Protein AF-0000000080777801 (afdb_homodimer)

Nearest PDB structures (foldseek):
  8t1p-assembly1_C  TM=8.899E-01  e=2.839E-48  Bacillus subtilis subsp. subtilis str. 168
  7m33-assembly1_C  TM=9.592E-01  e=8.206E-46  unclassified
  6pam-assembly4_H  TM=8.882E-01  e=1.678E-35  Novosphingobium aromaticivorans DSM 12444
  6pao-assembly1_B  TM=8.240E-01  e=1.850E-35  Novosphingobium aromaticivorans DSM 12444
  6pan-assembly1_A  TM=8.011E-01  e=1.371E-34  Novosphingobium aromaticivorans DSM 12444

Structure (mmCIF, N/CA/C/O backbone):
data_AF-0000000080777801-model_v1
#
loop_
_entity.id
_entity.type
_entity.pdbx_description
1 polymer 'Putative multidrug ABC transporter ATP-binding protein'
#
loop_
_atom_site.group_PDB
_atom_site.id
_atom_site.type_symbol
_atom_site.label_atom_id
_atom_site.label_alt_id
_atom_site.label_comp_id
_atom_site.label_asym_id
_atom_site.label_entity_id
_atom_site.label_seq_id
_atom_site.pdbx_PDB_ins_code
_atom_site.Cartn_x
_atom_site.Cartn_y
_atom_site.Cartn_z
_atom_site.occupancy
_atom_site.B_iso_or_equiv
_atom_site.auth_seq_id
_atom_site.auth_comp_id
_atom_site.auth_asym_id
_atom_site.auth_atom_id
_atom_site.pdbx_PDB_model_num
ATOM 1 N N . MET A 1 1 ? 22.141 -6.219 -22.469 1 43.5 1 MET A N 1
ATOM 2 C CA . MET A 1 1 ? 20.906 -6.238 -21.703 1 43.5 1 MET A CA 1
ATOM 3 C C . MET A 1 1 ? 21.203 -6.289 -20.203 1 43.5 1 MET A C 1
ATOM 5 O O . MET A 1 1 ? 20.516 -5.664 -19.406 1 43.5 1 MET A O 1
ATOM 9 N N . LEU A 1 2 ? 22.422 -7.117 -19.875 1 63.91 2 LEU A N 1
ATOM 10 C CA . LEU A 1 2 ? 22.734 -7.352 -18.469 1 63.91 2 LEU A CA 1
ATOM 11 C C . LEU A 1 2 ? 23.828 -6.395 -17.984 1 63.91 2 LEU A C 1
ATOM 13 O O . LEU A 1 2 ? 24.328 -6.531 -16.875 1 63.91 2 LEU A O 1
ATOM 17 N N . LYS A 1 3 ? 24.078 -5.398 -18.766 1 65.75 3 LYS A N 1
ATOM 18 C CA . LYS A 1 3 ? 25.172 -4.504 -18.375 1 65.75 3 LYS A CA 1
ATOM 19 C C . LYS A 1 3 ? 24.812 -3.719 -17.125 1 65.75 3 LYS A C 1
ATOM 21 O O . LYS A 1 3 ? 25.656 -3.527 -16.25 1 65.75 3 LYS A O 1
ATOM 26 N N . ARG A 1 4 ? 23.562 -3.457 -17.125 1 75.62 4 ARG A N 1
ATOM 27 C CA . ARG A 1 4 ? 23.125 -2.643 -16 1 75.62 4 ARG A CA 1
ATOM 28 C C . ARG A 1 4 ? 23.094 -3.459 -14.711 1 75.62 4 ARG A C 1
ATOM 30 O O . ARG A 1 4 ? 23.078 -2.898 -13.609 1 75.62 4 ARG A O 1
ATOM 37 N N . TYR A 1 5 ? 23.172 -4.695 -14.938 1 80.12 5 TYR A N 1
ATOM 38 C CA . TYR A 1 5 ? 23.094 -5.59 -13.789 1 80.12 5 TYR A CA 1
ATOM 39 C C . TYR A 1 5 ? 24.469 -6.188 -13.477 1 80.12 5 TYR A C 1
ATOM 41 O O . TYR A 1 5 ? 24.578 -7.125 -12.68 1 80.12 5 TYR A O 1
ATOM 49 N N . LYS A 1 6 ? 25.484 -5.711 -14.133 1 79.38 6 LYS A N 1
ATOM 50 C CA . LYS A 1 6 ? 26.844 -6.266 -14.016 1 79.38 6 LYS A CA 1
ATOM 51 C C . LYS A 1 6 ? 27.359 -6.152 -12.586 1 79.38 6 LYS A C 1
ATOM 53 O O . LYS A 1 6 ? 28.016 -7.062 -12.086 1 79.38 6 LYS A O 1
ATOM 58 N N . TRP A 1 7 ? 27.047 -5.066 -11.984 1 76.75 7 TRP A N 1
ATOM 59 C CA . TRP A 1 7 ? 27.578 -4.852 -10.641 1 76.75 7 TRP A CA 1
ATOM 60 C C . TRP A 1 7 ? 27.078 -5.918 -9.68 1 76.75 7 TRP A C 1
ATOM 62 O O . TRP A 1 7 ? 27.828 -6.41 -8.836 1 76.75 7 TRP A O 1
ATOM 72 N N . PHE A 1 8 ? 25.844 -6.281 -9.867 1 74.94 8 PHE A N 1
ATOM 73 C CA . PHE A 1 8 ? 25.328 -7.246 -8.906 1 74.94 8 PHE A CA 1
ATOM 74 C C . PHE A 1 8 ? 25.766 -8.656 -9.273 1 74.94 8 PHE A C 1
ATOM 76 O O . PHE A 1 8 ? 26.047 -9.477 -8.398 1 74.94 8 PHE A O 1
ATOM 83 N N . ILE A 1 9 ? 25.953 -8.945 -10.516 1 77.88 9 ILE A N 1
ATOM 84 C CA . ILE A 1 9 ? 26.422 -10.258 -10.945 1 77.88 9 ILE A CA 1
ATOM 85 C C . ILE A 1 9 ? 27.859 -10.461 -10.469 1 77.88 9 ILE A C 1
ATOM 87 O O . ILE A 1 9 ? 28.234 -11.562 -10.047 1 77.88 9 ILE A O 1
ATOM 91 N N . ASP A 1 10 ? 28.547 -9.344 -10.398 1 80.44 10 ASP A N 1
ATOM 92 C CA . ASP A 1 10 ? 29.938 -9.414 -9.977 1 80.44 10 ASP A CA 1
ATOM 93 C C . ASP A 1 10 ? 30.047 -9.578 -8.461 1 80.44 10 ASP A C 1
ATOM 95 O O . ASP A 1 10 ? 30.938 -10.266 -7.969 1 80.44 10 ASP A O 1
ATOM 99 N N . TYR A 1 11 ? 29.109 -9.07 -7.762 1 79.56 11 TYR A N 1
ATOM 100 C CA . TYR A 1 11 ? 29.125 -9.125 -6.305 1 79.56 11 TYR A CA 1
ATOM 101 C C . TYR A 1 11 ? 28.859 -10.539 -5.812 1 79.56 11 TYR A C 1
ATOM 103 O O . TYR A 1 11 ? 29.5 -10.992 -4.852 1 79.56 11 TYR A O 1
ATOM 111 N N . TYR A 1 12 ? 28.031 -11.219 -6.512 1 81.19 12 TYR A N 1
ATOM 112 C CA . TYR A 1 12 ? 27.641 -12.555 -6.066 1 81.19 12 TYR A CA 1
ATOM 113 C C . TYR A 1 12 ? 28.031 -13.602 -7.098 1 81.19 12 TYR A C 1
ATOM 115 O O . TYR A 1 12 ? 27.344 -14.617 -7.242 1 81.19 12 TYR A O 1
ATOM 123 N N . LYS A 1 13 ? 29.078 -13.406 -7.762 1 86.38 13 LYS A N 1
ATOM 124 C CA . LYS A 1 13 ? 29.5 -14.234 -8.891 1 86.38 13 LYS A CA 1
ATOM 125 C C . LYS A 1 13 ? 29.703 -15.68 -8.461 1 86.38 13 LYS A C 1
ATOM 127 O O . LYS A 1 13 ? 29.281 -16.609 -9.156 1 86.38 13 LYS A O 1
ATOM 132 N N . LYS A 1 14 ? 30.297 -15.867 -7.301 1 88.56 14 LYS A N 1
ATOM 133 C CA . LYS A 1 14 ? 30.578 -17.234 -6.84 1 88.56 14 LYS A CA 1
ATOM 134 C C . LYS A 1 14 ? 29.281 -18 -6.594 1 88.56 14 LYS A C 1
ATOM 136 O O . LYS A 1 14 ? 29.156 -19.156 -7.008 1 88.56 14 LYS A O 1
ATOM 141 N N . SER A 1 15 ? 28.391 -17.391 -5.953 1 88.56 15 SER A N 1
ATOM 142 C CA . SER A 1 15 ? 27.109 -18.031 -5.664 1 88.56 15 SER A CA 1
ATOM 143 C C . SER A 1 15 ? 26.344 -18.328 -6.945 1 88.56 15 SER A C 1
ATOM 145 O O . SER A 1 15 ? 25.672 -19.359 -7.051 1 88.56 15 SER A O 1
ATOM 147 N N . TYR A 1 16 ? 26.484 -17.469 -7.918 1 88.19 16 TYR A N 1
ATOM 148 C CA . TYR A 1 16 ? 25.797 -17.672 -9.18 1 88.19 16 TYR A CA 1
ATOM 149 C C . TYR A 1 16 ? 26.438 -18.812 -9.969 1 88.19 16 TYR A C 1
ATOM 151 O O . TYR A 1 16 ? 25.734 -19.609 -10.602 1 88.19 16 TYR A O 1
ATOM 159 N N . ILE A 1 17 ? 27.688 -18.875 -9.898 1 91.19 17 ILE A N 1
ATOM 160 C CA . ILE A 1 17 ? 28.375 -19.953 -10.594 1 91.19 17 ILE A CA 1
ATOM 161 C C . ILE A 1 17 ? 27.984 -21.297 -9.984 1 91.19 17 ILE A C 1
ATOM 163 O O . ILE A 1 17 ? 27.672 -22.25 -10.711 1 91.19 17 ILE A O 1
ATOM 167 N N . ILE A 1 18 ? 27.969 -21.297 -8.703 1 93.19 18 ILE A N 1
ATOM 168 C CA . ILE A 1 18 ? 27.578 -22.516 -8.008 1 93.19 18 ILE A CA 1
ATOM 169 C C . ILE A 1 18 ? 26.125 -22.875 -8.352 1 93.19 18 ILE A C 1
ATOM 171 O O . ILE A 1 18 ? 25.812 -24.031 -8.594 1 93.19 18 ILE A O 1
ATOM 175 N N . ALA A 1 19 ? 25.312 -21.891 -8.352 1 91.69 19 ALA A N 1
ATOM 176 C CA . ALA A 1 19 ? 23.906 -22.109 -8.656 1 91.69 19 ALA A CA 1
ATOM 177 C C . ALA A 1 19 ? 23.719 -22.625 -10.078 1 91.69 19 ALA A C 1
ATOM 179 O O . ALA A 1 19 ? 22.938 -23.547 -10.312 1 91.69 19 ALA A O 1
ATOM 180 N N . ILE A 1 20 ? 24.469 -22.094 -11.031 1 90.88 20 ILE A N 1
ATOM 181 C CA . ILE A 1 20 ? 24.328 -22.484 -12.43 1 90.88 20 ILE A CA 1
ATOM 182 C C . ILE A 1 20 ? 24.812 -23.922 -12.625 1 90.88 20 ILE A C 1
ATOM 184 O O . ILE A 1 20 ? 24.172 -24.719 -13.305 1 90.88 20 ILE A O 1
ATOM 188 N N . ILE A 1 21 ? 25.875 -24.234 -12 1 94.12 21 ILE A N 1
ATOM 189 C CA . ILE A 1 21 ? 26.391 -25.578 -12.086 1 94.12 21 ILE A CA 1
ATOM 190 C C . ILE A 1 21 ? 25.406 -26.562 -11.461 1 94.12 21 ILE A C 1
ATOM 192 O O . ILE A 1 21 ? 25.125 -27.625 -12.039 1 94.12 21 ILE A O 1
ATOM 196 N N . ALA A 1 22 ? 24.953 -26.156 -10.336 1 94.56 22 ALA A N 1
ATOM 197 C CA . ALA A 1 22 ? 23.969 -27.016 -9.656 1 94.56 22 ALA A CA 1
ATOM 198 C C . ALA A 1 22 ? 22.703 -27.172 -10.508 1 94.56 22 ALA A C 1
ATOM 200 O O . ALA A 1 22 ? 22.109 -28.234 -10.539 1 94.56 22 ALA A O 1
ATOM 201 N N . LEU A 1 23 ? 22.344 -26.172 -11.203 1 92.31 23 LEU A N 1
ATOM 202 C CA . LEU A 1 23 ? 21.172 -26.203 -12.055 1 92.31 23 LEU A CA 1
ATOM 203 C C . LEU A 1 23 ? 21.375 -27.172 -13.227 1 92.31 23 LEU A C 1
ATOM 205 O O . LEU A 1 23 ? 20.469 -27.922 -13.586 1 92.31 23 LEU A O 1
ATOM 209 N N . ILE A 1 24 ? 22.5 -27.125 -13.805 1 92.56 24 ILE A N 1
ATOM 210 C CA . ILE A 1 24 ? 22.797 -28 -14.93 1 92.56 24 ILE A CA 1
ATOM 211 C C . ILE A 1 24 ? 22.734 -29.453 -14.477 1 92.56 24 ILE A C 1
ATOM 213 O O . ILE A 1 24 ? 22.156 -30.297 -15.164 1 92.56 24 ILE A O 1
ATOM 217 N N . PHE A 1 25 ? 23.219 -29.719 -13.312 1 94.69 25 PHE A N 1
ATOM 218 C CA . PHE A 1 25 ? 23.156 -31.078 -12.773 1 94.69 25 PHE A CA 1
ATOM 219 C C . PHE A 1 25 ? 21.719 -31.453 -12.438 1 94.69 25 PHE A C 1
ATOM 221 O O . PHE A 1 25 ? 21.312 -32.594 -12.625 1 94.69 25 PHE A O 1
ATOM 228 N N . ASP A 1 26 ? 21.031 -30.469 -11.945 1 94.38 26 ASP A N 1
ATOM 229 C CA . ASP A 1 26 ? 19.609 -30.688 -11.641 1 94.38 26 ASP A CA 1
ATOM 230 C C . ASP A 1 26 ? 18.844 -31.125 -12.891 1 94.38 26 ASP A C 1
ATOM 232 O O . ASP A 1 26 ? 18.094 -32.094 -12.852 1 94.38 26 ASP A O 1
ATOM 236 N N . TYR A 1 27 ? 19.125 -30.469 -13.984 1 93.44 27 TYR A N 1
ATOM 237 C CA . TYR A 1 27 ? 18.469 -30.797 -15.25 1 93.44 27 TYR A CA 1
ATOM 238 C C . TYR A 1 27 ? 18.891 -32.188 -15.734 1 93.44 27 TYR A C 1
ATOM 240 O O . TYR A 1 27 ? 18.062 -32.969 -16.203 1 93.44 27 TYR A O 1
ATOM 248 N N . ALA A 1 28 ? 20.094 -32.469 -15.555 1 94 28 ALA A N 1
ATOM 249 C CA . ALA A 1 28 ? 20.625 -33.75 -16 1 94 28 ALA A CA 1
ATOM 250 C C . ALA A 1 28 ? 19.984 -34.906 -15.234 1 94 28 ALA A C 1
ATOM 252 O O . ALA A 1 28 ? 19.609 -35.938 -15.828 1 94 28 ALA A O 1
ATOM 253 N N . PHE A 1 29 ? 19.844 -34.719 -13.938 1 94.69 29 PHE A N 1
ATOM 254 C CA . PHE A 1 29 ? 19.281 -35.781 -13.117 1 94.69 29 PHE A CA 1
ATOM 255 C C . PHE A 1 29 ? 17.812 -35.969 -13.414 1 94.69 29 PHE A C 1
ATOM 257 O O . PHE A 1 29 ? 17.297 -37.094 -13.352 1 94.69 29 PHE A O 1
ATOM 264 N N . LYS A 1 30 ? 17.156 -34.938 -13.797 1 92.12 30 LYS A N 1
ATOM 265 C CA . LYS A 1 30 ? 15.727 -35 -14.086 1 92.12 30 LYS A CA 1
ATOM 266 C C . LYS A 1 30 ? 15.461 -35.812 -15.367 1 92.12 30 LYS A C 1
ATOM 268 O O . LYS A 1 30 ? 14.375 -36.344 -15.547 1 92.12 30 LYS A O 1
ATOM 273 N N . LEU A 1 31 ? 16.469 -35.844 -16.203 1 94.06 31 LEU A N 1
ATOM 274 C CA . LEU A 1 31 ? 16.297 -36.469 -17.5 1 94.06 31 LEU A CA 1
ATOM 275 C C . LEU A 1 31 ? 16.531 -37.969 -17.391 1 94.06 31 LEU A C 1
ATOM 277 O O . LEU A 1 31 ? 16.234 -38.719 -18.312 1 94.06 31 LEU A O 1
ATOM 281 N N . ILE A 1 32 ? 16.922 -38.438 -16.203 1 93.94 32 ILE A N 1
ATOM 282 C CA . ILE A 1 32 ? 17.281 -39.844 -16.031 1 93.94 32 ILE A CA 1
ATOM 283 C C . ILE A 1 32 ? 16.031 -40.688 -15.938 1 93.94 32 ILE A C 1
ATOM 285 O O . ILE A 1 32 ? 15.938 -41.781 -16.531 1 93.94 32 ILE A O 1
ATOM 289 N N . LEU A 1 33 ? 15.031 -40.156 -15.289 1 91.25 33 LEU A N 1
ATOM 290 C CA . LEU A 1 33 ? 13.828 -40.969 -15.031 1 91.25 33 LEU A CA 1
ATOM 291 C C . LEU A 1 33 ? 13.141 -41.344 -16.328 1 91.25 33 LEU A C 1
ATOM 293 O O . LEU A 1 33 ? 12.859 -42.5 -16.578 1 91.25 33 LEU A O 1
ATOM 297 N N . PRO A 1 34 ? 12.891 -40.375 -17.234 1 92.5 34 PRO A N 1
ATOM 298 C CA . PRO A 1 34 ? 12.25 -40.75 -18.5 1 92.5 34 PRO A CA 1
ATOM 299 C C . PRO A 1 34 ? 13.047 -41.781 -19.281 1 92.5 34 PRO A C 1
ATOM 301 O O . PRO A 1 34 ? 12.469 -42.688 -19.859 1 92.5 34 PRO A O 1
ATOM 304 N N . TYR A 1 35 ? 14.32 -41.656 -19.266 1 92.81 35 TYR A N 1
ATOM 305 C CA . TYR A 1 35 ? 15.18 -42.594 -19.969 1 92.81 35 TYR A CA 1
ATOM 306 C C . TYR A 1 35 ? 15.047 -44 -19.391 1 92.81 35 TYR A C 1
ATOM 308 O O . TYR A 1 35 ? 14.945 -45 -20.141 1 92.81 35 TYR A O 1
ATOM 316 N N . MET A 1 36 ? 15.055 -44.094 -18.094 1 91.69 36 MET A N 1
ATOM 317 C CA . MET A 1 36 ? 15 -45.406 -17.422 1 91.69 36 MET A CA 1
ATOM 318 C C . MET A 1 36 ? 13.633 -46.031 -17.609 1 91.69 36 MET A C 1
ATOM 320 O O . MET A 1 36 ? 13.531 -47.281 -17.688 1 91.69 36 MET A O 1
ATOM 324 N N . ILE A 1 37 ? 12.617 -45.25 -17.703 1 90.25 37 ILE A N 1
ATOM 325 C CA . ILE A 1 37 ? 11.273 -45.75 -17.969 1 90.25 37 ILE A CA 1
ATOM 326 C C . ILE A 1 37 ? 11.242 -46.438 -19.328 1 90.25 37 ILE A C 1
ATOM 328 O O . ILE A 1 37 ? 10.672 -47.531 -19.469 1 90.25 37 ILE A O 1
ATOM 332 N N . GLY A 1 38 ? 11.844 -45.875 -20.344 1 90.19 38 GLY A N 1
ATOM 333 C CA . GLY A 1 38 ? 11.93 -46.469 -21.656 1 90.19 38 GLY A CA 1
ATOM 334 C C . GLY A 1 38 ? 12.695 -47.781 -21.641 1 90.19 38 GLY A C 1
ATOM 335 O O . GLY A 1 38 ? 12.305 -48.75 -22.312 1 90.19 38 GLY A O 1
ATOM 336 N N . ASN A 1 39 ? 13.766 -47.844 -20.844 1 89.75 39 ASN A N 1
ATOM 337 C CA . ASN A 1 39 ? 14.555 -49.062 -20.734 1 89.75 39 ASN A CA 1
ATOM 338 C C . ASN A 1 39 ? 13.758 -50.219 -20.125 1 89.75 39 ASN A C 1
ATOM 340 O O . ASN A 1 39 ? 13.836 -51.344 -20.578 1 89.75 39 ASN A O 1
ATOM 344 N N . VAL A 1 40 ? 13.086 -49.844 -19.141 1 88.88 40 VAL A N 1
ATOM 345 C CA . VAL A 1 40 ? 12.273 -50.875 -18.484 1 88.88 40 VAL A CA 1
ATOM 346 C C . VAL A 1 40 ? 11.18 -51.344 -19.422 1 88.88 40 VAL A C 1
ATOM 348 O O . VAL A 1 40 ? 10.898 -52.562 -19.5 1 88.88 40 VAL A O 1
ATOM 351 N N . ALA A 1 41 ? 10.633 -50.438 -20.141 1 87.06 41 ALA A N 1
ATOM 352 C CA . ALA A 1 41 ? 9.602 -50.812 -21.109 1 87.06 41 ALA A CA 1
ATOM 353 C C . ALA A 1 41 ? 10.156 -51.719 -22.188 1 87.06 41 ALA A C 1
ATOM 355 O O . ALA A 1 41 ? 9.5 -52.688 -22.578 1 87.06 41 ALA A O 1
ATOM 356 N N . ASP A 1 42 ? 11.289 -51.406 -22.656 1 88.81 42 ASP A N 1
ATOM 357 C CA . ASP A 1 42 ? 11.914 -52.25 -23.672 1 88.81 42 ASP A CA 1
ATOM 358 C C . ASP A 1 42 ? 12.211 -53.656 -23.125 1 88.81 42 ASP A C 1
ATOM 360 O O . ASP A 1 42 ? 12.047 -54.656 -23.844 1 88.81 42 ASP A O 1
ATOM 364 N N . ASN A 1 43 ? 12.656 -53.688 -21.875 1 89.12 43 ASN A N 1
ATOM 365 C CA . ASN A 1 43 ? 12.922 -54.969 -21.266 1 89.12 43 ASN A CA 1
ATOM 366 C C . ASN A 1 43 ? 11.648 -55.812 -21.094 1 89.12 43 ASN A C 1
ATOM 368 O O . ASN A 1 43 ? 11.664 -57.031 -21.25 1 89.12 43 ASN A O 1
ATOM 372 N N . ILE A 1 44 ? 10.633 -55.156 -20.844 1 85.44 44 ILE A N 1
ATOM 373 C CA . ILE A 1 44 ? 9.352 -55.844 -20.703 1 85.44 44 ILE A CA 1
ATOM 374 C C . ILE A 1 44 ? 8.883 -56.312 -22.078 1 85.44 44 ILE A C 1
ATOM 376 O O . ILE A 1 44 ? 8.438 -57.469 -22.203 1 85.44 44 ILE A O 1
ATOM 380 N N . PHE A 1 45 ? 9.039 -55.469 -23.047 1 82.69 45 PHE A N 1
ATOM 381 C CA . PHE A 1 45 ? 8.609 -55.781 -24.406 1 82.69 45 PHE A CA 1
ATOM 382 C C . PHE A 1 45 ? 9.391 -56.969 -24.953 1 82.69 45 PHE A C 1
ATOM 384 O O . PHE A 1 45 ? 8.836 -57.812 -25.656 1 82.69 45 PHE A O 1
ATOM 391 N N . ASN A 1 46 ? 10.602 -57 -24.688 1 84.5 46 ASN A N 1
ATOM 392 C CA . ASN A 1 46 ? 11.469 -58.062 -25.203 1 84.5 46 ASN A CA 1
ATOM 393 C C . ASN A 1 46 ? 11.453 -59.281 -24.312 1 84.5 46 ASN A C 1
AT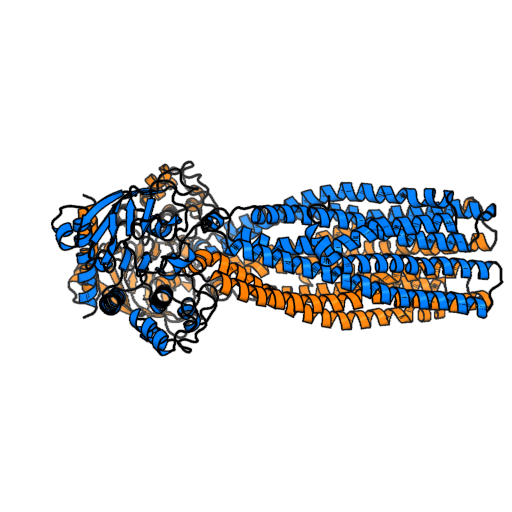OM 395 O O . ASN A 1 46 ? 12.18 -60.25 -24.562 1 84.5 46 ASN A O 1
ATOM 399 N N . LYS A 1 47 ? 10.672 -59.281 -23.203 1 82.5 47 LYS A N 1
ATOM 400 C CA . LYS A 1 47 ? 10.531 -60.375 -22.25 1 82.5 47 LYS A CA 1
ATOM 401 C C . LYS A 1 47 ? 11.875 -60.719 -21.594 1 82.5 47 LYS A C 1
ATOM 403 O O . LYS A 1 47 ? 12.195 -61.875 -21.391 1 82.5 47 LYS A O 1
ATOM 408 N N . ASN A 1 48 ? 12.648 -59.719 -21.516 1 83.94 48 ASN A N 1
ATOM 409 C CA . ASN A 1 48 ? 13.961 -59.875 -20.891 1 83.94 48 ASN A CA 1
ATOM 410 C C . ASN A 1 48 ? 13.992 -59.25 -19.5 1 83.94 48 ASN A C 1
ATOM 412 O O . ASN A 1 48 ? 15.031 -58.719 -19.078 1 83.94 48 ASN A O 1
ATOM 416 N N . VAL A 1 49 ? 12.875 -59.281 -18.844 1 84 49 VAL A N 1
ATOM 417 C CA . VAL A 1 49 ? 12.82 -58.625 -17.531 1 84 49 VAL A CA 1
ATOM 418 C C . VAL A 1 49 ? 13.398 -59.562 -16.469 1 84 49 VAL A C 1
ATOM 420 O O . VAL A 1 49 ? 12.906 -60.688 -16.297 1 84 49 V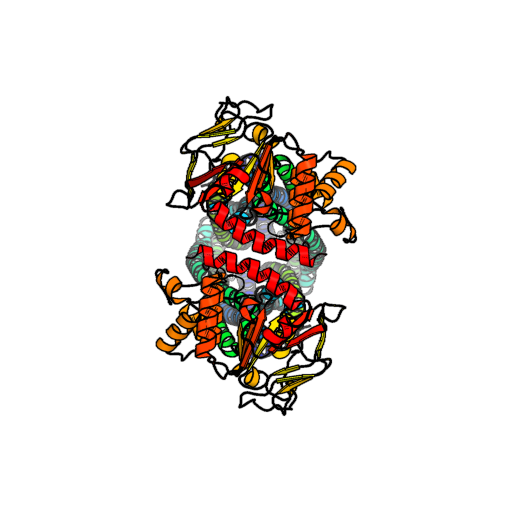AL A O 1
ATOM 423 N N . THR A 1 50 ? 14.586 -59.188 -15.938 1 86.31 50 THR A N 1
ATOM 424 C CA . THR A 1 50 ? 15.156 -59.875 -14.789 1 86.31 50 THR A CA 1
ATOM 425 C C . THR A 1 50 ? 15.07 -59 -13.531 1 86.31 50 THR A C 1
ATOM 427 O O . THR A 1 50 ? 14.992 -57.781 -13.625 1 86.31 50 THR A O 1
ATOM 430 N N . ALA A 1 51 ? 14.93 -59.688 -12.391 1 87 51 ALA A N 1
ATOM 431 C CA . ALA A 1 51 ? 14.859 -58.969 -11.117 1 87 51 ALA A CA 1
ATOM 432 C C . ALA A 1 51 ? 16.078 -58.062 -10.93 1 87 51 ALA A C 1
ATOM 434 O O . ALA A 1 51 ? 15.953 -56.969 -10.383 1 87 51 ALA A O 1
ATOM 435 N N . GLU A 1 52 ? 17.125 -58.5 -11.422 1 88.56 52 GLU A N 1
ATOM 436 C CA . GLU A 1 52 ? 18.359 -57.75 -11.266 1 88.56 52 GLU A CA 1
ATOM 437 C C . GLU A 1 52 ? 18.344 -56.469 -12.117 1 88.56 52 GLU A C 1
ATOM 439 O O . GLU A 1 52 ? 18.703 -55.375 -11.641 1 88.56 52 GLU A O 1
ATOM 444 N N . ASN A 1 53 ? 17.938 -56.594 -13.32 1 88.56 53 ASN A N 1
ATOM 445 C CA . ASN A 1 53 ? 17.875 -55.438 -14.203 1 88.56 53 ASN A CA 1
ATOM 446 C C . ASN A 1 53 ? 16.859 -54.406 -13.727 1 88.56 53 ASN A C 1
ATOM 448 O O . ASN A 1 53 ? 17.094 -53.188 -13.836 1 88.56 53 ASN A O 1
ATOM 452 N N . LEU A 1 54 ? 15.836 -54.906 -13.219 1 91.31 54 LEU A N 1
ATOM 453 C CA . LEU A 1 54 ? 14.797 -54.031 -12.711 1 91.31 54 LEU A CA 1
ATOM 454 C C . LEU A 1 54 ? 15.281 -53.281 -11.477 1 91.31 54 LEU A C 1
ATOM 456 O O . LEU A 1 54 ? 15.07 -52.062 -11.352 1 91.31 54 LEU A O 1
ATOM 460 N N . LYS A 1 55 ? 15.914 -53.969 -10.578 1 91.81 55 LYS A N 1
ATOM 461 C CA . LYS A 1 55 ? 16.422 -53.375 -9.352 1 91.81 55 LYS A CA 1
ATOM 462 C C . LYS A 1 55 ? 17.469 -52.312 -9.664 1 91.81 55 LYS A C 1
ATOM 464 O O . LYS A 1 55 ? 17.484 -51.25 -9.031 1 91.81 55 LYS A O 1
ATOM 469 N N . ILE A 1 56 ? 18.25 -52.531 -10.617 1 91.75 56 ILE A N 1
ATOM 470 C CA . ILE A 1 56 ? 19.297 -51.594 -10.977 1 91.75 56 ILE A CA 1
ATOM 471 C C . ILE A 1 56 ? 18.688 -50.344 -11.602 1 91.75 56 ILE A C 1
ATOM 473 O O . ILE A 1 56 ? 19.031 -49.219 -11.234 1 91.75 56 ILE A O 1
ATOM 477 N N . ASN A 1 57 ? 17.797 -50.531 -12.57 1 91.38 57 ASN A N 1
ATOM 478 C CA . ASN A 1 57 ? 17.141 -49.406 -13.211 1 91.38 57 ASN A CA 1
ATOM 479 C C . ASN A 1 57 ? 16.359 -48.562 -12.211 1 91.38 57 ASN A C 1
ATOM 481 O O . ASN A 1 57 ? 16.469 -47.312 -12.219 1 91.38 57 ASN A O 1
ATOM 485 N N . LEU A 1 58 ? 15.641 -49.156 -11.352 1 92.38 58 LEU A N 1
ATOM 486 C CA . LEU A 1 58 ? 14.844 -48.438 -10.359 1 92.38 58 LEU A CA 1
ATOM 487 C C . LEU A 1 58 ? 15.734 -47.812 -9.297 1 92.38 58 LEU A C 1
ATOM 489 O O . LEU A 1 58 ? 15.445 -46.719 -8.812 1 92.38 58 LEU A O 1
ATOM 493 N N . GLY A 1 59 ? 16.781 -48.531 -8.953 1 93.62 59 GLY A N 1
ATOM 494 C CA . GLY A 1 59 ? 17.75 -47.969 -8.016 1 93.62 59 GLY A CA 1
ATOM 495 C C . GLY A 1 59 ? 18.422 -46.719 -8.531 1 93.62 59 GLY A C 1
ATOM 496 O O . GLY A 1 59 ? 18.625 -45.75 -7.785 1 93.62 59 GLY A O 1
ATOM 497 N N . ILE A 1 60 ? 18.75 -46.688 -9.805 1 94.69 60 ILE A N 1
ATOM 498 C CA . ILE A 1 60 ? 19.375 -45.531 -10.422 1 94.69 60 ILE A CA 1
ATOM 499 C C . ILE A 1 60 ? 18.422 -44.344 -10.391 1 94.69 60 ILE A C 1
ATOM 501 O O . ILE A 1 60 ? 18.828 -43.188 -10.133 1 94.69 60 ILE A O 1
ATOM 505 N N . CYS A 1 61 ? 17.141 -44.625 -10.656 1 94.75 61 CYS A N 1
ATOM 506 C CA . CYS A 1 61 ? 16.141 -43.562 -10.617 1 94.75 61 CYS A CA 1
ATOM 507 C C . CYS A 1 61 ? 16.031 -42.969 -9.227 1 94.75 61 CYS A C 1
ATOM 509 O O . CYS A 1 61 ? 15.961 -41.75 -9.07 1 94.75 61 CYS A O 1
ATOM 511 N N . LEU A 1 62 ? 16.016 -43.75 -8.211 1 95.25 62 LEU A N 1
AT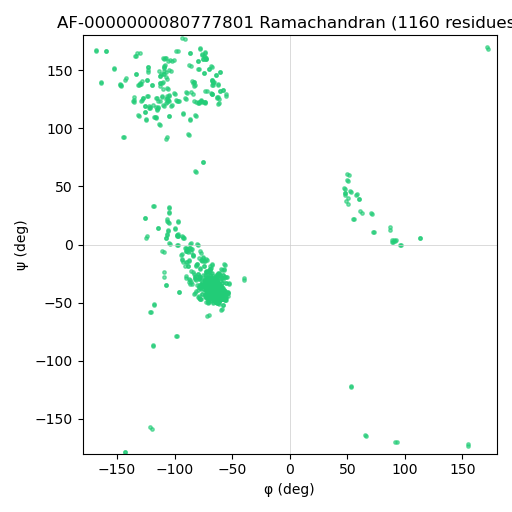OM 512 C CA . LEU A 1 62 ? 15.898 -43.281 -6.832 1 95.25 62 LEU A CA 1
ATOM 513 C C . LEU A 1 62 ? 17.125 -42.469 -6.418 1 95.25 62 LEU A C 1
ATOM 515 O O . LEU A 1 62 ? 17 -41.438 -5.789 1 95.25 62 LEU A O 1
ATOM 519 N N . VAL A 1 63 ? 18.281 -43 -6.773 1 95.38 63 VAL A N 1
ATOM 520 C CA . VAL A 1 63 ? 19.516 -42.281 -6.441 1 95.38 63 VAL A CA 1
ATOM 521 C C . VAL A 1 63 ? 19.547 -40.938 -7.176 1 95.38 63 VAL A C 1
ATOM 523 O O . VAL A 1 63 ? 19.938 -39.938 -6.598 1 95.38 63 VAL A O 1
ATOM 526 N N . ALA A 1 64 ? 19.188 -40.938 -8.422 1 95.31 64 ALA A N 1
ATOM 527 C CA . ALA A 1 64 ? 19.156 -39.719 -9.211 1 95.31 64 ALA A CA 1
ATOM 528 C C . ALA A 1 64 ? 18.188 -38.688 -8.602 1 95.31 64 ALA A C 1
ATOM 530 O O . ALA A 1 64 ? 18.453 -37.5 -8.625 1 95.31 64 ALA A O 1
ATOM 531 N N . SER A 1 65 ? 17.125 -39.188 -8.07 1 94.75 65 SER A N 1
ATOM 532 C CA . SER A 1 65 ? 16.141 -38.281 -7.488 1 94.75 65 SER A CA 1
ATOM 533 C C . SER A 1 65 ? 16.656 -37.656 -6.199 1 94.75 65 SER A C 1
ATOM 535 O O . SER A 1 65 ? 16.391 -36.469 -5.926 1 94.75 65 SER A O 1
ATOM 537 N N . VAL A 1 66 ? 17.359 -38.406 -5.426 1 94.75 66 VAL A N 1
ATOM 538 C CA . VAL A 1 66 ? 17.938 -37.875 -4.195 1 94.75 66 VAL A CA 1
ATOM 539 C C . VAL A 1 66 ? 19.016 -36.875 -4.531 1 94.75 66 VAL A C 1
ATOM 541 O O . VAL A 1 66 ? 19.125 -35.812 -3.891 1 94.75 66 VAL A O 1
ATOM 544 N N . LEU A 1 67 ? 19.797 -37.219 -5.527 1 95.31 67 LEU A N 1
ATOM 545 C CA . LEU A 1 67 ? 20.828 -36.281 -5.965 1 95.31 67 LEU A CA 1
ATOM 546 C C . LEU A 1 67 ? 20.203 -35 -6.527 1 95.31 67 LEU A C 1
ATOM 548 O O . LEU A 1 67 ? 20.719 -33.906 -6.316 1 95.31 67 LEU A O 1
ATOM 552 N N . CYS A 1 68 ? 19.141 -35.188 -7.227 1 95.25 68 CYS A N 1
ATOM 553 C CA . CYS A 1 68 ? 18.406 -34.031 -7.75 1 95.25 68 CYS A CA 1
ATOM 554 C C . CYS A 1 68 ? 17.922 -33.156 -6.621 1 95.25 68 CYS A C 1
ATOM 556 O O . CYS A 1 68 ? 18 -31.922 -6.723 1 95.25 68 CYS A O 1
ATOM 558 N N . TYR A 1 69 ? 17.5 -33.75 -5.562 1 94.31 69 TYR A N 1
ATOM 559 C CA . TYR A 1 69 ? 17.031 -33 -4.398 1 94.31 69 TYR A CA 1
ATOM 560 C C . TYR A 1 69 ? 18.172 -32.188 -3.797 1 94.31 69 TYR A C 1
ATOM 562 O O . TYR A 1 69 ? 18.031 -31 -3.543 1 94.31 69 TYR A O 1
ATOM 570 N N . VAL A 1 70 ? 19.266 -32.781 -3.629 1 95.12 70 VAL A N 1
ATOM 571 C CA . VAL A 1 70 ? 20.422 -32.156 -2.99 1 95.12 70 VAL A CA 1
ATOM 572 C C . VAL A 1 70 ? 20.891 -30.984 -3.848 1 95.12 70 VAL A C 1
ATOM 574 O O . VAL A 1 70 ? 21.109 -29.875 -3.342 1 95.12 70 VAL A O 1
ATOM 577 N N . VAL A 1 71 ? 21.047 -31.234 -5.113 1 95.81 71 VAL A N 1
ATOM 578 C CA . VAL A 1 71 ? 21.547 -30.188 -6.004 1 95.81 71 VAL A CA 1
ATOM 579 C C . VAL A 1 71 ? 20.516 -29.062 -6.117 1 95.81 71 VAL A C 1
ATOM 581 O O . VAL A 1 71 ? 20.875 -27.891 -6.234 1 95.81 71 VAL A O 1
ATOM 584 N N . SER A 1 72 ? 19.281 -29.469 -6.051 1 95.38 72 SER A N 1
ATOM 585 C CA . SER A 1 72 ? 18.219 -28.469 -6.129 1 95.38 72 SER A CA 1
ATOM 586 C C . SER A 1 72 ? 18.219 -27.562 -4.91 1 95.38 72 SER A C 1
ATOM 588 O O . SER A 1 72 ? 17.984 -26.359 -5.027 1 95.38 72 SER A O 1
ATOM 590 N N . VAL A 1 73 ? 18.484 -28.141 -3.805 1 94.25 73 VAL A N 1
ATOM 591 C CA . VAL A 1 73 ? 18.578 -27.344 -2.588 1 94.25 73 VAL A CA 1
ATOM 592 C C . VAL A 1 73 ? 19.75 -26.375 -2.695 1 94.25 73 VAL A C 1
ATOM 594 O O . VAL A 1 73 ? 19.641 -25.203 -2.316 1 94.25 73 VAL A O 1
ATOM 597 N N . VAL A 1 74 ? 20.781 -26.844 -3.275 1 94.31 74 VAL A N 1
ATOM 598 C CA . VAL A 1 74 ? 22 -26.031 -3.391 1 94.31 74 VAL A CA 1
ATOM 599 C C . VAL A 1 74 ? 21.734 -24.844 -4.312 1 94.31 74 VAL A C 1
ATOM 601 O O . VAL A 1 74 ? 22.062 -23.703 -3.971 1 94.31 74 VAL A O 1
ATOM 604 N N . TRP A 1 75 ? 21.188 -25.094 -5.457 1 92.94 75 TRP A N 1
ATOM 605 C CA . TRP A 1 75 ? 21 -23.969 -6.371 1 92.94 75 TRP A CA 1
ATOM 606 C C . TRP A 1 75 ? 19.938 -23.016 -5.859 1 92.94 75 TRP A C 1
ATOM 608 O O . TRP A 1 75 ? 20.047 -21.797 -6.027 1 92.94 75 TRP A O 1
ATOM 618 N N . ASN A 1 76 ? 18.891 -23.578 -5.172 1 92.19 76 ASN A N 1
ATOM 619 C CA . ASN A 1 76 ? 17.859 -22.719 -4.605 1 92.19 76 ASN A CA 1
ATOM 620 C C . ASN A 1 76 ? 18.438 -21.781 -3.541 1 92.19 76 ASN A C 1
ATOM 622 O O . ASN A 1 76 ? 18.125 -20.594 -3.518 1 92.19 76 ASN A O 1
ATOM 626 N N . LEU A 1 77 ? 19.234 -22.297 -2.695 1 91.88 77 LEU A N 1
ATOM 627 C CA . LEU A 1 77 ? 19.828 -21.516 -1.626 1 91.88 77 LEU A CA 1
ATOM 628 C C . LEU A 1 77 ? 20.719 -20.406 -2.195 1 91.88 77 LEU A C 1
ATOM 630 O O . LEU A 1 77 ? 20.688 -19.266 -1.721 1 91.88 77 LEU A O 1
ATOM 634 N N . ASN A 1 78 ? 21.406 -20.766 -3.215 1 90.75 78 ASN A N 1
ATOM 635 C CA . ASN A 1 78 ? 22.328 -19.781 -3.775 1 90.75 78 ASN A CA 1
ATOM 636 C C . ASN A 1 78 ? 21.609 -18.719 -4.594 1 90.75 78 ASN A C 1
ATOM 638 O O . ASN A 1 78 ? 22 -17.562 -4.609 1 90.75 78 ASN A O 1
ATOM 642 N N . VAL A 1 79 ? 20.609 -19.094 -5.23 1 87.75 79 VAL A N 1
ATOM 643 C CA . VAL A 1 79 ? 19.875 -18.156 -6.059 1 87.75 79 VAL A CA 1
ATOM 644 C C . VAL A 1 79 ? 19.062 -17.203 -5.172 1 87.75 79 VAL A C 1
ATOM 646 O O . VAL A 1 79 ? 19.062 -15.992 -5.395 1 87.75 79 VAL A O 1
ATOM 649 N N . PHE A 1 80 ? 18.453 -17.719 -4.207 1 84.81 80 PHE A N 1
ATOM 650 C CA . PHE A 1 80 ? 17.578 -16.875 -3.387 1 84.81 80 PHE A CA 1
ATOM 651 C C . PHE A 1 80 ? 18.391 -16.047 -2.404 1 84.81 80 PHE A C 1
ATOM 653 O O . PHE A 1 80 ? 17.984 -14.961 -2.008 1 84.81 80 PHE A O 1
ATOM 660 N N . ARG A 1 81 ? 19.516 -16.578 -2.072 1 86.75 81 ARG A N 1
ATOM 661 C CA . ARG A 1 81 ? 20.469 -15.734 -1.35 1 86.75 81 ARG A CA 1
ATOM 662 C C . ARG A 1 81 ? 20.859 -14.523 -2.186 1 86.75 81 ARG A C 1
ATOM 664 O O . ARG A 1 81 ? 21.047 -13.43 -1.651 1 86.75 81 ARG A O 1
ATOM 671 N N . GLY A 1 82 ? 21.016 -14.781 -3.41 1 85.38 82 GLY A N 1
ATOM 672 C CA . GLY A 1 82 ? 21.312 -13.68 -4.309 1 85.38 82 GLY A CA 1
ATOM 673 C C . GLY A 1 82 ? 20.203 -12.641 -4.352 1 85.38 82 GLY A C 1
ATOM 674 O O . GLY A 1 82 ? 20.469 -11.438 -4.383 1 85.38 82 GLY A O 1
ATOM 675 N N . ASP A 1 83 ? 18.953 -13.078 -4.352 1 91.12 83 ASP A N 1
ATOM 676 C CA . ASP A 1 83 ? 17.766 -12.211 -4.355 1 91.12 83 ASP A CA 1
ATOM 677 C C . ASP A 1 83 ? 17.781 -11.281 -3.148 1 91.12 83 ASP A C 1
ATOM 679 O O . ASP A 1 83 ? 17.688 -10.062 -3.303 1 91.12 83 ASP A O 1
ATOM 683 N N . ASP A 1 84 ? 18.062 -11.867 -1.975 1 91.56 84 ASP A N 1
ATOM 684 C CA . ASP A 1 84 ? 18 -11.094 -0.734 1 91.56 84 ASP A CA 1
ATOM 685 C C . ASP A 1 84 ? 19.203 -10.164 -0.599 1 91.56 84 ASP A C 1
ATOM 687 O O . ASP A 1 84 ? 19.078 -9.062 -0.073 1 91.56 84 ASP A O 1
ATOM 691 N N . THR A 1 85 ? 20.297 -10.617 -1.069 1 90.75 85 THR A N 1
ATOM 692 C CA . THR A 1 85 ? 21.5 -9.805 -0.98 1 90.75 85 THR A CA 1
ATOM 693 C C . THR A 1 85 ? 21.391 -8.578 -1.879 1 90.75 85 THR A C 1
ATOM 695 O O . THR A 1 85 ? 21.781 -7.477 -1.481 1 90.75 85 THR A O 1
ATOM 698 N N . ILE A 1 86 ? 20.922 -8.797 -3.016 1 90.94 86 ILE A N 1
ATOM 699 C CA . ILE A 1 86 ? 20.781 -7.68 -3.941 1 90.94 86 ILE A CA 1
ATOM 700 C C . ILE A 1 86 ? 19.781 -6.672 -3.381 1 90.94 86 ILE A C 1
ATOM 702 O O . ILE A 1 86 ? 19.984 -5.461 -3.457 1 90.94 86 ILE A O 1
ATOM 706 N N . ARG A 1 87 ? 18.703 -7.137 -2.861 1 92.5 87 ARG A N 1
ATOM 707 C CA . ARG A 1 87 ? 17.719 -6.254 -2.238 1 92.5 87 ARG A CA 1
ATOM 708 C C . ARG A 1 87 ? 18.344 -5.426 -1.126 1 92.5 87 ARG A C 1
ATOM 710 O O . ARG A 1 87 ? 18.094 -4.223 -1.019 1 92.5 87 ARG A O 1
ATOM 717 N N . TYR A 1 88 ? 19.172 -6.129 -0.357 1 93 88 TYR A N 1
ATOM 718 C CA . TYR A 1 88 ? 19.859 -5.48 0.748 1 93 88 TYR A CA 1
ATOM 719 C C . TYR A 1 88 ? 20.812 -4.402 0.235 1 93 88 TYR A C 1
ATOM 721 O O . TYR A 1 88 ? 20.797 -3.27 0.727 1 93 88 TYR A O 1
ATOM 729 N N . LEU A 1 89 ? 21.578 -4.676 -0.702 1 91.94 89 LEU A N 1
ATOM 730 C CA . LEU A 1 89 ? 22.594 -3.758 -1.225 1 91.94 89 LEU A CA 1
ATOM 731 C C . LEU A 1 89 ? 21.938 -2.553 -1.891 1 91.94 89 LEU A C 1
ATOM 733 O O . LEU A 1 89 ? 22.359 -1.415 -1.681 1 91.94 89 LEU A O 1
ATOM 737 N N . VAL A 1 90 ? 20.906 -2.83 -2.639 1 93.31 90 VAL A N 1
ATOM 738 C CA . VAL A 1 90 ? 20.234 -1.75 -3.361 1 93.31 90 VAL A CA 1
ATOM 739 C C . VAL A 1 90 ? 19.547 -0.818 -2.373 1 93.31 90 VAL A C 1
ATOM 741 O O . VAL A 1 90 ? 19.641 0.406 -2.49 1 93.31 90 VAL A O 1
ATOM 744 N N . THR A 1 91 ? 18.859 -1.424 -1.453 1 94.94 91 THR A N 1
ATOM 745 C CA . THR A 1 91 ? 18.141 -0.629 -0.468 1 94.94 91 THR A CA 1
ATOM 746 C C . THR A 1 91 ? 19.094 0.217 0.359 1 94.94 91 THR A C 1
ATOM 748 O O . THR A 1 91 ? 18.844 1.398 0.604 1 94.94 91 THR A O 1
ATOM 751 N N . THR A 1 92 ? 20.188 -0.342 0.792 1 93.94 92 THR A N 1
ATOM 752 C CA . THR A 1 92 ? 21.172 0.369 1.617 1 93.94 92 THR A CA 1
ATOM 753 C C . THR A 1 92 ? 21.859 1.47 0.814 1 93.94 92 THR A C 1
ATOM 755 O O . THR A 1 92 ? 22.078 2.572 1.322 1 93.94 92 THR A O 1
ATOM 758 N N . LYS A 1 93 ? 22.188 1.191 -0.381 1 92.56 93 LYS A N 1
ATOM 759 C CA . LYS A 1 93 ? 22.812 2.195 -1.237 1 92.56 93 LYS A CA 1
ATOM 760 C C . LYS A 1 93 ? 21.859 3.355 -1.509 1 92.56 93 LYS A C 1
ATOM 762 O O . LYS A 1 93 ? 22.266 4.516 -1.533 1 92.56 93 LYS A O 1
ATOM 767 N N . LEU A 1 94 ? 20.641 2.998 -1.74 1 94.06 94 LEU A N 1
ATOM 768 C CA . LEU A 1 94 ? 19.641 4.027 -1.978 1 94.06 94 LEU A CA 1
ATOM 769 C C . LEU A 1 94 ? 19.453 4.906 -0.745 1 94.06 94 LEU A C 1
ATOM 771 O O . LEU A 1 94 ? 19.391 6.133 -0.856 1 94.06 94 LEU A O 1
ATOM 775 N N . TYR A 1 95 ? 19.391 4.246 0.341 1 93.88 95 TYR A N 1
ATOM 776 C CA . TYR A 1 95 ? 19.234 4.988 1.588 1 93.88 95 TYR A CA 1
ATOM 777 C C . TYR A 1 95 ? 20.422 5.906 1.827 1 93.88 95 TYR A C 1
ATOM 779 O O . TYR A 1 95 ? 20.25 7.059 2.24 1 93.88 95 TYR A O 1
ATOM 787 N N . ASN A 1 96 ? 21.547 5.434 1.569 1 92.44 96 ASN A N 1
ATOM 788 C CA . ASN A 1 96 ? 22.75 6.246 1.712 1 92.44 96 ASN A CA 1
ATOM 789 C C . ASN A 1 96 ? 22.734 7.449 0.777 1 92.44 96 ASN A C 1
ATOM 791 O O . ASN A 1 96 ? 23.188 8.531 1.143 1 92.44 96 ASN A O 1
ATOM 795 N N . LYS A 1 97 ? 22.203 7.215 -0.342 1 93 97 LYS A N 1
ATOM 796 C CA . LYS A 1 97 ? 22.078 8.312 -1.293 1 93 97 LYS A CA 1
ATOM 797 C C . LYS A 1 97 ? 21.062 9.352 -0.802 1 93 97 LYS A C 1
ATOM 799 O O . LYS A 1 97 ? 21.281 10.555 -0.957 1 93 97 LYS A O 1
ATOM 804 N N . TYR A 1 98 ? 19.969 8.883 -0.232 1 92.81 98 TYR A N 1
ATOM 805 C CA . TYR A 1 98 ? 18.969 9.781 0.339 1 92.81 98 TYR A CA 1
ATOM 806 C C . TYR A 1 98 ? 19.594 10.672 1.407 1 92.81 98 TYR A C 1
ATOM 808 O O . TYR A 1 98 ? 19.328 11.875 1.457 1 92.81 98 TYR A O 1
ATOM 816 N N . LEU A 1 99 ? 20.453 10.125 2.182 1 90.81 99 LEU A N 1
ATOM 817 C CA . LEU A 1 99 ? 21.062 10.836 3.301 1 90.81 99 LEU A CA 1
ATOM 818 C C . LEU A 1 99 ? 22.016 11.922 2.805 1 90.81 99 LEU A C 1
ATOM 820 O O . LEU A 1 99 ? 22.234 12.914 3.494 1 90.81 99 LEU A O 1
ATOM 824 N N . LYS A 1 100 ? 22.484 11.773 1.606 1 89.44 100 LYS A N 1
ATOM 825 C CA . LYS A 1 100 ? 23.484 12.695 1.081 1 89.44 100 LYS A CA 1
ATOM 826 C C . LYS A 1 100 ? 22.828 13.828 0.289 1 89.44 100 LYS A C 1
ATOM 828 O O . LYS A 1 100 ? 23.484 14.805 -0.061 1 89.44 100 LYS A O 1
ATOM 833 N N . GLN A 1 101 ? 21.547 13.672 0.093 1 88.94 101 GLN A N 1
ATOM 834 C CA . GLN A 1 101 ? 20.891 14.648 -0.769 1 88.94 101 GLN A CA 1
ATOM 835 C C . GLN A 1 101 ? 20.422 15.852 0.032 1 88.94 101 GLN A C 1
ATOM 837 O O . GLN A 1 101 ? 20.188 15.758 1.238 1 88.94 101 GLN A O 1
ATOM 842 N N . SER A 1 102 ? 20.328 16.922 -0.685 1 86.31 102 SER A N 1
ATOM 843 C CA . SER A 1 102 ? 19.859 18.172 -0.086 1 86.31 102 SER A CA 1
ATOM 844 C C . SER A 1 102 ? 18.344 18.266 -0.126 1 86.31 102 SER A C 1
ATOM 846 O O . SER A 1 102 ? 17.688 17.484 -0.812 1 86.31 102 SER A O 1
ATOM 848 N N . PRO A 1 103 ? 17.812 19.156 0.629 1 82 103 PRO A N 1
ATOM 849 C CA . PRO A 1 103 ? 16.359 19.344 0.626 1 82 103 PRO A CA 1
ATOM 850 C C . PRO A 1 103 ? 15.797 19.609 -0.771 1 82 103 PRO A C 1
ATOM 852 O O . PRO A 1 103 ? 14.648 19.281 -1.052 1 82 103 PRO A O 1
ATOM 855 N N . GLU A 1 104 ? 16.625 20.172 -1.604 1 82.88 104 GLU A N 1
ATOM 856 C CA . GLU A 1 104 ? 16.188 20.422 -2.977 1 82.88 104 GLU A CA 1
ATOM 857 C C . GLU A 1 104 ? 15.766 19.125 -3.662 1 82.88 104 GLU A C 1
ATOM 859 O O . GLU A 1 104 ? 14.781 19.094 -4.398 1 82.88 104 GLU A O 1
ATOM 864 N N . PHE A 1 105 ? 16.5 18.156 -3.426 1 87.19 105 PHE A N 1
ATOM 865 C CA . PHE A 1 105 ? 16.203 16.828 -3.969 1 87.19 105 PHE A CA 1
ATOM 866 C C . PHE A 1 105 ? 14.836 16.359 -3.51 1 87.19 105 PHE A C 1
ATOM 868 O O . PHE A 1 105 ? 14.07 15.805 -4.301 1 87.19 105 PHE A O 1
ATOM 875 N N . PHE A 1 106 ? 14.523 16.562 -2.271 1 86.06 106 PHE A N 1
ATOM 876 C CA . PHE A 1 106 ? 13.297 16.062 -1.669 1 86.06 106 PHE A CA 1
ATOM 877 C C . PHE A 1 106 ? 12.102 16.922 -2.066 1 86.06 106 PHE A C 1
ATOM 879 O O . PHE A 1 106 ? 10.953 16.5 -1.927 1 86.06 106 PHE A O 1
ATOM 886 N N . GLU A 1 107 ? 12.406 18.109 -2.473 1 77.81 107 GLU A N 1
ATOM 887 C CA . GLU A 1 107 ? 11.352 18.953 -3.031 1 77.81 107 GLU A CA 1
ATOM 888 C C . GLU A 1 107 ? 10.969 18.5 -4.434 1 77.81 107 GLU A C 1
ATOM 890 O O . GLU A 1 107 ? 9.812 18.625 -4.836 1 77.81 107 GLU A O 1
ATOM 895 N N . LYS A 1 108 ? 11.945 18.016 -5.141 1 80.69 108 LYS A N 1
ATOM 896 C CA . LYS A 1 108 ? 11.734 17.578 -6.516 1 80.69 108 LYS A CA 1
ATOM 897 C C . LYS A 1 108 ? 11.109 16.188 -6.555 1 80.69 108 LYS A C 1
ATOM 899 O O . LYS A 1 108 ? 10.484 15.812 -7.547 1 80.69 108 LYS A O 1
ATOM 904 N N . ASN A 1 109 ? 11.359 15.461 -5.477 1 85.06 109 ASN A N 1
ATOM 905 C CA . ASN A 1 109 ? 10.844 14.102 -5.398 1 85.06 109 ASN A CA 1
ATOM 906 C C . ASN A 1 109 ? 9.828 13.945 -4.27 1 85.06 109 ASN A C 1
ATOM 908 O O . ASN A 1 109 ? 10.133 14.234 -3.109 1 85.06 109 ASN A O 1
ATOM 912 N N . SER A 1 110 ? 8.727 13.469 -4.586 1 82.5 110 SER A N 1
ATOM 913 C CA . SER A 1 110 ? 7.691 13.289 -3.57 1 82.5 110 SER A CA 1
ATOM 914 C C . SER A 1 110 ? 8.055 12.164 -2.604 1 82.5 110 SER A C 1
ATOM 916 O O . SER A 1 110 ? 8.797 11.25 -2.959 1 82.5 110 SER A O 1
ATOM 918 N N . THR A 1 111 ? 7.566 12.305 -1.406 1 82.31 111 THR A N 1
ATOM 919 C CA . THR A 1 111 ? 7.812 11.289 -0.392 1 82.31 111 THR A CA 1
ATOM 920 C C . THR A 1 111 ? 7.324 9.922 -0.866 1 82.31 111 THR A C 1
ATOM 922 O O . THR A 1 111 ? 8.016 8.914 -0.69 1 82.31 111 THR A O 1
ATOM 925 N N . GLY A 1 112 ? 6.191 9.906 -1.483 1 77 112 GLY A N 1
ATOM 926 C CA . GLY A 1 112 ? 5.664 8.656 -2.018 1 77 112 GLY A CA 1
ATOM 927 C C . GLY A 1 112 ? 6.578 8.023 -3.049 1 77 112 GLY A C 1
ATOM 928 O O . GLY A 1 112 ? 6.785 6.805 -3.035 1 77 112 GLY A O 1
ATOM 929 N N . SER A 1 113 ? 6.996 8.789 -3.908 1 85.5 113 SER A N 1
ATOM 930 C CA . SER A 1 113 ? 7.895 8.305 -4.949 1 85.5 113 SER A CA 1
ATOM 931 C C . SER A 1 113 ? 9.18 7.742 -4.355 1 85.5 113 SER A C 1
ATOM 933 O O . SER A 1 113 ? 9.641 6.672 -4.762 1 85.5 113 SER A O 1
ATOM 935 N N . LEU A 1 114 ? 9.703 8.422 -3.412 1 90.19 114 LEU A N 1
ATOM 936 C CA . LEU A 1 114 ? 10.945 7.988 -2.785 1 90.19 114 LEU A CA 1
ATOM 937 C C . LEU A 1 114 ? 10.734 6.703 -1.988 1 90.19 114 LEU A C 1
ATOM 939 O O . LEU A 1 114 ? 11.594 5.816 -1.988 1 90.19 114 LEU A O 1
ATOM 943 N N . MET A 1 115 ? 9.617 6.629 -1.367 1 88.69 115 MET A N 1
ATOM 944 C CA . MET A 1 115 ? 9.297 5.414 -0.626 1 88.69 115 MET A CA 1
ATOM 945 C C . MET A 1 115 ? 9.141 4.227 -1.571 1 88.69 115 MET A C 1
ATOM 947 O O . MET A 1 115 ? 9.641 3.135 -1.292 1 88.69 115 MET A O 1
ATOM 951 N N . GLY A 1 116 ? 8.453 4.441 -2.682 1 87.31 116 GLY A N 1
ATOM 952 C CA . GLY A 1 116 ? 8.336 3.385 -3.674 1 87.31 116 GLY A CA 1
ATOM 953 C C . GLY A 1 116 ? 9.68 2.891 -4.18 1 87.31 116 GLY A C 1
ATOM 954 O O . GLY A 1 116 ? 9.898 1.683 -4.301 1 87.31 116 GLY A O 1
ATOM 955 N N . LYS A 1 117 ? 10.531 3.775 -4.445 1 91.62 117 LYS A N 1
ATOM 956 C CA . LYS A 1 117 ? 11.867 3.445 -4.934 1 91.62 117 LYS A CA 1
ATOM 957 C C . LYS A 1 117 ? 12.68 2.713 -3.869 1 91.62 117 LYS A C 1
ATOM 959 O O . LYS A 1 117 ? 13.508 1.858 -4.191 1 91.62 117 LYS A O 1
ATOM 964 N N . ALA A 1 118 ? 12.336 3.027 -2.627 1 90.94 118 ALA A N 1
ATOM 965 C CA . ALA A 1 118 ? 13.117 2.443 -1.54 1 90.94 118 ALA A CA 1
ATOM 966 C C . ALA A 1 118 ? 12.555 1.087 -1.126 1 90.94 118 ALA A C 1
ATOM 968 O O . ALA A 1 118 ? 13.266 0.262 -0.551 1 90.94 118 ALA A O 1
ATOM 969 N N . THR A 1 119 ? 11.328 0.791 -1.471 1 86.25 119 THR A N 1
ATOM 970 C CA . THR A 1 119 ? 10.695 -0.415 -0.947 1 86.25 119 THR A CA 1
ATOM 971 C C . THR A 1 119 ? 10.336 -1.374 -2.078 1 86.25 119 THR A C 1
ATOM 973 O O . THR A 1 119 ? 10.789 -2.52 -2.096 1 86.25 119 THR A O 1
ATOM 976 N N . ASN A 1 120 ? 9.672 -0.922 -3.086 1 86.69 120 ASN A N 1
ATOM 977 C CA . ASN A 1 120 ? 9.148 -1.782 -4.145 1 86.69 120 ASN A CA 1
ATOM 978 C C . ASN A 1 120 ? 10.219 -2.09 -5.191 1 86.69 120 ASN A C 1
ATOM 980 O O . ASN A 1 120 ? 10.32 -3.223 -5.66 1 86.69 120 ASN A O 1
ATOM 984 N N . ASP A 1 121 ? 10.945 -1.163 -5.547 1 91.38 121 ASP A N 1
ATOM 985 C CA . ASP A 1 121 ? 11.883 -1.309 -6.66 1 91.38 121 ASP A CA 1
ATOM 986 C C . ASP A 1 121 ? 13.008 -2.283 -6.305 1 91.38 121 ASP A C 1
ATOM 988 O O . ASP A 1 121 ? 13.398 -3.109 -7.133 1 91.38 121 ASP A O 1
ATOM 992 N N . PRO A 1 122 ? 13.484 -2.209 -5.066 1 93.25 122 PRO A N 1
ATOM 993 C CA . PRO A 1 122 ? 14.5 -3.211 -4.723 1 93.25 122 PRO A CA 1
ATOM 994 C C . PRO A 1 122 ? 13.961 -4.637 -4.773 1 93.25 122 PRO A C 1
ATOM 996 O O . PRO A 1 122 ? 14.695 -5.566 -5.117 1 93.25 122 PRO A O 1
ATOM 999 N N . TYR A 1 123 ? 12.781 -4.812 -4.5 1 91.62 123 TYR A N 1
ATOM 1000 C CA . TYR A 1 123 ? 12.156 -6.133 -4.574 1 91.62 123 TYR A CA 1
ATOM 1001 C C . TYR A 1 123 ? 12.133 -6.645 -6.008 1 91.62 123 TYR A C 1
ATOM 1003 O O . TYR A 1 123 ? 12.414 -7.82 -6.258 1 91.62 123 TYR A O 1
ATOM 1011 N N . ALA A 1 124 ? 11.781 -5.777 -6.895 1 91.62 124 ALA A N 1
ATOM 1012 C CA . ALA A 1 124 ? 11.758 -6.164 -8.305 1 91.62 124 ALA A CA 1
ATOM 1013 C C . ALA A 1 124 ? 13.141 -6.574 -8.781 1 91.62 124 ALA A C 1
ATOM 1015 O O . ALA A 1 124 ? 13.281 -7.531 -9.555 1 91.62 124 ALA A O 1
ATOM 1016 N N . LEU A 1 125 ? 14.125 -5.891 -8.344 1 92.12 125 LEU A N 1
ATOM 1017 C CA . LEU A 1 125 ? 15.484 -6.211 -8.742 1 92.12 125 LEU A CA 1
ATOM 1018 C C . LEU A 1 125 ? 15.938 -7.523 -8.109 1 92.12 125 LEU A C 1
ATOM 1020 O O . LEU A 1 125 ? 16.625 -8.328 -8.758 1 92.12 125 LEU A O 1
ATOM 1024 N N . GLY A 1 126 ? 15.602 -7.691 -6.844 1 91.88 126 GLY A N 1
ATOM 1025 C CA . GLY A 1 126 ? 15.891 -8.961 -6.199 1 91.88 126 GLY A CA 1
ATOM 1026 C C . GLY A 1 126 ? 15.203 -10.141 -6.855 1 91.88 126 GLY A C 1
ATOM 1027 O O . GLY A 1 126 ? 15.812 -11.188 -7.062 1 91.88 126 GLY A O 1
ATOM 1028 N N . ASP A 1 127 ? 13.977 -9.938 -7.184 1 91 127 ASP A N 1
ATOM 1029 C CA . ASP A 1 127 ? 13.195 -10.969 -7.852 1 91 127 ASP A CA 1
ATOM 1030 C C . ASP A 1 127 ? 13.836 -11.367 -9.18 1 91 127 ASP A C 1
ATOM 1032 O O . ASP A 1 127 ? 13.844 -12.547 -9.547 1 91 127 ASP A O 1
ATOM 1036 N N . PHE A 1 128 ? 14.328 -10.453 -9.852 1 90.25 128 PHE A N 1
ATOM 1037 C CA . PHE A 1 128 ? 15.008 -10.719 -11.117 1 90.25 128 PHE A CA 1
ATOM 1038 C C . PHE A 1 128 ? 16.297 -11.492 -10.883 1 90.25 128 PHE A C 1
ATOM 1040 O O . PHE A 1 128 ? 16.609 -12.422 -11.633 1 90.25 128 PHE A O 1
ATOM 1047 N N . ALA A 1 129 ? 16.984 -11.133 -9.867 1 88.44 129 ALA A N 1
ATOM 1048 C CA . ALA A 1 129 ? 18.266 -11.781 -9.562 1 88.44 129 ALA A CA 1
ATOM 1049 C C . ALA A 1 129 ? 18.047 -13.211 -9.078 1 88.44 129 ALA A C 1
ATOM 1051 O O . ALA A 1 129 ? 18.938 -14.062 -9.234 1 88.44 129 ALA A O 1
ATOM 1052 N N . GLY A 1 130 ? 16.953 -13.398 -8.5 1 88.88 130 GLY A N 1
ATOM 1053 C CA . GLY A 1 130 ? 16.641 -14.734 -8.008 1 88.88 130 GLY A CA 1
ATOM 1054 C C . GLY A 1 130 ? 15.758 -15.531 -8.945 1 88.88 130 GLY A C 1
ATOM 1055 O O . GLY A 1 130 ? 16.25 -16.297 -9.773 1 88.88 130 GLY A O 1
ATOM 1056 N N . TYR A 1 131 ? 14.484 -15.203 -8.867 1 87.12 131 TYR A N 1
ATOM 1057 C CA . TYR A 1 131 ? 13.484 -15.906 -9.672 1 87.12 131 TYR A CA 1
ATOM 1058 C C . TYR A 1 131 ? 13.734 -15.688 -11.156 1 87.12 131 TYR A C 1
ATOM 1060 O O . TYR A 1 131 ? 13.516 -16.594 -11.969 1 87.12 131 TYR A O 1
ATOM 1068 N N . GLY A 1 132 ? 14.125 -14.531 -11.531 1 86.5 132 GLY A N 1
ATOM 1069 C CA . GLY A 1 132 ? 14.422 -14.25 -12.922 1 86.5 132 GLY A CA 1
ATOM 1070 C C . GLY A 1 132 ? 15.531 -15.117 -13.484 1 86.5 132 GLY A C 1
ATOM 1071 O O . GLY A 1 132 ? 15.422 -15.617 -14.609 1 86.5 132 GLY A O 1
ATOM 1072 N N . LEU A 1 133 ? 16.516 -15.297 -12.742 1 84.62 133 LEU A N 1
ATOM 1073 C CA . LEU A 1 133 ? 17.609 -16.172 -13.164 1 84.62 133 LEU A CA 1
ATOM 1074 C C . LEU A 1 133 ? 17.125 -17.609 -13.312 1 84.62 133 LEU A C 1
ATOM 1076 O O . LEU A 1 133 ? 17.484 -18.281 -14.281 1 84.62 133 LEU A O 1
ATOM 1080 N N . MET A 1 134 ? 16.438 -18 -12.352 1 85.69 134 MET A N 1
ATOM 1081 C CA . MET A 1 134 ? 15.898 -19.359 -12.406 1 85.69 134 MET A CA 1
ATOM 1082 C C . MET A 1 134 ? 15 -19.531 -13.633 1 85.69 134 MET A C 1
ATOM 1084 O O . MET A 1 134 ? 15.125 -20.516 -14.359 1 85.69 134 MET A O 1
ATOM 1088 N N . SER A 1 135 ? 14.133 -18.578 -13.82 1 87.75 135 SER A N 1
ATOM 1089 C CA . SER A 1 135 ? 13.195 -18.656 -14.93 1 87.75 135 SER A CA 1
ATOM 1090 C C . SER A 1 135 ? 13.914 -18.609 -16.281 1 87.75 135 SER A C 1
ATOM 1092 O O . SER A 1 135 ? 13.5 -19.266 -17.234 1 87.75 135 SER A O 1
ATOM 1094 N N . LEU A 1 136 ? 14.977 -17.938 -16.359 1 88.31 136 LEU A N 1
ATOM 1095 C CA . LEU A 1 136 ? 15.789 -17.875 -17.562 1 88.31 136 LEU A CA 1
ATOM 1096 C C . LEU A 1 136 ? 16.359 -19.25 -17.906 1 88.31 136 LEU A C 1
ATOM 1098 O O . LEU A 1 136 ? 16.234 -19.719 -19.031 1 88.31 136 LEU A O 1
ATOM 1102 N N . PHE A 1 137 ? 16.922 -19.875 -16.969 1 89.31 137 PHE A N 1
ATOM 1103 C CA . PHE A 1 137 ? 17.562 -21.156 -17.219 1 89.31 137 PHE A CA 1
ATOM 1104 C C . PHE A 1 137 ? 16.516 -22.25 -17.453 1 89.31 137 PHE A C 1
ATOM 1106 O O . PHE A 1 137 ? 16.688 -23.109 -18.297 1 89.31 137 PHE A O 1
ATOM 1113 N N . ASP A 1 138 ? 15.414 -22.125 -16.734 1 88.44 138 ASP A N 1
ATOM 1114 C CA . ASP A 1 138 ? 14.336 -23.094 -16.891 1 88.44 138 ASP A CA 1
ATOM 1115 C C . ASP A 1 138 ? 13.695 -22.984 -18.266 1 88.44 138 ASP A C 1
ATOM 1117 O O . ASP A 1 138 ? 13.219 -23.984 -18.812 1 88.44 138 ASP A O 1
ATOM 1121 N N . SER A 1 139 ? 13.68 -21.766 -18.797 1 88.12 139 SER A N 1
ATOM 1122 C CA . SER A 1 139 ? 12.961 -21.547 -20.047 1 88.12 139 SER A CA 1
ATOM 1123 C C . SER A 1 139 ? 13.891 -21.688 -21.234 1 88.12 139 SER A C 1
ATOM 1125 O O . SER A 1 139 ? 13.43 -21.812 -22.375 1 88.12 139 SER A O 1
ATOM 1127 N N . THR A 1 140 ? 15.203 -21.719 -21.078 1 88.56 140 THR A N 1
ATOM 1128 C CA . THR A 1 140 ? 16.125 -21.75 -22.219 1 88.56 140 THR A CA 1
ATOM 1129 C C . THR A 1 140 ? 17 -23 -22.156 1 88.56 140 THR A C 1
ATOM 1131 O O . THR A 1 140 ? 16.828 -23.922 -22.953 1 88.56 140 THR A O 1
ATOM 1134 N N . PHE A 1 141 ? 17.703 -23.125 -21.078 1 90.62 141 PHE A N 1
ATOM 1135 C CA . PHE A 1 141 ? 18.703 -24.188 -21 1 90.62 141 PHE A CA 1
ATOM 1136 C C . PHE A 1 141 ? 18.031 -25.547 -20.828 1 90.62 141 PHE A C 1
ATOM 1138 O O . PHE A 1 141 ? 18.422 -26.531 -21.453 1 90.62 141 PHE A O 1
ATOM 1145 N N . TYR A 1 142 ? 17.062 -25.562 -19.984 1 92.19 142 TYR A N 1
ATOM 1146 C CA . TYR A 1 142 ? 16.406 -26.844 -19.688 1 92.19 142 TYR A CA 1
ATOM 1147 C C . TYR A 1 142 ? 15.734 -27.406 -20.938 1 92.19 142 TYR A C 1
ATOM 1149 O O . TYR A 1 142 ? 15.977 -28.547 -21.312 1 92.19 142 TYR A O 1
ATOM 1157 N N . PRO A 1 143 ? 14.93 -26.625 -21.641 1 91.25 143 PRO A N 1
ATOM 1158 C CA . PRO A 1 143 ? 14.297 -27.156 -22.859 1 91.25 143 PRO A CA 1
ATOM 1159 C C . PRO A 1 143 ? 15.312 -27.516 -23.938 1 91.25 143 PRO A C 1
ATOM 1161 O O . PRO A 1 143 ? 15.125 -28.5 -24.656 1 91.25 143 PRO A O 1
ATOM 1164 N N . ILE A 1 144 ? 16.344 -26.828 -24.078 1 91.88 144 ILE A N 1
ATOM 1165 C CA . ILE A 1 144 ? 17.391 -27.125 -25.062 1 91.88 144 ILE A CA 1
ATOM 1166 C C . ILE A 1 144 ? 18.031 -28.469 -24.719 1 91.88 144 ILE A C 1
ATOM 1168 O O . ILE A 1 144 ? 18.234 -29.312 -25.609 1 91.88 144 ILE A O 1
ATOM 1172 N N . LEU A 1 145 ? 18.312 -28.656 -23.453 1 93.94 145 LEU A N 1
ATOM 1173 C CA . LEU A 1 145 ? 18.891 -29.922 -23.031 1 93.94 145 LEU A CA 1
ATOM 1174 C C . LEU A 1 145 ? 17.938 -31.078 -23.297 1 93.94 145 LEU A C 1
ATOM 1176 O O . LEU A 1 145 ? 18.359 -32.156 -23.719 1 93.94 145 LEU A O 1
ATOM 1180 N N . ILE A 1 146 ? 16.672 -30.875 -23 1 94.94 146 ILE A N 1
ATOM 1181 C CA . ILE A 1 146 ? 15.68 -31.922 -23.234 1 94.94 146 ILE A CA 1
ATOM 1182 C C . ILE A 1 146 ? 15.625 -32.281 -24.719 1 94.94 146 ILE A C 1
ATOM 1184 O O . ILE A 1 146 ? 15.633 -33.438 -25.078 1 94.94 146 ILE A O 1
ATOM 1188 N N . VAL A 1 147 ? 15.625 -31.297 -25.578 1 93.88 147 VAL A N 1
ATOM 1189 C CA . VAL A 1 147 ? 15.547 -31.5 -27.016 1 93.88 147 VAL A CA 1
ATOM 1190 C C . VAL A 1 147 ? 16.781 -32.25 -27.5 1 93.88 147 VAL A C 1
ATOM 1192 O O . VAL A 1 147 ? 16.688 -33.156 -28.328 1 93.88 147 VAL A O 1
ATOM 1195 N N . ILE A 1 148 ? 17.922 -31.922 -26.969 1 94.81 148 ILE A N 1
ATOM 1196 C CA . ILE A 1 148 ? 19.156 -32.594 -27.344 1 94.81 148 ILE A CA 1
ATOM 1197 C C . ILE A 1 148 ? 19.094 -34.062 -26.953 1 94.81 148 ILE A C 1
ATOM 1199 O O . ILE A 1 148 ? 19.438 -34.938 -27.75 1 94.81 148 ILE A O 1
ATOM 1203 N N . ILE A 1 149 ? 18.641 -34.312 -25.75 1 94.62 149 ILE A N 1
ATOM 1204 C CA . ILE A 1 149 ? 18.547 -35.688 -25.281 1 94.62 149 ILE A CA 1
ATOM 1205 C C . ILE A 1 149 ? 17.531 -36.469 -26.125 1 94.62 149 ILE A C 1
ATOM 1207 O O . ILE A 1 149 ? 17.734 -37.656 -26.422 1 94.62 149 ILE A O 1
ATOM 1211 N N . MET A 1 150 ? 16.422 -35.844 -26.484 1 95.38 150 MET A N 1
ATOM 1212 C CA . MET A 1 150 ? 15.414 -36.469 -27.328 1 95.38 150 MET A CA 1
ATOM 1213 C C . MET A 1 150 ? 16 -36.844 -28.703 1 95.38 150 MET A C 1
ATOM 1215 O O . MET A 1 150 ? 15.734 -37.938 -29.219 1 95.38 150 MET A O 1
ATOM 1219 N N . ILE A 1 151 ? 16.828 -36 -29.234 1 95.25 151 ILE A N 1
ATOM 1220 C CA . ILE A 1 151 ? 17.438 -36.219 -30.547 1 95.25 151 ILE A CA 1
ATOM 1221 C C . ILE A 1 151 ? 18.469 -37.344 -30.453 1 95.25 151 ILE A C 1
ATOM 1223 O O . ILE A 1 151 ? 18.484 -38.219 -31.297 1 95.25 151 ILE A O 1
ATOM 1227 N N . VAL A 1 152 ? 19.25 -37.375 -29.453 1 93.56 152 VAL A N 1
ATOM 1228 C CA . VAL A 1 152 ? 20.359 -38.312 -29.312 1 93.56 152 VAL A CA 1
ATOM 1229 C C . VAL A 1 152 ? 19.812 -39.688 -28.953 1 93.56 152 VAL A C 1
ATOM 1231 O O . VAL A 1 152 ? 20.328 -40.719 -29.438 1 93.56 152 VAL A O 1
ATOM 1234 N N . THR A 1 153 ? 18.797 -39.781 -28.125 1 91.19 153 THR A N 1
ATOM 1235 C CA . THR A 1 153 ? 18.344 -41.062 -27.609 1 91.19 153 THR A CA 1
ATOM 1236 C C . THR A 1 153 ? 17.281 -41.656 -28.516 1 91.19 153 THR A C 1
ATOM 1238 O O . THR A 1 153 ? 17.031 -42.875 -28.5 1 91.19 153 THR A O 1
ATOM 1241 N N . THR A 1 154 ? 16.562 -40.875 -29.203 1 92.44 154 THR A N 1
ATOM 1242 C CA . THR A 1 154 ? 15.453 -41.406 -29.984 1 92.44 154 THR A CA 1
ATOM 1243 C C . THR A 1 154 ? 15.648 -41.125 -31.469 1 92.44 154 THR A C 1
ATOM 1245 O O . THR A 1 154 ? 16.234 -41.938 -32.188 1 92.44 154 THR A O 1
ATOM 1248 N N . ASP A 1 155 ? 15.156 -39.875 -31.891 1 94.06 155 ASP A N 1
ATOM 1249 C CA . ASP A 1 155 ? 15.234 -39.562 -33.312 1 94.06 155 ASP A CA 1
ATOM 1250 C C . ASP A 1 155 ? 15.055 -38.094 -33.562 1 94.06 155 ASP A C 1
ATOM 1252 O O . ASP A 1 155 ? 14.195 -37.438 -32.969 1 94.06 155 ASP A O 1
ATOM 1256 N N . PHE A 1 156 ? 15.867 -37.625 -34.5 1 94.19 156 PHE A N 1
ATOM 1257 C CA . PHE A 1 156 ? 15.859 -36.219 -34.844 1 94.19 156 PHE A CA 1
ATOM 1258 C C . PHE A 1 156 ? 14.57 -35.812 -35.562 1 94.19 156 PHE A C 1
ATOM 1260 O O . PHE A 1 156 ? 13.992 -34.781 -35.281 1 94.19 156 PHE A O 1
ATOM 1267 N N . ARG A 1 157 ? 14.164 -36.531 -36.469 1 87.5 157 ARG A N 1
ATOM 1268 C CA . ARG A 1 157 ? 12.969 -36.281 -37.25 1 87.5 157 ARG A CA 1
ATOM 1269 C C . ARG A 1 157 ? 11.727 -36.25 -36.375 1 87.5 157 ARG A C 1
ATOM 1271 O O . ARG A 1 157 ? 10.859 -35.375 -36.531 1 87.5 157 ARG A O 1
ATOM 1278 N N . LEU A 1 158 ? 11.656 -37.219 -35.406 1 95.94 158 LEU A N 1
ATOM 1279 C CA . LEU A 1 158 ? 10.539 -37.312 -34.469 1 95.94 158 LEU A CA 1
ATOM 1280 C C . LEU A 1 158 ? 10.5 -36.094 -33.562 1 95.94 158 LEU A C 1
ATOM 1282 O O . LEU A 1 158 ? 9.422 -35.562 -33.281 1 95.94 158 LEU A O 1
ATOM 1286 N N . THR A 1 159 ? 11.641 -35.719 -33.094 1 95.88 159 THR A N 1
ATOM 1287 C CA . THR A 1 159 ? 11.742 -34.594 -32.188 1 95.88 159 THR A CA 1
ATOM 1288 C C . THR A 1 159 ? 11.273 -33.312 -32.875 1 95.88 1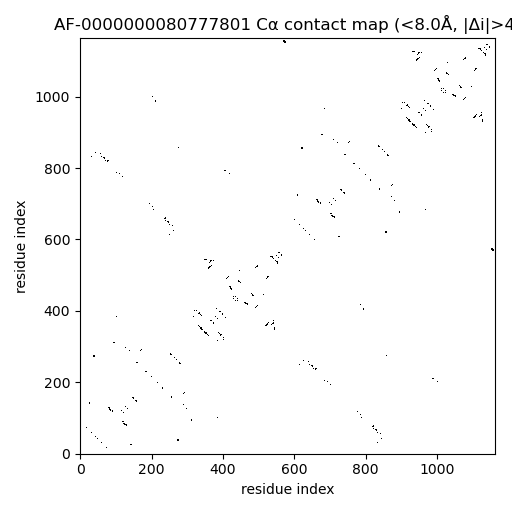59 THR A C 1
ATOM 1290 O O . THR A 1 159 ? 10.484 -32.531 -32.281 1 95.88 159 THR A O 1
ATOM 1293 N N . LEU A 1 160 ? 11.703 -33 -34.031 1 94.12 160 LEU A N 1
ATOM 1294 C CA . LEU A 1 160 ? 11.344 -31.766 -34.75 1 94.12 160 LEU A CA 1
ATOM 1295 C C . LEU A 1 160 ? 9.836 -31.719 -35 1 94.12 160 LEU A C 1
ATOM 1297 O O . LEU A 1 160 ? 9.219 -30.672 -34.844 1 94.12 160 LEU A O 1
ATOM 1301 N N . LEU A 1 161 ? 9.281 -32.812 -35.312 1 93.62 161 LEU A N 1
ATOM 1302 C CA . LEU A 1 161 ? 7.859 -32.875 -35.625 1 93.62 161 LEU A CA 1
ATOM 1303 C C . LEU A 1 161 ? 7.02 -32.656 -34.375 1 93.62 161 LEU A C 1
ATOM 1305 O O . LEU A 1 161 ? 6.02 -31.938 -34.375 1 93.62 161 LEU A O 1
ATOM 1309 N N . SER A 1 162 ? 7.449 -33.312 -33.312 1 93.38 162 SER A N 1
ATOM 1310 C CA . SER A 1 162 ? 6.652 -33.281 -32.094 1 93.38 162 SER A CA 1
ATOM 1311 C C . SER A 1 162 ? 6.766 -31.953 -31.375 1 93.38 162 SER A C 1
ATOM 1313 O O . SER A 1 162 ? 5.859 -31.547 -30.641 1 93.38 162 SER A O 1
ATOM 1315 N N . VAL A 1 163 ? 7.812 -31.234 -31.531 1 91.94 163 VAL A N 1
ATOM 1316 C CA . VAL A 1 163 ? 8.047 -29.984 -30.828 1 91.94 163 VAL A CA 1
ATOM 1317 C C . VAL A 1 163 ? 7.453 -28.812 -31.625 1 91.94 163 VAL A C 1
ATOM 1319 O O . VAL A 1 163 ? 7.27 -27.719 -31.094 1 91.94 163 VAL A O 1
ATOM 1322 N N . LEU A 1 164 ? 6.949 -28.938 -32.719 1 90.12 164 LEU A N 1
ATOM 1323 C CA . LEU A 1 164 ? 6.477 -27.922 -33.656 1 90.12 164 LEU A CA 1
ATOM 1324 C C . LEU A 1 164 ? 5.312 -27.141 -33.062 1 90.12 164 LEU A C 1
ATOM 1326 O O . LEU A 1 164 ? 5.234 -25.922 -33.219 1 90.12 164 LEU A O 1
ATOM 1330 N N . PRO A 1 165 ? 4.43 -27.781 -32.312 1 89.69 165 PRO A N 1
ATOM 1331 C CA . PRO A 1 165 ? 3.293 -27.031 -31.766 1 89.69 165 PRO A CA 1
ATOM 1332 C C . PRO A 1 165 ? 3.688 -26.125 -30.609 1 89.69 165 PRO A C 1
ATOM 1334 O O . PRO A 1 165 ? 2.953 -25.188 -30.281 1 89.69 165 PRO A O 1
ATOM 1337 N N . LEU A 1 166 ? 4.754 -26.375 -30.062 1 86.38 166 LEU A N 1
ATOM 1338 C CA . LEU A 1 166 ? 5.121 -25.672 -28.844 1 86.38 166 LEU A CA 1
ATOM 1339 C C . LEU A 1 166 ? 5.453 -24.219 -29.141 1 86.38 166 LEU A C 1
ATOM 1341 O O . LEU A 1 166 ? 5.043 -23.328 -28.391 1 86.38 166 LEU A O 1
ATOM 1345 N N . PRO A 1 167 ? 6.125 -23.859 -30.234 1 83.12 167 PRO A N 1
ATOM 1346 C CA . PRO A 1 167 ? 6.34 -22.453 -30.562 1 83.12 167 PRO A CA 1
ATOM 1347 C C . PRO A 1 167 ? 5.031 -21.688 -30.781 1 83.12 167 PRO A C 1
ATOM 1349 O O . PRO A 1 167 ? 4.973 -20.469 -30.547 1 83.12 167 PRO A O 1
ATOM 1352 N N . ILE A 1 168 ? 3.984 -22.422 -31.141 1 85.38 168 ILE A N 1
ATOM 1353 C CA . ILE A 1 168 ? 2.676 -21.797 -31.312 1 85.38 168 ILE A CA 1
ATOM 1354 C C . ILE A 1 168 ? 2.146 -21.328 -29.953 1 85.38 168 ILE A C 1
ATOM 1356 O O . ILE A 1 168 ? 1.544 -20.266 -29.844 1 85.38 168 ILE A O 1
ATOM 1360 N N . LEU A 1 169 ? 2.461 -22.141 -29.016 1 83.25 169 LEU A N 1
ATOM 1361 C CA . LEU A 1 169 ? 2.055 -21.781 -27.656 1 83.25 169 LEU A CA 1
ATOM 1362 C C . LEU A 1 169 ? 2.748 -20.5 -27.203 1 83.25 169 LEU A C 1
ATOM 1364 O O . LEU A 1 169 ? 2.129 -19.641 -26.562 1 83.25 169 LEU A O 1
ATOM 1368 N N . VAL A 1 170 ? 3.943 -20.312 -27.562 1 79.62 170 VAL A N 1
ATOM 1369 C CA . VAL A 1 170 ? 4.719 -19.141 -27.188 1 79.62 170 VAL A CA 1
ATOM 1370 C C . VAL A 1 170 ? 4.152 -17.891 -27.859 1 79.62 170 VAL A C 1
ATOM 1372 O O . VAL A 1 170 ? 3.998 -16.859 -27.219 1 79.62 170 VAL A O 1
ATOM 1375 N N . VAL A 1 171 ? 3.828 -17.984 -29.094 1 83.62 171 VAL A N 1
ATOM 1376 C CA . VAL A 1 171 ? 3.322 -16.859 -29.859 1 83.62 171 VAL A CA 1
ATOM 1377 C C . VAL A 1 171 ? 1.946 -16.438 -29.344 1 83.62 171 VAL A C 1
ATOM 1379 O O . VAL A 1 171 ? 1.681 -15.258 -29.141 1 83.62 171 VAL A O 1
ATOM 1382 N N . VAL A 1 172 ? 1.11 -17.406 -29.078 1 83.19 172 VAL A N 1
ATOM 1383 C CA . VAL A 1 172 ? -0.236 -17.125 -28.578 1 83.19 172 VAL A CA 1
ATOM 1384 C C . VAL A 1 172 ? -0.16 -16.531 -27.188 1 83.19 172 VAL A C 1
ATOM 1386 O O . VAL A 1 172 ? -0.885 -15.586 -26.859 1 83.19 172 VAL A O 1
ATOM 1389 N N . SER A 1 173 ? 0.742 -17.062 -26.422 1 79.88 173 SER A N 1
ATOM 1390 C CA . SER A 1 173 ? 0.912 -16.562 -25.062 1 79.88 173 SER A CA 1
ATOM 1391 C C . SER A 1 173 ? 1.367 -15.109 -25.062 1 79.88 173 SER A C 1
ATOM 1393 O O . SER A 1 173 ? 0.891 -14.305 -24.25 1 79.88 173 SER A O 1
ATOM 1395 N N . ASN A 1 174 ? 2.213 -14.766 -26 1 78.5 174 ASN A N 1
ATOM 1396 C CA . ASN A 1 174 ? 2.723 -13.398 -26.047 1 78.5 174 ASN A CA 1
ATOM 1397 C C . ASN A 1 174 ? 1.66 -12.422 -26.547 1 78.5 174 ASN A C 1
ATOM 1399 O O . ASN A 1 174 ? 1.555 -11.305 -26.031 1 78.5 174 ASN A O 1
ATOM 1403 N N . LYS A 1 175 ? 0.912 -12.812 -27.484 1 84.25 175 LYS A N 1
ATOM 1404 C CA . LYS A 1 175 ? -0.124 -11.945 -28.047 1 84.25 175 LYS A CA 1
ATOM 1405 C C . LYS A 1 175 ? -1.234 -11.695 -27.031 1 84.25 175 LYS A C 1
ATOM 1407 O O . LYS A 1 175 ? -1.653 -10.547 -26.828 1 84.25 175 LYS A O 1
ATOM 1412 N N . ILE A 1 176 ? -1.651 -12.672 -26.422 1 85.62 176 ILE A N 1
ATOM 1413 C CA . ILE A 1 176 ? -2.711 -12.547 -25.422 1 85.62 176 ILE A CA 1
ATOM 1414 C C . ILE A 1 176 ? -2.166 -11.859 -24.172 1 85.62 176 ILE A C 1
ATOM 1416 O O . ILE A 1 176 ? -2.871 -11.078 -23.531 1 85.62 176 ILE A O 1
ATOM 1420 N N . GLY A 1 177 ? -0.934 -12.156 -23.891 1 80.5 177 GLY A N 1
ATOM 1421 C CA . GLY A 1 177 ? -0.284 -11.516 -22.766 1 80.5 177 GLY A CA 1
ATOM 1422 C C . GLY A 1 177 ? -0.25 -10 -22.875 1 80.5 177 GLY A C 1
ATOM 1423 O O . GLY A 1 177 ? -0.509 -9.289 -21.891 1 80.5 177 GLY A O 1
ATOM 1424 N N . ASN A 1 178 ? -0.015 -9.508 -24.016 1 83.06 178 ASN A N 1
ATOM 1425 C CA . ASN A 1 178 ? 0.021 -8.062 -24.234 1 83.06 178 ASN A CA 1
ATOM 1426 C C . ASN A 1 178 ? -1.36 -7.438 -24.062 1 83.06 178 ASN A C 1
ATOM 1428 O O . ASN A 1 178 ? -1.489 -6.355 -23.484 1 83.06 178 ASN A O 1
ATOM 1432 N N . LYS A 1 179 ? -2.314 -8.102 -24.578 1 88.62 179 LYS A N 1
ATOM 1433 C CA . LYS A 1 179 ? -3.684 -7.613 -24.438 1 88.62 179 LYS A CA 1
ATOM 1434 C C . LYS A 1 179 ? -4.121 -7.66 -22.969 1 88.62 179 LYS A C 1
ATOM 1436 O O . LYS A 1 179 ? -4.824 -6.766 -22.5 1 88.62 179 LYS A O 1
ATOM 1441 N N . LEU A 1 180 ? -3.693 -8.617 -22.359 1 86.69 180 LEU A N 1
ATOM 1442 C CA . LEU A 1 180 ? -3.988 -8.766 -20.938 1 86.69 180 LEU A CA 1
ATOM 1443 C C . LEU A 1 180 ? -3.377 -7.625 -20.125 1 86.69 180 LEU A C 1
ATOM 1445 O O . LEU A 1 180 ? -4.012 -7.094 -19.219 1 86.69 180 LEU A O 1
ATOM 1449 N N . ASN A 1 181 ? -2.264 -7.238 -20.516 1 84.12 181 ASN A N 1
ATOM 1450 C CA . ASN A 1 181 ? -1.59 -6.141 -19.828 1 84.12 181 ASN A CA 1
ATOM 1451 C C . ASN A 1 181 ? -2.344 -4.828 -20 1 84.12 181 ASN A C 1
ATOM 1453 O O . ASN A 1 181 ? -2.459 -4.047 -19.047 1 84.12 181 ASN A O 1
ATOM 1457 N N . THR A 1 182 ? -2.844 -4.613 -21.094 1 89.44 182 THR A N 1
ATOM 1458 C CA . THR A 1 182 ? -3.586 -3.389 -21.375 1 89.44 182 THR A CA 1
ATOM 1459 C C . THR A 1 182 ? -4.883 -3.35 -20.578 1 89.44 182 THR A C 1
ATOM 1461 O O . THR A 1 182 ? -5.223 -2.326 -19.969 1 89.44 182 THR A O 1
ATOM 1464 N N . THR A 1 183 ? -5.566 -4.449 -20.594 1 90.94 183 THR A N 1
ATOM 1465 C CA . THR A 1 183 ? -6.828 -4.492 -19.859 1 90.94 183 THR A CA 1
ATOM 1466 C C . THR A 1 183 ? -6.582 -4.414 -18.344 1 90.94 183 THR A C 1
ATOM 1468 O O . THR A 1 183 ? -7.391 -3.844 -17.609 1 90.94 183 THR A O 1
ATOM 1471 N N . PHE A 1 184 ? -5.543 -4.852 -17.969 1 88.06 184 PHE A N 1
ATOM 1472 C CA . PHE A 1 184 ? -5.184 -4.789 -16.562 1 88.06 184 PHE A CA 1
ATOM 1473 C C . PHE A 1 184 ? -4.887 -3.354 -16.141 1 88.06 184 PHE A C 1
ATOM 1475 O O . PHE A 1 184 ? -5.301 -2.916 -15.062 1 88.06 184 PHE A O 1
ATOM 1482 N N . GLU A 1 185 ? -4.215 -2.727 -16.984 1 88.5 185 GLU A N 1
ATOM 1483 C CA . GLU A 1 185 ? -3.922 -1.322 -16.719 1 88.5 185 GLU A CA 1
ATOM 1484 C C . GLU A 1 185 ? -5.203 -0.504 -16.594 1 88.5 185 GLU A C 1
ATOM 1486 O O . GLU A 1 185 ? -5.309 0.364 -15.719 1 88.5 185 GLU A O 1
ATOM 1491 N N . GLU A 1 186 ? -6.098 -0.829 -17.375 1 93.12 186 GLU A N 1
ATOM 1492 C CA . GLU A 1 186 ? -7.383 -0.141 -17.328 1 93.12 186 GLU A CA 1
ATOM 1493 C C . GLU A 1 186 ? -8.141 -0.472 -16.047 1 93.12 186 GLU A C 1
ATOM 1495 O O . GLU A 1 186 ? -8.758 0.405 -15.445 1 93.12 186 GLU A O 1
ATOM 1500 N N . SER A 1 187 ? -8.125 -1.69 -15.688 1 93.06 187 SER A N 1
ATOM 1501 C CA . SER A 1 187 ? -8.766 -2.119 -14.445 1 93.06 187 SER A CA 1
ATOM 1502 C C . SER A 1 187 ? -8.117 -1.466 -13.234 1 93.06 187 SER A C 1
ATOM 1504 O O . SER A 1 187 ? -8.805 -1.047 -12.297 1 93.06 187 SER A O 1
ATOM 1506 N N . GLN A 1 188 ? -6.891 -1.298 -13.336 1 88.5 188 GLN A N 1
ATOM 1507 C CA . GLN A 1 188 ? -6.156 -0.687 -12.234 1 88.5 188 GLN A CA 1
ATOM 1508 C C . GLN A 1 188 ? -6.512 0.791 -12.086 1 88.5 188 GLN A C 1
ATOM 1510 O O . GLN A 1 188 ? -6.688 1.288 -10.977 1 88.5 188 GLN A O 1
ATOM 1515 N N . LYS A 1 189 ? -6.602 1.457 -13.172 1 90.94 189 LYS A N 1
ATOM 1516 C CA . LYS A 1 189 ? -7 2.861 -13.148 1 90.94 189 LYS A CA 1
ATOM 1517 C C . LYS A 1 189 ? -8.391 3.027 -12.547 1 90.94 189 LYS A C 1
ATOM 1519 O O . LYS A 1 189 ? -8.625 3.938 -11.75 1 90.94 189 LYS A O 1
ATOM 1524 N N . SER A 1 190 ? -9.242 2.146 -12.938 1 93.38 190 SER A N 1
ATOM 1525 C CA . SER A 1 190 ? -10.602 2.188 -12.406 1 93.38 190 SER A CA 1
ATOM 1526 C C . SER A 1 190 ? -10.617 1.865 -10.914 1 93.38 190 SER A C 1
ATOM 1528 O O . SER A 1 190 ? -11.406 2.439 -10.156 1 93.38 190 SER A O 1
ATOM 1530 N N . PHE A 1 191 ? -9.789 1.016 -10.508 1 90.25 191 PHE A N 1
ATOM 1531 C CA . PHE A 1 191 ? -9.656 0.654 -9.102 1 90.25 191 PHE A CA 1
ATOM 1532 C C . PHE A 1 191 ? -9.164 1.842 -8.281 1 90.25 191 PHE A C 1
ATOM 1534 O O . PHE A 1 191 ? -9.695 2.119 -7.207 1 90.25 191 PHE A O 1
ATOM 1541 N N . ASP A 1 192 ? -8.297 2.516 -8.828 1 87.75 192 ASP A N 1
ATOM 1542 C CA . ASP A 1 192 ? -7.766 3.701 -8.164 1 87.75 192 ASP A CA 1
ATOM 1543 C C . ASP A 1 192 ? -8.844 4.766 -7.98 1 87.75 192 ASP A C 1
ATOM 1545 O O . ASP A 1 192 ? -8.93 5.398 -6.93 1 87.75 192 ASP A O 1
ATOM 1549 N N . LYS A 1 193 ? -9.594 4.934 -8.961 1 90.19 193 LYS A N 1
ATOM 1550 C CA . LYS A 1 193 ? -10.68 5.902 -8.883 1 90.19 193 LYS A CA 1
ATOM 1551 C C . LYS A 1 193 ? -11.688 5.52 -7.809 1 90.19 193 LYS A C 1
ATOM 1553 O O . LYS A 1 193 ? -12.172 6.379 -7.07 1 90.19 193 LYS A O 1
ATOM 1558 N N . MET A 1 194 ? -12.039 4.297 -7.789 1 91.94 194 MET A N 1
ATOM 1559 C CA . MET A 1 194 ? -12.977 3.814 -6.781 1 91.94 194 MET A CA 1
ATOM 1560 C C . MET A 1 194 ? -12.406 3.98 -5.379 1 91.94 194 MET A C 1
ATOM 1562 O O . MET A 1 194 ? -13.117 4.383 -4.453 1 91.94 194 MET A O 1
ATOM 1566 N N . ASN A 1 195 ? -11.164 3.668 -5.25 1 88.31 195 ASN A N 1
ATOM 1567 C CA . ASN A 1 195 ? -10.477 3.82 -3.971 1 88.31 195 ASN A CA 1
ATOM 1568 C C . ASN A 1 195 ? -10.453 5.277 -3.518 1 88.31 195 ASN A C 1
ATOM 1570 O O . ASN A 1 195 ? -10.641 5.57 -2.336 1 88.31 195 ASN A O 1
ATOM 1574 N N . ASP A 1 196 ? -10.203 6.09 -4.434 1 86.62 196 ASP A N 1
ATOM 1575 C CA . ASP A 1 196 ? -10.211 7.52 -4.141 1 86.62 196 ASP A CA 1
ATOM 1576 C C . ASP A 1 196 ? -11.578 7.969 -3.637 1 86.62 196 ASP A C 1
ATOM 1578 O O . ASP A 1 196 ? -11.672 8.781 -2.713 1 86.62 196 ASP A O 1
ATOM 1582 N N . GLN A 1 197 ? -12.547 7.5 -4.246 1 89.31 197 GLN A N 1
ATOM 1583 C CA . GLN A 1 197 ? -13.906 7.836 -3.848 1 89.31 197 GLN A CA 1
ATOM 1584 C C . GLN A 1 197 ? -14.203 7.352 -2.432 1 89.31 197 GLN A C 1
ATOM 1586 O O . GLN A 1 197 ? -14.836 8.055 -1.647 1 89.31 197 GLN A O 1
ATOM 1591 N N . THR A 1 198 ? -13.773 6.203 -2.154 1 90.12 198 THR A N 1
ATOM 1592 C CA . THR A 1 198 ? -13.984 5.652 -0.819 1 90.12 198 THR A CA 1
ATOM 1593 C C . THR A 1 198 ? -13.25 6.484 0.229 1 90.12 198 THR A C 1
ATOM 1595 O O . THR A 1 198 ? -13.812 6.809 1.276 1 90.12 198 THR A O 1
ATOM 1598 N N . LEU A 1 199 ? -12.062 6.805 -0.051 1 86.5 199 LEU A N 1
ATOM 1599 C CA . LEU A 1 199 ? -11.266 7.617 0.862 1 86.5 199 LEU A CA 1
ATOM 1600 C C . LEU A 1 199 ? -11.914 8.977 1.09 1 86.5 199 LEU A C 1
ATOM 1602 O O . LEU A 1 199 ? -11.961 9.469 2.221 1 86.5 199 LEU A O 1
ATOM 1606 N N . GLU A 1 200 ? -12.406 9.57 0.092 1 85.25 200 GLU A N 1
ATOM 1607 C CA . GLU A 1 200 ? -13.086 10.859 0.179 1 85.25 200 GLU A CA 1
ATOM 1608 C C . GLU A 1 200 ? -14.336 10.766 1.045 1 85.25 200 GLU A C 1
ATOM 1610 O O . GLU A 1 200 ? -14.625 11.672 1.835 1 85.25 200 GLU A O 1
ATOM 1615 N N . THR A 1 201 ? -15.023 9.758 0.837 1 86.88 201 THR A N 1
ATOM 1616 C CA . THR A 1 201 ? -16.266 9.578 1.593 1 86.88 201 THR A CA 1
ATOM 1617 C C . THR A 1 201 ? -15.961 9.352 3.072 1 86.88 201 THR A C 1
ATOM 1619 O O . THR A 1 201 ? -16.625 9.93 3.939 1 86.88 201 THR A O 1
ATOM 1622 N N . VAL A 1 202 ? -14.977 8.602 3.342 1 86.75 202 VAL A N 1
ATOM 1623 C CA . VAL A 1 202 ? -14.609 8.289 4.719 1 86.75 202 VAL A CA 1
ATOM 1624 C C . VAL A 1 202 ? -14.078 9.539 5.406 1 86.75 202 VAL A C 1
ATOM 1626 O O . VAL A 1 202 ? -14.445 9.836 6.543 1 86.75 202 VAL A O 1
ATOM 1629 N N . SER A 1 203 ? -13.305 10.273 4.672 1 82.94 203 SER A N 1
ATOM 1630 C CA . SER A 1 203 ? -12.727 11.5 5.219 1 82.94 203 SER A CA 1
ATOM 1631 C C . SER A 1 203 ? -13.773 12.602 5.336 1 82.94 203 SER A C 1
ATOM 1633 O O . SER A 1 203 ? -13.672 13.469 6.203 1 82.94 203 SER A O 1
ATOM 1635 N N . GLY A 1 204 ? -14.727 12.586 4.461 1 84.31 204 GLY A N 1
ATOM 1636 C CA . GLY A 1 204 ? -15.727 13.641 4.41 1 84.31 204 GLY A CA 1
ATOM 1637 C C . GLY A 1 204 ? -17.062 13.219 4.973 1 84.31 204 GLY A C 1
ATOM 1638 O O . GLY A 1 204 ? -18.109 13.773 4.598 1 84.31 204 GLY A O 1
ATOM 1639 N N . VAL A 1 205 ? -17.094 12.312 5.867 1 85.75 205 VAL A N 1
ATOM 1640 C CA . VAL A 1 205 ? -18.344 11.711 6.336 1 85.75 205 VAL A CA 1
ATOM 1641 C C . VAL A 1 205 ? -19.219 12.781 7.004 1 85.75 205 VAL A C 1
ATOM 1643 O O . VAL A 1 205 ? -20.438 12.766 6.875 1 85.75 205 VAL A O 1
ATOM 1646 N N . ARG A 1 206 ? -18.656 13.719 7.695 1 83.94 206 ARG A N 1
ATOM 1647 C CA . ARG A 1 206 ? -19.391 14.766 8.383 1 83.94 206 ARG A CA 1
ATOM 1648 C C . ARG A 1 206 ? -20.125 15.656 7.387 1 83.94 206 ARG A C 1
ATOM 1650 O O . ARG A 1 206 ? -21.281 16.031 7.617 1 83.94 206 ARG A O 1
ATOM 1657 N N . VAL A 1 207 ? -19.469 15.953 6.332 1 86.75 207 VAL A N 1
ATOM 1658 C CA . VAL A 1 207 ? -20.078 16.781 5.297 1 86.75 207 VAL A CA 1
ATOM 1659 C C . VAL A 1 207 ? -21.172 16 4.582 1 86.75 207 VAL A C 1
ATOM 1661 O O . VAL A 1 207 ? -22.25 16.547 4.305 1 86.75 207 VAL A O 1
ATOM 1664 N N . VAL A 1 208 ? -20.922 14.789 4.359 1 89.38 208 VAL A N 1
ATOM 1665 C CA . VAL A 1 208 ? -21.875 13.93 3.652 1 89.38 208 VAL A CA 1
ATOM 1666 C C . VAL A 1 208 ? -23.156 13.781 4.48 1 89.38 208 VAL A C 1
ATOM 1668 O O . VAL A 1 208 ? -24.266 13.883 3.947 1 89.38 208 VAL A O 1
ATOM 1671 N N . ARG A 1 209 ? -23 13.664 5.715 1 87.38 209 ARG A N 1
ATOM 1672 C CA . ARG A 1 209 ? -24.141 13.453 6.598 1 87.38 209 ARG A CA 1
ATOM 1673 C C . ARG A 1 209 ? -24.875 14.766 6.859 1 87.38 209 ARG A C 1
ATOM 1675 O O . ARG A 1 209 ? -26.109 14.805 6.84 1 87.38 209 ARG A O 1
ATOM 1682 N N . ALA A 1 210 ? -24.094 15.727 7.137 1 88.06 210 ALA A N 1
ATOM 1683 C CA . ALA A 1 210 ? -24.688 17.016 7.477 1 88.06 210 ALA A CA 1
ATOM 1684 C C . ALA A 1 210 ? -25.516 17.562 6.316 1 88.06 210 ALA A C 1
ATOM 1686 O O . ALA A 1 210 ? -26.5 18.266 6.527 1 88.06 210 ALA A O 1
ATOM 1687 N N . ASN A 1 211 ? -25.188 17.141 5.117 1 89.19 211 ASN A N 1
ATOM 1688 C CA . ASN A 1 211 ? -25.844 17.719 3.947 1 89.19 211 ASN A CA 1
ATOM 1689 C C . ASN A 1 211 ? -26.688 16.672 3.219 1 89.19 211 ASN A C 1
ATOM 1691 O O . ASN A 1 211 ? -27.078 16.875 2.066 1 89.19 211 ASN A O 1
ATOM 1695 N N . ASN A 1 212 ? -26.969 15.547 3.785 1 88.31 212 ASN A N 1
ATOM 1696 C CA . ASN A 1 212 ? -27.797 14.492 3.229 1 88.31 212 ASN A CA 1
ATOM 1697 C C . ASN A 1 212 ? -27.344 14.094 1.83 1 88.31 212 ASN A C 1
ATOM 1699 O O . ASN A 1 212 ? -28.156 14.023 0.902 1 88.31 212 ASN A O 1
ATOM 1703 N N . LEU A 1 213 ? -26.062 13.922 1.713 1 89.25 213 LEU A N 1
ATOM 1704 C CA . LEU A 1 213 ? -25.484 13.602 0.41 1 89.25 213 LEU A CA 1
ATOM 1705 C C . LEU A 1 213 ? -25.266 12.102 0.264 1 89.25 213 LEU A C 1
ATOM 1707 O O . LEU A 1 213 ? -24.484 11.664 -0.579 1 89.25 213 LEU A O 1
ATOM 1711 N N . LYS A 1 214 ? -25.906 11.289 1.035 1 89.88 214 LYS A N 1
ATOM 1712 C CA . LYS A 1 214 ? -25.703 9.844 1.028 1 89.88 214 LYS A CA 1
ATOM 1713 C C . LYS A 1 214 ? -26.047 9.25 -0.335 1 89.88 214 LYS A C 1
ATOM 1715 O O . LYS A 1 214 ? -25.25 8.484 -0.895 1 89.88 214 LYS A O 1
ATOM 1720 N N . ASP A 1 215 ? -27.156 9.602 -0.883 1 90.12 215 ASP A N 1
ATOM 1721 C CA . ASP A 1 215 ? -27.609 9.016 -2.141 1 90.12 215 ASP A CA 1
ATOM 1722 C C . ASP A 1 215 ? -26.719 9.453 -3.303 1 90.12 215 ASP A C 1
ATOM 1724 O O . ASP A 1 215 ? -26.453 8.664 -4.215 1 90.12 215 ASP A O 1
ATOM 1728 N N . PHE A 1 216 ? -26.312 10.656 -3.17 1 88.62 216 PHE A N 1
ATOM 1729 C CA . PHE A 1 216 ? -25.422 11.164 -4.207 1 88.62 216 PHE A CA 1
ATOM 1730 C C . PHE A 1 216 ? -24.109 10.391 -4.211 1 88.62 216 PHE A C 1
ATOM 1732 O O . PHE A 1 216 ? -23.625 9.977 -5.27 1 88.62 216 PHE A O 1
ATOM 1739 N N . GLN A 1 217 ? -23.562 10.273 -3.039 1 91.62 217 GLN A N 1
ATOM 1740 C CA . GLN A 1 217 ? -22.312 9.547 -2.91 1 91.62 217 GLN A CA 1
ATOM 1741 C C . GLN A 1 217 ? -22.484 8.078 -3.289 1 91.62 217 GLN A C 1
ATOM 1743 O O . GLN A 1 217 ? -21.594 7.477 -3.895 1 91.62 217 GLN A O 1
ATOM 1748 N N . ARG A 1 218 ? -23.594 7.535 -2.936 1 93.38 218 ARG A N 1
ATOM 1749 C CA . ARG A 1 218 ? -23.875 6.145 -3.26 1 93.38 218 ARG A CA 1
ATOM 1750 C C . ARG A 1 218 ? -23.922 5.93 -4.77 1 93.38 218 ARG A C 1
ATOM 1752 O O . ARG A 1 218 ? -23.312 4.977 -5.281 1 93.38 218 ARG A O 1
ATOM 1759 N N . LYS A 1 219 ? -24.594 6.793 -5.461 1 92.94 219 LYS A N 1
ATOM 1760 C CA . LYS A 1 219 ? -24.703 6.676 -6.91 1 92.94 219 LYS A CA 1
ATOM 1761 C C . LYS A 1 219 ? -23.344 6.84 -7.586 1 92.94 219 LYS A C 1
ATOM 1763 O O . LYS A 1 219 ? -23.016 6.094 -8.508 1 92.94 219 LYS A O 1
ATOM 1768 N N . LYS A 1 220 ? -22.641 7.762 -7.145 1 91.62 220 LYS A N 1
ATOM 1769 C CA . LYS A 1 220 ? -21.312 7.988 -7.695 1 91.62 220 LYS A CA 1
ATOM 1770 C C . LYS A 1 220 ? -20.406 6.766 -7.492 1 91.62 220 LYS A C 1
ATOM 1772 O O . LYS A 1 220 ? -19.672 6.371 -8.398 1 91.62 220 LYS A O 1
ATOM 1777 N N . PHE A 1 221 ? -20.516 6.219 -6.32 1 94 221 PHE A N 1
ATOM 1778 C CA . PHE A 1 221 ? -19.719 5.031 -6.027 1 94 221 PHE A CA 1
ATOM 1779 C C . PHE A 1 221 ? -20.172 3.855 -6.887 1 94 221 PHE A C 1
ATOM 1781 O O . PHE A 1 221 ? -19.344 3.09 -7.379 1 94 221 PHE A O 1
ATOM 1788 N N . GLN A 1 222 ? -21.406 3.734 -7.004 1 94.75 222 GLN A N 1
ATOM 1789 C CA . GLN A 1 222 ? -21.938 2.637 -7.805 1 94.75 222 GLN A CA 1
ATOM 1790 C C . GLN A 1 222 ? -21.453 2.717 -9.242 1 94.75 222 GLN A C 1
ATOM 1792 O O . GLN A 1 222 ? -21.156 1.691 -9.859 1 94.75 222 GLN A O 1
ATOM 1797 N N . ASP A 1 223 ? -21.391 3.893 -9.727 1 95.19 223 ASP A N 1
ATOM 1798 C CA . ASP A 1 223 ? -20.891 4.078 -11.086 1 95.19 223 ASP A CA 1
ATOM 1799 C C . ASP A 1 223 ? -19.422 3.654 -11.188 1 95.19 223 ASP A C 1
ATOM 1801 O O . ASP A 1 223 ? -19.031 3.006 -12.156 1 95.19 223 ASP A O 1
ATOM 1805 N N . ARG A 1 224 ? -18.656 4.02 -10.219 1 94.25 224 ARG A N 1
ATOM 1806 C CA . ARG A 1 224 ? -17.234 3.65 -10.195 1 94.25 224 ARG A CA 1
ATOM 1807 C C . ARG A 1 224 ? -17.062 2.146 -10.023 1 94.25 224 ARG A C 1
ATOM 1809 O O . ARG A 1 224 ? -16.203 1.535 -10.656 1 94.25 224 ARG A O 1
ATOM 1816 N N . ALA A 1 225 ? -17.859 1.627 -9.164 1 95.38 225 ALA A N 1
ATOM 1817 C CA . ALA A 1 225 ? -17.828 0.186 -8.93 1 95.38 225 ALA A CA 1
ATOM 1818 C C . ALA A 1 225 ? -18.219 -0.588 -10.18 1 95.38 225 ALA A C 1
ATOM 1820 O O . ALA A 1 225 ? -17.625 -1.622 -10.5 1 95.38 225 ALA A O 1
ATOM 1821 N N . ASN A 1 226 ? -19.219 -0.091 -10.891 1 96.06 226 ASN A N 1
ATOM 1822 C CA . ASN A 1 226 ? -19.656 -0.714 -12.133 1 96.06 226 ASN A CA 1
ATOM 1823 C C . ASN A 1 226 ? -18.562 -0.644 -13.203 1 96.06 226 ASN A C 1
ATOM 1825 O O . ASN A 1 226 ? -18.344 -1.607 -13.938 1 96.06 226 ASN A O 1
ATOM 1829 N N . ASP A 1 227 ? -18 0.467 -13.266 1 96.38 227 ASP A N 1
ATOM 1830 C CA . ASP A 1 227 ? -16.922 0.638 -14.227 1 96.38 227 ASP A CA 1
ATOM 1831 C C . ASP A 1 227 ? -15.781 -0.343 -13.945 1 96.38 227 ASP A C 1
ATOM 1833 O O . ASP A 1 227 ? -15.25 -0.967 -14.867 1 96.38 227 ASP A O 1
ATOM 1837 N N . LEU A 1 228 ? -15.383 -0.492 -12.719 1 95 228 LEU A N 1
ATOM 1838 C CA . LEU A 1 228 ? -14.344 -1.44 -12.328 1 95 228 LEU A CA 1
ATOM 1839 C C . LEU A 1 228 ? -14.766 -2.871 -12.656 1 95 228 LEU A C 1
ATOM 1841 O O . LEU A 1 228 ? -13.961 -3.66 -13.148 1 95 228 LEU A O 1
ATOM 1845 N N . TYR A 1 229 ? -15.984 -3.141 -12.391 1 95.06 229 TYR A N 1
ATOM 1846 C CA . TYR A 1 229 ? -16.516 -4.469 -12.68 1 95.06 229 TYR A CA 1
ATOM 1847 C C . TYR A 1 229 ? -16.391 -4.793 -14.164 1 95.06 229 TYR A C 1
ATOM 1849 O O . TYR A 1 229 ? -15.961 -5.887 -14.531 1 95.06 229 TYR A O 1
ATOM 1857 N N . GLU A 1 230 ? -16.734 -3.877 -14.977 1 95.75 230 GLU A N 1
ATOM 1858 C CA . GLU A 1 230 ? -16.672 -4.086 -16.422 1 95.75 230 GLU A CA 1
ATOM 1859 C C . GLU A 1 230 ? -15.242 -4.289 -16.891 1 95.75 230 GLU A C 1
ATOM 1861 O O . GLU A 1 230 ? -14.977 -5.152 -17.734 1 95.75 230 GLU A O 1
ATOM 1866 N N . LYS A 1 231 ? -14.359 -3.521 -16.406 1 95.56 231 LYS A N 1
ATOM 1867 C CA . LYS A 1 231 ? -12.953 -3.66 -16.781 1 95.56 231 LYS A CA 1
ATOM 1868 C C . LYS A 1 231 ? -12.375 -4.98 -16.281 1 95.56 231 LYS A C 1
ATOM 1870 O O . LYS A 1 231 ? -11.602 -5.633 -16.984 1 95.56 231 LYS A O 1
ATOM 1875 N N . ASN A 1 232 ? -12.719 -5.363 -15.102 1 93.31 232 ASN A N 1
ATOM 1876 C CA . ASN A 1 232 ? -12.281 -6.648 -14.57 1 93.31 232 ASN A CA 1
ATOM 1877 C C . ASN A 1 232 ? -12.82 -7.812 -15.398 1 93.31 232 ASN A C 1
ATOM 1879 O O . ASN A 1 232 ? -12.125 -8.805 -15.617 1 93.31 232 ASN A O 1
ATOM 1883 N N . MET A 1 233 ? -14.07 -7.648 -15.812 1 92.88 233 MET A N 1
ATOM 1884 C CA . MET A 1 233 ? -14.688 -8.695 -16.609 1 92.88 233 MET A CA 1
ATOM 1885 C C . MET A 1 233 ? -13.992 -8.836 -17.969 1 92.88 233 MET A C 1
ATOM 1887 O O . MET A 1 233 ? -13.867 -9.938 -18.484 1 92.88 233 MET A O 1
ATOM 1891 N N . ALA A 1 234 ? -13.555 -7.746 -18.5 1 93.62 234 ALA A N 1
ATOM 1892 C CA . ALA A 1 234 ? -12.797 -7.793 -19.75 1 93.62 234 ALA A CA 1
ATOM 1893 C C . ALA A 1 234 ? -11.484 -8.555 -19.562 1 93.62 234 ALA A C 1
ATOM 1895 O O . ALA A 1 234 ? -11.102 -9.344 -20.422 1 93.62 234 ALA A O 1
ATOM 1896 N N . THR A 1 235 ? -10.844 -8.344 -18.5 1 90.75 235 THR A N 1
ATOM 1897 C CA . THR A 1 235 ? -9.609 -9.047 -18.188 1 90.75 235 THR A CA 1
ATOM 1898 C C . THR A 1 235 ? -9.883 -10.531 -17.922 1 90.75 235 THR A C 1
ATOM 1900 O O . THR A 1 235 ? -9.156 -11.398 -18.406 1 90.75 235 THR A O 1
ATOM 1903 N N . ALA A 1 236 ? -10.953 -10.758 -17.172 1 89.5 236 ALA A N 1
ATOM 1904 C CA . ALA A 1 236 ? -11.32 -12.133 -16.812 1 89.5 236 ALA A CA 1
ATOM 1905 C C . ALA A 1 236 ? -11.625 -12.953 -18.062 1 89.5 236 ALA A C 1
ATOM 1907 O O . ALA A 1 236 ? -11.273 -14.125 -18.141 1 89.5 236 ALA A O 1
ATOM 1908 N N . LYS A 1 237 ? -12.227 -12.406 -19.031 1 91.69 237 LYS A N 1
ATOM 1909 C CA . LYS A 1 237 ? -12.555 -13.086 -20.281 1 91.69 237 LYS A CA 1
ATOM 1910 C C . LYS A 1 237 ? -11.281 -13.477 -21.031 1 91.69 237 LYS A C 1
ATOM 1912 O O . LYS A 1 237 ? -11.195 -14.57 -21.594 1 91.69 237 LYS A O 1
ATOM 1917 N N . LEU A 1 238 ? -10.344 -12.633 -21.062 1 89.06 238 LEU A N 1
ATOM 1918 C CA . LEU A 1 238 ? -9.078 -12.93 -21.734 1 89.06 238 LEU A CA 1
ATOM 1919 C C . LEU A 1 238 ? -8.344 -14.062 -21.031 1 89.06 238 LEU A C 1
ATOM 1921 O O . LEU A 1 238 ? -7.797 -14.953 -21.688 1 89.06 238 LEU A O 1
ATOM 1925 N N . ILE A 1 239 ? -8.391 -14.07 -19.766 1 87 239 ILE A N 1
ATOM 1926 C CA . ILE A 1 239 ? -7.754 -15.125 -18.984 1 87 239 ILE A CA 1
ATOM 1927 C C . ILE A 1 239 ? -8.461 -16.453 -19.234 1 87 239 ILE A C 1
ATOM 1929 O O . ILE A 1 239 ? -7.812 -17.484 -19.406 1 87 239 ILE A O 1
ATOM 1933 N N . ALA A 1 240 ? -9.758 -16.422 -19.25 1 88.38 240 ALA A N 1
ATOM 1934 C CA . ALA A 1 240 ? -10.555 -17.609 -19.469 1 88.38 240 ALA A CA 1
ATOM 1935 C C . ALA A 1 240 ? -10.25 -18.25 -20.828 1 88.38 240 ALA A C 1
ATOM 1937 O O . ALA A 1 240 ? -10.25 -19.469 -20.969 1 88.38 240 ALA A O 1
ATOM 1938 N N . TRP A 1 241 ? -9.867 -17.422 -21.734 1 86.88 241 TRP A N 1
ATOM 1939 C CA . TRP A 1 241 ? -9.562 -17.922 -23.078 1 86.88 241 TRP A CA 1
ATOM 1940 C C . TRP A 1 241 ? -8.117 -18.391 -23.156 1 86.88 241 TRP A C 1
ATOM 1942 O O . TRP A 1 241 ? -7.812 -19.344 -23.875 1 86.88 241 TRP A O 1
ATOM 1952 N N . TYR A 1 242 ? -7.285 -17.734 -22.438 1 83.94 242 TYR A N 1
ATOM 1953 C CA . TYR A 1 242 ? -5.852 -17.984 -22.531 1 83.94 242 TYR A CA 1
ATOM 1954 C C . TYR A 1 242 ? -5.445 -19.219 -21.734 1 83.94 242 TYR A C 1
ATOM 1956 O O . TYR A 1 242 ? -4.629 -20.016 -22.188 1 83.94 242 TYR A O 1
ATOM 1964 N N . GLY A 1 243 ? -5.973 -19.422 -20.656 1 80.44 243 GLY A N 1
ATOM 1965 C CA . GLY A 1 243 ? -5.551 -20.453 -19.719 1 80.44 243 GLY A CA 1
ATOM 1966 C C . GLY A 1 243 ? -5.605 -21.844 -20.312 1 80.44 243 GLY A C 1
ATOM 1967 O O . GLY A 1 243 ? -4.594 -22.547 -20.375 1 80.44 243 GLY A O 1
ATOM 1968 N N . PRO A 1 244 ? -6.672 -22.141 -20.984 1 86.69 244 PRO A N 1
ATOM 1969 C CA . PRO A 1 244 ? -6.867 -23.516 -21.438 1 86.69 244 PRO A CA 1
ATOM 1970 C C . PRO A 1 244 ? -6.219 -23.797 -22.797 1 86.69 244 PRO A C 1
ATOM 1972 O O . PRO A 1 244 ? -6.184 -24.953 -23.234 1 86.69 244 PRO A O 1
ATOM 1975 N N . ILE A 1 245 ? -5.621 -22.797 -23.422 1 87.44 245 ILE A N 1
ATOM 1976 C CA . ILE A 1 245 ? -5.109 -22.984 -24.781 1 87.44 245 ILE A CA 1
ATOM 1977 C C . ILE A 1 245 ? -3.936 -23.969 -24.766 1 87.44 245 ILE A C 1
ATOM 1979 O O . ILE A 1 245 ? -3.613 -24.578 -25.781 1 87.44 245 ILE A O 1
ATOM 1983 N N . GLN A 1 246 ? -3.348 -24.203 -23.641 1 85.06 246 GLN A N 1
ATOM 1984 C CA . GLN A 1 246 ? -2.188 -25.078 -23.516 1 85.06 246 GLN A CA 1
ATOM 1985 C C . GLN A 1 246 ? -2.564 -26.547 -23.75 1 85.06 246 GLN A C 1
ATOM 1987 O O . GLN A 1 246 ? -1.774 -27.312 -24.312 1 85.06 246 GLN A O 1
ATOM 1992 N N . LYS A 1 247 ? -3.746 -26.938 -23.484 1 87.12 247 LYS A N 1
ATOM 1993 C CA . LYS A 1 247 ? -4.117 -28.359 -23.5 1 87.12 247 LYS A CA 1
ATOM 1994 C C . LYS A 1 247 ? -4.176 -28.875 -24.938 1 87.12 247 LYS A C 1
ATOM 1996 O O . LYS A 1 247 ? -3.545 -29.891 -25.25 1 87.12 247 LYS A O 1
ATOM 2001 N N . PRO A 1 248 ? -4.898 -28.141 -25.844 1 89.44 248 PRO A N 1
ATOM 2002 C CA . PRO A 1 248 ? -4.891 -28.656 -27.219 1 89.44 248 PRO A CA 1
ATOM 2003 C C . PRO A 1 248 ? -3.492 -28.688 -27.828 1 89.44 248 PRO A C 1
ATOM 2005 O O . PRO A 1 248 ? -3.178 -29.609 -28.609 1 89.44 248 PRO A O 1
ATOM 2008 N N . ILE A 1 249 ? -2.682 -27.812 -27.5 1 89.94 249 ILE A N 1
ATOM 2009 C CA . ILE A 1 249 ? -1.325 -27.781 -28.031 1 89.94 249 ILE A CA 1
ATOM 2010 C C . ILE A 1 249 ? -0.523 -28.953 -27.469 1 89.94 249 ILE A C 1
ATOM 2012 O O . ILE A 1 249 ? 0.213 -29.609 -28.203 1 89.94 249 ILE A O 1
ATOM 2016 N N . GLU A 1 250 ? -0.659 -29.188 -26.203 1 88.69 250 GLU A N 1
ATOM 2017 C CA . GLU A 1 250 ? -0.011 -30.328 -25.547 1 88.69 250 GLU A CA 1
ATOM 2018 C C . GLU A 1 250 ? -0.429 -31.641 -26.188 1 88.69 250 GLU A C 1
ATOM 2020 O O . GLU A 1 250 ? 0.417 -32.5 -26.5 1 88.69 250 GLU A O 1
ATOM 2025 N N . VAL A 1 251 ? -1.714 -31.812 -26.406 1 92 251 VAL A N 1
ATOM 2026 C CA . VAL A 1 251 ? -2.236 -33.062 -26.969 1 92 251 VAL A CA 1
ATOM 2027 C C . VAL A 1 251 ? -1.752 -33.219 -28.406 1 92 251 VAL A C 1
ATOM 2029 O O . VAL A 1 251 ? -1.407 -34.312 -28.828 1 92 251 VAL A O 1
ATOM 2032 N N . MET A 1 252 ? -1.705 -32.125 -29.078 1 92.81 252 MET A N 1
ATOM 2033 C CA . MET A 1 252 ? -1.221 -32.188 -30.453 1 92.81 252 MET A CA 1
ATOM 2034 C C . MET A 1 252 ? 0.221 -32.656 -30.5 1 92.81 252 MET A C 1
ATOM 2036 O O . MET A 1 252 ? 0.585 -33.438 -31.406 1 92.81 252 MET A O 1
ATOM 2040 N N . THR A 1 253 ? 0.994 -32.25 -29.547 1 93.06 253 THR A N 1
ATOM 2041 C CA . THR A 1 253 ? 2.383 -32.719 -29.5 1 93.06 253 THR A CA 1
ATOM 2042 C C . THR A 1 253 ? 2.463 -34.219 -29.281 1 93.06 253 THR A C 1
ATOM 2044 O O . THR A 1 253 ? 3.271 -34.906 -29.906 1 93.06 253 THR A O 1
ATOM 2047 N N . TYR A 1 254 ? 1.644 -34.75 -28.438 1 93.19 254 TYR A N 1
ATOM 2048 C CA . TYR A 1 254 ? 1.634 -36.188 -28.156 1 93.19 254 TYR A CA 1
ATOM 2049 C C . TYR A 1 254 ? 1.119 -36.969 -29.359 1 93.19 254 TYR A C 1
ATOM 2051 O O . TYR A 1 254 ? 1.646 -38.031 -29.672 1 93.19 254 TYR A O 1
ATOM 2059 N N . VAL A 1 255 ? 0.106 -36.406 -30.031 1 93.06 255 VAL A N 1
ATOM 2060 C CA . VAL A 1 255 ? -0.488 -37.094 -31.172 1 93.06 255 VAL A CA 1
ATOM 2061 C C . VAL A 1 255 ? 0.542 -37.219 -32.312 1 93.06 255 VAL A C 1
ATOM 2063 O O . VAL A 1 255 ? 0.677 -38.25 -32.938 1 93.06 255 VAL A O 1
ATOM 2066 N N . LEU A 1 256 ? 1.249 -36.156 -32.5 1 94.25 256 LEU A N 1
ATOM 2067 C CA . LEU A 1 256 ? 2.279 -36.188 -33.531 1 94.25 256 LEU A CA 1
ATOM 2068 C C . LEU A 1 256 ? 3.4 -37.156 -33.188 1 94.25 256 LEU A C 1
ATOM 2070 O O . LEU A 1 256 ? 3.898 -37.875 -34.031 1 94.25 256 LEU A O 1
ATOM 2074 N N . ALA A 1 257 ? 3.738 -37.156 -31.938 1 94.62 257 ALA A N 1
ATOM 2075 C CA . ALA A 1 257 ? 4.801 -38.031 -31.469 1 94.62 257 ALA A CA 1
ATOM 2076 C C . ALA A 1 257 ? 4.398 -39.5 -31.625 1 94.62 257 ALA A C 1
ATOM 2078 O O . ALA A 1 257 ? 5.184 -40.312 -32.094 1 94.62 257 ALA A O 1
ATOM 2079 N N . ILE A 1 258 ? 3.197 -39.812 -31.234 1 93.5 258 ILE A N 1
ATOM 2080 C CA . ILE A 1 258 ? 2.725 -41.188 -31.281 1 93.5 258 ILE A CA 1
ATOM 2081 C C . ILE A 1 258 ? 2.539 -41.625 -32.719 1 93.5 258 ILE A C 1
ATOM 2083 O O . ILE A 1 258 ? 2.912 -42.75 -33.094 1 93.5 258 ILE A O 1
ATOM 2087 N N . SER A 1 259 ? 1.979 -40.75 -33.562 1 92.19 259 SER A N 1
ATOM 2088 C CA . SER A 1 259 ? 1.729 -41.094 -34.969 1 92.19 259 SER A CA 1
ATOM 2089 C C . SER A 1 259 ? 3.029 -41.375 -35.688 1 92.19 259 SER A C 1
ATOM 2091 O O . SER A 1 259 ? 3.178 -42.438 -36.312 1 92.19 259 SER A O 1
ATOM 2093 N N . TYR A 1 260 ? 3.926 -40.5 -35.562 1 93.56 260 TYR A N 1
ATOM 2094 C CA . TYR A 1 260 ? 5.195 -40.719 -36.25 1 93.56 260 TYR A CA 1
ATOM 2095 C C . TYR A 1 260 ? 6.055 -41.75 -35.531 1 93.56 260 TYR A C 1
ATOM 2097 O O . TYR A 1 260 ? 6.809 -42.469 -36.188 1 93.56 260 TYR A O 1
ATOM 2105 N N . GLY A 1 261 ? 5.992 -41.75 -34.25 1 93.88 261 GLY A N 1
ATOM 2106 C CA . GLY A 1 261 ? 6.734 -42.75 -33.5 1 93.88 261 GLY A CA 1
ATOM 2107 C C . GLY A 1 261 ? 6.34 -44.188 -33.844 1 93.88 261 GLY A C 1
ATOM 2108 O O . GLY A 1 261 ? 7.199 -45.062 -33.938 1 93.88 261 GLY A O 1
ATOM 2109 N N . THR A 1 262 ? 5.094 -44.375 -34.031 1 91.62 262 THR A N 1
ATOM 2110 C CA . THR A 1 262 ? 4.609 -45.688 -34.406 1 91.62 262 THR A CA 1
ATOM 2111 C C . THR A 1 262 ? 5.141 -46.094 -35.781 1 91.62 262 THR A C 1
ATOM 2113 O O . THR A 1 262 ? 5.465 -47.25 -36 1 91.62 262 THR A O 1
ATOM 2116 N N . TYR A 1 263 ? 5.145 -45.156 -36.594 1 90.69 263 TYR A N 1
ATOM 2117 C CA . TYR A 1 263 ? 5.715 -45.406 -37.906 1 90.69 263 TYR A CA 1
ATOM 2118 C C . TYR A 1 263 ? 7.184 -45.781 -37.812 1 90.69 263 TYR A C 1
ATOM 2120 O O . TYR A 1 263 ? 7.633 -46.719 -38.469 1 90.69 263 TYR A O 1
ATOM 2128 N N . LEU A 1 264 ? 7.914 -45.219 -37 1 93.62 264 LEU A N 1
ATOM 2129 C CA . LEU A 1 264 ? 9.336 -45.5 -36.844 1 93.62 264 LEU A CA 1
ATOM 2130 C C . LEU A 1 264 ? 9.547 -46.844 -36.188 1 93.62 264 LEU A C 1
ATOM 2132 O O . LEU A 1 264 ? 10.539 -47.531 -36.438 1 93.62 264 LEU A O 1
ATOM 2136 N N . ILE A 1 265 ? 8.695 -47.188 -35.312 1 91.44 265 ILE A N 1
ATOM 2137 C CA . ILE A 1 265 ? 8.773 -48.5 -34.688 1 91.44 265 ILE A CA 1
ATOM 2138 C C . ILE A 1 265 ? 8.562 -49.594 -35.719 1 91.44 265 ILE A C 1
ATOM 2140 O O . ILE A 1 265 ? 9.273 -50.625 -35.719 1 91.44 265 ILE A O 1
ATOM 2144 N N . ARG A 1 266 ? 7.605 -49.438 -36.594 1 87.25 266 ARG A N 1
ATOM 2145 C CA . ARG A 1 266 ? 7.293 -50.406 -37.656 1 87.25 266 ARG A CA 1
ATOM 2146 C C . ARG A 1 266 ? 8.484 -50.594 -38.594 1 87.25 266 ARG A C 1
ATOM 2148 O O . ARG A 1 266 ? 8.727 -51.688 -39.062 1 87.25 266 ARG A O 1
ATOM 2155 N N . THR A 1 267 ? 9.195 -49.531 -38.844 1 90.75 267 THR A N 1
ATOM 2156 C CA . THR A 1 267 ? 10.344 -49.625 -39.719 1 90.75 267 THR A CA 1
ATOM 2157 C C . THR A 1 267 ? 11.586 -50.094 -38.969 1 90.75 267 THR A C 1
ATOM 2159 O O . THR A 1 267 ? 12.641 -50.312 -39.562 1 90.75 267 THR A O 1
ATOM 2162 N N . GLY A 1 268 ? 11.547 -50.188 -37.656 1 89.5 268 GLY A N 1
ATOM 2163 C CA . GLY A 1 268 ? 12.633 -50.688 -36.844 1 89.5 268 GLY A CA 1
ATOM 2164 C C . GLY A 1 268 ? 13.633 -49.625 -36.469 1 89.5 268 GLY A C 1
ATOM 2165 O O . GLY A 1 268 ? 14.719 -49.938 -35.969 1 89.5 268 GLY A O 1
ATOM 2166 N N . SER A 1 269 ? 13.297 -48.438 -36.625 1 91.94 269 SER A N 1
ATOM 2167 C CA . SER A 1 269 ? 14.219 -47.344 -36.344 1 91.94 269 SER A CA 1
ATOM 2168 C C . SER A 1 269 ? 14.281 -47.031 -34.844 1 91.94 269 SER A C 1
ATOM 2170 O O . SER A 1 269 ? 15.305 -46.531 -34.375 1 91.94 269 SER A O 1
ATOM 2172 N N . ILE A 1 270 ? 13.188 -47.156 -34.125 1 93.62 270 ILE A N 1
ATOM 2173 C CA . ILE A 1 270 ? 13.156 -46.938 -32.688 1 93.62 270 ILE A CA 1
ATOM 2174 C C . ILE A 1 270 ? 12.391 -48.062 -32 1 93.62 270 ILE A C 1
ATOM 2176 O O . ILE A 1 270 ? 11.688 -48.844 -32.688 1 93.62 270 ILE A O 1
ATOM 2180 N N . THR A 1 271 ? 12.633 -48.125 -30.703 1 91.5 271 THR A N 1
ATOM 2181 C CA . THR A 1 271 ? 11.93 -49.156 -29.938 1 91.5 271 THR A CA 1
ATOM 2182 C C . THR A 1 271 ? 10.711 -48.562 -29.234 1 91.5 271 THR A C 1
ATOM 2184 O O . THR A 1 271 ? 10.539 -47.344 -29.203 1 91.5 271 THR A O 1
ATOM 2187 N N . VAL A 1 272 ? 9.867 -49.469 -28.75 1 87.69 272 VAL A N 1
ATOM 2188 C CA . VAL A 1 272 ? 8.672 -49.031 -28.031 1 87.69 272 VAL A CA 1
ATOM 2189 C C . VAL A 1 272 ? 9.086 -48.281 -26.766 1 87.69 272 VAL A C 1
ATOM 2191 O O . VAL A 1 272 ? 8.469 -47.25 -26.422 1 87.69 272 VAL A O 1
ATOM 2194 N N . GLY A 1 273 ? 10.078 -48.75 -26.078 1 89.62 273 GLY A N 1
ATOM 2195 C CA . GLY A 1 273 ? 10.578 -48.062 -24.891 1 89.62 273 GLY A CA 1
ATOM 2196 C C . GLY A 1 273 ? 11.094 -46.688 -25.172 1 89.62 273 GLY A C 1
ATOM 2197 O O . GLY A 1 273 ? 10.867 -45.75 -24.375 1 89.62 273 GLY A O 1
ATOM 2198 N N . ARG A 1 274 ? 11.742 -46.5 -26.281 1 93.31 274 ARG A N 1
ATOM 2199 C CA . ARG A 1 274 ? 12.266 -45.188 -26.656 1 93.31 274 ARG A CA 1
ATOM 2200 C C . ARG A 1 274 ? 11.133 -44.219 -26.938 1 93.31 274 ARG A C 1
ATOM 2202 O O . ARG A 1 274 ? 11.25 -43 -26.672 1 93.31 274 ARG A O 1
ATOM 2209 N N . LEU A 1 275 ? 10.086 -44.688 -27.531 1 92.31 275 LEU A N 1
ATOM 2210 C CA . LEU A 1 275 ? 8.922 -43.844 -27.734 1 92.31 275 LEU A CA 1
ATOM 2211 C C . LEU A 1 275 ? 8.312 -43.406 -26.391 1 92.31 275 LEU A C 1
ATOM 2213 O O . LEU A 1 275 ? 7.863 -42.281 -26.234 1 92.31 275 LEU A O 1
ATOM 2217 N N . MET A 1 276 ? 8.242 -44.312 -25.469 1 90.56 276 MET A N 1
ATOM 2218 C CA . MET A 1 276 ? 7.711 -44 -24.141 1 90.56 276 MET A CA 1
ATOM 2219 C C . MET A 1 276 ? 8.562 -42.938 -23.453 1 90.56 276 MET A C 1
ATOM 2221 O O . MET A 1 276 ? 8.039 -41.969 -22.891 1 90.56 276 MET A O 1
ATOM 2225 N N . SER A 1 277 ? 9.82 -43.188 -23.5 1 93.56 277 SER A N 1
ATOM 2226 C CA . SER A 1 277 ? 10.711 -42.156 -22.969 1 93.56 277 SER A CA 1
ATOM 2227 C C . SER A 1 277 ? 10.453 -40.812 -23.609 1 93.56 277 SER A C 1
ATOM 2229 O O . SER A 1 277 ? 10.438 -39.781 -22.938 1 93.56 277 SER A O 1
ATOM 2231 N N . PHE A 1 278 ? 10.312 -40.875 -24.906 1 94.88 278 PHE A N 1
ATOM 2232 C CA . PHE A 1 278 ? 10.094 -39.656 -25.703 1 94.88 278 PHE A CA 1
ATOM 2233 C C . PHE A 1 278 ? 8.844 -38.906 -25.219 1 94.88 278 PHE A C 1
ATOM 2235 O O . PHE A 1 278 ? 8.852 -37.688 -25.109 1 94.88 278 PHE A O 1
ATOM 2242 N N . MET A 1 279 ? 7.848 -39.562 -24.891 1 92.5 279 MET A N 1
ATOM 2243 C CA . MET A 1 279 ? 6.602 -38.969 -24.422 1 92.5 279 MET A CA 1
ATOM 2244 C C . MET A 1 279 ? 6.797 -38.281 -23.078 1 92.5 279 MET A C 1
ATOM 2246 O O . MET A 1 279 ? 6.25 -37.219 -22.828 1 92.5 279 MET A O 1
ATOM 2250 N N . PHE A 1 280 ? 7.512 -38.875 -22.25 1 92.25 280 PHE A N 1
ATOM 2251 C CA . PHE A 1 280 ? 7.777 -38.281 -20.953 1 92.25 280 PHE A CA 1
ATOM 2252 C C . PHE A 1 280 ? 8.664 -37.031 -21.094 1 92.25 280 PHE A C 1
ATOM 2254 O O . PHE A 1 280 ? 8.508 -36.062 -20.359 1 92.25 280 PHE A O 1
ATOM 2261 N N . TYR A 1 281 ? 9.617 -37.094 -22 1 94.12 281 TYR A N 1
ATOM 2262 C CA . TYR A 1 281 ? 10.43 -35.906 -22.281 1 94.12 281 TYR A CA 1
ATOM 2263 C C . TYR A 1 281 ? 9.57 -34.781 -22.797 1 94.12 281 TYR A C 1
ATOM 2265 O O . TYR A 1 281 ? 9.805 -33.594 -22.453 1 94.12 281 TYR A O 1
ATOM 2273 N N . LEU A 1 282 ? 8.625 -35.125 -23.594 1 91.88 282 LEU A N 1
ATOM 2274 C CA . LEU A 1 282 ? 7.711 -34.094 -24.094 1 91.88 282 LEU A CA 1
ATOM 2275 C C . LEU A 1 282 ? 6.965 -33.406 -22.953 1 91.88 282 LEU A C 1
ATOM 2277 O O . LEU A 1 282 ? 6.715 -32.219 -23 1 91.88 282 LEU A O 1
ATOM 2281 N N . ASN A 1 283 ? 6.609 -34.219 -21.984 1 89.12 283 ASN A N 1
ATOM 2282 C CA . ASN A 1 283 ? 5.922 -33.656 -20.828 1 89.12 283 ASN A CA 1
ATOM 2283 C C . ASN A 1 283 ? 6.793 -32.656 -20.078 1 89.12 283 ASN A C 1
ATOM 2285 O O . ASN A 1 283 ? 6.289 -31.641 -19.578 1 89.12 283 ASN A O 1
ATOM 2289 N N . LEU A 1 284 ? 8.016 -32.906 -20.031 1 90.81 284 LEU A N 1
ATOM 2290 C CA . LEU A 1 284 ? 8.953 -32.031 -19.344 1 90.81 284 LEU A CA 1
ATOM 2291 C C . LEU A 1 284 ? 9.102 -30.703 -20.078 1 90.81 284 LEU A C 1
ATOM 2293 O O . LEU A 1 284 ? 9.531 -29.703 -19.484 1 90.81 284 LEU A O 1
ATOM 2297 N N . LEU A 1 285 ? 8.75 -30.672 -21.312 1 89.5 285 LEU A N 1
ATOM 2298 C CA . LEU A 1 285 ? 8.93 -29.484 -22.125 1 89.5 285 LEU A CA 1
ATOM 2299 C C . LEU A 1 285 ? 7.77 -28.5 -21.938 1 89.5 285 LEU A C 1
ATOM 2301 O O . LEU A 1 285 ? 7.867 -27.328 -22.328 1 89.5 285 LEU A O 1
ATOM 2305 N N . ILE A 1 286 ? 6.766 -28.906 -21.297 1 82 286 ILE A N 1
ATOM 2306 C CA . ILE A 1 286 ? 5.551 -28.094 -21.203 1 82 286 ILE A CA 1
ATOM 2307 C C . ILE A 1 286 ? 5.777 -26.906 -20.281 1 82 286 ILE A C 1
ATOM 2309 O O . ILE A 1 286 ? 5.531 -25.766 -20.672 1 82 286 ILE A O 1
ATOM 2313 N N . TRP A 1 287 ? 6.379 -27.141 -19.156 1 80.12 287 TRP A N 1
ATOM 2314 C CA . TRP A 1 287 ? 6.5 -26.094 -18.141 1 80.12 287 TRP A CA 1
ATOM 2315 C C . TRP A 1 287 ? 7.508 -25.031 -18.578 1 80.12 287 TRP A C 1
ATOM 2317 O O . TRP A 1 287 ? 7.262 -23.828 -18.422 1 80.12 287 TRP A O 1
ATOM 2327 N N . PRO A 1 288 ? 8.633 -25.391 -19.156 1 83.06 288 PRO A N 1
ATOM 2328 C CA . PRO A 1 288 ? 9.602 -24.391 -19.625 1 83.06 288 PRO A CA 1
ATOM 2329 C C . PRO A 1 288 ? 8.984 -23.391 -20.609 1 83.06 288 PRO A C 1
ATOM 2331 O O . PRO A 1 288 ? 9.398 -22.234 -20.656 1 83.06 288 PRO A O 1
ATOM 2334 N N . MET A 1 289 ? 8.031 -23.812 -21.281 1 78.12 289 MET A N 1
ATOM 2335 C CA . MET A 1 289 ? 7.406 -22.922 -22.266 1 78.12 289 MET A CA 1
ATOM 2336 C C . MET A 1 289 ? 6.586 -21.844 -21.562 1 78.12 289 MET A C 1
ATOM 2338 O O . MET A 1 289 ? 6.539 -20.703 -22.016 1 78.12 289 MET A O 1
ATOM 2342 N N . ILE A 1 290 ? 6.047 -22.203 -20.484 1 74.19 290 ILE A N 1
ATOM 2343 C CA . ILE A 1 290 ? 5.289 -21.234 -19.688 1 74.19 290 ILE A CA 1
ATOM 2344 C C . ILE A 1 290 ? 6.25 -20.312 -18.953 1 74.19 290 ILE A C 1
ATOM 2346 O O . ILE A 1 290 ? 5.992 -19.109 -18.812 1 74.19 290 ILE A O 1
ATOM 2350 N N . GLY A 1 291 ? 7.375 -20.781 -18.562 1 77.5 291 GLY A N 1
ATOM 2351 C CA . GLY A 1 291 ? 8.383 -20.047 -17.812 1 77.5 291 GLY A CA 1
ATOM 2352 C C . GLY A 1 291 ? 8.969 -18.891 -18.578 1 77.5 291 GLY A C 1
ATOM 2353 O O . GLY A 1 291 ? 9.352 -17.875 -17.984 1 77.5 291 GLY A O 1
ATOM 2354 N N . MET A 1 292 ? 8.961 -18.969 -19.891 1 79.81 292 MET A N 1
ATOM 2355 C CA . MET A 1 292 ? 9.531 -17.891 -20.688 1 79.81 292 MET A CA 1
ATOM 2356 C C . MET A 1 292 ? 8.734 -16.609 -20.531 1 79.81 292 MET A C 1
ATOM 2358 O O . MET A 1 292 ? 9.305 -15.523 -20.469 1 79.81 292 MET A O 1
ATOM 2362 N N . GLY A 1 293 ? 7.504 -16.766 -20.5 1 73.5 293 GLY A N 1
ATOM 2363 C CA . GLY A 1 293 ? 6.672 -15.602 -20.25 1 73.5 293 GLY A CA 1
ATOM 2364 C C . GLY A 1 293 ? 6.926 -14.953 -18.906 1 73.5 293 GLY A C 1
ATOM 2365 O O . GLY A 1 293 ? 6.961 -13.727 -18.797 1 73.5 293 GLY A O 1
ATOM 2366 N N . ASP A 1 294 ? 7.16 -15.75 -17.906 1 77.75 294 ASP A N 1
ATOM 2367 C CA . ASP A 1 294 ? 7.469 -15.258 -16.562 1 77.75 294 ASP A CA 1
ATOM 2368 C C . ASP A 1 294 ? 8.781 -14.477 -16.562 1 77.75 294 ASP A C 1
ATOM 2370 O O . ASP A 1 294 ? 8.883 -13.43 -15.914 1 77.75 294 ASP A O 1
ATOM 2374 N N . PHE A 1 295 ? 9.742 -14.984 -17.297 1 84.75 295 PHE A N 1
ATOM 2375 C CA . PHE A 1 295 ? 11.039 -14.328 -17.344 1 84.75 295 PHE A CA 1
ATOM 2376 C C . PHE A 1 295 ? 10.922 -12.938 -17.969 1 84.75 295 PHE A C 1
ATOM 2378 O O . PHE A 1 295 ? 11.469 -11.969 -17.438 1 84.75 295 PHE A O 1
ATOM 2385 N N . ILE A 1 296 ? 10.172 -12.922 -19.047 1 82.12 296 ILE A N 1
ATOM 2386 C CA . ILE A 1 296 ? 10.023 -11.648 -19.75 1 82.12 296 ILE A CA 1
ATOM 2387 C C . ILE A 1 296 ? 9.328 -10.641 -18.828 1 82.12 296 ILE A C 1
ATOM 2389 O O . ILE A 1 296 ? 9.727 -9.469 -18.766 1 82.12 296 ILE A O 1
ATOM 2393 N N . SER A 1 297 ? 8.383 -11.094 -18.141 1 79 297 SER A N 1
ATOM 2394 C CA . SER A 1 297 ? 7.621 -10.227 -17.234 1 79 297 SER A CA 1
ATOM 2395 C C . SER A 1 297 ? 8.492 -9.711 -16.094 1 79 297 SER A C 1
ATOM 2397 O O . SER A 1 297 ? 8.484 -8.516 -15.805 1 79 297 SER A O 1
ATOM 2399 N N . VAL A 1 298 ? 9.211 -10.562 -15.477 1 86.88 298 VAL A N 1
ATOM 2400 C CA . VAL A 1 298 ? 10.07 -10.195 -14.359 1 86.88 298 VAL A CA 1
ATOM 2401 C C . VAL A 1 298 ? 11.172 -9.258 -14.836 1 86.88 298 VAL A C 1
ATOM 2403 O O . VAL A 1 298 ? 11.523 -8.297 -14.141 1 86.88 298 VAL A O 1
ATOM 2406 N N . LYS A 1 299 ? 11.68 -9.523 -15.984 1 88.69 299 LYS A N 1
ATOM 2407 C CA . LYS A 1 299 ? 12.734 -8.672 -16.531 1 88.69 299 LYS A CA 1
ATOM 2408 C C . LYS A 1 299 ? 12.219 -7.266 -16.828 1 88.69 299 LYS A C 1
ATOM 2410 O O . LYS A 1 299 ? 12.891 -6.277 -16.531 1 88.69 299 LYS A O 1
ATOM 2415 N N . LYS A 1 300 ? 11.117 -7.254 -17.406 1 84.56 300 LYS A N 1
ATOM 2416 C CA . LYS A 1 300 ? 10.531 -5.953 -17.734 1 84.56 300 LYS A CA 1
ATOM 2417 C C . LYS A 1 300 ? 10.297 -5.121 -16.469 1 84.56 300 LYS A C 1
ATOM 2419 O O . LYS A 1 300 ? 10.578 -3.922 -16.453 1 84.56 300 LYS A O 1
ATOM 2424 N N . GLN A 1 301 ? 9.828 -5.766 -15.531 1 86.69 301 GLN A N 1
ATOM 2425 C CA . GLN A 1 301 ? 9.594 -5.082 -14.258 1 86.69 301 GLN A CA 1
ATOM 2426 C C . GLN A 1 301 ? 10.914 -4.625 -13.641 1 86.69 301 GLN A C 1
ATOM 2428 O O . GLN A 1 301 ? 11.008 -3.51 -13.117 1 86.69 301 GLN A O 1
ATOM 2433 N N . ALA A 1 302 ? 11.891 -5.453 -13.648 1 90.69 302 ALA A N 1
ATOM 2434 C CA . ALA A 1 302 ? 13.203 -5.125 -13.109 1 90.69 302 ALA A CA 1
ATOM 2435 C C . ALA A 1 302 ? 13.836 -3.959 -13.867 1 90.69 302 ALA A C 1
ATOM 2437 O O . ALA A 1 302 ? 14.461 -3.088 -13.266 1 90.69 302 ALA A O 1
ATOM 2438 N N . ASP A 1 303 ? 13.641 -3.959 -15.18 1 91.5 303 ASP A N 1
ATOM 2439 C CA . ASP A 1 303 ? 14.18 -2.879 -15.992 1 91.5 303 ASP A CA 1
ATOM 2440 C C . ASP A 1 303 ? 13.539 -1.541 -15.633 1 91.5 303 ASP A C 1
ATOM 2442 O O . ASP A 1 303 ? 14.227 -0.524 -15.523 1 91.5 303 ASP A O 1
ATOM 2446 N N . ALA A 1 304 ? 12.312 -1.562 -15.469 1 89.12 304 ALA A N 1
ATOM 2447 C CA . ALA A 1 304 ? 11.594 -0.345 -15.086 1 89.12 304 ALA A CA 1
ATOM 2448 C C . ALA A 1 304 ? 12.062 0.162 -13.727 1 89.12 304 ALA A C 1
ATOM 2450 O O . ALA A 1 304 ? 12.289 1.361 -13.547 1 89.12 304 ALA A O 1
ATOM 2451 N N . SER A 1 305 ? 12.156 -0.747 -12.781 1 92.12 305 SER A N 1
ATOM 2452 C CA . SER A 1 305 ? 12.617 -0.385 -11.445 1 92.12 305 SER A CA 1
ATOM 2453 C C . SER A 1 305 ? 14.055 0.112 -11.469 1 92.12 305 SER A C 1
ATOM 2455 O O . SER A 1 305 ? 14.406 1.058 -10.758 1 92.12 305 SER A O 1
ATOM 2457 N N . MET A 1 306 ? 14.859 -0.503 -12.273 1 92.19 306 MET A N 1
ATOM 2458 C CA . MET A 1 306 ? 16.266 -0.111 -12.383 1 92.19 306 MET A CA 1
ATOM 2459 C C . MET A 1 306 ? 16.391 1.308 -12.93 1 92.19 306 MET A C 1
ATOM 2461 O O . MET A 1 306 ? 17.234 2.074 -12.484 1 92.19 306 MET A O 1
ATOM 2465 N N . ASP A 1 307 ? 15.555 1.63 -13.828 1 92.38 307 ASP A N 1
ATOM 2466 C CA . ASP A 1 307 ? 15.555 2.982 -14.375 1 92.38 307 ASP A CA 1
ATOM 2467 C C . ASP A 1 307 ? 15.25 4.016 -13.297 1 92.38 307 ASP A C 1
ATOM 2469 O O . ASP A 1 307 ? 15.898 5.059 -13.227 1 92.38 307 ASP A O 1
ATOM 2473 N N . ARG A 1 308 ? 14.336 3.699 -12.531 1 91.38 308 ARG A N 1
ATOM 2474 C CA . ARG A 1 308 ? 13.938 4.605 -11.461 1 91.38 308 ARG A CA 1
ATOM 2475 C C . ARG A 1 308 ? 15.031 4.742 -10.414 1 91.38 308 ARG A C 1
ATOM 2477 O O . ARG A 1 308 ? 15.336 5.852 -9.961 1 91.38 308 ARG A O 1
ATOM 2484 N N . ILE A 1 309 ? 15.594 3.672 -10.07 1 93.44 309 ILE A N 1
ATOM 2485 C CA . ILE A 1 309 ? 16.656 3.674 -9.078 1 93.44 309 ILE A CA 1
ATOM 2486 C C . ILE A 1 309 ? 17.891 4.402 -9.633 1 93.44 309 ILE A C 1
ATOM 2488 O O . ILE A 1 309 ? 18.547 5.152 -8.914 1 93.44 309 ILE A O 1
ATOM 2492 N N . GLN A 1 310 ? 18.141 4.172 -10.867 1 91.69 310 GLN A N 1
ATOM 2493 C CA . GLN A 1 310 ? 19.281 4.801 -11.508 1 91.69 310 GLN A CA 1
ATOM 2494 C C . GLN A 1 310 ? 19.141 6.32 -11.531 1 91.69 310 GLN A C 1
ATOM 2496 O O . GLN A 1 310 ? 20.141 7.043 -11.43 1 91.69 310 GLN A O 1
ATOM 2501 N N . GLU A 1 311 ? 17.953 6.773 -11.633 1 92.25 311 GLU A N 1
ATOM 2502 C CA . GLU A 1 311 ? 17.703 8.211 -11.57 1 92.25 311 GLU A CA 1
ATOM 2503 C C . GLU A 1 311 ? 18.188 8.797 -10.25 1 92.25 311 GLU A C 1
ATOM 2505 O O . GLU A 1 311 ? 18.766 9.883 -10.227 1 92.25 311 GLU A O 1
ATOM 2510 N N . VAL A 1 312 ? 17.938 8.094 -9.227 1 92.75 312 VAL A N 1
ATOM 2511 C CA . VAL A 1 312 ? 18.344 8.555 -7.902 1 92.75 312 VAL A CA 1
ATOM 2512 C C . VAL A 1 312 ? 19.859 8.445 -7.762 1 92.75 312 VAL A C 1
ATOM 2514 O O . VAL A 1 312 ? 20.516 9.367 -7.266 1 92.75 312 VAL A O 1
ATOM 2517 N N . TRP A 1 313 ? 20.422 7.328 -8.195 1 91.12 313 TRP A N 1
ATOM 2518 C CA . TRP A 1 313 ? 21.859 7.086 -8.086 1 91.12 313 TRP A CA 1
ATOM 2519 C C . TRP A 1 313 ? 22.656 8.086 -8.914 1 91.12 313 TRP A C 1
ATOM 2521 O O . TRP A 1 313 ? 23.766 8.469 -8.547 1 91.12 313 TRP A O 1
ATOM 2531 N N . ASP A 1 314 ? 22.062 8.547 -9.984 1 91.38 314 ASP A N 1
ATOM 2532 C CA . ASP A 1 314 ? 22.75 9.445 -10.906 1 91.38 314 ASP A CA 1
ATOM 2533 C C . ASP A 1 314 ? 22.594 10.906 -10.477 1 91.38 314 ASP A C 1
ATOM 2535 O O . ASP A 1 314 ? 23.297 11.781 -10.969 1 91.38 314 ASP A O 1
ATOM 2539 N N . TYR A 1 315 ? 21.672 11.086 -9.586 1 91.44 315 TYR A N 1
ATOM 2540 C CA . TYR A 1 315 ? 21.469 12.453 -9.117 1 91.44 315 TYR A CA 1
ATOM 2541 C C . TYR A 1 315 ? 22.719 12.969 -8.414 1 91.44 315 TYR A C 1
ATOM 2543 O O . TYR A 1 315 ? 23.25 12.305 -7.512 1 91.44 315 TYR A O 1
ATOM 2551 N N . LYS A 1 316 ? 23.172 14.094 -8.883 1 89.12 316 LYS A N 1
ATOM 2552 C CA . LYS A 1 316 ? 24.359 14.672 -8.281 1 89.12 316 LYS A CA 1
ATOM 2553 C C . LYS A 1 316 ? 24.016 15.453 -7.016 1 89.12 316 LYS A C 1
ATOM 2555 O O . LYS A 1 316 ? 23 16.141 -6.965 1 89.12 316 LYS A O 1
ATOM 2560 N N . GLU A 1 317 ? 24.844 15.242 -6.047 1 87.38 317 GLU A N 1
ATOM 2561 C CA . GLU A 1 317 ? 24.656 15.984 -4.805 1 87.38 317 GLU A CA 1
ATOM 2562 C C . GLU A 1 317 ? 24.766 17.484 -5.039 1 87.38 317 GLU A C 1
ATOM 2564 O O . GLU A 1 317 ? 25.703 17.938 -5.715 1 87.38 317 GLU A O 1
ATOM 2569 N N . ASP A 1 318 ? 23.828 18.172 -4.508 1 83.19 318 ASP A N 1
ATOM 2570 C CA . ASP A 1 318 ? 23.781 19.625 -4.738 1 83.19 318 ASP A CA 1
ATOM 2571 C C . ASP A 1 318 ? 24.828 20.344 -3.889 1 83.19 318 ASP A C 1
ATOM 2573 O O . ASP A 1 318 ? 25.406 21.344 -4.324 1 83.19 318 ASP A O 1
ATOM 2577 N N . ILE A 1 319 ? 25.047 19.859 -2.748 1 87.31 319 ILE A N 1
ATOM 2578 C CA . ILE A 1 319 ? 25.953 20.516 -1.812 1 87.31 319 ILE A CA 1
ATOM 2579 C C . ILE A 1 319 ? 27.156 19.609 -1.536 1 87.31 319 ILE A C 1
ATOM 2581 O O . ILE A 1 319 ? 27.016 18.578 -0.877 1 87.31 319 ILE A O 1
ATOM 2585 N N . VAL A 1 320 ? 28.312 20.031 -2.055 1 88.81 320 VAL A N 1
ATOM 2586 C CA . VAL A 1 320 ? 29.531 19.266 -1.888 1 88.81 320 VAL A CA 1
ATOM 2587 C C . VAL A 1 320 ? 30.656 20.188 -1.386 1 88.81 320 VAL A C 1
ATOM 2589 O O . VAL A 1 320 ? 30.734 21.344 -1.795 1 88.81 320 VAL A O 1
ATOM 2592 N N . ASN A 1 321 ? 31.375 19.609 -0.467 1 91.81 321 ASN A N 1
ATOM 2593 C CA . ASN A 1 321 ? 32.531 20.359 0.024 1 91.81 321 ASN A CA 1
ATOM 2594 C C . ASN A 1 321 ? 33.594 20.516 -1.053 1 91.81 321 ASN A C 1
ATOM 2596 O O . ASN A 1 321 ? 33.844 19.578 -1.807 1 91.81 321 ASN A O 1
ATOM 2600 N N . LYS A 1 322 ? 34.125 21.719 -1.116 1 91.94 322 LYS A N 1
ATOM 2601 C CA . LYS A 1 322 ? 35.312 21.906 -1.938 1 91.94 322 LYS A CA 1
ATOM 2602 C C . LYS A 1 322 ? 36.5 21.094 -1.388 1 91.94 322 LYS A C 1
ATOM 2604 O O . LYS A 1 322 ? 36.562 20.844 -0.182 1 91.94 322 LYS A O 1
ATOM 2609 N N . PRO A 1 323 ? 37.312 20.625 -2.283 1 93.19 323 PRO A N 1
ATOM 2610 C CA . PRO A 1 323 ? 38.438 19.828 -1.818 1 93.19 323 PRO A CA 1
ATOM 2611 C C . PRO A 1 323 ? 39.344 20.594 -0.835 1 93.19 323 PRO A C 1
ATOM 2613 O O . PRO A 1 323 ? 39.938 19.984 0.064 1 93.19 323 PRO A O 1
ATOM 2616 N N . ASP A 1 324 ? 39.312 21.891 -0.974 1 93.5 324 ASP A N 1
ATOM 2617 C CA . ASP A 1 324 ? 40.219 22.703 -0.128 1 93.5 324 ASP A CA 1
ATOM 2618 C C . ASP A 1 324 ? 39.406 23.391 0.983 1 93.5 324 ASP A C 1
ATOM 2620 O O . ASP A 1 324 ? 39.906 24.344 1.601 1 93.5 324 ASP A O 1
ATOM 2624 N N . ALA A 1 325 ? 38.281 22.922 1.25 1 94.38 325 ALA A N 1
ATOM 2625 C CA . ALA A 1 325 ? 37.469 23.531 2.295 1 94.38 325 ALA A CA 1
ATOM 2626 C C . ALA A 1 325 ? 38.094 23.328 3.674 1 94.38 325 ALA A C 1
ATOM 2628 O O . ALA A 1 325 ? 38.656 22.266 3.947 1 94.38 325 ALA A O 1
ATOM 2629 N N . VAL A 1 326 ? 38 24.344 4.496 1 95.5 326 VAL A N 1
ATOM 2630 C CA . VAL A 1 326 ? 38.562 24.266 5.836 1 95.5 326 VAL A CA 1
ATOM 2631 C C . VAL A 1 326 ? 37.438 24.172 6.871 1 95.5 326 VAL A C 1
ATOM 2633 O O . VAL A 1 326 ? 36.281 24.484 6.57 1 95.5 326 VAL A O 1
ATOM 2636 N N . ASP A 1 327 ? 37.781 23.688 8.086 1 95.88 327 ASP A N 1
ATOM 2637 C CA . ASP A 1 327 ? 36.781 23.578 9.148 1 95.88 327 ASP A CA 1
ATOM 2638 C C . ASP A 1 327 ? 36.625 24.906 9.891 1 95.88 327 ASP A C 1
ATOM 2640 O O . ASP A 1 327 ? 37.594 25.625 10.125 1 95.88 327 ASP A O 1
ATOM 2644 N N . LEU A 1 328 ? 35.406 25.25 10.203 1 94.88 328 LEU A N 1
ATOM 2645 C CA . LEU A 1 328 ? 35.156 26.406 11.055 1 94.88 328 LEU A CA 1
ATOM 2646 C C . LEU A 1 328 ? 35.438 26.094 12.516 1 94.88 328 LEU A C 1
ATOM 2648 O O . LEU A 1 328 ? 34.875 25.141 13.078 1 94.88 328 LEU A O 1
ATOM 2652 N N . LYS A 1 329 ? 36.281 26.828 13.172 1 91.75 329 LYS A N 1
ATOM 2653 C CA . LYS A 1 329 ? 36.75 26.469 14.5 1 91.75 329 LYS A CA 1
ATOM 2654 C C . LYS A 1 329 ? 36.188 27.391 15.57 1 91.75 329 LYS A C 1
ATOM 2656 O O . LYS A 1 329 ? 36.125 27.031 16.75 1 91.75 329 LYS A O 1
ATOM 2661 N N . GLU A 1 330 ? 35.812 28.594 15.172 1 91 330 GLU A N 1
ATOM 2662 C CA . GLU A 1 330 ? 35.344 29.547 16.156 1 91 330 GLU A CA 1
ATOM 2663 C C . GLU A 1 330 ? 34.031 30.203 15.688 1 91 330 GLU A C 1
ATOM 2665 O O . GLU A 1 330 ? 33.625 30.031 14.531 1 91 330 GLU A O 1
ATOM 2670 N N . SER A 1 331 ? 33.406 30.844 16.719 1 92.62 331 SER A N 1
ATOM 2671 C CA . SER A 1 331 ? 32.188 31.594 16.375 1 92.62 331 SER A CA 1
ATOM 2672 C C . SER A 1 331 ? 32.5 32.719 15.383 1 92.62 331 SER A C 1
ATOM 2674 O O . SER A 1 331 ? 33.312 33.594 15.664 1 92.62 331 SER A O 1
ATOM 2676 N N . PRO A 1 332 ? 31.844 32.75 14.32 1 93.5 332 PRO A N 1
ATOM 2677 C CA . PRO A 1 332 ? 32.25 33.656 13.258 1 93.5 332 PRO A CA 1
ATOM 2678 C C . PRO A 1 332 ? 31.375 34.938 13.227 1 93.5 332 PRO A C 1
ATOM 2680 O O . PRO A 1 332 ? 30.281 34.938 13.773 1 93.5 332 PRO A O 1
ATOM 2683 N N . THR A 1 333 ? 31.984 35.938 12.609 1 96.56 333 THR A N 1
ATOM 2684 C CA . THR A 1 333 ? 31.172 37.031 12.086 1 96.56 333 THR A CA 1
ATOM 2685 C C . THR A 1 333 ? 30.422 36.594 10.828 1 96.56 333 THR A C 1
ATOM 2687 O O . THR A 1 333 ? 30.969 35.875 9.984 1 96.56 333 THR A O 1
ATOM 2690 N N . ILE A 1 334 ? 29.188 36.844 10.734 1 97.44 334 ILE A N 1
ATOM 2691 C CA . ILE A 1 334 ? 28.359 36.438 9.594 1 97.44 334 ILE A CA 1
ATOM 2692 C C . ILE A 1 334 ? 28.031 37.656 8.742 1 97.44 334 ILE A C 1
ATOM 2694 O O . ILE A 1 334 ? 27.438 38.625 9.234 1 97.44 334 ILE A O 1
ATOM 2698 N N . ASP A 1 335 ? 28.391 37.594 7.496 1 97.31 335 ASP A N 1
ATOM 2699 C CA . ASP A 1 335 ? 28.156 38.719 6.59 1 97.31 335 ASP A CA 1
ATOM 2700 C C . ASP A 1 335 ? 27.391 38.281 5.348 1 97.31 335 ASP A C 1
ATOM 2702 O O . ASP A 1 335 ? 27.859 37.406 4.598 1 97.31 335 ASP A O 1
ATOM 2706 N N . PHE A 1 336 ? 26.188 38.781 5.223 1 97.12 336 PHE A N 1
ATOM 2707 C CA . PHE A 1 336 ? 25.406 38.594 3.998 1 97.12 336 PHE A CA 1
ATOM 2708 C C . PHE A 1 336 ? 25.672 39.75 3.027 1 97.12 336 PHE A C 1
ATOM 2710 O O . PHE A 1 336 ? 25.516 40.906 3.385 1 97.12 336 PHE A O 1
ATOM 2717 N N . ARG A 1 337 ? 26.062 39.406 1.811 1 96.81 337 ARG A N 1
ATOM 2718 C CA . ARG A 1 337 ? 26.375 40.406 0.82 1 96.81 337 ARG A CA 1
ATOM 2719 C C . ARG A 1 337 ? 25.562 40.219 -0.452 1 96.81 337 ARG A C 1
ATOM 2721 O O . ARG A 1 337 ? 25.859 39.344 -1.256 1 96.81 337 ARG A O 1
ATOM 2728 N N . ASN A 1 338 ? 24.578 41.094 -0.68 1 96.31 338 ASN A N 1
ATOM 2729 C CA . ASN A 1 338 ? 23.75 41.125 -1.88 1 96.31 338 ASN A CA 1
ATOM 2730 C C . ASN A 1 338 ? 23.219 39.75 -2.242 1 96.31 338 ASN A C 1
ATOM 2732 O O . ASN A 1 338 ? 23.359 39.312 -3.383 1 96.31 338 ASN A O 1
ATOM 2736 N N . LEU A 1 339 ? 22.766 39.094 -1.255 1 95.94 339 LEU A N 1
ATOM 2737 C CA . LEU A 1 339 ? 22.281 37.75 -1.439 1 95.94 339 LEU A CA 1
ATOM 2738 C C . LEU A 1 339 ? 20.922 37.75 -2.131 1 95.94 339 LEU A C 1
ATOM 2740 O O . LEU A 1 339 ? 19.984 38.406 -1.674 1 95.94 339 LEU A O 1
ATOM 2744 N N . SER A 1 340 ? 20.797 37.094 -3.236 1 95.75 340 SER A N 1
ATOM 2745 C CA . SER A 1 340 ? 19.547 36.844 -3.938 1 95.75 340 SER A CA 1
ATOM 2746 C C . SER A 1 340 ? 19.312 35.375 -4.164 1 95.75 340 SER A C 1
ATOM 2748 O O . SER A 1 340 ? 20.281 34.594 -4.355 1 95.75 340 SER A O 1
ATOM 2750 N N . PHE A 1 341 ? 18.094 34.938 -4.039 1 93.31 341 PHE A N 1
ATOM 2751 C CA . PHE A 1 341 ? 17.844 33.5 -4.152 1 93.31 341 PHE A CA 1
ATOM 2752 C C . PHE A 1 341 ? 16.469 33.25 -4.77 1 93.31 341 PHE A C 1
ATOM 2754 O O . PHE A 1 341 ? 15.508 33.969 -4.469 1 93.31 341 PHE A O 1
ATOM 2761 N N . LYS A 1 342 ? 16.484 32.344 -5.621 1 89.06 342 LYS A N 1
ATOM 2762 C CA . LYS A 1 342 ? 15.273 31.828 -6.246 1 89.06 342 LYS A CA 1
ATOM 2763 C C . LYS A 1 342 ? 15.203 30.312 -6.152 1 89.06 342 LYS A C 1
ATOM 2765 O O . LYS A 1 342 ? 16.172 29.609 -6.441 1 89.06 342 LYS A O 1
ATOM 2770 N N . TYR A 1 343 ? 14.07 29.812 -5.555 1 81.62 343 TYR A N 1
ATOM 2771 C CA . TYR A 1 343 ? 13.891 28.375 -5.543 1 81.62 343 TYR A CA 1
ATOM 2772 C C . TYR A 1 343 ? 13.836 27.812 -6.961 1 81.62 343 TYR A C 1
ATOM 2774 O O . TYR A 1 343 ? 13.359 28.484 -7.879 1 81.62 343 TYR A O 1
ATOM 2782 N N . PRO A 1 344 ? 14.297 26.625 -7.109 1 73.31 344 PRO A N 1
ATOM 2783 C CA . PRO A 1 344 ? 14.242 26.031 -8.445 1 73.31 344 PRO A CA 1
ATOM 2784 C C . PRO A 1 344 ? 12.812 25.938 -8.992 1 73.31 344 PRO A C 1
ATOM 2786 O O . PRO A 1 344 ? 12.609 26.016 -10.211 1 73.31 344 PRO A O 1
ATOM 2789 N N . SER A 1 345 ? 11.898 25.812 -8.094 1 63.81 345 SER A N 1
ATOM 2790 C CA . SER A 1 345 ? 10.508 25.641 -8.5 1 63.81 345 SER A CA 1
ATOM 2791 C C . SER A 1 345 ? 9.805 26.984 -8.648 1 63.81 345 SER A C 1
ATOM 2793 O O . SER A 1 345 ? 8.672 27.047 -9.133 1 63.81 345 SER A O 1
ATOM 2795 N N . SER A 1 346 ? 10.523 28.031 -8.281 1 68.81 346 SER A N 1
ATOM 2796 C CA . SER A 1 346 ? 9.906 29.359 -8.328 1 68.81 346 SER A CA 1
ATOM 2797 C C . SER A 1 346 ? 10.469 30.188 -9.469 1 68.81 346 SER A C 1
ATOM 2799 O O . SER A 1 346 ? 11.617 29.984 -9.883 1 68.81 346 SER A O 1
ATOM 2801 N N . LYS A 1 347 ? 9.641 31 -10.109 1 73.94 347 LYS A N 1
ATOM 2802 C CA . LYS A 1 347 ? 10.078 31.891 -11.18 1 73.94 347 LYS A CA 1
ATOM 2803 C C . LYS A 1 347 ? 10.617 33.219 -10.625 1 73.94 347 LYS A C 1
ATOM 2805 O O . LYS A 1 347 ? 11.383 33.906 -11.297 1 73.94 347 LYS A O 1
ATOM 2810 N N . GLU A 1 348 ? 10.18 33.531 -9.43 1 80.06 348 GLU A N 1
ATOM 2811 C CA . GLU A 1 348 ? 10.562 34.812 -8.852 1 80.06 348 GLU A CA 1
ATOM 2812 C C . GLU A 1 348 ? 11.547 34.625 -7.699 1 80.06 348 GLU A C 1
ATOM 2814 O O . GLU A 1 348 ? 11.602 33.531 -7.09 1 80.06 348 GLU A O 1
ATOM 2819 N N . ASN A 1 349 ? 12.344 35.688 -7.547 1 88.69 349 ASN A N 1
ATOM 2820 C CA . ASN A 1 349 ? 13.258 35.688 -6.41 1 88.69 349 ASN A CA 1
ATOM 2821 C C . ASN A 1 349 ? 12.516 35.781 -5.086 1 88.69 349 ASN A C 1
ATOM 2823 O O . ASN A 1 349 ? 11.594 36.594 -4.953 1 88.69 349 ASN A O 1
ATOM 2827 N N . VAL A 1 350 ? 12.852 34.906 -4.227 1 87.88 350 VAL A N 1
ATOM 2828 C CA . VAL A 1 350 ? 12.273 34.938 -2.889 1 87.88 350 VAL A CA 1
ATOM 2829 C C . VAL A 1 350 ? 13.078 35.906 -2.006 1 87.88 350 VAL A C 1
ATOM 2831 O O . VAL A 1 350 ? 12.531 36.531 -1.091 1 87.88 350 VAL A O 1
ATOM 2834 N N . LEU A 1 351 ? 14.398 35.969 -2.262 1 94.25 351 LEU A N 1
ATOM 2835 C CA . LEU A 1 351 ? 15.289 36.938 -1.639 1 94.25 351 LEU A CA 1
ATOM 2836 C C . LEU A 1 351 ? 15.945 37.812 -2.689 1 94.25 351 LEU A C 1
ATOM 2838 O O . LEU A 1 351 ? 16.328 37.344 -3.76 1 94.25 351 LEU A O 1
ATOM 2842 N N . GLU A 1 352 ? 16 39.125 -2.385 1 95.38 352 GLU A N 1
ATOM 2843 C CA . GLU A 1 352 ? 16.562 40.094 -3.338 1 95.38 352 GLU A CA 1
ATOM 2844 C C . GLU A 1 352 ? 17.578 41 -2.664 1 95.38 352 GLU A C 1
ATOM 2846 O O . GLU A 1 352 ? 17.203 41.938 -1.948 1 95.38 352 GLU A O 1
ATOM 2851 N N . LYS A 1 353 ? 18.797 40.844 -2.996 1 95.06 353 LYS A N 1
ATOM 2852 C CA . LYS A 1 353 ? 19.922 41.719 -2.623 1 95.06 353 LYS A CA 1
ATOM 2853 C C . LYS A 1 353 ? 19.922 41.969 -1.121 1 95.06 353 LYS A C 1
ATOM 2855 O O . LYS A 1 353 ? 19.953 43.125 -0.693 1 95.06 353 LYS A O 1
ATOM 2860 N N . ILE A 1 354 ? 19.922 40.969 -0.352 1 96.25 354 ILE A N 1
ATOM 2861 C CA . ILE A 1 354 ? 19.938 41.031 1.104 1 96.25 354 ILE A CA 1
ATOM 2862 C C . ILE A 1 354 ? 21.375 41.25 1.596 1 96.25 354 ILE A C 1
ATOM 2864 O O . ILE A 1 354 ? 22.281 40.5 1.25 1 96.25 354 ILE A O 1
ATOM 2868 N N . SER A 1 355 ? 21.578 42.344 2.359 1 97.38 355 SER A N 1
ATOM 2869 C CA . SER A 1 355 ? 22.906 42.625 2.918 1 97.38 355 SER A CA 1
ATOM 2870 C C . SER A 1 355 ? 22.812 43.031 4.383 1 97.38 355 SER A C 1
ATOM 2872 O O . SER A 1 355 ? 22.031 43.906 4.734 1 97.38 355 SER A O 1
ATOM 2874 N N . PHE A 1 356 ? 23.516 42.344 5.254 1 96.56 356 PHE A N 1
ATOM 2875 C CA . PHE A 1 356 ? 23.641 42.719 6.664 1 96.56 356 PHE A CA 1
ATOM 2876 C C . PHE A 1 356 ? 24.75 41.906 7.332 1 96.56 356 PHE A C 1
ATOM 2878 O O . PHE A 1 356 ? 25.281 40.969 6.746 1 96.56 356 PHE A O 1
ATOM 2885 N N . THR A 1 357 ? 25.125 42.344 8.492 1 96.94 357 THR A N 1
ATOM 2886 C CA . THR A 1 357 ? 26.203 41.688 9.234 1 96.94 357 THR A CA 1
ATOM 2887 C C . THR A 1 357 ? 25.75 41.375 10.656 1 96.94 357 THR A C 1
ATOM 2889 O O . THR A 1 357 ? 25.047 42.156 11.289 1 96.94 357 THR A O 1
ATOM 2892 N N . ILE A 1 358 ? 26.156 40.219 11.109 1 96.69 358 ILE A N 1
ATOM 2893 C CA . ILE A 1 358 ? 25.922 39.812 12.484 1 96.69 358 ILE A CA 1
ATOM 2894 C C . ILE A 1 358 ? 27.266 39.594 13.195 1 96.69 358 ILE A C 1
ATOM 2896 O O . ILE A 1 358 ? 28.062 38.75 12.781 1 96.69 358 ILE A O 1
ATOM 2900 N N . GLU A 1 359 ? 27.469 40.344 14.219 1 95.69 359 GLU A N 1
ATOM 2901 C CA . GLU A 1 359 ? 28.688 40.188 15.008 1 95.69 359 GLU A CA 1
ATOM 2902 C C . GLU A 1 359 ? 28.562 39 15.961 1 95.69 359 GLU A C 1
ATOM 2904 O O . GLU A 1 359 ? 27.453 38.656 16.422 1 95.69 359 GLU A O 1
ATOM 2909 N N . PRO A 1 360 ? 29.734 38.375 16.266 1 95.38 360 PRO A N 1
ATOM 2910 C CA . PRO A 1 360 ? 29.688 37.25 17.219 1 95.38 360 PRO A CA 1
ATOM 2911 C C . PRO A 1 360 ? 29.109 37.656 18.562 1 95.38 360 PRO A C 1
ATOM 2913 O O . PRO A 1 360 ? 29.406 38.719 19.078 1 95.38 360 PRO A O 1
ATOM 2916 N N . GLY A 1 361 ? 28.188 36.812 19.047 1 94.19 361 GLY A N 1
ATOM 2917 C CA . GLY A 1 361 ? 27.641 37.031 20.375 1 94.19 361 GLY A CA 1
ATOM 2918 C C . GLY A 1 361 ? 26.406 37.938 20.375 1 94.19 361 GLY A C 1
ATOM 2919 O O . GLY A 1 361 ? 25.828 38.219 21.422 1 94.19 361 GLY A O 1
ATOM 2920 N N . LYS A 1 362 ? 25.984 38.344 19.203 1 95.38 362 LYS A N 1
ATOM 2921 C CA . LYS A 1 362 ? 24.828 39.25 19.109 1 95.38 362 LYS A CA 1
ATOM 2922 C C . LYS A 1 362 ? 23.594 38.5 18.625 1 95.38 362 LYS A C 1
ATOM 2924 O O . LYS A 1 362 ? 23.703 37.438 18.031 1 95.38 362 LYS A O 1
ATOM 2929 N N . THR A 1 363 ? 22.469 39.062 18.938 1 95.88 363 THR A N 1
ATOM 2930 C CA . THR A 1 363 ? 21.188 38.5 18.531 1 95.88 363 THR A CA 1
ATOM 2931 C C . THR A 1 363 ? 20.547 39.281 17.406 1 95.88 363 THR A C 1
ATOM 2933 O O . THR A 1 363 ? 20.406 40.5 17.516 1 95.88 363 THR A O 1
ATOM 2936 N N . LEU A 1 364 ? 20.234 38.594 16.328 1 96.94 364 LEU A N 1
ATOM 2937 C CA . LEU A 1 364 ? 19.531 39.188 15.211 1 96.94 364 LEU A CA 1
ATOM 2938 C C . LEU A 1 364 ? 18.078 38.719 15.156 1 96.94 364 LEU A C 1
ATOM 2940 O O . LEU A 1 364 ? 17.812 37.531 15.211 1 96.94 364 LEU A O 1
ATOM 2944 N N . GLY A 1 365 ? 17.172 39.656 15.117 1 96.69 365 GLY A N 1
ATOM 2945 C CA . GLY A 1 365 ? 15.781 39.375 14.852 1 96.69 365 GLY A CA 1
ATOM 2946 C C . GLY A 1 365 ? 15.383 39.594 13.398 1 96.69 365 GLY A C 1
ATOM 2947 O O . GLY A 1 365 ? 15.703 40.625 12.82 1 96.69 365 GLY A O 1
ATOM 2948 N N . VAL A 1 366 ? 14.883 38.594 12.836 1 96.19 366 VAL A N 1
ATOM 2949 C CA . VAL A 1 366 ? 14.344 38.688 11.484 1 96.19 366 VAL A CA 1
ATOM 2950 C C . VAL A 1 366 ? 12.82 38.688 11.531 1 96.19 366 VAL A C 1
ATOM 2952 O O . VAL A 1 366 ? 12.195 37.688 11.828 1 96.19 366 VAL A O 1
ATOM 2955 N N . LEU A 1 367 ? 12.281 39.812 11.211 1 94.06 367 LEU A N 1
ATOM 2956 C CA . LEU A 1 367 ? 10.836 40 11.312 1 94.06 367 LEU A CA 1
ATOM 2957 C C . LEU A 1 367 ? 10.211 40.156 9.938 1 94.06 367 LEU A C 1
ATOM 2959 O O . LEU A 1 367 ? 10.812 40.75 9.039 1 94.06 367 LEU A O 1
ATOM 2963 N N . GLY A 1 368 ? 9.047 39.656 9.805 1 87.56 368 GLY A N 1
ATOM 2964 C CA . GLY A 1 368 ? 8.297 39.812 8.562 1 87.56 368 GLY A CA 1
ATOM 2965 C C . GLY A 1 368 ? 7.027 38.969 8.539 1 87.56 368 GLY A C 1
ATOM 2966 O O . GLY A 1 368 ? 6.852 38.062 9.359 1 87.56 368 GLY A O 1
ATOM 2967 N N . LYS A 1 369 ? 6.27 39.25 7.562 1 79.88 369 LYS A N 1
ATOM 2968 C CA . LYS A 1 369 ? 5.039 38.5 7.367 1 79.88 369 LYS A CA 1
ATOM 2969 C C . LYS A 1 369 ? 5.344 37.094 6.852 1 79.88 369 LYS A C 1
ATOM 2971 O O . LYS A 1 369 ? 6.469 36.812 6.434 1 79.88 369 LYS A O 1
ATOM 2976 N N . THR A 1 370 ? 4.387 36.25 7.039 1 74.19 370 THR A N 1
ATOM 2977 C CA . THR A 1 370 ? 4.531 34.938 6.449 1 74.19 370 THR A CA 1
ATOM 2978 C C . THR A 1 370 ? 4.77 35.031 4.945 1 74.19 370 THR A C 1
ATOM 2980 O O . THR A 1 370 ? 4.105 35.812 4.254 1 74.19 370 THR A O 1
ATOM 2983 N N . GLY A 1 371 ? 5.758 34.406 4.504 1 75.5 371 GLY A N 1
ATOM 2984 C CA . GLY A 1 371 ? 6.074 34.406 3.084 1 75.5 371 GLY A CA 1
ATOM 2985 C C . GLY A 1 371 ? 7.055 35.531 2.709 1 75.5 371 GLY A C 1
ATOM 2986 O O . GLY A 1 371 ? 7.383 35.688 1.533 1 75.5 371 GLY A O 1
ATOM 2987 N N . SER A 1 372 ? 7.492 36.219 3.68 1 85.06 372 SER A N 1
ATOM 2988 C CA . SER A 1 372 ? 8.359 37.344 3.391 1 85.06 372 SER A CA 1
ATOM 2989 C C . SER A 1 372 ? 9.773 36.875 3.043 1 85.06 372 SER A C 1
ATOM 2991 O O . SER A 1 372 ? 10.57 37.656 2.521 1 85.06 372 SER A O 1
ATOM 2993 N N . GLY A 1 373 ? 10.117 35.625 3.293 1 89.06 373 GLY A N 1
ATOM 2994 C CA . GLY A 1 373 ? 11.43 35.094 2.939 1 89.06 373 GLY A CA 1
ATOM 2995 C C . GLY A 1 373 ? 12.281 34.75 4.148 1 89.06 373 GLY A C 1
ATOM 2996 O O . GLY A 1 373 ? 13.438 34.375 4.004 1 89.06 373 GLY A O 1
ATOM 2997 N N . LYS A 1 374 ? 11.75 34.844 5.32 1 91.12 374 LYS A N 1
ATOM 2998 C CA . LYS A 1 374 ? 12.492 34.625 6.555 1 91.12 374 LYS A CA 1
ATOM 2999 C C . LYS A 1 374 ? 13.109 33.219 6.562 1 91.12 374 LYS A C 1
ATOM 3001 O O . LYS A 1 374 ? 14.32 33.062 6.766 1 91.12 374 LYS A O 1
ATOM 3006 N N . THR A 1 375 ? 12.25 32.219 6.312 1 90.06 375 THR A N 1
ATOM 3007 C CA . THR A 1 375 ? 12.688 30.844 6.336 1 90.06 375 THR A CA 1
ATOM 3008 C C . THR A 1 375 ? 13.719 30.578 5.242 1 90.06 375 THR A C 1
ATOM 3010 O O . THR A 1 375 ? 14.688 29.859 5.461 1 90.06 375 THR A O 1
ATOM 3013 N N . THR A 1 376 ? 13.523 31.188 4.098 1 90.94 376 THR A N 1
ATOM 3014 C CA . THR A 1 376 ? 14.445 31.031 2.975 1 90.94 376 THR A CA 1
ATOM 3015 C C . THR A 1 376 ? 15.82 31.594 3.326 1 90.94 376 THR A C 1
ATOM 3017 O O . THR A 1 376 ? 16.844 31 2.975 1 90.94 376 THR A O 1
ATOM 3020 N N . LEU A 1 377 ? 15.789 32.719 3.984 1 94.62 377 LEU A N 1
ATOM 3021 C CA . LEU A 1 377 ? 17.047 33.312 4.422 1 94.62 377 LEU A CA 1
ATOM 3022 C C . LEU A 1 377 ? 17.812 32.375 5.328 1 94.62 377 LEU A C 1
ATOM 3024 O O . LEU A 1 377 ? 19.031 32.188 5.152 1 94.62 377 LEU A O 1
ATOM 3028 N N . LEU A 1 378 ? 17.125 31.781 6.25 1 94.25 378 LEU A N 1
ATOM 3029 C CA . LEU A 1 378 ? 17.75 30.844 7.191 1 94.25 378 LEU A CA 1
ATOM 3030 C C . LEU A 1 378 ? 18.25 29.594 6.477 1 94.25 378 LEU A C 1
ATOM 3032 O O . LEU A 1 378 ? 19.328 29.094 6.785 1 94.25 378 LEU A O 1
ATOM 3036 N N . LYS A 1 379 ? 17.531 29.141 5.539 1 91.88 379 LYS A N 1
ATOM 3037 C CA . LYS A 1 379 ? 17.906 27.953 4.785 1 91.88 379 LYS A CA 1
ATOM 3038 C C . LYS A 1 379 ? 19.172 28.188 3.973 1 91.88 379 LYS A C 1
ATOM 3040 O O . LYS A 1 379 ? 19.984 27.266 3.803 1 91.88 379 LYS A O 1
ATOM 3045 N N . GLN A 1 380 ? 19.281 29.359 3.479 1 92.12 380 GLN A N 1
ATOM 3046 C CA . GLN A 1 380 ? 20.5 29.719 2.754 1 92.12 380 GLN A CA 1
ATOM 3047 C C . GLN A 1 380 ? 21.719 29.719 3.682 1 92.12 380 GLN A C 1
ATOM 3049 O O . GLN A 1 380 ? 22.781 29.234 3.309 1 92.12 380 GLN A O 1
ATOM 3054 N N . PHE A 1 381 ? 21.469 30.266 4.816 1 93.88 381 PHE A N 1
ATOM 3055 C CA . PHE A 1 381 ? 22.562 30.312 5.785 1 93.88 381 PHE A CA 1
ATOM 3056 C C . PHE A 1 381 ? 22.969 28.906 6.199 1 93.88 381 PHE A C 1
ATOM 3058 O O . PHE A 1 381 ? 24.156 28.625 6.395 1 93.88 381 PHE A O 1
ATOM 3065 N N . LEU A 1 382 ? 22.016 28 6.277 1 92.94 382 LEU A N 1
ATOM 3066 C CA . LEU A 1 382 ? 22.25 26.609 6.648 1 92.94 382 LEU A CA 1
ATOM 3067 C C . LEU A 1 382 ? 22.844 25.828 5.477 1 92.94 382 LEU A C 1
ATOM 3069 O O . LEU A 1 382 ? 23.172 24.656 5.609 1 92.94 382 LEU A O 1
ATOM 3073 N N . ARG A 1 383 ? 22.906 26.453 4.355 1 91.81 383 ARG A N 1
ATOM 3074 C CA . ARG A 1 383 ? 23.422 25.875 3.115 1 91.81 383 ARG A CA 1
ATOM 3075 C C . ARG A 1 383 ? 22.609 24.656 2.707 1 91.81 383 ARG A C 1
ATOM 3077 O O . ARG A 1 383 ? 23.156 23.609 2.365 1 91.81 383 ARG A O 1
ATOM 3084 N N . PHE A 1 384 ? 21.312 24.781 2.906 1 89.88 384 PHE A N 1
ATOM 3085 C CA . PHE A 1 384 ? 20.406 23.766 2.359 1 89.88 384 PHE A CA 1
ATOM 3086 C C . PHE A 1 384 ? 20.328 23.875 0.842 1 89.88 384 PHE A C 1
ATOM 3088 O O . PHE A 1 384 ? 20.016 22.891 0.16 1 89.88 384 PHE A O 1
ATOM 3095 N N . TYR A 1 385 ? 20.547 25.094 0.411 1 88.25 385 TYR A N 1
ATOM 3096 C CA . TYR A 1 385 ? 20.656 25.422 -1.01 1 88.25 385 TYR A CA 1
ATOM 3097 C C . TYR A 1 385 ? 21.984 26.094 -1.322 1 88.25 385 TYR A C 1
ATOM 3099 O O . TYR A 1 385 ? 22.594 26.703 -0.447 1 88.25 385 TYR A O 1
ATOM 3107 N N . ASP A 1 386 ? 22.359 25.891 -2.521 1 85.12 386 ASP A N 1
ATOM 3108 C CA . ASP A 1 386 ? 23.609 26.562 -2.904 1 85.12 386 ASP A CA 1
ATOM 3109 C C . ASP A 1 386 ? 23.375 28.062 -3.105 1 85.12 386 ASP A C 1
ATOM 3111 O O . ASP A 1 386 ? 22.266 28.484 -3.465 1 85.12 386 ASP A O 1
ATOM 3115 N N . VAL A 1 387 ? 24.422 28.781 -2.777 1 83.94 387 VAL A N 1
ATOM 3116 C CA . VAL A 1 387 ? 24.375 30.219 -2.951 1 83.94 387 VAL A CA 1
ATOM 3117 C C . VAL A 1 387 ? 24.797 30.594 -4.371 1 83.94 387 VAL A C 1
ATOM 3119 O O . VAL A 1 387 ? 25.984 30.469 -4.715 1 83.94 387 VAL A O 1
ATOM 3122 N N . GLU A 1 388 ? 23.828 31 -5.184 1 81.12 388 GLU A N 1
ATOM 3123 C CA . GLU A 1 388 ? 24.125 31.25 -6.594 1 81.12 388 GLU A CA 1
ATOM 3124 C C . GLU A 1 388 ? 24.391 32.719 -6.844 1 81.12 388 GLU A C 1
ATOM 3126 O O . GLU A 1 388 ? 25.234 33.094 -7.664 1 81.12 388 GLU A O 1
ATOM 3131 N N . ASP A 1 389 ? 23.641 33.562 -6.246 1 91.38 389 ASP A N 1
ATOM 3132 C CA . ASP A 1 389 ? 23.766 35 -6.441 1 91.38 389 ASP A CA 1
ATOM 3133 C C . ASP A 1 389 ? 24.031 35.719 -5.117 1 91.38 389 ASP A C 1
ATOM 3135 O O . ASP A 1 389 ? 23.188 35.688 -4.211 1 91.38 389 ASP A O 1
ATOM 3139 N N . GLY A 1 390 ? 25.156 36.375 -5.059 1 93.62 390 GLY A N 1
ATOM 3140 C CA . GLY A 1 390 ? 25.625 36.938 -3.807 1 93.62 390 GLY A CA 1
ATOM 3141 C C . GLY A 1 390 ? 26.516 36.031 -3.016 1 93.62 390 GLY A C 1
ATOM 3142 O O . GLY A 1 390 ? 27.109 35.094 -3.574 1 93.62 390 GLY A O 1
ATOM 3143 N N . GLU A 1 391 ? 26.812 36.375 -1.785 1 95.25 391 GLU A N 1
ATOM 3144 C CA . GLU A 1 391 ? 27.672 35.5 -0.987 1 95.25 391 GLU A CA 1
ATOM 3145 C C . GLU A 1 391 ? 27.375 35.656 0.503 1 95.25 391 GLU A C 1
ATOM 3147 O O . GLU A 1 391 ? 26.844 36.688 0.931 1 95.25 391 GLU A O 1
ATOM 3152 N N . ILE A 1 392 ? 27.594 34.688 1.214 1 96.25 392 ILE A N 1
ATOM 3153 C CA . ILE A 1 392 ? 27.594 34.688 2.672 1 96.25 392 ILE A CA 1
ATOM 3154 C C . ILE A 1 392 ? 29 34.406 3.186 1 96.25 392 ILE A C 1
ATOM 3156 O O . ILE A 1 392 ? 29.641 33.438 2.799 1 96.25 392 ILE A O 1
ATOM 3160 N N . LEU A 1 393 ? 29.438 35.375 4.004 1 96.88 393 LEU A N 1
ATOM 3161 C CA . LEU A 1 393 ? 30.812 35.25 4.5 1 96.88 393 LEU A CA 1
ATOM 3162 C C . LEU A 1 393 ? 30.828 34.938 5.992 1 96.88 393 LEU A C 1
ATOM 3164 O O . LEU A 1 393 ? 30 35.469 6.75 1 96.88 393 LEU A O 1
ATOM 3168 N N . LEU A 1 394 ? 31.734 34.062 6.395 1 96.56 394 LEU A N 1
ATOM 3169 C CA . LEU A 1 394 ? 32.094 33.781 7.785 1 96.56 394 LEU A CA 1
ATOM 3170 C C . LEU A 1 394 ? 33.531 34.188 8.086 1 96.56 394 LEU A C 1
ATOM 3172 O O . LEU A 1 394 ? 34.469 33.594 7.531 1 96.56 394 LEU A O 1
ATOM 3176 N N . ASN A 1 395 ? 33.75 35.094 8.953 1 95.12 395 ASN A N 1
ATOM 3177 C CA . ASN A 1 395 ? 35.062 35.625 9.195 1 95.12 395 ASN A CA 1
ATOM 3178 C C . ASN A 1 395 ? 35.75 36.062 7.898 1 95.12 395 ASN A C 1
ATOM 3180 O O . ASN A 1 395 ? 36.875 35.656 7.637 1 95.12 395 ASN A O 1
ATOM 3184 N N . ASP A 1 396 ? 35.031 36.656 7.027 1 92.75 396 ASP A N 1
ATOM 3185 C CA . ASP A 1 396 ? 35.5 37.25 5.781 1 92.75 396 ASP A CA 1
ATOM 3186 C C . ASP A 1 396 ? 35.875 36.156 4.766 1 92.75 396 ASP A C 1
ATOM 3188 O O . ASP A 1 396 ? 36.562 36.438 3.773 1 92.75 396 ASP A O 1
ATOM 3192 N N . LYS A 1 397 ? 35.531 34.969 5.047 1 95.19 397 LYS A N 1
ATOM 3193 C CA . LYS A 1 397 ? 35.656 33.875 4.102 1 95.19 397 LYS A CA 1
ATOM 3194 C C . LYS A 1 397 ? 34.312 33.344 3.643 1 95.19 397 LYS A C 1
ATOM 3196 O O . LYS A 1 397 ? 33.375 33.281 4.438 1 95.19 397 LYS A O 1
ATOM 3201 N N . ASN A 1 398 ? 34.344 32.938 2.424 1 95.31 398 ASN A N 1
ATOM 3202 C CA . ASN A 1 398 ? 33.062 32.469 1.871 1 95.31 398 ASN A CA 1
ATOM 3203 C C . ASN A 1 398 ? 32.562 31.203 2.576 1 95.31 398 ASN A C 1
ATOM 3205 O O . ASN A 1 398 ? 33.375 30.328 2.904 1 95.31 398 ASN A O 1
ATOM 3209 N N . LEU A 1 399 ? 31.281 31.172 2.799 1 95 399 LEU A N 1
ATOM 3210 C CA . LEU A 1 399 ? 30.625 30.047 3.461 1 95 399 LEU A CA 1
ATOM 3211 C C . LEU A 1 399 ? 30.984 28.734 2.77 1 95 399 LEU A C 1
ATOM 3213 O O . LEU A 1 399 ? 31.156 27.703 3.43 1 95 399 LEU A O 1
ATOM 3217 N N . THR A 1 400 ? 31.188 28.75 1.412 1 93.12 400 THR A N 1
ATOM 3218 C CA . THR A 1 400 ? 31.453 27.562 0.608 1 93.12 400 THR A CA 1
ATOM 3219 C C . THR A 1 400 ? 32.875 27.078 0.801 1 93.12 400 THR A C 1
ATOM 3221 O O . THR A 1 400 ? 33.219 25.953 0.424 1 93.12 400 THR A O 1
ATOM 3224 N N . ASP A 1 401 ? 33.656 27.891 1.429 1 94.88 401 ASP A N 1
ATOM 3225 C CA . ASP A 1 401 ? 35.062 27.531 1.653 1 94.88 401 ASP A CA 1
ATOM 3226 C C . ASP A 1 401 ? 35.219 26.781 2.975 1 94.88 401 ASP A C 1
ATOM 3228 O O . ASP A 1 401 ? 36.312 26.312 3.299 1 94.88 401 ASP A O 1
ATOM 3232 N N . TYR A 1 402 ? 34.188 26.625 3.689 1 95.56 402 TYR A N 1
ATOM 3233 C CA . TYR A 1 402 ? 34.156 25.812 4.895 1 95.56 402 TYR A CA 1
ATOM 3234 C C . TYR A 1 402 ? 33.438 24.484 4.637 1 95.56 402 TYR A C 1
ATOM 3236 O O . TYR A 1 402 ? 32.594 24.391 3.738 1 95.56 402 TYR A O 1
ATOM 3244 N N . THR A 1 403 ? 33.875 23.5 5.379 1 94.94 403 THR A N 1
ATOM 3245 C CA . THR A 1 403 ? 33.125 22.25 5.301 1 94.94 403 THR A CA 1
ATOM 3246 C C . THR A 1 403 ? 31.734 22.422 5.883 1 94.94 403 THR A C 1
ATOM 3248 O O . THR A 1 403 ? 31.547 23.109 6.891 1 94.94 403 THR A O 1
ATOM 3251 N N . VAL A 1 404 ? 30.781 21.859 5.258 1 92.75 404 VAL A N 1
ATOM 3252 C CA . VAL A 1 404 ? 29.375 22.016 5.656 1 92.75 404 VAL A CA 1
ATOM 3253 C C . VAL A 1 404 ? 29.188 21.438 7.059 1 92.75 404 VAL A C 1
ATOM 3255 O O . VAL A 1 404 ? 28.453 22.016 7.875 1 92.75 404 VAL A O 1
ATOM 3258 N N . GLU A 1 405 ? 29.875 20.359 7.379 1 92.44 405 GLU A N 1
ATOM 3259 C CA . GLU A 1 405 ? 29.734 19.688 8.664 1 92.44 405 GLU A CA 1
ATOM 3260 C C . GLU A 1 405 ? 30.25 20.562 9.805 1 92.44 405 GLU A C 1
ATOM 3262 O O . GLU A 1 405 ? 29.609 20.656 10.852 1 92.44 405 GLU A O 1
ATOM 3267 N N . SER A 1 406 ? 31.375 21.219 9.523 1 94.62 406 SER A N 1
ATOM 3268 C CA . SER A 1 406 ? 31.969 22.047 10.57 1 94.62 406 SER A CA 1
ATOM 3269 C C . SER A 1 406 ? 31.094 23.266 10.875 1 94.62 406 SER A C 1
ATOM 3271 O O . SER A 1 406 ? 30.984 23.688 12.023 1 94.62 406 SER A O 1
ATOM 3273 N N . VAL A 1 407 ? 30.5 23.766 9.883 1 94.69 407 VAL A N 1
ATOM 3274 C CA . VAL A 1 407 ? 29.641 24.938 10.055 1 94.69 407 VAL A CA 1
ATOM 3275 C C . VAL A 1 407 ? 28.375 24.531 10.805 1 94.69 407 VAL A C 1
ATOM 3277 O O . VAL A 1 407 ? 27.969 25.188 11.766 1 94.69 407 VAL A O 1
ATOM 3280 N N . ARG A 1 408 ? 27.828 23.469 10.406 1 93.06 408 ARG A N 1
ATOM 3281 C CA . ARG A 1 408 ? 26.562 23.016 11 1 93.06 408 ARG A CA 1
ATOM 3282 C C . ARG A 1 408 ? 26.781 22.5 12.414 1 93.06 408 ARG A C 1
ATOM 3284 O O . ARG A 1 408 ? 25.875 22.531 13.242 1 93.06 408 ARG A O 1
ATOM 3291 N N . GLU A 1 409 ? 27.953 22.016 12.625 1 92.38 409 GLU A N 1
ATOM 3292 C CA . GLU A 1 409 ? 28.281 21.562 13.969 1 92.38 409 GLU A CA 1
ATOM 3293 C C . GLU A 1 409 ? 28.219 22.719 14.969 1 92.38 409 GLU A C 1
ATOM 3295 O O . GLU A 1 409 ? 27.875 22.516 16.141 1 92.38 409 GLU A O 1
ATOM 3300 N N . ARG A 1 410 ? 28.391 23.812 14.516 1 93.56 410 ARG A N 1
ATOM 3301 C CA . ARG A 1 410 ? 28.406 24.984 15.391 1 93.56 410 ARG A CA 1
ATOM 3302 C C . ARG A 1 410 ? 27.047 25.688 15.406 1 93.56 410 ARG A C 1
ATOM 3304 O O . ARG A 1 410 ? 26.859 26.656 16.156 1 93.56 410 ARG A O 1
ATOM 3311 N N . MET A 1 411 ? 26.203 25.125 14.672 1 94.44 411 MET A N 1
ATOM 3312 C CA . MET A 1 411 ? 24.875 25.734 14.57 1 94.44 411 MET A CA 1
ATOM 3313 C C . MET A 1 411 ? 23.812 24.844 15.203 1 94.44 411 MET A C 1
ATOM 3315 O O . MET A 1 411 ? 23.938 23.609 15.18 1 94.44 411 MET A O 1
ATOM 3319 N N . GLY A 1 412 ? 22.906 25.406 15.898 1 93.56 412 GLY A N 1
ATOM 3320 C CA . GLY A 1 412 ? 21.656 24.781 16.281 1 93.56 412 GLY A CA 1
ATOM 3321 C C . GLY A 1 412 ? 20.469 25.328 15.492 1 93.56 412 GLY A C 1
ATOM 3322 O O . GLY A 1 412 ? 20.391 26.531 15.219 1 93.56 412 GLY A O 1
ATOM 3323 N N . TYR A 1 413 ? 19.656 24.422 15.031 1 93.38 413 TYR A N 1
ATOM 3324 C CA . TYR A 1 413 ? 18.547 24.844 14.18 1 93.38 413 TYR A CA 1
ATOM 3325 C C . TYR A 1 413 ? 17.219 24.297 14.703 1 93.38 413 TYR A C 1
ATOM 3327 O O . TYR A 1 413 ? 17.094 23.109 14.961 1 93.38 413 TYR A O 1
ATOM 3335 N N . VAL A 1 414 ? 16.312 25.172 14.906 1 92.69 414 VAL A N 1
ATOM 3336 C CA . VAL A 1 414 ? 14.938 24.812 15.258 1 92.69 414 VAL A CA 1
ATOM 3337 C C . VAL A 1 414 ? 13.992 25.203 14.125 1 92.69 414 VAL A C 1
ATOM 3339 O O . VAL A 1 414 ? 13.57 26.359 14.031 1 92.69 414 VAL A O 1
ATOM 3342 N N . PRO A 1 415 ? 13.578 24.234 13.375 1 88.94 415 PRO A N 1
ATOM 3343 C CA . PRO A 1 415 ? 12.727 24.531 12.219 1 88.94 415 PRO A CA 1
ATOM 3344 C C . PRO A 1 415 ? 11.289 24.844 12.617 1 88.94 415 PRO A C 1
ATOM 3346 O O . PRO A 1 415 ? 10.875 24.562 13.742 1 88.94 415 PRO A O 1
ATOM 3349 N N . GLN A 1 416 ? 10.641 25.453 11.648 1 81.75 416 GLN A N 1
ATOM 3350 C CA . GLN A 1 416 ? 9.219 25.75 11.812 1 81.75 416 GLN A CA 1
ATOM 3351 C C . GLN A 1 416 ? 8.406 24.469 11.969 1 81.75 416 GLN A C 1
ATOM 3353 O O . GLN A 1 416 ? 7.52 24.391 12.828 1 81.75 416 GLN A O 1
ATOM 3358 N N . ASN A 1 417 ? 8.789 23.516 11.109 1 77.44 417 ASN A N 1
ATOM 3359 C CA . ASN A 1 417 ? 8.18 22.203 11.242 1 77.44 417 ASN A CA 1
ATOM 3360 C C . ASN A 1 417 ? 9.016 21.281 12.125 1 77.44 417 ASN A C 1
ATOM 3362 O O . ASN A 1 417 ? 10.102 20.844 11.734 1 77.44 417 ASN A O 1
ATOM 3366 N N . HIS A 1 418 ? 8.406 20.969 13.273 1 79.69 418 HIS A N 1
ATOM 3367 C CA . HIS A 1 418 ? 9.156 20.234 14.289 1 79.69 418 HIS A CA 1
ATOM 3368 C C . HIS A 1 418 ? 9.047 18.734 14.078 1 79.69 418 HIS A C 1
ATOM 3370 O O . HIS A 1 418 ? 8.109 18.094 14.578 1 79.69 418 HIS A O 1
ATOM 3376 N N . MET A 1 419 ? 9.945 18.25 13.438 1 83.38 419 MET A N 1
ATOM 3377 C CA . MET A 1 419 ? 9.984 16.797 13.211 1 83.38 419 MET A CA 1
ATOM 3378 C C . MET A 1 419 ? 10.453 16.062 14.461 1 83.38 419 MET A C 1
ATOM 3380 O O . MET A 1 419 ? 11.5 16.406 15.031 1 83.38 419 MET A O 1
ATOM 3384 N N . ILE A 1 420 ? 9.617 15.148 14.922 1 86.5 420 ILE A N 1
ATOM 3385 C CA . ILE A 1 420 ? 9.953 14.305 16.062 1 86.5 420 ILE A CA 1
ATOM 3386 C C . ILE A 1 420 ? 10.148 12.859 15.602 1 86.5 420 ILE A C 1
ATOM 3388 O O . ILE A 1 420 ? 9.312 12.32 14.867 1 86.5 420 ILE A O 1
ATOM 3392 N N . PHE A 1 421 ? 11.234 12.297 15.938 1 87 421 PHE A N 1
ATOM 3393 C CA . PHE A 1 421 ? 11.539 10.93 15.555 1 87 421 PHE A CA 1
ATOM 3394 C C . PHE A 1 421 ? 10.812 9.938 16.469 1 87 421 PHE A C 1
ATOM 3396 O O . PHE A 1 421 ? 10.422 10.281 17.578 1 87 421 PHE A O 1
ATOM 3403 N N . SER A 1 422 ? 10.648 8.727 15.953 1 84.12 422 SER A N 1
ATOM 3404 C CA . SER A 1 422 ? 9.977 7.68 16.719 1 84.12 422 SER A CA 1
ATOM 3405 C C . SER A 1 422 ? 10.875 7.121 17.812 1 84.12 422 SER A C 1
ATOM 3407 O O . SER A 1 422 ? 11.305 5.969 17.75 1 84.12 422 SER A O 1
ATOM 3409 N N . LYS A 1 423 ? 11.078 7.891 18.766 1 87.12 423 LYS A N 1
ATOM 3410 C CA . LYS A 1 423 ? 11.883 7.602 19.953 1 87.12 423 LYS A CA 1
ATOM 3411 C C . LYS A 1 423 ? 11.273 8.227 21.203 1 87.12 423 LYS A C 1
ATOM 3413 O O . LYS A 1 423 ? 10.188 8.812 21.141 1 87.12 423 LYS A O 1
ATOM 3418 N N . THR A 1 424 ? 11.977 8.016 22.266 1 90.25 424 THR A N 1
ATOM 3419 C CA . THR A 1 424 ? 11.516 8.656 23.484 1 90.25 424 THR A CA 1
ATOM 3420 C C . THR A 1 424 ? 11.812 10.156 23.453 1 90.25 424 THR A C 1
ATOM 3422 O O . THR A 1 424 ? 12.625 10.617 22.641 1 90.25 424 THR A O 1
ATOM 3425 N N . ILE A 1 425 ? 11.148 10.859 24.281 1 92.12 425 ILE A N 1
ATOM 3426 C CA . ILE A 1 425 ? 11.367 12.297 24.359 1 92.12 425 ILE A CA 1
ATOM 3427 C C . ILE A 1 425 ? 12.828 12.578 24.672 1 92.12 425 ILE A C 1
ATOM 3429 O O . ILE A 1 425 ? 13.461 13.414 24.031 1 92.12 425 ILE A O 1
ATOM 3433 N N . GLY A 1 426 ? 13.336 11.797 25.625 1 93.38 426 GLY A N 1
ATOM 3434 C CA . GLY A 1 426 ? 14.734 11.961 26 1 93.38 426 GLY A CA 1
ATOM 3435 C C . GLY A 1 426 ? 15.688 11.68 24.844 1 93.38 426 GLY A C 1
ATOM 3436 O O . GLY A 1 426 ? 16.641 12.43 24.625 1 93.38 426 GLY A O 1
ATOM 3437 N N . GLU A 1 427 ? 15.453 10.727 24.141 1 91.25 427 GLU A N 1
ATOM 3438 C CA . GLU A 1 427 ? 16.297 10.344 23.016 1 91.25 427 GLU A CA 1
ATOM 3439 C C . GLU A 1 427 ? 16.219 11.367 21.891 1 91.25 427 GLU A C 1
ATOM 3441 O O . GLU A 1 427 ? 17.203 11.617 21.188 1 91.25 427 GLU A O 1
ATOM 3446 N N . ASN A 1 428 ? 15.031 11.852 21.672 1 92.19 428 ASN A N 1
ATOM 3447 C CA . ASN A 1 428 ? 14.852 12.883 20.656 1 92.19 428 ASN A CA 1
ATOM 3448 C C . ASN A 1 428 ? 15.688 14.125 20.969 1 92.19 428 ASN A C 1
ATOM 3450 O O . ASN A 1 428 ? 16.281 14.719 20.062 1 92.19 428 ASN A O 1
ATOM 3454 N N . ILE A 1 429 ? 15.688 14.438 22.219 1 94.12 429 ILE A N 1
ATOM 3455 C CA . ILE A 1 429 ? 16.438 15.625 22.625 1 94.12 429 ILE A CA 1
ATOM 3456 C C . ILE A 1 429 ? 17.938 15.352 22.562 1 94.12 429 ILE A C 1
ATOM 3458 O O . ILE A 1 429 ? 18.703 16.188 22.078 1 94.12 429 ILE A O 1
ATOM 3462 N N . LYS A 1 430 ? 18.359 14.203 22.906 1 93.81 430 LYS A N 1
ATOM 3463 C CA . LYS A 1 430 ? 19.766 13.852 22.984 1 93.81 430 LYS A CA 1
ATOM 3464 C C . LYS A 1 430 ? 20.328 13.531 21.609 1 93.81 430 LYS A C 1
ATOM 3466 O O . LYS A 1 430 ? 21.516 13.227 21.469 1 93.81 430 LYS A O 1
ATOM 3471 N N . LEU A 1 431 ? 19.578 13.609 20.609 1 90.19 431 LEU A N 1
ATOM 3472 C CA . LEU A 1 431 ? 20.016 13.289 19.266 1 90.19 431 LEU A CA 1
ATOM 3473 C C . LEU A 1 431 ? 21.188 14.156 18.844 1 90.19 431 LEU A C 1
ATOM 3475 O O . LEU A 1 431 ? 22.047 13.719 18.078 1 90.19 431 LEU A O 1
ATOM 3479 N N . THR A 1 432 ? 21.203 15.375 19.234 1 91.06 432 THR A N 1
ATOM 3480 C CA . THR A 1 432 ? 22.203 16.328 18.797 1 91.06 432 THR A CA 1
ATOM 3481 C C . THR A 1 432 ? 23.406 16.312 19.75 1 91.06 432 THR A C 1
ATOM 3483 O O . THR A 1 432 ? 24.453 16.891 19.438 1 91.06 432 THR A O 1
ATOM 3486 N N . ASN A 1 433 ? 23.25 15.75 20.859 1 92.62 433 ASN A N 1
ATOM 3487 C CA . ASN A 1 433 ? 24.312 15.492 21.828 1 92.62 433 ASN A CA 1
ATOM 3488 C C . ASN A 1 433 ? 24.109 14.172 22.547 1 92.62 433 ASN A C 1
ATOM 3490 O O . ASN A 1 433 ? 23.625 14.148 23.688 1 92.62 433 ASN A O 1
ATOM 3494 N N . LYS A 1 434 ? 24.672 13.125 22.047 1 87.38 434 LYS A N 1
ATOM 3495 C CA . LYS A 1 434 ? 24.391 11.773 22.516 1 87.38 434 LYS A CA 1
ATOM 3496 C C . LYS A 1 434 ? 25.031 11.531 23.891 1 87.38 434 LYS A C 1
ATOM 3498 O O . LYS A 1 434 ? 24.531 10.727 24.672 1 87.38 434 LYS A O 1
ATOM 3503 N N . ASP A 1 435 ? 26 12.242 24.172 1 90.44 435 ASP A N 1
ATOM 3504 C CA . ASP A 1 435 ? 26.75 12.008 25.406 1 90.44 435 ASP A CA 1
ATOM 3505 C C . ASP A 1 435 ? 26.297 12.953 26.516 1 90.44 435 ASP A C 1
ATOM 3507 O O . ASP A 1 435 ? 26.875 12.977 27.594 1 90.44 435 ASP A O 1
ATOM 3511 N N . ALA A 1 436 ? 25.219 13.672 26.203 1 93.38 436 ALA A N 1
ATOM 3512 C CA . ALA A 1 436 ? 24.734 14.609 27.203 1 93.38 436 ALA A CA 1
ATOM 3513 C C . ALA A 1 436 ? 24.297 13.883 28.469 1 93.38 436 ALA A C 1
ATOM 3515 O O . ALA A 1 436 ? 23.688 12.805 28.391 1 93.38 436 ALA A O 1
ATOM 3516 N N . THR A 1 437 ? 24.625 14.398 29.578 1 94.31 437 THR A N 1
ATOM 3517 C CA . THR A 1 437 ? 24.234 13.844 30.875 1 94.31 437 THR A CA 1
ATOM 3518 C C . THR A 1 437 ? 22.75 14.117 31.141 1 94.31 437 THR A C 1
ATOM 3520 O O . THR A 1 437 ? 22.125 14.93 30.453 1 94.31 437 THR A O 1
ATOM 3523 N N . ASP A 1 438 ? 22.25 13.422 32.094 1 93.38 438 ASP A N 1
ATOM 3524 C CA . ASP A 1 438 ? 20.844 13.617 32.469 1 93.38 438 ASP A CA 1
ATOM 3525 C C . ASP A 1 438 ? 20.609 15.031 32.969 1 93.38 438 ASP A C 1
ATOM 3527 O O . ASP A 1 438 ? 19.531 15.594 32.781 1 93.38 438 ASP A O 1
ATOM 3531 N N . GLU A 1 439 ? 21.641 15.5 33.562 1 93.69 439 GLU A N 1
ATOM 3532 C CA . GLU A 1 439 ? 21.531 16.875 34.062 1 93.69 439 GLU A CA 1
ATOM 3533 C C . GLU A 1 439 ? 21.438 17.859 32.906 1 93.69 439 GLU A C 1
ATOM 3535 O O . GLU A 1 439 ? 20.641 18.812 32.969 1 93.69 439 GLU A O 1
ATOM 3540 N N . GLU A 1 440 ? 22.219 17.656 31.953 1 94.25 440 GLU A N 1
ATOM 3541 C CA . GLU A 1 440 ? 22.188 18.516 30.781 1 94.25 440 GLU A CA 1
ATOM 3542 C C . GLU A 1 440 ? 20.859 18.406 30.047 1 94.25 440 GLU A C 1
ATOM 3544 O O . GLU A 1 440 ? 20.344 19.391 29.531 1 94.25 440 GLU A O 1
ATOM 3549 N N . LEU A 1 441 ? 20.406 17.203 30.031 1 95.75 441 LEU A N 1
ATOM 3550 C CA . LEU A 1 441 ? 19.109 16.953 29.422 1 95.75 441 LEU A CA 1
ATOM 3551 C C . LEU A 1 441 ? 18.016 17.719 30.141 1 95.75 441 LEU A C 1
ATOM 3553 O O . LEU A 1 441 ? 17.203 18.406 29.516 1 95.75 441 LEU A O 1
ATOM 3557 N N . MET A 1 442 ? 18.016 17.625 31.406 1 94.69 442 MET A N 1
ATOM 3558 C CA . MET A 1 442 ? 16.984 18.297 32.188 1 94.69 442 MET A CA 1
ATOM 3559 C C . MET A 1 442 ? 17.125 19.812 32.094 1 94.69 442 MET A C 1
ATOM 3561 O O . MET A 1 442 ? 16.125 20.547 32.094 1 94.69 442 MET A O 1
ATOM 3565 N N . GLU A 1 443 ? 18.344 20.25 32 1 93.5 443 GLU A N 1
ATOM 3566 C CA . GLU A 1 443 ? 18.578 21.688 31.844 1 93.5 443 GLU A CA 1
ATOM 3567 C C . GLU A 1 443 ? 17.984 22.188 30.531 1 93.5 443 GLU A C 1
ATOM 3569 O O . GLU A 1 443 ? 17.328 23.234 30.5 1 93.5 443 GLU A O 1
ATOM 3574 N N . ALA A 1 444 ? 18.25 21.484 29.469 1 94.12 444 ALA A N 1
ATOM 3575 C CA . ALA A 1 444 ? 17.703 21.859 28.172 1 94.12 444 ALA A CA 1
ATOM 3576 C C . ALA A 1 444 ? 16.172 21.875 28.203 1 94.12 444 ALA A C 1
ATOM 3578 O O . ALA A 1 444 ? 15.531 22.734 27.609 1 94.12 444 ALA A O 1
ATOM 3579 N N . ILE A 1 445 ? 15.609 20.922 28.938 1 95 445 ILE A N 1
ATOM 3580 C CA . ILE A 1 445 ? 14.164 20.797 29.078 1 95 445 ILE A CA 1
ATOM 3581 C C . ILE A 1 445 ? 13.617 22 29.859 1 95 445 ILE A C 1
ATOM 3583 O O . ILE A 1 445 ? 12.594 22.578 29.5 1 95 445 ILE A O 1
ATOM 3587 N N . ARG A 1 446 ? 14.305 22.359 30.875 1 92.88 446 ARG A N 1
ATOM 3588 C CA . ARG A 1 446 ? 13.906 23.5 31.688 1 92.88 446 ARG A CA 1
ATOM 3589 C C . ARG A 1 446 ? 14 24.797 30.891 1 92.88 446 ARG A C 1
ATOM 3591 O O . ARG A 1 446 ? 13.109 25.641 30.969 1 92.88 446 ARG A O 1
ATOM 3598 N N . MET A 1 447 ? 15.016 24.906 30.125 1 91.56 447 MET A N 1
ATOM 3599 C CA . MET A 1 447 ? 15.234 26.109 29.328 1 91.56 447 MET A CA 1
ATOM 3600 C C . MET A 1 447 ? 14.133 26.297 28.297 1 91.56 447 MET A C 1
ATOM 3602 O O . MET A 1 447 ? 13.797 27.422 27.938 1 91.56 447 MET A O 1
ATOM 3606 N N . SER A 1 448 ? 13.586 25.188 27.875 1 93.06 448 SER A N 1
ATOM 3607 C CA . SER A 1 448 ? 12.531 25.234 26.875 1 93.06 448 SER A CA 1
ATOM 3608 C C . SER A 1 448 ? 11.148 25.266 27.516 1 93.06 448 SER A C 1
ATOM 3610 O O . SER A 1 448 ? 10.141 25.078 26.844 1 93.06 448 SER A O 1
ATOM 3612 N N . ASP A 1 449 ? 11.125 25.359 28.828 1 91.81 449 ASP A N 1
ATOM 3613 C CA . ASP A 1 449 ? 9.891 25.391 29.609 1 91.81 449 ASP A CA 1
ATOM 3614 C C . ASP A 1 449 ? 9.047 24.141 29.359 1 91.81 449 ASP A C 1
ATOM 3616 O O . ASP A 1 449 ? 7.84 24.234 29.141 1 91.81 449 ASP A O 1
ATOM 3620 N N . PHE A 1 450 ? 9.695 23.047 29.344 1 91.06 450 PHE A N 1
ATOM 3621 C CA . PHE A 1 450 ? 9.023 21.797 29.016 1 91.06 450 PHE A CA 1
ATOM 3622 C C . PHE A 1 450 ? 8.922 20.891 30.25 1 91.06 450 PHE A C 1
ATOM 3624 O O . PHE A 1 450 ? 8.25 19.859 30.219 1 91.06 450 PHE A O 1
ATOM 3631 N N . GLU A 1 451 ? 9.469 21.219 31.328 1 91.06 451 GLU A N 1
ATOM 3632 C CA . GLU A 1 451 ? 9.57 20.391 32.531 1 91.06 451 GLU A CA 1
ATOM 3633 C C . GLU A 1 451 ? 8.188 20.047 33.062 1 91.06 451 GLU A C 1
ATOM 3635 O O . GLU A 1 451 ? 7.922 18.891 33.438 1 91.06 451 GLU A O 1
ATOM 3640 N N . LYS A 1 452 ? 7.363 20.984 33.094 1 85 452 LYS A N 1
ATOM 3641 C CA . LYS A 1 452 ? 6.027 20.781 33.656 1 85 452 LYS A CA 1
ATOM 3642 C C . LYS A 1 452 ? 5.227 19.797 32.812 1 85 452 LYS A C 1
ATOM 3644 O O . LYS A 1 452 ? 4.527 18.938 33.344 1 85 452 LYS A O 1
ATOM 3649 N N . ASP A 1 453 ? 5.285 19.984 31.531 1 83.94 453 ASP A N 1
ATOM 3650 C CA . ASP A 1 453 ? 4.586 19.062 30.625 1 83.94 453 ASP A CA 1
ATOM 3651 C C . ASP A 1 453 ? 5.152 17.656 30.734 1 83.94 453 ASP A C 1
ATOM 3653 O O . ASP A 1 453 ? 4.406 16.672 30.656 1 83.94 453 ASP A O 1
ATOM 3657 N N . LEU A 1 454 ? 6.422 17.594 30.875 1 88.31 454 LEU A N 1
ATOM 3658 C CA . LEU A 1 454 ? 7.098 16.297 30.984 1 88.31 454 LEU A CA 1
ATOM 3659 C C . LEU A 1 454 ? 6.641 15.547 32.219 1 88.31 454 LEU A C 1
ATOM 3661 O O . LEU A 1 454 ? 6.477 14.328 32.188 1 88.31 454 LEU A O 1
ATOM 3665 N N . GLU A 1 455 ? 6.465 16.266 33.219 1 84.31 455 GLU A N 1
ATOM 3666 C CA . GLU A 1 455 ? 6.047 15.672 34.469 1 84.31 455 GLU A CA 1
ATOM 3667 C C . GLU A 1 455 ? 4.629 15.117 34.406 1 84.31 455 GLU A C 1
ATOM 3669 O O . GLU A 1 455 ? 4.277 14.18 35.125 1 84.31 455 GLU A O 1
ATOM 3674 N N . LYS A 1 456 ? 3.908 15.648 33.531 1 76.12 456 LYS A N 1
ATOM 3675 C CA . LYS A 1 456 ? 2.523 15.211 33.375 1 76.12 456 LYS A CA 1
ATOM 3676 C C . LYS A 1 456 ? 2.438 13.93 32.562 1 76.12 456 LYS A C 1
ATOM 3678 O O . LYS A 1 456 ? 1.42 13.234 32.594 1 76.12 456 LYS A O 1
ATOM 3683 N N . LEU A 1 457 ? 3.455 13.695 31.938 1 81.06 457 LEU A N 1
ATOM 3684 C CA . LEU A 1 457 ? 3.473 12.477 31.141 1 81.06 457 LEU A CA 1
ATOM 3685 C C . LEU A 1 457 ? 3.826 11.266 32 1 81.06 457 LEU A C 1
ATOM 3687 O O . LEU A 1 457 ? 4.738 11.336 32.812 1 81.06 457 LEU A O 1
ATOM 3691 N N . VAL A 1 458 ? 3.211 10.125 31.828 1 77.5 458 VAL A N 1
ATOM 3692 C CA . VAL A 1 458 ? 3.332 8.922 32.656 1 77.5 458 VAL A CA 1
ATOM 3693 C C . VAL A 1 458 ? 4.781 8.438 32.625 1 77.5 458 VAL A C 1
ATOM 3695 O O . VAL A 1 458 ? 5.328 8.078 33.688 1 77.5 458 VAL A O 1
ATOM 3698 N N . ASN A 1 459 ? 5.453 8.477 31.531 1 86.44 459 ASN A N 1
ATOM 3699 C CA . ASN A 1 459 ? 6.805 7.938 31.406 1 86.44 459 ASN A CA 1
ATOM 3700 C C . ASN A 1 459 ? 7.848 9.055 31.312 1 86.44 459 ASN A C 1
ATOM 3702 O O . ASN A 1 459 ? 9.008 8.789 31.016 1 86.44 459 ASN A O 1
ATOM 3706 N N . GLY A 1 460 ? 7.371 10.258 31.469 1 88.44 460 GLY A N 1
ATOM 3707 C CA . GLY A 1 460 ? 8.297 11.375 31.438 1 88.44 460 GLY A CA 1
ATOM 3708 C C . GLY A 1 460 ? 9.172 11.398 30.203 1 88.44 460 GLY A C 1
ATOM 3709 O O . GLY A 1 460 ? 8.672 11.312 29.078 1 88.44 460 GLY A O 1
ATOM 3710 N N . LYS A 1 461 ? 10.516 11.383 30.5 1 88.31 461 LYS A N 1
ATOM 3711 C CA . LYS A 1 461 ? 11.484 11.453 29.406 1 88.31 461 LYS A CA 1
ATOM 3712 C C . LYS A 1 461 ? 11.516 10.148 28.609 1 88.31 461 LYS A C 1
ATOM 3714 O O . LYS A 1 461 ? 12 10.117 27.469 1 88.31 461 LYS A O 1
ATOM 3719 N N . ASP A 1 462 ? 10.938 9.148 29.125 1 88.62 462 ASP A N 1
ATOM 3720 C CA . ASP A 1 462 ? 10.945 7.844 28.469 1 88.62 462 ASP A CA 1
ATOM 3721 C C . ASP A 1 462 ? 9.664 7.617 27.672 1 88.62 462 ASP A C 1
ATOM 3723 O O . ASP A 1 462 ? 9.469 6.543 27.094 1 88.62 462 ASP A O 1
ATOM 3727 N N . THR A 1 463 ? 8.906 8.672 27.578 1 86.38 463 THR A N 1
ATOM 3728 C CA . THR A 1 463 ? 7.672 8.57 26.797 1 86.38 463 THR A CA 1
ATOM 3729 C C . THR A 1 463 ? 7.98 8.391 25.312 1 86.38 463 THR A C 1
ATOM 3731 O O . THR A 1 463 ? 8.766 9.148 24.75 1 86.38 463 THR A O 1
ATOM 3734 N N . LEU A 1 464 ? 7.395 7.445 24.766 1 83.88 464 LEU A N 1
ATOM 3735 C CA . LEU A 1 464 ? 7.57 7.18 23.344 1 83.88 464 LEU A CA 1
ATOM 3736 C C . LEU A 1 464 ? 6.73 8.141 22.5 1 83.88 464 LEU A C 1
ATOM 3738 O O . LEU A 1 464 ? 5.516 8.242 22.688 1 83.88 464 LEU A O 1
ATOM 3742 N N . CYS A 1 465 ? 7.285 8.891 21.609 1 80.5 465 CYS A N 1
ATOM 3743 C CA . CYS A 1 465 ? 6.613 9.898 20.797 1 80.5 465 CYS A CA 1
ATOM 3744 C C . CYS A 1 465 ? 5.855 9.242 19.641 1 80.5 465 CYS A C 1
ATOM 3746 O O . CYS A 1 465 ? 4.863 9.797 19.156 1 80.5 465 CYS A O 1
ATOM 3748 N N . GLY A 1 466 ? 6.07 8.039 19.391 1 66.81 466 GLY A N 1
ATOM 3749 C CA . GLY A 1 466 ? 5.406 7.375 18.281 1 66.81 466 GLY A CA 1
ATOM 3750 C C . GLY A 1 466 ? 5.812 7.926 16.922 1 66.81 466 GLY A C 1
ATOM 3751 O O . GLY A 1 466 ? 6.734 8.742 16.828 1 66.81 466 GLY A O 1
ATOM 3752 N N . GLU A 1 467 ? 4.934 7.555 15.891 1 61.5 467 GLU A N 1
ATOM 3753 C CA . GLU A 1 467 ? 5.227 8.016 14.531 1 61.5 467 GLU A CA 1
ATOM 3754 C C . GLU A 1 467 ? 4.922 9.5 14.375 1 61.5 467 GLU A C 1
ATOM 3756 O O . GLU A 1 467 ? 3.812 9.945 14.664 1 61.5 467 GLU A O 1
ATOM 3761 N N . LYS A 1 468 ? 5.91 10.266 14 1 57.28 468 LYS A N 1
ATOM 3762 C CA . LYS A 1 468 ? 5.855 11.703 13.766 1 57.28 468 LYS A CA 1
ATOM 3763 C C . LYS A 1 468 ? 5.34 12.445 15 1 57.28 468 LYS A C 1
ATOM 3765 O O . LYS A 1 468 ? 4.73 13.508 14.883 1 57.28 468 LYS A O 1
ATOM 3770 N N . GLY A 1 469 ? 5.473 11.781 16.109 1 55.62 469 GLY A N 1
ATOM 3771 C CA . GLY A 1 469 ? 5.066 12.438 17.328 1 55.62 469 GLY A CA 1
ATOM 3772 C C . GLY A 1 469 ? 3.562 12.594 17.469 1 55.62 469 GLY A C 1
ATOM 3773 O O . GLY A 1 469 ? 3.082 13.562 18.062 1 55.62 469 GLY A O 1
ATOM 3774 N N . ILE A 1 470 ? 2.848 11.773 16.875 1 53.31 470 ILE A N 1
ATOM 3775 C CA . ILE A 1 470 ? 1.396 11.898 16.781 1 53.31 470 ILE A CA 1
ATOM 3776 C C . ILE A 1 470 ? 0.794 11.977 18.188 1 53.31 470 ILE A C 1
ATOM 3778 O O . ILE A 1 470 ? -0.236 12.625 18.391 1 53.31 470 ILE A O 1
ATOM 3782 N N . SER A 1 471 ? 1.516 11.609 19.094 1 58.88 471 SER A N 1
ATOM 3783 C CA . SER A 1 471 ? 0.992 11.57 20.469 1 58.88 471 SER A CA 1
ATOM 3784 C C . SER A 1 471 ? 1.232 12.891 21.188 1 58.88 471 SER A C 1
ATOM 3786 O O . SER A 1 471 ? 0.723 13.102 22.297 1 58.88 471 SER A O 1
ATOM 3788 N N . LEU A 1 472 ? 1.944 13.773 20.547 1 71.69 472 LEU A N 1
ATOM 3789 C CA . LEU A 1 472 ? 2.35 15.023 21.188 1 71.69 472 LEU A CA 1
ATOM 3790 C C . LEU A 1 472 ? 1.595 16.203 20.594 1 71.69 472 LEU A C 1
ATOM 3792 O O . LEU A 1 472 ? 1.222 16.188 19.422 1 71.69 472 LEU A O 1
ATOM 3796 N N . SER A 1 473 ? 1.35 17.125 21.422 1 67.88 473 SER A N 1
ATOM 3797 C CA . SER A 1 473 ? 0.762 18.359 20.922 1 67.88 473 SER A CA 1
ATOM 3798 C C . SER A 1 473 ? 1.784 19.188 20.156 1 67.88 473 SER A C 1
ATOM 3800 O O . SER A 1 473 ? 2.986 18.938 20.234 1 67.88 473 SER A O 1
ATOM 3802 N N . GLY A 1 474 ? 1.324 20.094 19.328 1 73.19 474 GLY A N 1
ATOM 3803 C CA . GLY A 1 474 ? 2.205 20.984 18.578 1 73.19 474 GLY A CA 1
ATOM 3804 C C . GLY A 1 474 ? 3.184 21.734 19.469 1 73.19 474 GLY A C 1
ATOM 3805 O O . GLY A 1 474 ? 4.367 21.844 19.141 1 73.19 474 GLY A O 1
ATOM 3806 N N . GLY A 1 475 ? 2.709 22.203 20.594 1 78.06 475 GLY A N 1
ATOM 3807 C CA . GLY A 1 475 ? 3.559 22.922 21.531 1 78.06 475 GLY A CA 1
ATOM 3808 C C . GLY A 1 475 ? 4.625 22.047 22.156 1 78.06 475 GLY A C 1
ATOM 3809 O O . GLY A 1 475 ? 5.754 22.484 22.375 1 78.06 475 GLY A O 1
ATOM 3810 N N . GLN A 1 476 ? 4.227 20.859 22.469 1 81.25 476 GLN A N 1
ATOM 3811 C CA . GLN A 1 476 ? 5.188 19.922 23.016 1 81.25 476 GLN A CA 1
ATOM 3812 C C . GLN A 1 476 ? 6.293 19.594 22.016 1 81.25 476 GLN A C 1
ATOM 3814 O O . GLN A 1 476 ? 7.469 19.547 22.375 1 81.25 476 GLN A O 1
ATOM 3819 N N . LYS A 1 477 ? 5.918 19.438 20.781 1 86.94 477 LYS A N 1
ATOM 3820 C CA . LYS A 1 477 ? 6.891 19.156 19.734 1 86.94 477 LYS A CA 1
ATOM 3821 C C . LYS A 1 477 ? 7.891 20.297 19.578 1 86.94 477 LYS A C 1
ATOM 3823 O O . LYS A 1 477 ? 9.086 20.078 19.406 1 86.94 477 LYS A O 1
ATOM 3828 N N . GLN A 1 478 ? 7.344 21.453 19.688 1 86.75 478 GLN A N 1
ATOM 3829 C CA . GLN A 1 478 ? 8.18 22.641 19.578 1 86.75 478 GLN A CA 1
ATOM 3830 C C . GLN A 1 478 ? 9.203 22.703 20.703 1 86.75 478 GLN A C 1
ATOM 3832 O O . GLN A 1 478 ? 10.375 23.031 20.484 1 86.75 478 GLN A O 1
ATOM 3837 N N . ARG A 1 479 ? 8.758 22.453 21.859 1 90.56 479 ARG A N 1
ATOM 3838 C CA . ARG A 1 479 ? 9.633 22.531 23.016 1 90.56 479 ARG A CA 1
ATOM 3839 C C . ARG A 1 479 ? 10.68 21.422 22.984 1 90.56 479 ARG A C 1
ATOM 3841 O O . ARG A 1 479 ? 11.812 21.625 23.438 1 90.56 479 ARG A O 1
ATOM 3848 N N . ILE A 1 480 ? 10.281 20.297 22.484 1 91.75 480 ILE A N 1
ATOM 3849 C CA . ILE A 1 480 ? 11.234 19.203 22.312 1 91.75 480 ILE A CA 1
ATOM 3850 C C . ILE A 1 480 ? 12.297 19.609 21.297 1 91.75 480 ILE A C 1
ATOM 3852 O O . ILE A 1 480 ? 13.492 19.391 21.5 1 91.75 480 ILE A O 1
ATOM 3856 N N . ALA A 1 481 ? 11.836 20.156 20.172 1 91.94 481 ALA A N 1
ATOM 3857 C CA . ALA A 1 481 ? 12.758 20.609 19.125 1 91.94 481 ALA A CA 1
ATOM 3858 C C . ALA A 1 481 ? 13.711 21.688 19.672 1 91.94 481 ALA A C 1
ATOM 3860 O O . ALA A 1 481 ? 14.898 21.688 19.344 1 91.94 481 ALA A O 1
ATOM 3861 N N . LEU A 1 482 ? 13.141 22.562 20.438 1 93.44 482 LEU A N 1
ATOM 3862 C CA . LEU A 1 482 ? 13.953 23.609 21.047 1 93.44 482 LEU A CA 1
ATOM 3863 C C . LEU A 1 482 ? 14.977 23 22 1 93.44 482 LEU A C 1
ATOM 3865 O O . LEU A 1 482 ? 16.141 23.391 21.984 1 93.44 482 LEU A O 1
ATOM 3869 N N . SER A 1 483 ? 14.523 22.078 22.859 1 94.19 483 SER A N 1
ATOM 3870 C CA . SER A 1 483 ? 15.43 21.391 23.781 1 94.19 483 SER A CA 1
ATOM 3871 C C . SER A 1 483 ? 16.547 20.688 23.031 1 94.19 483 SER A C 1
ATOM 3873 O O . SER A 1 483 ? 17.703 20.703 23.469 1 94.19 483 SER A O 1
ATOM 3875 N N . ARG A 1 484 ? 16.234 20.125 21.953 1 93.69 484 ARG A N 1
ATOM 3876 C CA . ARG A 1 484 ? 17.203 19.406 21.109 1 93.69 484 ARG A CA 1
ATOM 3877 C C . ARG A 1 484 ? 18.281 20.359 20.594 1 93.69 484 ARG A C 1
ATOM 3879 O O . ARG A 1 484 ? 19.453 20 20.562 1 93.69 484 ARG A O 1
ATOM 3886 N N . ALA A 1 485 ? 17.859 21.484 20.188 1 92.56 485 ALA A N 1
ATOM 3887 C CA . ALA A 1 485 ? 18.812 22.469 19.672 1 92.56 485 ALA A CA 1
ATOM 3888 C C . ALA A 1 485 ? 19.672 23.016 20.797 1 92.56 485 ALA A C 1
ATOM 3890 O O . ALA A 1 485 ? 20.875 23.266 20.609 1 92.56 485 ALA A O 1
ATOM 3891 N N . LEU A 1 486 ? 19.141 23.172 21.984 1 93.25 486 LEU A N 1
ATOM 3892 C CA . LEU A 1 486 ? 19.812 23.844 23.094 1 93.25 486 LEU A CA 1
ATOM 3893 C C . LEU A 1 486 ? 20.828 22.906 23.75 1 93.25 486 LEU A C 1
ATOM 3895 O O . LEU A 1 486 ? 21.859 23.344 24.234 1 93.25 486 LEU A O 1
ATOM 3899 N N . ILE A 1 487 ? 20.469 21.641 23.812 1 94.69 487 ILE A N 1
ATOM 3900 C CA . ILE A 1 487 ? 21.344 20.688 24.484 1 94.69 487 ILE A CA 1
ATOM 3901 C C . ILE A 1 487 ? 22.688 20.625 23.75 1 94.69 487 ILE A C 1
ATOM 3903 O O . ILE A 1 487 ? 23.703 20.266 24.344 1 94.69 487 ILE A O 1
ATOM 3907 N N . LYS A 1 488 ? 22.688 20.938 22.516 1 92.44 488 LYS A N 1
ATOM 3908 C CA . LYS A 1 488 ? 23.891 20.953 21.703 1 92.44 488 LYS A CA 1
ATOM 3909 C C . LYS A 1 488 ? 24.828 22.094 22.109 1 92.44 488 LYS A C 1
ATOM 3911 O O . LYS A 1 488 ? 26.016 22.047 21.844 1 92.44 488 LYS A O 1
ATOM 3916 N N . ASN A 1 489 ? 24.297 23.078 22.75 1 91 489 ASN A N 1
ATOM 3917 C CA . ASN A 1 489 ? 25.016 24.297 23.125 1 91 489 ASN A CA 1
ATOM 3918 C C . ASN A 1 489 ? 25.766 24.891 21.938 1 91 489 ASN A C 1
ATOM 3920 O O . ASN A 1 489 ? 26.969 25.094 22 1 91 489 ASN A O 1
ATOM 3924 N N . PRO A 1 490 ? 25.078 25.266 20.891 1 94.12 490 PRO A N 1
ATOM 3925 C CA . PRO A 1 490 ? 25.703 25.781 19.672 1 94.12 490 PRO A CA 1
ATOM 3926 C C . PRO A 1 490 ? 26.219 27.203 19.812 1 94.12 490 PRO A C 1
ATOM 3928 O O . PRO A 1 490 ? 25.75 27.938 20.688 1 94.12 490 PRO A O 1
ATOM 3931 N N . ASP A 1 491 ? 27.141 27.609 18.938 1 95.25 491 ASP A N 1
ATOM 3932 C CA . ASP A 1 491 ? 27.641 28.984 18.891 1 95.25 491 ASP A CA 1
ATOM 3933 C C . ASP A 1 491 ? 26.594 29.906 18.266 1 95.25 491 ASP A C 1
ATOM 3935 O O . ASP A 1 491 ? 26.469 31.062 18.672 1 95.25 491 ASP A O 1
ATOM 3939 N N . ILE A 1 492 ? 25.938 29.328 17.344 1 96.19 492 ILE A N 1
ATOM 3940 C CA . ILE A 1 492 ? 24.906 30.078 16.641 1 96.19 492 ILE A CA 1
ATOM 3941 C C . ILE A 1 492 ? 23.578 29.312 16.703 1 96.19 492 ILE A C 1
ATOM 3943 O O . ILE A 1 492 ? 23.5 28.156 16.281 1 96.19 492 ILE A O 1
ATOM 3947 N N . LEU A 1 493 ? 22.609 29.859 17.266 1 95.88 493 LEU A N 1
ATOM 3948 C CA . LEU A 1 493 ? 21.281 29.25 17.344 1 95.88 493 LEU A CA 1
ATOM 3949 C C . LEU A 1 493 ? 20.312 29.922 16.375 1 95.88 493 LEU A C 1
ATOM 3951 O O . LEU A 1 493 ? 20.172 31.141 16.406 1 95.88 493 LEU A O 1
ATOM 3955 N N . ILE A 1 494 ? 19.75 29.141 15.531 1 95.81 494 ILE A N 1
ATOM 3956 C CA . ILE A 1 494 ? 18.797 29.625 14.539 1 95.81 494 ILE A CA 1
ATOM 3957 C C . ILE A 1 494 ? 17.391 29.141 14.883 1 95.81 494 ILE A C 1
ATOM 3959 O O . ILE A 1 494 ? 17.156 27.938 14.953 1 95.81 494 ILE A O 1
ATOM 3963 N N . MET A 1 495 ? 16.516 30.031 15.102 1 94.62 495 MET A N 1
ATOM 3964 C CA . MET A 1 495 ? 15.133 29.719 15.438 1 94.62 495 MET A CA 1
ATOM 3965 C C . MET A 1 495 ? 14.188 30.203 14.344 1 94.62 495 MET A C 1
ATOM 3967 O O . MET A 1 495 ? 14.07 31.422 14.109 1 94.62 495 MET A O 1
ATOM 3971 N N . ASP A 1 496 ? 13.516 29.312 13.719 1 92.31 496 ASP A N 1
ATOM 3972 C CA . ASP A 1 496 ? 12.609 29.625 12.625 1 92.31 496 ASP A CA 1
ATOM 3973 C C . ASP A 1 496 ? 11.148 29.484 13.062 1 92.31 496 ASP A C 1
ATOM 3975 O O . ASP A 1 496 ? 10.57 28.391 12.945 1 92.31 496 ASP A O 1
ATOM 3979 N N . ASP A 1 497 ? 10.578 30.516 13.523 1 88.12 497 ASP A N 1
ATOM 3980 C CA . ASP A 1 497 ? 9.195 30.562 13.992 1 88.12 497 ASP A CA 1
ATOM 3981 C C . ASP A 1 497 ? 8.898 29.406 14.938 1 88.12 497 ASP A C 1
ATOM 3983 O O . ASP A 1 497 ? 7.906 28.688 14.766 1 88.12 497 ASP A O 1
ATOM 3987 N N . CYS A 1 498 ? 9.734 29.203 15.867 1 82.06 498 CYS A N 1
ATOM 3988 C CA . CYS A 1 498 ? 9.695 27.953 16.641 1 82.06 498 CYS A CA 1
ATOM 3989 C C . CYS A 1 498 ? 8.836 28.125 17.891 1 82.06 498 CYS A C 1
ATOM 3991 O O . CYS A 1 498 ? 8.852 27.266 18.781 1 82.06 498 CYS A O 1
ATOM 3993 N N . MET A 1 499 ? 8.156 29.25 18.078 1 80.62 499 MET A N 1
ATOM 3994 C CA . MET A 1 499 ? 7.309 29.453 19.25 1 80.62 499 MET A CA 1
ATOM 3995 C C . MET A 1 499 ? 5.891 29.828 18.828 1 80.62 499 MET A C 1
ATOM 3997 O O . MET A 1 499 ? 5.172 30.469 19.594 1 80.62 499 MET A O 1
ATOM 4001 N N . SER A 1 500 ? 5.598 29.453 17.656 1 71.12 500 SER A N 1
ATOM 4002 C CA . SER A 1 500 ? 4.301 29.844 17.109 1 71.12 500 SER A CA 1
ATOM 4003 C C . SER A 1 500 ? 3.168 29.062 17.766 1 71.12 500 SER A C 1
ATOM 4005 O O . SER A 1 500 ? 2.027 29.531 17.797 1 71.12 500 SER A O 1
ATOM 4007 N N . ALA A 1 501 ? 3.48 27.906 18.312 1 66.31 501 ALA A N 1
ATOM 4008 C CA . ALA A 1 501 ? 2.434 27.047 18.844 1 66.31 501 ALA A CA 1
ATOM 4009 C C . ALA A 1 501 ? 2.422 27.078 20.375 1 66.31 501 ALA A C 1
ATOM 4011 O O . ALA A 1 501 ? 1.791 26.234 21.016 1 66.31 501 ALA A O 1
ATOM 4012 N N . VAL A 1 502 ? 3.125 28.016 20.953 1 71.44 502 VAL A N 1
ATOM 4013 C CA . VAL A 1 502 ? 3.16 28.109 22.406 1 71.44 502 VAL A CA 1
ATOM 4014 C C . VAL A 1 502 ? 2.377 29.344 22.859 1 71.44 502 VAL A C 1
ATOM 4016 O O . VAL A 1 502 ? 2.242 30.312 22.109 1 71.44 502 VAL A O 1
ATOM 4019 N N . ASP A 1 503 ? 1.887 29.266 24.062 1 67.94 503 ASP A N 1
ATOM 4020 C CA . ASP A 1 503 ? 1.139 30.391 24.625 1 67.94 503 ASP A CA 1
ATOM 4021 C C . ASP A 1 503 ? 2.078 31.5 25.094 1 67.94 503 ASP A C 1
ATOM 4023 O O . ASP A 1 503 ? 3.293 31.297 25.172 1 67.94 503 ASP A O 1
ATOM 4027 N N . GLY A 1 504 ? 1.468 32.625 25.375 1 70.75 504 GLY A N 1
ATOM 4028 C CA . GLY A 1 504 ? 2.227 33.844 25.703 1 70.75 504 GLY A CA 1
ATOM 4029 C C . GLY A 1 504 ? 3.107 33.656 26.922 1 70.75 504 GLY A C 1
ATOM 4030 O O . GLY A 1 504 ? 4.258 34.094 26.938 1 70.75 504 GLY A O 1
ATOM 4031 N N . THR A 1 505 ? 2.566 33 27.875 1 74.81 505 THR A N 1
ATOM 4032 C CA . THR A 1 505 ? 3.326 32.781 29.109 1 74.81 505 THR A CA 1
ATOM 4033 C C . THR A 1 505 ? 4.535 31.891 28.859 1 74.81 505 THR A C 1
ATOM 4035 O O . THR A 1 505 ? 5.645 32.188 29.297 1 74.81 505 THR A O 1
ATOM 4038 N N . THR A 1 506 ? 4.277 30.875 28.203 1 81.12 506 THR A N 1
ATOM 4039 C CA . THR A 1 506 ? 5.352 29.938 27.875 1 81.12 506 THR A CA 1
ATOM 4040 C C . THR A 1 506 ? 6.398 30.625 27 1 81.12 506 THR A C 1
ATOM 4042 O O . THR A 1 506 ? 7.598 30.406 27.172 1 81.12 506 THR A O 1
ATOM 4045 N N . GLU A 1 507 ? 5.891 31.359 26.078 1 84.81 507 GLU A N 1
ATOM 4046 C CA . GLU A 1 507 ? 6.789 32.125 25.203 1 84.81 507 GLU A CA 1
ATOM 4047 C C . GLU A 1 507 ? 7.707 33.031 26.016 1 84.81 507 GLU A C 1
ATOM 4049 O O . GLU A 1 507 ? 8.922 33.062 25.797 1 84.81 507 GLU A O 1
ATOM 4054 N N . LYS A 1 508 ? 7.109 33.75 26.953 1 83.31 508 LYS A N 1
ATOM 4055 C CA . LYS A 1 508 ? 7.879 34.656 27.797 1 83.31 508 LYS A CA 1
ATOM 4056 C C . LYS A 1 508 ? 8.93 33.906 28.609 1 83.31 508 LYS A C 1
ATOM 4058 O O . LYS A 1 508 ? 10.07 34.344 28.703 1 83.31 508 LYS A O 1
ATOM 4063 N N . ASN A 1 509 ? 8.523 32.812 29.172 1 88 509 ASN A N 1
ATOM 4064 C CA . ASN A 1 509 ? 9.453 32 29.953 1 88 509 ASN A CA 1
ATOM 4065 C C . ASN A 1 509 ? 10.641 31.531 29.125 1 88 509 ASN A C 1
ATOM 4067 O O . ASN A 1 509 ? 11.781 31.578 29.578 1 88 509 ASN A O 1
ATOM 4071 N N . ILE A 1 510 ? 10.367 31.094 27.984 1 90.75 510 ILE A N 1
ATOM 4072 C CA . ILE A 1 510 ? 11.406 30.594 27.078 1 90.75 510 ILE A CA 1
ATOM 4073 C C . ILE A 1 510 ? 12.375 31.734 26.734 1 90.75 510 ILE A C 1
ATOM 4075 O O . ILE A 1 510 ? 13.594 31.547 26.766 1 90.75 510 ILE A O 1
ATOM 4079 N N . LEU A 1 511 ? 11.797 32.844 26.438 1 89.06 511 LEU A N 1
ATOM 4080 C CA . LEU A 1 511 ? 12.609 34 26.047 1 89.06 511 LEU A CA 1
ATOM 4081 C C . LEU A 1 511 ? 13.477 34.469 27.219 1 89.06 511 LEU A C 1
ATOM 4083 O O . LEU A 1 511 ? 14.633 34.844 27.016 1 89.06 511 LEU A O 1
ATOM 4087 N N . ASP A 1 512 ? 12.914 34.469 28.375 1 88.38 512 ASP A N 1
ATOM 4088 C CA . ASP A 1 512 ? 13.672 34.844 29.578 1 88.38 512 ASP A CA 1
ATOM 4089 C C . ASP A 1 512 ? 14.828 33.875 29.828 1 88.38 512 ASP A C 1
ATOM 4091 O O . ASP A 1 512 ? 15.945 34.312 30.125 1 88.38 512 ASP A O 1
ATOM 4095 N N . ASN A 1 513 ? 14.523 32.688 29.766 1 89.56 513 ASN A N 1
ATOM 4096 C CA . ASN A 1 513 ? 15.562 31.656 29.922 1 89.56 513 ASN A CA 1
ATOM 4097 C C . ASN A 1 513 ? 16.641 31.781 28.844 1 89.56 513 ASN A C 1
ATOM 4099 O O . ASN A 1 513 ? 17.828 31.641 29.125 1 89.56 513 ASN A O 1
ATOM 4103 N N . PHE A 1 514 ? 16.172 32 27.734 1 87.81 514 PHE A N 1
ATOM 4104 C CA . PHE A 1 514 ? 17.031 32.188 26.562 1 87.81 514 PHE A CA 1
ATOM 4105 C C . PHE A 1 514 ? 18.031 33.312 26.766 1 87.81 514 PHE A C 1
ATOM 4107 O O . PHE A 1 514 ? 19.219 33.156 26.484 1 87.81 514 PHE A O 1
ATOM 4114 N N . ARG A 1 515 ? 17.578 34.406 27.25 1 85.25 515 ARG A N 1
ATOM 4115 C CA . ARG A 1 515 ? 18.406 35.594 27.484 1 85.25 515 ARG A CA 1
ATOM 4116 C C . ARG A 1 515 ? 19.484 35.312 28.531 1 85.25 515 ARG A C 1
ATOM 4118 O O . ARG A 1 515 ? 20.625 35.781 28.406 1 85.25 515 ARG A O 1
ATOM 4125 N N . LYS A 1 516 ? 19.078 34.531 29.438 1 85.31 516 LYS A N 1
ATOM 4126 C CA . LYS A 1 516 ? 20.016 34.219 30.531 1 85.31 516 LYS A CA 1
ATOM 4127 C C . LYS A 1 516 ? 21.078 33.219 30.078 1 85.31 516 LYS A C 1
ATOM 4129 O O . LYS A 1 516 ? 22.266 33.406 30.359 1 85.31 516 LYS A O 1
ATOM 4134 N N . ILE A 1 517 ? 20.703 32.281 29.391 1 86.25 517 ILE A N 1
ATOM 4135 C CA . ILE A 1 517 ? 21.578 31.141 29.109 1 86.25 517 ILE A CA 1
ATOM 4136 C C . ILE A 1 517 ? 22.422 31.438 27.875 1 86.25 517 ILE A C 1
ATOM 4138 O O . ILE A 1 517 ? 23.562 30.984 27.75 1 86.25 517 ILE A O 1
ATOM 4142 N N . ARG A 1 518 ? 21.906 32.219 26.984 1 89.06 518 ARG A N 1
ATOM 4143 C CA . ARG A 1 518 ? 22.578 32.406 25.719 1 89.06 518 ARG A CA 1
ATOM 4144 C C . ARG A 1 518 ? 23.219 33.781 25.641 1 89.06 518 ARG A C 1
ATOM 4146 O O . ARG A 1 518 ? 23.484 34.281 24.547 1 89.06 518 ARG A O 1
ATOM 4153 N N . SER A 1 519 ? 23.391 34.281 26.812 1 86.31 519 SER A N 1
ATOM 4154 C CA . SER A 1 519 ? 24.094 35.562 26.844 1 86.31 519 SER A CA 1
ATOM 4155 C C . SER A 1 519 ? 25.516 35.438 26.281 1 86.31 519 SER A C 1
ATOM 4157 O O . SER A 1 519 ? 26.25 34.531 26.672 1 86.31 519 SER A O 1
ATOM 4159 N N . GLY A 1 520 ? 25.859 36.156 25.281 1 88.31 520 GLY A N 1
ATOM 4160 C CA . GLY A 1 520 ? 27.188 36.125 24.672 1 88.31 520 GLY A CA 1
ATOM 4161 C C . GLY A 1 520 ? 27.281 35.219 23.469 1 88.31 520 GLY A C 1
ATOM 4162 O O . GLY A 1 520 ? 28.344 35.062 22.875 1 88.31 520 GLY A O 1
ATOM 4163 N N . LYS A 1 521 ? 26.25 34.594 23.125 1 93.81 521 LYS A N 1
ATOM 4164 C CA . LYS A 1 521 ? 26.219 33.75 21.953 1 93.81 521 LYS A CA 1
ATOM 4165 C C . LYS A 1 521 ? 25.406 34.375 20.828 1 93.81 521 LYS A C 1
ATOM 4167 O O . LYS A 1 521 ? 24.594 35.281 21.078 1 93.81 521 LYS A O 1
ATOM 4172 N N . THR A 1 522 ? 25.641 33.906 19.641 1 96.38 522 THR A N 1
ATOM 4173 C CA . THR A 1 522 ? 24.938 34.469 18.5 1 96.38 522 THR A CA 1
ATOM 4174 C C . THR A 1 522 ? 23.578 33.781 18.312 1 96.38 522 THR A C 1
ATOM 4176 O O . THR A 1 522 ? 23.484 32.562 18.328 1 96.38 522 THR A O 1
ATOM 4179 N N . ASN A 1 523 ? 22.547 34.531 18.156 1 96.12 523 ASN A N 1
ATOM 4180 C CA . ASN A 1 523 ? 21.203 34 17.953 1 96.12 523 ASN A CA 1
ATOM 4181 C C . ASN A 1 523 ? 20.516 34.688 16.781 1 96.12 523 ASN A C 1
ATOM 4183 O O . ASN A 1 523 ? 20.672 35.906 16.562 1 96.12 523 ASN A O 1
ATOM 4187 N N . ILE A 1 524 ? 19.859 33.906 15.992 1 96.44 524 ILE A N 1
ATOM 4188 C CA . ILE A 1 524 ? 19.031 34.406 14.898 1 96.44 524 ILE A CA 1
ATOM 4189 C C . ILE A 1 524 ? 17.594 33.938 15.078 1 96.44 524 ILE A C 1
ATOM 4191 O O . ILE A 1 524 ? 17.312 32.719 15.07 1 96.44 524 ILE A O 1
ATOM 4195 N N . ILE A 1 525 ? 16.688 34.844 15.25 1 95.88 525 ILE A N 1
ATOM 4196 C CA . ILE A 1 525 ? 15.297 34.531 15.5 1 95.88 525 ILE A CA 1
ATOM 4197 C C . ILE A 1 525 ? 14.422 35.062 14.367 1 95.88 525 ILE A C 1
ATOM 4199 O O . ILE A 1 525 ? 14.328 36.281 14.18 1 95.88 525 ILE A O 1
ATOM 4203 N N . ALA A 1 526 ? 13.914 34.188 13.609 1 94.88 526 ALA A N 1
ATOM 4204 C CA . ALA A 1 526 ? 12.961 34.562 12.578 1 94.88 526 ALA A CA 1
ATOM 4205 C C . ALA A 1 526 ? 11.523 34.344 13.055 1 94.88 526 ALA A C 1
ATOM 4207 O O . ALA A 1 526 ? 11.148 33.25 13.484 1 94.88 526 ALA A O 1
ATOM 4208 N N . THR A 1 527 ? 10.727 35.344 13.023 1 90.12 527 THR A N 1
ATOM 4209 C CA . THR A 1 527 ? 9.367 35.281 13.547 1 90.12 527 THR A CA 1
ATOM 4210 C C . THR A 1 527 ? 8.5 36.375 12.953 1 90.12 527 THR A C 1
ATOM 4212 O O . THR A 1 527 ? 9 37.281 12.266 1 90.12 527 THR A O 1
ATOM 4215 N N . HIS A 1 528 ? 7.289 36.25 13.125 1 83.12 528 HIS A N 1
ATOM 4216 C CA . HIS A 1 528 ? 6.371 37.312 12.766 1 83.12 528 HIS A CA 1
ATOM 4217 C C . HIS A 1 528 ? 5.875 38.062 14 1 83.12 528 HIS A C 1
ATOM 4219 O O . HIS A 1 528 ? 5.145 39.062 13.883 1 83.12 528 HIS A O 1
ATOM 4225 N N . ARG A 1 529 ? 6.344 37.656 15.156 1 81.81 529 ARG A N 1
ATOM 4226 C CA . ARG A 1 529 ? 5.926 38.281 16.422 1 81.81 529 ARG A CA 1
ATOM 4227 C C . ARG A 1 529 ? 7.016 39.188 16.984 1 81.81 529 ARG A C 1
ATOM 4229 O O . ARG A 1 529 ? 8.117 38.719 17.266 1 81.81 529 ARG A O 1
ATOM 4236 N N . ILE A 1 530 ? 6.66 40.375 17.281 1 87 530 ILE A N 1
ATOM 4237 C CA . ILE A 1 530 ? 7.625 41.375 17.719 1 87 530 ILE A CA 1
ATOM 4238 C C . ILE A 1 530 ? 8.094 41.031 19.141 1 87 530 ILE A C 1
ATOM 4240 O O . ILE A 1 530 ? 9.258 41.281 19.484 1 87 530 ILE A O 1
ATOM 4244 N N . SER A 1 531 ? 7.207 40.438 19.922 1 83.69 531 SER A N 1
ATOM 4245 C CA . SER A 1 531 ? 7.531 40.094 21.312 1 83.69 531 SER A CA 1
ATOM 4246 C C . SER A 1 531 ? 8.766 39.188 21.375 1 83.69 531 SER A C 1
ATOM 4248 O O . SER A 1 531 ? 9.508 39.219 22.359 1 83.69 531 SER A O 1
ATOM 4250 N N . GLN A 1 532 ? 9.094 38.531 20.359 1 89.69 532 GLN A N 1
ATOM 4251 C CA . GLN A 1 532 ? 10.164 37.531 20.359 1 89.69 532 GLN A CA 1
ATOM 4252 C C . GLN A 1 532 ? 11.492 38.156 19.953 1 89.69 532 GLN A C 1
ATOM 4254 O O . GLN A 1 532 ? 12.555 37.594 20.188 1 89.69 532 GLN A O 1
ATOM 4259 N N . VAL A 1 533 ? 11.398 39.344 19.391 1 92.12 533 VAL A N 1
ATOM 4260 C CA . VAL A 1 533 ? 12.641 39.938 18.875 1 92.12 533 VAL A CA 1
ATOM 4261 C C . VAL A 1 533 ? 12.852 41.312 19.484 1 92.12 533 VAL A C 1
ATOM 4263 O O . VAL A 1 533 ? 13.812 42 19.156 1 92.12 533 VAL A O 1
ATOM 4266 N N . LYS A 1 534 ? 12.031 41.688 20.391 1 89.81 534 LYS A N 1
ATOM 4267 C CA . LYS A 1 534 ? 12.078 43.031 20.969 1 89.81 534 LYS A CA 1
ATOM 4268 C C . LYS A 1 534 ? 13.438 43.312 21.609 1 89.81 534 LYS A C 1
ATOM 4270 O O . LYS A 1 534 ? 13.938 44.438 21.547 1 89.81 534 LYS A O 1
ATOM 4275 N N . ASP A 1 535 ? 14.047 42.312 22.156 1 88.94 535 ASP A N 1
ATOM 4276 C CA . ASP A 1 535 ? 15.289 42.469 22.891 1 88.94 535 ASP A CA 1
ATOM 4277 C C . ASP A 1 535 ? 16.5 42.156 22.031 1 88.94 535 ASP A C 1
ATOM 4279 O O . ASP A 1 535 ? 17.625 42.062 22.516 1 88.94 535 ASP A O 1
ATOM 4283 N N . ALA A 1 536 ? 16.375 41.938 20.781 1 94.12 536 ALA A N 1
ATOM 4284 C CA . ALA A 1 536 ? 17.484 41.656 19.875 1 94.12 536 ALA A CA 1
ATOM 4285 C C . ALA A 1 536 ? 18.391 42.844 19.703 1 94.12 536 ALA A C 1
ATOM 4287 O O . ALA A 1 536 ? 17.938 44 19.828 1 94.12 536 ALA A O 1
ATOM 4288 N N . ASP A 1 537 ? 19.641 42.594 19.406 1 94.88 537 ASP A N 1
ATOM 4289 C CA . ASP A 1 537 ? 20.578 43.688 19.156 1 94.88 537 ASP A CA 1
ATOM 4290 C C . ASP A 1 537 ? 20.25 44.438 17.859 1 94.88 537 ASP A C 1
ATOM 4292 O O . ASP A 1 537 ? 20.438 45.656 17.781 1 94.88 537 ASP A O 1
ATOM 4296 N N . GLU A 1 538 ? 19.844 43.688 16.953 1 96.19 538 GLU A N 1
ATOM 4297 C CA . GLU A 1 538 ? 19.406 44.25 15.672 1 96.19 538 GLU A CA 1
ATOM 4298 C C . GLU A 1 538 ? 18.203 43.469 15.133 1 96.19 538 GLU A C 1
ATOM 4300 O O . GLU A 1 538 ? 18.109 42.25 15.312 1 96.19 538 GLU A O 1
ATOM 4305 N N . ILE A 1 539 ? 17.297 44.25 14.539 1 96.88 539 ILE A N 1
ATOM 4306 C CA . ILE A 1 539 ? 16.109 43.688 13.922 1 96.88 539 ILE A CA 1
ATOM 4307 C C . ILE A 1 539 ? 16.047 44.094 12.453 1 96.88 539 ILE A C 1
ATOM 4309 O O . ILE A 1 539 ? 16.203 45.281 12.125 1 96.88 539 ILE A O 1
ATOM 4313 N N . ILE A 1 540 ? 15.898 43.125 11.617 1 96.69 540 ILE A N 1
ATOM 4314 C CA . ILE A 1 540 ? 15.648 43.406 10.211 1 96.69 540 ILE A CA 1
ATOM 4315 C C . ILE A 1 540 ? 14.219 43.031 9.844 1 96.69 540 ILE A C 1
ATOM 4317 O O . ILE A 1 540 ? 13.727 41.969 10.281 1 96.69 540 ILE A O 1
ATOM 4321 N N . VAL A 1 541 ? 13.547 43.906 9.141 1 95.94 541 VAL A N 1
ATOM 4322 C CA . VAL A 1 541 ? 12.188 43.625 8.68 1 95.94 541 VAL A CA 1
ATOM 4323 C C . VAL A 1 541 ? 12.219 43.25 7.199 1 95.94 541 VAL A C 1
ATOM 4325 O O . VAL A 1 541 ? 12.695 44.031 6.363 1 95.94 541 VAL A O 1
ATOM 4328 N N . LEU A 1 542 ? 11.758 42.062 6.969 1 94 542 LEU A N 1
ATOM 4329 C CA . LEU A 1 542 ? 11.719 41.562 5.602 1 94 542 LEU A CA 1
ATOM 4330 C C . LEU A 1 542 ? 10.32 41.688 5.012 1 94 542 LEU A C 1
ATOM 4332 O O . LEU A 1 542 ? 9.344 41.281 5.637 1 94 542 LEU A O 1
ATOM 4336 N N . GLU A 1 543 ? 10.25 42.25 3.846 1 91.19 543 GLU A N 1
ATOM 4337 C CA . GLU A 1 543 ? 9.023 42.344 3.059 1 91.19 543 GLU A CA 1
ATOM 4338 C C . GLU A 1 543 ? 9.281 42 1.595 1 91.19 543 GLU A C 1
ATOM 4340 O O . GLU A 1 543 ? 10.109 42.625 0.938 1 91.19 543 GLU A O 1
ATOM 4345 N N . ASN A 1 544 ? 8.586 41.062 1.104 1 88.38 544 ASN A N 1
ATOM 4346 C CA . ASN A 1 544 ? 8.695 40.594 -0.279 1 88.38 544 ASN A CA 1
ATOM 4347 C C . ASN A 1 544 ? 10.148 40.344 -0.667 1 88.38 544 ASN A C 1
ATOM 4349 O O . ASN A 1 544 ? 10.594 40.75 -1.733 1 88.38 544 ASN A O 1
ATOM 4353 N N . GLY A 1 545 ? 10.914 39.844 0.26 1 92.06 545 GLY A N 1
ATOM 4354 C CA . GLY A 1 545 ? 12.266 39.406 -0.023 1 92.06 545 GLY A CA 1
ATOM 4355 C C . GLY A 1 545 ? 13.305 40.5 0.121 1 92.06 545 GLY A C 1
ATOM 4356 O O . GLY A 1 545 ? 14.484 40.281 -0.181 1 92.06 545 GLY A O 1
ATOM 4357 N N . LYS A 1 546 ? 12.891 41.688 0.561 1 95.38 546 LYS A N 1
ATOM 4358 C CA . LYS A 1 546 ? 13.805 42.812 0.723 1 95.38 546 LYS A CA 1
ATOM 4359 C C . LYS A 1 546 ? 13.789 43.344 2.158 1 95.38 546 LYS A C 1
ATOM 4361 O O . LYS A 1 546 ? 12.773 43.25 2.848 1 95.38 546 LYS A O 1
ATOM 4366 N N . ILE A 1 547 ? 14.93 43.844 2.564 1 96.25 547 ILE A N 1
ATOM 4367 C CA . ILE A 1 547 ? 14.977 44.5 3.871 1 96.25 547 ILE A CA 1
ATOM 4368 C C . ILE A 1 547 ? 14.398 45.906 3.771 1 96.25 547 ILE A C 1
ATOM 4370 O O . ILE A 1 547 ? 14.93 46.75 3.045 1 96.25 547 ILE A O 1
ATOM 4374 N N . VAL A 1 548 ? 13.391 46.188 4.527 1 94.56 548 VAL A N 1
ATOM 4375 C CA . VAL A 1 548 ? 12.711 47.469 4.414 1 94.56 548 VAL A CA 1
ATOM 4376 C C . VAL A 1 548 ? 13.055 48.344 5.617 1 94.56 548 VAL A C 1
ATOM 4378 O O . VAL A 1 548 ? 12.977 49.594 5.543 1 94.56 548 VAL A O 1
ATOM 4381 N N . GLU A 1 549 ? 13.219 47.719 6.766 1 95.12 549 GLU A N 1
ATOM 4382 C CA . GLU A 1 549 ? 13.602 48.406 7.988 1 95.12 549 GLU A CA 1
ATOM 4383 C C . GLU A 1 549 ? 14.719 47.688 8.719 1 95.12 549 GLU A C 1
ATOM 4385 O O . GLU A 1 549 ? 14.828 46.469 8.633 1 95.12 549 GLU A O 1
ATOM 4390 N N . ARG A 1 550 ? 15.625 48.469 9.406 1 95.06 550 ARG A N 1
ATOM 4391 C CA . ARG A 1 550 ? 16.719 47.906 10.18 1 95.06 550 ARG A CA 1
ATOM 4392 C C . ARG A 1 550 ? 17.031 48.75 11.406 1 95.06 550 ARG A C 1
ATOM 4394 O O . ARG A 1 550 ? 17.016 49.969 11.328 1 95.06 550 ARG A O 1
ATOM 4401 N N . GLY A 1 551 ? 17.234 48.094 12.492 1 94.5 551 GLY A N 1
ATOM 4402 C CA . GLY A 1 551 ? 17.578 48.781 13.734 1 94.5 551 GLY A CA 1
ATOM 4403 C C . GLY A 1 551 ? 17.188 47.969 14.969 1 94.5 551 GLY A C 1
ATOM 4404 O O . GLY A 1 551 ? 16.938 46.781 14.891 1 94.5 551 GLY A O 1
ATOM 4405 N N . ASN A 1 552 ? 17.281 48.531 16.125 1 94.44 552 ASN A N 1
ATOM 4406 C CA . ASN A 1 552 ? 16.797 47.906 17.344 1 94.44 552 ASN A CA 1
ATOM 4407 C C . ASN A 1 552 ? 15.367 48.344 17.656 1 94.44 552 ASN A C 1
ATOM 4409 O O . ASN A 1 552 ? 14.781 49.156 16.938 1 94.44 552 ASN A O 1
ATOM 4413 N N . HIS A 1 553 ? 14.82 47.812 18.703 1 92.81 553 HIS A N 1
ATOM 4414 C CA . HIS A 1 553 ? 13.422 48.062 19.047 1 92.81 553 HIS A CA 1
ATOM 4415 C C . HIS A 1 553 ? 13.156 49.562 19.188 1 92.81 553 HIS A C 1
ATOM 4417 O O . HIS A 1 553 ? 12.234 50.094 18.578 1 92.81 553 HIS A O 1
ATOM 4423 N N . ASP A 1 554 ? 14.039 50.25 19.891 1 91.69 554 ASP A N 1
ATOM 4424 C CA . ASP A 1 554 ? 13.844 51.656 20.188 1 91.69 554 ASP A CA 1
ATOM 4425 C C . ASP A 1 554 ? 13.953 52.5 18.906 1 91.69 554 ASP A C 1
ATOM 4427 O O . ASP A 1 554 ? 13.133 53.406 18.672 1 91.69 554 ASP A O 1
ATOM 4431 N N . SER A 1 555 ? 14.914 52.188 18.109 1 93.31 555 SER A N 1
ATOM 4432 C CA . SER A 1 555 ? 15.125 52.938 16.891 1 93.31 555 SER A CA 1
ATOM 4433 C C . SER A 1 555 ? 14 52.688 15.891 1 93.31 555 SER A C 1
ATOM 4435 O O . SER A 1 555 ? 13.586 53.625 15.18 1 93.31 555 SER A O 1
ATOM 4437 N N . LEU A 1 556 ? 13.523 51.5 15.867 1 92.69 556 LEU A N 1
ATOM 4438 C CA . LEU A 1 556 ? 12.469 51.156 14.914 1 92.69 556 LEU A CA 1
ATOM 4439 C C . LEU A 1 556 ? 11.141 51.75 15.344 1 92.69 556 LEU A C 1
ATOM 4441 O O . LEU A 1 556 ? 10.297 52.094 14.508 1 92.69 556 LEU A O 1
ATOM 4445 N N . MET A 1 557 ? 10.961 51.906 16.656 1 90.5 557 MET A N 1
ATOM 4446 C CA . MET A 1 557 ? 9.75 52.531 17.172 1 90.5 557 MET A CA 1
ATOM 4447 C C . MET A 1 557 ? 9.711 54 16.844 1 90.5 557 MET A C 1
ATOM 4449 O O . MET A 1 557 ? 8.633 54.594 16.703 1 90.5 557 MET A O 1
ATOM 4453 N N . LYS A 1 558 ? 10.891 54.5 16.688 1 89.56 558 LYS A N 1
ATOM 4454 C CA . LYS A 1 558 ? 10.984 55.938 16.359 1 89.56 558 LYS A CA 1
ATOM 4455 C C . LYS A 1 558 ? 10.766 56.156 14.875 1 89.56 558 LYS A C 1
ATOM 4457 O O . LYS A 1 558 ? 10.367 57.25 14.461 1 89.56 558 LYS A O 1
ATOM 4462 N N . GLN A 1 559 ? 10.945 55.062 14.305 1 85.06 559 GLN A N 1
ATOM 4463 C CA . GLN A 1 559 ? 10.711 55.156 12.867 1 85.06 559 GLN A CA 1
ATOM 4464 C C . GLN A 1 559 ? 9.242 54.875 12.523 1 85.06 559 GLN A C 1
ATOM 4466 O O . GLN A 1 559 ? 8.578 54.094 13.195 1 85.06 559 GLN A O 1
ATOM 4471 N N . ASP A 1 560 ? 8.547 55.688 11.75 1 80.69 560 ASP A N 1
ATOM 4472 C CA . ASP A 1 560 ? 7.141 55.531 11.391 1 80.69 560 ASP A CA 1
ATOM 4473 C C . ASP A 1 560 ? 6.992 54.531 10.234 1 80.69 560 ASP A C 1
ATOM 4475 O O . ASP A 1 560 ? 6.508 54.906 9.164 1 80.69 560 ASP A O 1
ATOM 4479 N N . GLY A 1 561 ? 7.43 53.281 10.578 1 85.12 561 GLY A N 1
ATOM 4480 C CA . GLY A 1 561 ? 7.367 52.312 9.516 1 85.12 561 GLY A CA 1
ATOM 4481 C C . GLY A 1 561 ? 6.492 51.094 9.867 1 85.12 561 GLY A C 1
ATOM 4482 O O . GLY A 1 561 ? 5.574 51.219 10.672 1 85.12 561 GLY A O 1
ATOM 4483 N N . TRP A 1 562 ? 6.777 50.031 9.172 1 85.06 562 TRP A N 1
ATOM 4484 C CA . TRP A 1 562 ? 6 48.812 9.312 1 85.06 562 TRP A CA 1
ATOM 4485 C C . TRP A 1 562 ? 6.141 48.25 10.719 1 85.06 562 TRP A C 1
ATOM 4487 O O . TRP A 1 562 ? 5.168 47.75 11.297 1 85.06 562 TRP A O 1
ATOM 4497 N N . TYR A 1 563 ? 7.25 48.312 11.305 1 89.69 563 TYR A N 1
ATOM 4498 C CA . TYR A 1 563 ? 7.543 47.781 12.625 1 89.69 563 TYR A CA 1
ATOM 4499 C C . TYR A 1 563 ? 6.652 48.406 13.688 1 89.69 563 TYR A C 1
ATOM 4501 O O . TYR A 1 563 ? 6.039 47.688 14.5 1 89.69 563 TYR A O 1
ATOM 4509 N N . LYS A 1 564 ? 6.711 49.688 13.727 1 86.56 564 LYS A N 1
ATOM 4510 C CA . LYS A 1 564 ? 5.906 50.438 14.695 1 86.56 564 LYS A CA 1
ATOM 4511 C C . LYS A 1 564 ? 4.426 50.094 14.547 1 86.56 564 LYS A C 1
ATOM 4513 O O . LYS A 1 564 ? 3.729 49.875 15.539 1 86.56 564 LYS A O 1
ATOM 4518 N N . GLU A 1 565 ? 4.082 50 13.352 1 79 565 GLU A N 1
ATOM 4519 C CA . GLU A 1 565 ? 2.684 49.688 13.086 1 79 565 GLU A CA 1
ATOM 4520 C C . GLU A 1 565 ? 2.33 48.281 13.633 1 79 565 GLU A C 1
ATOM 4522 O O . GLU A 1 565 ? 1.276 48.125 14.242 1 79 565 GLU A O 1
ATOM 4527 N N . GLN A 1 566 ? 3.217 47.406 13.383 1 79.62 566 GLN A N 1
ATOM 4528 C CA . GLN A 1 566 ? 2.98 46.031 13.82 1 79.62 566 GLN A CA 1
ATOM 4529 C C . GLN A 1 566 ? 3.035 45.938 15.344 1 79.62 566 GLN A C 1
ATOM 4531 O O . GLN A 1 566 ? 2.277 45.156 15.938 1 79.62 566 GLN A O 1
ATOM 4536 N N . TYR A 1 567 ? 3.986 46.562 15.961 1 80.12 567 TYR A N 1
ATOM 4537 C CA . TYR A 1 567 ? 4.133 46.562 17.406 1 80.12 567 TYR A CA 1
ATOM 4538 C C . TYR A 1 567 ? 2.867 47.062 18.094 1 80.12 567 TYR A C 1
ATOM 4540 O O . TYR A 1 567 ? 2.395 46.438 19.062 1 80.12 567 TYR A O 1
ATOM 4548 N N . LEU A 1 568 ? 2.426 48.094 17.625 1 70.56 568 LEU A N 1
ATOM 4549 C CA . LEU A 1 568 ? 1.211 48.656 18.203 1 70.56 568 LEU A CA 1
ATOM 4550 C C . LEU A 1 568 ? 0.029 47.719 18.016 1 70.56 568 LEU A C 1
ATOM 4552 O O . LEU A 1 568 ? -0.792 47.562 18.922 1 70.56 568 LEU A O 1
ATOM 4556 N N . ARG A 1 569 ? 0.193 47.125 17.016 1 63.19 569 ARG A N 1
ATOM 4557 C CA . ARG A 1 569 ? -0.864 46.156 16.719 1 63.19 569 ARG A CA 1
ATOM 4558 C C . ARG A 1 569 ? -0.779 44.938 17.656 1 63.19 569 ARG A C 1
ATOM 4560 O O . ARG A 1 569 ? -1.795 44.5 18.188 1 63.19 569 ARG A O 1
ATOM 4567 N N . GLN A 1 570 ? 0.388 44.469 17.891 1 67.94 570 GLN A N 1
ATOM 4568 C CA . GLN A 1 570 ? 0.612 43.25 18.688 1 67.94 570 GLN A CA 1
ATOM 4569 C C . GLN A 1 570 ? 0.457 43.531 20.172 1 67.94 570 GLN A C 1
ATOM 4571 O O . GLN A 1 570 ? 0.077 42.625 20.938 1 67.94 570 GLN A O 1
ATOM 4576 N N . THR A 1 571 ? 1.076 44.656 20.766 1 58.19 571 THR A N 1
ATOM 4577 C CA . THR A 1 571 ? 0.946 45.031 22.156 1 58.19 571 THR A CA 1
ATOM 4578 C C . THR A 1 571 ? -0.523 45.156 22.562 1 58.19 571 THR A C 1
ATOM 4580 O O . THR A 1 571 ? -0.909 44.75 23.656 1 58.19 571 THR A O 1
ATOM 4583 N N . VAL A 1 572 ? -1.055 45.656 21.734 1 46.88 572 VAL A N 1
ATOM 4584 C CA . VAL A 1 572 ? -2.486 45.75 22.016 1 46.88 572 VAL A CA 1
ATOM 4585 C C . VAL A 1 572 ? -3.088 44.344 22.109 1 46.88 572 VAL A C 1
ATOM 4587 O O . VAL A 1 572 ? -3.912 44.062 22.984 1 46.88 572 VAL A O 1
ATOM 4590 N N . GLU A 1 573 ? -2.402 43.469 21.391 1 48.41 573 GLU A N 1
ATOM 4591 C CA . GLU A 1 573 ? -2.834 42.094 21.406 1 48.41 573 GLU A CA 1
ATOM 4592 C C . GLU A 1 573 ? -2.379 41.375 22.672 1 48.41 573 GLU A C 1
ATOM 4594 O O . GLU A 1 573 ? -3.139 40.625 23.266 1 48.41 573 GLU A O 1
ATOM 4599 N N . SER A 1 574 ? -1 41.531 23.188 1 50.69 574 SER A N 1
ATOM 4600 C CA . SER A 1 574 ? -0.395 40.906 24.359 1 50.69 574 SER A CA 1
ATOM 4601 C C . SER A 1 574 ? -0.947 41.5 25.641 1 50.69 574 SER A C 1
ATOM 4603 O O . SER A 1 574 ? -1.119 40.781 26.641 1 50.69 574 SER A O 1
ATOM 4605 N N . ALA A 1 575 ? -0.84 42.781 26 1 47.38 575 ALA A N 1
ATOM 4606 C CA . ALA A 1 575 ? -1.382 43.406 27.188 1 47.38 575 ALA A CA 1
ATOM 4607 C C . ALA A 1 575 ? -2.773 42.875 27.516 1 47.38 575 ALA A C 1
ATOM 4609 O O . ALA A 1 575 ? -3.102 42.656 28.688 1 47.38 575 ALA A O 1
ATOM 4610 N N . TYR A 1 576 ? -3.281 42.562 26.625 1 36.81 576 TYR A N 1
ATOM 4611 C CA . TYR A 1 576 ? -4.617 42 26.812 1 36.81 576 TYR A CA 1
ATOM 4612 C C . TYR A 1 576 ? -4.543 40.531 27.203 1 36.81 576 TYR A C 1
ATOM 4614 O O . TYR A 1 576 ? -5.375 40.062 27.969 1 36.81 576 TYR A O 1
ATOM 4622 N N . GLU A 1 577 ? -3.432 39.781 26.75 1 43.66 577 GLU A N 1
ATOM 4623 C CA . GLU A 1 577 ? -3.17 38.406 27.172 1 43.66 577 GLU A CA 1
ATOM 4624 C C . GLU A 1 577 ? -2.732 38.344 28.625 1 43.66 577 GLU A C 1
ATOM 4626 O O . GLU A 1 577 ? -3.115 37.438 29.359 1 43.66 577 GLU A O 1
ATOM 4631 N N . LYS A 1 578 ? -1.752 39.125 29.297 1 47.19 578 LYS A N 1
ATOM 4632 C CA . LYS A 1 578 ? -1.245 39.188 30.672 1 47.19 578 LYS A CA 1
ATOM 4633 C C . LYS A 1 578 ? -2.35 39.594 31.641 1 47.19 578 LYS A C 1
ATOM 4635 O O . LYS A 1 578 ? -2.391 39.125 32.781 1 47.19 578 LYS A O 1
ATOM 4640 N N . GLU A 1 579 ? -3 40.531 31.391 1 39.38 579 GLU A N 1
ATOM 4641 C CA . GLU A 1 579 ? -4.035 40.906 32.344 1 39.38 579 GLU A CA 1
ATOM 4642 C C . GLU A 1 579 ? -5.047 39.781 32.531 1 39.38 579 GLU A C 1
ATOM 4644 O O . GLU A 1 579 ? -5.676 39.688 33.594 1 39.38 579 GLU A O 1
ATOM 4649 N N . CYS A 1 580 ? -5.184 38.938 31.719 1 34.88 580 CYS A N 1
ATOM 4650 C CA . CYS A 1 580 ? -6.027 37.75 31.891 1 34.88 580 CYS A CA 1
ATOM 4651 C C . CYS A 1 580 ? -5.289 36.656 32.656 1 34.88 580 CYS A C 1
ATOM 4653 O O . CYS A 1 580 ? -5.898 35.688 33.094 1 34.88 580 CYS A O 1
ATOM 4655 N N . ASP A 1 581 ? -4.035 36.531 32.688 1 36.22 581 ASP A N 1
ATOM 4656 C CA . ASP A 1 581 ? -3.285 35.562 33.5 1 36.22 581 ASP A CA 1
ATOM 4657 C C . ASP A 1 581 ? -3.176 36.031 34.938 1 36.22 581 ASP A C 1
ATOM 4659 O O . ASP A 1 581 ? -2.859 35.25 35.812 1 36.22 581 ASP A O 1
ATOM 4663 N N . GLU A 1 582 ? -3.18 37.281 35.281 1 34.72 582 GLU A N 1
ATOM 4664 C CA . GLU A 1 582 ? -3.232 37.688 36.688 1 34.72 582 GLU A CA 1
ATOM 4665 C C . GLU A 1 582 ? -4.668 37.688 37.219 1 34.72 582 GLU A C 1
ATOM 4667 O O . GLU A 1 582 ? -5.59 38.125 36.531 1 34.72 582 GLU A O 1
ATOM 4672 N N . MET B 1 1 ? -18.719 -24.703 7.402 1 43.97 1 MET B N 1
ATOM 4673 C CA . MET B 1 1 ? -17.562 -23.922 6.984 1 43.97 1 MET B CA 1
ATOM 4674 C C . MET B 1 1 ? -17.969 -22.844 5.984 1 43.97 1 MET B C 1
ATOM 4676 O O . MET B 1 1 ? -17.438 -21.734 6.023 1 43.97 1 MET B O 1
ATOM 4680 N N . LEU B 1 2 ? -19.062 -23.281 5.055 1 63.97 2 LEU B N 1
ATOM 4681 C CA . LEU B 1 2 ? -19.453 -22.391 3.965 1 63.97 2 LEU B CA 1
ATOM 4682 C C . LEU B 1 2 ? -20.719 -21.609 4.316 1 63.97 2 LEU B C 1
ATOM 4684 O O . LEU B 1 2 ? -21.281 -20.938 3.461 1 63.97 2 LEU B O 1
ATOM 4688 N N . LYS B 1 3 ? -21.062 -21.656 5.555 1 65.38 3 LYS B N 1
ATOM 4689 C CA . LYS B 1 3 ? -22.312 -20.984 5.918 1 65.38 3 LYS B CA 1
ATOM 4690 C C . LYS B 1 3 ? -22.188 -19.469 5.758 1 65.38 3 LYS B C 1
ATOM 4692 O O . LYS B 1 3 ? -23.125 -18.812 5.285 1 65.38 3 LYS B O 1
ATOM 4697 N N . ARG B 1 4 ? -21 -19.109 6.043 1 75.5 4 ARG B N 1
ATOM 4698 C CA . ARG B 1 4 ? -20.797 -17.656 5.992 1 75.5 4 ARG B CA 1
ATOM 4699 C C . ARG B 1 4 ? -20.734 -17.156 4.551 1 75.5 4 ARG B C 1
ATOM 4701 O O . ARG B 1 4 ? -20.906 -15.969 4.293 1 75.5 4 ARG B O 1
ATOM 4708 N N . TYR B 1 5 ? -20.578 -18.109 3.752 1 80 5 TYR B N 1
ATOM 4709 C CA . TYR B 1 5 ? -20.453 -17.766 2.342 1 80 5 TYR B CA 1
ATOM 4710 C C . TYR B 1 5 ? -21.719 -18.125 1.577 1 80 5 TYR B C 1
ATOM 4712 O O . TYR B 1 5 ? -21.734 -18.094 0.344 1 80 5 TYR B O 1
ATOM 4720 N N . LYS B 1 6 ? -22.75 -18.5 2.289 1 79.25 6 LYS B N 1
ATOM 4721 C CA . LYS B 1 6 ? -24 -18.969 1.685 1 79.25 6 LYS B CA 1
ATOM 4722 C C . LYS B 1 6 ? -24.641 -17.891 0.828 1 79.25 6 LYS B C 1
ATOM 4724 O O . LYS B 1 6 ? -25.188 -18.172 -0.236 1 79.25 6 LYS B O 1
ATOM 4729 N N . TRP B 1 7 ? -24.562 -16.703 1.316 1 76.69 7 TRP B N 1
ATOM 4730 C CA . TRP B 1 7 ? -25.219 -15.625 0.592 1 76.69 7 TRP B CA 1
ATOM 4731 C C . TRP B 1 7 ? -24.641 -15.461 -0.804 1 76.69 7 TRP B C 1
ATOM 4733 O O . TRP B 1 7 ? -25.359 -15.234 -1.772 1 76.69 7 TRP B O 1
ATOM 4743 N N . PHE B 1 8 ? -23.344 -15.633 -0.869 1 74.75 8 PHE B N 1
ATOM 4744 C CA . PHE B 1 8 ? -22.766 -15.398 -2.184 1 74.75 8 PHE B CA 1
ATOM 4745 C C . PHE B 1 8 ? -22.922 -16.625 -3.07 1 74.75 8 PHE B C 1
ATOM 4747 O O . PHE B 1 8 ? -23.156 -16.5 -4.277 1 74.75 8 PHE B O 1
ATOM 4754 N N . ILE B 1 9 ? -22.953 -17.797 -2.529 1 78 9 ILE B N 1
ATOM 4755 C CA . ILE B 1 9 ? -23.188 -19.016 -3.303 1 78 9 ILE B CA 1
ATOM 4756 C C . ILE B 1 9 ? -24.594 -19.016 -3.873 1 78 9 ILE B C 1
ATOM 4758 O O . ILE B 1 9 ? -24.812 -19.422 -5.016 1 78 9 ILE B O 1
ATOM 4762 N N . ASP B 1 10 ? -25.453 -18.375 -3.107 1 80.38 10 ASP B N 1
ATOM 4763 C CA . ASP B 1 10 ? -26.844 -18.328 -3.539 1 80.38 10 ASP B CA 1
ATOM 4764 C C . ASP B 1 10 ? -27.047 -17.281 -4.629 1 80.38 10 ASP B C 1
ATOM 4766 O O . ASP B 1 10 ? -27.844 -17.469 -5.547 1 80.38 10 ASP B O 1
ATOM 4770 N N . TYR B 1 11 ? -26.266 -16.266 -4.609 1 79.44 11 TYR B N 1
ATOM 4771 C CA . TYR B 1 11 ? -26.391 -15.188 -5.578 1 79.44 11 TYR B CA 1
ATOM 4772 C C . TYR B 1 11 ? -25.938 -15.633 -6.961 1 79.44 11 TYR B C 1
ATOM 4774 O O . TYR B 1 11 ? -26.547 -15.273 -7.969 1 79.44 11 TYR B O 1
ATOM 4782 N N . TYR B 1 12 ? -24.938 -16.438 -6.977 1 81.12 12 TYR B N 1
ATOM 4783 C CA . TYR B 1 12 ? -24.375 -16.859 -8.258 1 81.12 12 TYR B CA 1
ATOM 4784 C C . TYR B 1 12 ? -24.5 -18.359 -8.445 1 81.12 12 TYR B C 1
ATOM 4786 O O . TYR B 1 12 ? -23.656 -18.984 -9.094 1 81.12 12 TYR B O 1
ATOM 4794 N N . LYS B 1 13 ? -25.5 -18.922 -7.957 1 86.38 13 LYS B N 1
ATOM 4795 C CA . LYS B 1 13 ? -25.688 -20.375 -7.914 1 86.38 13 LYS B CA 1
ATOM 4796 C C . LYS B 1 13 ? -25.688 -20.969 -9.32 1 86.38 13 LYS B C 1
ATOM 4798 O O . LYS B 1 13 ? -25.062 -22 -9.562 1 86.38 13 LYS B O 1
ATOM 4803 N N . LYS B 1 14 ? -26.344 -20.297 -10.242 1 88.44 14 LYS B N 1
ATOM 4804 C CA . LYS B 1 14 ? -26.422 -20.828 -11.602 1 88.44 14 LYS B CA 1
ATOM 4805 C C . LYS B 1 14 ? -25.047 -20.891 -12.25 1 88.44 14 LYS B C 1
ATOM 4807 O O . LYS B 1 14 ? -24.703 -21.906 -12.867 1 88.44 14 LYS B O 1
ATOM 4812 N N . SER B 1 15 ? -24.312 -19.875 -12.117 1 88.56 15 SER B N 1
ATOM 4813 C CA . SER B 1 15 ? -22.969 -19.844 -12.695 1 88.56 15 SER B CA 1
ATOM 4814 C C . SER B 1 15 ? -22.062 -20.891 -12.055 1 88.56 15 SER B C 1
ATOM 4816 O O . SER B 1 15 ? -21.234 -21.5 -12.734 1 88.56 15 SER B O 1
ATOM 4818 N N . TYR B 1 16 ? -22.266 -21.125 -10.789 1 88.12 16 TYR B N 1
ATOM 4819 C CA . TYR B 1 16 ? -21.453 -22.109 -10.102 1 88.12 16 TYR B CA 1
ATOM 4820 C C . TYR B 1 16 ? -21.828 -23.531 -10.531 1 88.12 16 TYR B C 1
ATOM 4822 O O . TYR B 1 16 ? -20.953 -24.391 -10.68 1 88.12 16 TYR B O 1
ATOM 4830 N N . ILE B 1 17 ? -23.062 -23.719 -10.711 1 91.06 17 ILE B N 1
ATOM 4831 C CA . ILE B 1 17 ? -23.5 -25.031 -11.156 1 91.06 17 ILE B CA 1
ATOM 4832 C C . ILE B 1 17 ? -22.953 -25.328 -12.547 1 91.06 17 ILE B C 1
ATOM 4834 O O . ILE B 1 17 ? -22.422 -26.422 -12.797 1 91.06 17 ILE B O 1
ATOM 4838 N N . ILE B 1 18 ? -23.047 -24.328 -13.359 1 93.19 18 ILE B N 1
ATOM 4839 C CA . ILE B 1 18 ? -22.516 -24.484 -14.711 1 93.19 18 ILE B CA 1
ATOM 4840 C C . ILE B 1 18 ? -21 -24.719 -14.648 1 93.19 18 ILE B C 1
ATOM 4842 O O . ILE B 1 18 ? -20.484 -25.578 -15.359 1 93.19 18 ILE B O 1
ATOM 4846 N N . ALA B 1 19 ? -20.359 -23.984 -13.82 1 91.62 19 ALA B N 1
ATOM 4847 C CA . ALA B 1 19 ? -18.906 -24.109 -13.688 1 91.62 19 ALA B CA 1
ATOM 4848 C C . ALA B 1 19 ? -18.531 -25.5 -13.172 1 91.62 19 ALA B C 1
ATOM 4850 O O . ALA B 1 19 ? -17.594 -26.125 -13.672 1 91.62 19 ALA B O 1
ATOM 4851 N N . ILE B 1 20 ? -19.266 -26.047 -12.227 1 90.88 20 ILE B N 1
ATOM 4852 C CA . ILE B 1 20 ? -18.969 -27.328 -11.625 1 90.88 20 ILE B CA 1
ATOM 4853 C C . ILE B 1 20 ? -19.188 -28.438 -12.648 1 90.88 20 ILE B C 1
ATOM 4855 O O . ILE B 1 20 ? -18.359 -29.344 -12.781 1 90.88 20 ILE B O 1
ATOM 4859 N N . ILE B 1 21 ? -20.219 -28.328 -13.359 1 94.06 21 ILE B N 1
ATOM 4860 C CA . ILE B 1 21 ? -20.5 -29.312 -14.398 1 94.06 21 ILE B CA 1
ATOM 4861 C C . ILE B 1 21 ? -19.422 -29.266 -15.469 1 94.06 21 ILE B C 1
ATOM 4863 O O . ILE B 1 21 ? -18.922 -30.312 -15.891 1 94.06 21 ILE B O 1
ATOM 4867 N N . ALA B 1 22 ? -19.125 -28.078 -15.844 1 94.5 22 ALA B N 1
ATOM 4868 C CA . ALA B 1 22 ? -18.062 -27.922 -16.844 1 94.5 22 ALA B CA 1
ATOM 4869 C C . ALA B 1 22 ? -16.734 -28.453 -16.328 1 94.5 22 ALA B C 1
ATOM 4871 O O . ALA B 1 22 ? -15.961 -29.047 -17.094 1 94.5 22 ALA B O 1
ATOM 4872 N N . LEU B 1 23 ? -16.5 -28.328 -15.086 1 92.19 23 LEU B N 1
ATOM 4873 C CA . LEU B 1 23 ? -15.266 -28.812 -14.484 1 92.19 23 LEU B CA 1
ATOM 4874 C C . LEU B 1 23 ? -15.219 -30.328 -14.508 1 92.19 23 LEU B C 1
ATOM 4876 O O . LEU B 1 23 ? -14.164 -30.922 -14.773 1 92.19 23 LEU B O 1
ATOM 4880 N N . ILE B 1 24 ? -16.281 -30.938 -14.188 1 92.5 24 ILE B N 1
ATOM 4881 C CA . ILE B 1 24 ? -16.344 -32.375 -14.18 1 92.5 24 ILE B CA 1
ATOM 4882 C C . ILE B 1 24 ? -16.078 -32.938 -15.586 1 92.5 24 ILE B C 1
ATOM 4884 O O . ILE B 1 24 ? -15.305 -33.875 -15.75 1 92.5 24 ILE B O 1
ATOM 4888 N N . PHE B 1 25 ? -16.609 -32.281 -16.562 1 94.62 25 PHE B N 1
ATOM 4889 C CA . PHE B 1 25 ? -16.359 -32.688 -17.938 1 94.62 25 PHE B CA 1
ATOM 4890 C C . PHE B 1 25 ? -14.906 -32.406 -18.328 1 94.62 25 PHE B C 1
ATOM 4892 O O . PHE B 1 25 ? -14.305 -33.188 -19.062 1 94.62 25 PHE B O 1
ATOM 4899 N N . ASP B 1 26 ? -14.43 -31.312 -17.828 1 94.31 26 ASP B N 1
ATOM 4900 C CA . ASP B 1 26 ? -13.031 -30.984 -18.078 1 94.31 26 ASP B CA 1
ATOM 4901 C C . ASP B 1 26 ? -12.109 -32.094 -17.562 1 94.31 26 ASP B C 1
ATOM 4903 O O . ASP B 1 26 ? -11.203 -32.531 -18.266 1 94.31 26 ASP B O 1
ATOM 4907 N N . TYR B 1 27 ? -12.391 -32.562 -16.391 1 93.5 27 TYR B N 1
ATOM 4908 C CA . TYR B 1 27 ? -11.594 -33.625 -15.789 1 93.5 27 TYR B CA 1
ATOM 4909 C C . TYR B 1 27 ? -11.742 -34.938 -16.578 1 93.5 27 TYR B C 1
ATOM 4911 O O . TYR B 1 27 ? -10.758 -35.625 -16.828 1 93.5 27 TYR B O 1
ATOM 4919 N N . ALA B 1 28 ? -12.891 -35.188 -17.031 1 94 28 ALA B N 1
ATOM 4920 C CA . ALA B 1 28 ? -13.164 -36.406 -17.781 1 94 28 ALA B CA 1
ATOM 4921 C C . ALA B 1 28 ? -12.406 -36.406 -19.094 1 94 28 ALA B C 1
ATOM 4923 O O . ALA B 1 28 ? -11.82 -37.438 -19.484 1 94 28 ALA B O 1
ATOM 4924 N N . PHE B 1 29 ? -12.406 -35.281 -19.75 1 94.69 29 PHE B N 1
ATOM 4925 C CA . PHE B 1 29 ? -11.742 -35.188 -21.047 1 94.69 29 PHE B CA 1
ATOM 4926 C C . PHE B 1 29 ? -10.227 -35.281 -20.891 1 94.69 29 PHE B C 1
ATOM 4928 O O . PHE B 1 29 ? -9.547 -35.844 -21.75 1 94.69 29 PHE B O 1
ATOM 4935 N N . LYS B 1 30 ? -9.727 -34.844 -19.797 1 92.06 30 LYS B N 1
ATOM 4936 C CA . LYS B 1 30 ? -8.289 -34.875 -19.547 1 92.06 30 LYS B CA 1
ATOM 4937 C C . LYS B 1 30 ? -7.797 -36.312 -19.328 1 92.06 30 LYS B C 1
ATOM 4939 O O . LYS B 1 30 ? -6.621 -36.594 -19.547 1 92.06 30 LYS B O 1
ATOM 4944 N N . LEU B 1 31 ? -8.711 -37.125 -18.922 1 94.06 31 LEU B N 1
ATOM 4945 C CA . LEU B 1 31 ? -8.328 -38.5 -18.578 1 94.06 31 LEU B CA 1
ATOM 4946 C C . LEU B 1 31 ? -8.328 -39.375 -19.828 1 94.06 31 LEU B C 1
ATOM 4948 O O . LEU B 1 31 ? -7.832 -40.5 -19.797 1 94.06 31 LEU B O 1
ATOM 4952 N N . ILE B 1 32 ? -8.734 -38.812 -20.953 1 94 32 ILE B N 1
ATOM 4953 C CA . ILE B 1 32 ? -8.875 -39.594 -22.172 1 94 32 ILE B CA 1
ATOM 4954 C C . ILE B 1 32 ? -7.496 -39.844 -22.797 1 94 32 ILE B C 1
ATOM 4956 O O . ILE B 1 32 ? -7.191 -40.938 -23.234 1 94 32 ILE B O 1
ATOM 4960 N N . LEU B 1 33 ? -6.656 -38.844 -22.719 1 91.12 33 LEU B N 1
ATOM 4961 C CA . LEU B 1 33 ? -5.359 -38.938 -23.391 1 91.12 33 LEU B CA 1
ATOM 4962 C C . LEU B 1 33 ? -4.516 -40.062 -22.797 1 91.12 33 LEU B C 1
ATOM 4964 O O . LEU B 1 33 ? -4.027 -40.938 -23.516 1 91.12 33 LEU B O 1
ATOM 4968 N N . PRO B 1 34 ? -4.367 -40.125 -21.453 1 92.5 34 PRO B N 1
ATOM 4969 C CA . PRO B 1 34 ? -3.578 -41.219 -20.891 1 92.5 34 PRO B CA 1
ATOM 4970 C C . PRO B 1 34 ? -4.129 -42.594 -21.266 1 92.5 34 PRO B C 1
ATOM 4972 O O . PRO B 1 34 ? -3.361 -43.5 -21.562 1 92.5 34 PRO B O 1
ATOM 4975 N N . TYR B 1 35 ? -5.402 -42.719 -21.297 1 92.94 35 TYR B N 1
ATOM 4976 C CA . TYR B 1 35 ? -6.031 -44 -21.641 1 92.94 35 TYR B CA 1
ATOM 4977 C C . TYR B 1 35 ? -5.711 -44.375 -23.078 1 92.94 35 TYR B C 1
ATOM 4979 O O . TYR B 1 35 ? -5.391 -45.531 -23.359 1 92.94 35 TYR B O 1
ATOM 4987 N N . MET B 1 36 ? -5.812 -43.438 -23.969 1 91.62 36 MET B N 1
ATOM 4988 C CA . MET B 1 36 ? -5.59 -43.719 -25.391 1 91.62 36 MET B CA 1
ATOM 4989 C C . MET B 1 36 ? -4.125 -44.031 -25.656 1 91.62 36 MET B C 1
ATOM 4991 O O . MET B 1 36 ? -3.811 -44.844 -26.547 1 91.62 36 MET B O 1
ATOM 4995 N N . ILE B 1 37 ? -3.254 -43.438 -24.906 1 90.38 37 ILE B N 1
ATOM 4996 C CA . ILE B 1 37 ? -1.83 -43.75 -25.031 1 90.38 37 ILE B CA 1
ATOM 4997 C C . ILE B 1 37 ? -1.576 -45.219 -24.688 1 90.38 37 ILE B C 1
ATOM 4999 O O . ILE B 1 37 ? -0.824 -45.875 -25.391 1 90.38 37 ILE B O 1
ATOM 5003 N N . GLY B 1 38 ? -2.191 -45.719 -23.656 1 90.19 38 GLY B N 1
ATOM 5004 C CA . GLY B 1 38 ? -2.074 -47.125 -23.297 1 90.19 38 GLY B CA 1
ATOM 5005 C C . GLY B 1 38 ? -2.607 -48.062 -24.375 1 90.19 38 GLY B C 1
ATOM 5006 O O . GLY B 1 38 ? -2.008 -49.094 -24.656 1 90.19 38 GLY B O 1
ATOM 5007 N N . ASN B 1 39 ? -3.703 -47.656 -25.016 1 89.81 39 ASN B N 1
ATOM 5008 C CA . ASN B 1 39 ? -4.289 -48.469 -26.078 1 89.81 39 ASN B CA 1
ATOM 5009 C C . ASN B 1 39 ? -3.357 -48.562 -27.281 1 89.81 39 ASN B C 1
ATOM 5011 O O . ASN B 1 39 ? -3.211 -49.625 -27.875 1 89.81 39 ASN B O 1
ATOM 5015 N N . VAL B 1 40 ? -2.84 -47.469 -27.578 1 88.81 40 VAL B N 1
ATOM 5016 C CA . VAL B 1 40 ? -1.924 -47.438 -28.719 1 88.81 40 VAL B CA 1
ATOM 5017 C C . VAL B 1 40 ? -0.692 -48.281 -28.391 1 88.81 40 VAL B C 1
ATOM 5019 O O . VAL B 1 40 ? -0.209 -49.031 -29.25 1 88.81 40 VAL B O 1
ATOM 5022 N N . ALA B 1 41 ? -0.243 -48.188 -27.219 1 87 41 ALA B N 1
ATOM 5023 C CA . ALA B 1 41 ? 0.907 -49 -26.781 1 87 41 ALA B CA 1
ATOM 5024 C C . ALA B 1 41 ? 0.603 -50.5 -26.859 1 87 41 ALA B C 1
ATOM 5026 O O . ALA B 1 41 ? 1.438 -51.281 -27.312 1 87 41 ALA B O 1
ATOM 5027 N N . ASP B 1 42 ? -0.528 -50.844 -26.422 1 88.88 42 ASP B N 1
ATOM 5028 C CA . ASP B 1 42 ? -0.923 -52.25 -26.469 1 88.88 42 ASP B CA 1
ATOM 5029 C C . ASP B 1 42 ? -1.025 -52.75 -27.906 1 88.88 42 ASP B C 1
ATOM 5031 O O . ASP B 1 42 ? -0.643 -53.875 -28.219 1 88.88 42 ASP B O 1
ATOM 5035 N N . ASN B 1 43 ? -1.563 -51.875 -28.766 1 89.12 43 ASN B N 1
ATOM 5036 C CA . ASN B 1 43 ? -1.659 -52.25 -30.172 1 89.12 43 ASN B CA 1
ATOM 5037 C C . ASN B 1 43 ? -0.28 -52.406 -30.797 1 89.12 43 ASN B C 1
ATOM 5039 O O . ASN B 1 43 ? -0.081 -53.281 -31.656 1 89.12 43 ASN B O 1
ATOM 5043 N N . ILE B 1 44 ? 0.581 -51.625 -30.406 1 85.44 44 ILE B N 1
ATOM 5044 C CA . ILE B 1 44 ? 1.944 -51.719 -30.906 1 85.44 44 ILE B CA 1
ATOM 5045 C C . ILE B 1 44 ? 2.598 -53 -30.375 1 85.44 44 ILE B C 1
ATOM 5047 O O . ILE B 1 44 ? 3.24 -53.75 -31.141 1 85.44 44 ILE B O 1
ATOM 5051 N N . PHE B 1 45 ? 2.383 -53.25 -29.109 1 82.69 45 PHE B N 1
ATOM 5052 C CA . PHE B 1 45 ? 2.963 -54.438 -28.469 1 82.69 45 PHE B CA 1
ATOM 5053 C C . PHE B 1 45 ? 2.438 -55.719 -29.094 1 82.69 45 PHE B C 1
ATOM 5055 O O . PHE B 1 45 ? 3.186 -56.688 -29.266 1 82.69 45 PHE B O 1
ATOM 5062 N N . ASN B 1 46 ? 1.229 -55.719 -29.391 1 84.5 46 ASN B N 1
ATOM 5063 C CA . ASN B 1 46 ? 0.602 -56.906 -29.938 1 84.5 46 ASN B CA 1
ATOM 5064 C C . ASN B 1 46 ? 0.745 -56.969 -31.453 1 84.5 46 ASN B C 1
ATOM 5066 O O . ASN B 1 46 ? 0.211 -57.875 -32.094 1 84.5 46 ASN B O 1
ATOM 5070 N N . LYS B 1 47 ? 1.418 -55.969 -32.094 1 82.25 47 LYS B N 1
ATOM 5071 C CA . LYS B 1 47 ? 1.654 -55.906 -33.531 1 82.25 47 LYS B CA 1
ATOM 5072 C C . LYS B 1 47 ? 0.339 -55.812 -34.281 1 82.25 47 LYS B C 1
ATOM 5074 O O . LYS B 1 47 ? 0.196 -56.438 -35.344 1 82.25 47 LYS B O 1
ATOM 5079 N N . ASN B 1 48 ? -0.578 -55.281 -33.625 1 83.94 48 ASN B N 1
ATOM 5080 C CA . ASN B 1 48 ? -1.894 -55.125 -34.25 1 83.94 48 ASN B CA 1
ATOM 5081 C C . ASN B 1 48 ? -2.141 -53.656 -34.656 1 83.94 48 ASN B C 1
ATOM 5083 O O . ASN B 1 48 ? -3.279 -53.188 -34.625 1 83.94 48 ASN B O 1
ATOM 5087 N N . VAL B 1 49 ? -1.096 -53 -35 1 84.25 49 VAL B N 1
ATOM 5088 C CA . VAL B 1 49 ? -1.253 -51.594 -35.312 1 84.25 49 VAL B CA 1
ATOM 5089 C C . VAL B 1 49 ? -1.743 -51.438 -36.75 1 84.25 49 VAL B C 1
ATOM 5091 O O . VAL B 1 49 ? -1.092 -51.906 -37.688 1 84.25 49 VAL B O 1
ATOM 5094 N N . THR B 1 50 ? -3.012 -50.969 -36.906 1 86.44 50 THR B N 1
ATOM 5095 C CA . THR B 1 50 ? -3.543 -50.625 -38.219 1 86.44 50 THR B CA 1
ATOM 5096 C C . THR B 1 50 ? -3.703 -49.094 -38.344 1 86.44 50 THR B C 1
ATOM 5098 O O . THR B 1 50 ? -3.828 -48.406 -37.312 1 86.44 50 THR B O 1
ATOM 5101 N N . ALA B 1 51 ? -3.547 -48.625 -39.594 1 86.88 51 ALA B N 1
ATOM 5102 C CA . ALA B 1 51 ? -3.701 -47.188 -39.844 1 86.88 51 ALA B CA 1
ATOM 5103 C C . ALA B 1 51 ? -5.059 -46.688 -39.344 1 86.88 51 ALA B C 1
ATOM 5105 O O . ALA B 1 51 ? -5.168 -45.594 -38.844 1 86.88 51 ALA B O 1
ATOM 5106 N N . GLU B 1 52 ? -5.973 -47.5 -39.438 1 88.62 52 GLU B N 1
ATOM 5107 C CA . GLU B 1 52 ? -7.328 -47.125 -39.062 1 88.62 52 GLU B CA 1
ATOM 5108 C C . GLU B 1 52 ? -7.457 -47 -37.531 1 88.62 52 GLU B C 1
ATOM 5110 O O . GLU B 1 52 ? -8.023 -46.031 -37.031 1 88.62 52 GLU B O 1
ATOM 5115 N N . ASN B 1 53 ? -6.941 -47.938 -36.844 1 88.5 53 ASN B N 1
ATOM 5116 C CA . ASN B 1 53 ? -7.02 -47.906 -35.375 1 88.5 53 ASN B CA 1
ATOM 5117 C C . ASN B 1 53 ? -6.223 -46.719 -34.812 1 88.5 53 ASN B C 1
ATOM 5119 O O . ASN B 1 53 ? -6.641 -46.094 -33.844 1 88.5 53 ASN B O 1
ATOM 5123 N N . LEU B 1 54 ? -5.176 -46.469 -35.438 1 91.19 54 LEU B N 1
ATOM 5124 C CA . LEU B 1 54 ? -4.344 -45.375 -34.969 1 91.19 54 LEU B CA 1
ATOM 5125 C C . LEU B 1 54 ? -5.039 -44.031 -35.219 1 91.19 54 LEU B C 1
ATOM 5127 O O . LEU B 1 54 ? -5.039 -43.156 -34.375 1 91.19 54 LEU B O 1
ATOM 5131 N N . LYS B 1 55 ? -5.613 -43.875 -36.406 1 91.75 55 LYS B N 1
ATOM 5132 C CA . LYS B 1 55 ? -6.309 -42.656 -36.75 1 91.75 55 LYS B CA 1
ATOM 5133 C C . LYS B 1 55 ? -7.492 -42.406 -35.812 1 91.75 55 LYS B C 1
ATOM 5135 O O . LYS B 1 55 ? -7.742 -41.25 -35.406 1 91.75 55 LYS B O 1
ATOM 5140 N N . ILE B 1 56 ? -8.133 -43.406 -35.469 1 91.75 56 ILE B N 1
ATOM 5141 C CA . ILE B 1 56 ? -9.297 -43.281 -34.594 1 91.75 56 ILE B CA 1
ATOM 5142 C C . ILE B 1 56 ? -8.859 -42.906 -33.188 1 91.75 56 ILE B C 1
ATOM 5144 O O . ILE B 1 56 ? -9.414 -42 -32.562 1 91.75 56 ILE B O 1
ATOM 5148 N N . ASN B 1 57 ? -7.871 -43.625 -32.625 1 91.44 57 ASN B N 1
ATOM 5149 C CA . ASN B 1 57 ? -7.379 -43.281 -31.297 1 91.44 57 ASN B CA 1
ATOM 5150 C C . ASN B 1 57 ? -6.832 -41.875 -31.219 1 91.44 57 ASN B C 1
ATOM 5152 O O . ASN B 1 57 ? -7.129 -41.125 -30.281 1 91.44 57 ASN B O 1
ATOM 5156 N N . LEU B 1 58 ? -6.082 -41.469 -32.188 1 92.31 58 LEU B N 1
ATOM 5157 C CA . LEU B 1 58 ? -5.5 -40.125 -32.188 1 92.31 58 LEU B CA 1
ATOM 5158 C C . LEU B 1 58 ? -6.566 -39.062 -32.469 1 92.31 58 LEU B C 1
ATOM 5160 O O . LEU B 1 58 ? -6.504 -37.969 -31.891 1 92.31 58 LEU B O 1
ATOM 5164 N N . GLY B 1 59 ? -7.512 -39.438 -33.312 1 93.62 59 GLY B N 1
ATOM 5165 C CA . GLY B 1 59 ? -8.625 -38.531 -33.562 1 93.62 59 GLY B CA 1
ATOM 5166 C C . GLY B 1 59 ? -9.461 -38.25 -32.312 1 93.62 59 GLY B C 1
ATOM 5167 O O . GLY B 1 59 ? -9.875 -37.125 -32.062 1 93.62 59 GLY B O 1
ATOM 5168 N N . ILE B 1 60 ? -9.68 -39.281 -31.5 1 94.75 60 ILE B N 1
ATOM 5169 C CA . ILE B 1 60 ? -10.438 -39.156 -30.266 1 94.75 60 ILE B CA 1
ATOM 5170 C C . ILE B 1 60 ? -9.695 -38.219 -29.297 1 94.75 60 ILE B C 1
ATOM 5172 O O . ILE B 1 60 ? -10.305 -37.406 -28.625 1 94.75 60 ILE B O 1
ATOM 5176 N N . CYS B 1 61 ? -8.367 -38.406 -29.234 1 94.75 61 CYS B N 1
ATOM 5177 C CA . CYS B 1 61 ? -7.566 -37.531 -28.375 1 94.75 61 CYS B CA 1
ATOM 5178 C C . CYS B 1 61 ? -7.672 -36.094 -28.781 1 94.75 61 CYS B C 1
ATOM 5180 O O . CYS B 1 61 ? -7.82 -35.188 -27.938 1 94.75 61 CYS B O 1
ATOM 5182 N N . LEU B 1 62 ? -7.609 -35.781 -30.047 1 95.12 62 LEU B N 1
ATOM 5183 C CA . LEU B 1 62 ? -7.676 -34.438 -30.547 1 95.12 62 LEU B CA 1
ATOM 5184 C C . LEU B 1 62 ? -9.047 -33.812 -30.281 1 95.12 62 LEU B C 1
ATOM 5186 O O . LEU B 1 62 ? -9.148 -32.656 -29.859 1 95.12 62 LEU B O 1
ATOM 5190 N N . VAL B 1 63 ? -10.078 -34.594 -30.547 1 95.38 63 VAL B N 1
ATOM 5191 C CA . VAL B 1 63 ? -11.43 -34.094 -30.312 1 95.38 63 VAL B CA 1
ATOM 5192 C C . VAL B 1 63 ? -11.633 -33.844 -28.812 1 95.38 63 VAL B C 1
ATOM 5194 O O . VAL B 1 63 ? -12.227 -32.844 -28.422 1 95.38 63 VAL B O 1
ATOM 5197 N N . ALA B 1 64 ? -11.164 -34.75 -28 1 95.38 64 ALA B N 1
ATOM 5198 C CA . ALA B 1 64 ? -11.273 -34.594 -26.547 1 95.38 64 ALA B CA 1
ATOM 5199 C C . ALA B 1 64 ? -10.547 -33.344 -26.078 1 95.38 64 ALA B C 1
ATOM 5201 O O . ALA B 1 64 ? -11 -32.656 -25.156 1 95.38 64 ALA B O 1
ATOM 5202 N N . SER B 1 65 ? -9.453 -33.031 -26.703 1 94.75 65 SER B N 1
ATOM 5203 C CA . SER B 1 65 ? -8.68 -31.875 -26.297 1 94.75 65 SER B CA 1
ATOM 5204 C C . SER B 1 65 ? -9.398 -30.578 -26.656 1 94.75 65 SER B C 1
ATOM 5206 O O . SER B 1 65 ? -9.352 -29.609 -25.906 1 94.75 65 SER B O 1
ATOM 5208 N N . VAL B 1 66 ? -10.023 -30.578 -27.797 1 94.81 66 VAL B N 1
ATOM 5209 C CA . VAL B 1 66 ? -10.781 -29.406 -28.219 1 94.81 66 VAL B CA 1
ATOM 5210 C C . VAL B 1 66 ? -11.984 -29.219 -27.297 1 94.81 66 VAL B C 1
ATOM 5212 O O . VAL B 1 66 ? -12.305 -28.094 -26.906 1 94.81 66 VAL B O 1
ATOM 5215 N N . LEU B 1 67 ? -12.617 -30.312 -26.984 1 95.31 67 LEU B N 1
ATOM 5216 C CA . LEU B 1 67 ? -13.75 -30.25 -26.062 1 95.31 67 LEU B CA 1
ATOM 5217 C C . LEU B 1 67 ? -13.289 -29.797 -24.688 1 95.31 67 LEU B C 1
ATOM 5219 O O . LEU B 1 67 ? -14 -29.047 -24.016 1 95.31 67 LEU B O 1
ATOM 5223 N N . CYS B 1 68 ? -12.18 -30.281 -24.312 1 95.19 68 CYS B N 1
ATOM 5224 C CA . CYS B 1 68 ? -11.602 -29.859 -23.031 1 95.19 68 CYS B CA 1
ATOM 5225 C C . CYS B 1 68 ? -11.367 -28.344 -23.016 1 95.19 68 CYS B C 1
ATOM 5227 O O . CYS B 1 68 ? -11.633 -27.688 -22.016 1 95.19 68 CYS B O 1
ATOM 5229 N N . TYR B 1 69 ? -10.914 -27.828 -24.141 1 94.25 69 TYR B N 1
ATOM 5230 C CA . TYR B 1 69 ? -10.688 -26.391 -24.25 1 94.25 69 TYR B CA 1
ATOM 5231 C C . TYR B 1 69 ? -11.992 -25.625 -24.094 1 94.25 69 TYR B C 1
ATOM 5233 O O . TYR B 1 69 ? -12.062 -24.672 -23.328 1 94.25 69 TYR B O 1
ATOM 5241 N N . VAL B 1 70 ? -12.984 -26.047 -24.75 1 95.06 70 VAL B N 1
ATOM 5242 C CA . VAL B 1 70 ? -14.266 -25.344 -24.75 1 95.06 70 VAL B CA 1
ATOM 5243 C C . VAL B 1 70 ? -14.859 -25.375 -23.344 1 95.06 70 VAL B C 1
ATOM 5245 O O . VAL B 1 70 ? -15.289 -24.344 -22.828 1 95.06 70 VAL B O 1
ATOM 5248 N N . VAL B 1 71 ? -14.859 -26.531 -22.75 1 95.81 71 VAL B N 1
ATOM 5249 C CA . VAL B 1 71 ? -15.445 -26.656 -21.422 1 95.81 71 VAL B CA 1
ATOM 5250 C C . VAL B 1 71 ? -14.609 -25.875 -20.406 1 95.81 71 VAL B C 1
ATOM 5252 O O . VAL B 1 71 ? -15.148 -25.297 -19.453 1 95.81 71 VAL B O 1
ATOM 5255 N N . SER B 1 72 ? -13.336 -25.875 -20.656 1 95.25 72 SER B N 1
ATOM 5256 C CA . SER B 1 72 ? -12.453 -25.141 -19.75 1 95.25 72 SER B CA 1
ATOM 5257 C C . SER B 1 72 ? -12.711 -23.641 -19.812 1 95.25 72 SER B C 1
ATOM 5259 O O . SER B 1 72 ? -12.664 -22.953 -18.797 1 95.25 72 SER B O 1
ATOM 5261 N N . VAL B 1 73 ? -12.953 -23.188 -20.984 1 94.19 73 VAL B N 1
ATOM 5262 C CA . VAL B 1 73 ? -13.273 -21.766 -21.141 1 94.19 73 VAL B CA 1
ATOM 5263 C C . VAL B 1 73 ? -14.578 -21.453 -20.422 1 94.19 73 VAL B C 1
ATOM 5265 O O . VAL B 1 73 ? -14.688 -20.422 -19.75 1 94.19 73 VAL B O 1
ATOM 5268 N N . VAL B 1 74 ? -15.477 -22.359 -20.5 1 94.31 74 VAL B N 1
ATOM 5269 C CA . VAL B 1 74 ? -16.781 -22.156 -19.906 1 94.31 74 VAL B CA 1
ATOM 5270 C C . VAL B 1 74 ? -16.656 -22.094 -18.375 1 94.31 74 VAL B C 1
ATOM 5272 O O . VAL B 1 74 ? -17.188 -21.172 -17.75 1 94.31 74 VAL B O 1
ATOM 5275 N N . TRP B 1 75 ? -15.984 -23.031 -17.812 1 92.81 75 TRP B N 1
ATOM 5276 C CA . TRP B 1 75 ? -15.93 -23.016 -16.359 1 92.81 75 TRP B CA 1
ATOM 5277 C C . TRP B 1 75 ? -15.062 -21.859 -15.859 1 92.81 75 TRP B C 1
ATOM 5279 O O . TRP B 1 75 ? -15.359 -21.25 -14.828 1 92.81 75 TRP B O 1
ATOM 5289 N N . ASN B 1 76 ? -14.016 -21.5 -16.625 1 92 76 ASN B N 1
ATOM 5290 C CA . ASN B 1 76 ? -13.188 -20.359 -16.25 1 92 76 ASN B CA 1
ATOM 5291 C C . ASN B 1 76 ? -13.984 -19.062 -16.25 1 92 76 ASN B C 1
ATOM 5293 O O . ASN B 1 76 ? -13.875 -18.266 -15.32 1 92 76 ASN B O 1
ATOM 5297 N N . LEU B 1 77 ? -14.742 -18.859 -17.25 1 91.81 77 LEU B N 1
ATOM 5298 C CA . LEU B 1 77 ? -15.555 -17.656 -17.359 1 91.81 77 LEU B CA 1
ATOM 5299 C C . LEU B 1 77 ? -16.562 -17.562 -16.234 1 91.81 77 LEU B C 1
ATOM 5301 O O . LEU B 1 77 ? -16.75 -16.484 -15.648 1 91.81 77 LEU B O 1
ATOM 5305 N N . ASN B 1 78 ? -17.094 -18.672 -15.914 1 90.75 78 ASN B N 1
ATOM 5306 C CA . ASN B 1 78 ? -18.125 -18.656 -14.875 1 90.75 78 ASN B CA 1
ATOM 5307 C C . ASN B 1 78 ? -17.531 -18.516 -13.484 1 90.75 78 ASN B C 1
ATOM 5309 O O . ASN B 1 78 ? -18.109 -17.875 -12.609 1 90.75 78 ASN B O 1
ATOM 5313 N N . VAL B 1 79 ? -16.453 -19.078 -13.289 1 87.62 79 VAL B N 1
ATOM 5314 C CA . VAL B 1 79 ? -15.805 -19 -11.984 1 87.62 79 VAL B CA 1
ATOM 5315 C C . VAL B 1 79 ? -15.242 -17.609 -11.75 1 87.62 79 VAL B C 1
ATOM 5317 O O . VAL B 1 79 ? -15.422 -17.016 -10.68 1 87.62 79 VAL B O 1
ATOM 5320 N N . PHE B 1 80 ? -14.625 -17.078 -12.703 1 84.56 80 PHE B N 1
ATOM 5321 C CA . PHE B 1 80 ? -13.977 -15.781 -12.516 1 84.56 80 PHE B CA 1
ATOM 5322 C C . PHE B 1 80 ? -15 -14.656 -12.555 1 84.56 80 PHE B C 1
ATOM 5324 O O . PHE B 1 80 ? -14.805 -13.609 -11.93 1 84.56 80 PHE B O 1
ATOM 5331 N N . ARG B 1 81 ? -16.047 -14.906 -13.273 1 86.75 81 ARG B N 1
ATOM 5332 C CA . ARG B 1 81 ? -17.172 -13.984 -13.148 1 86.75 81 ARG B CA 1
ATOM 5333 C C . ARG B 1 81 ? -17.688 -13.953 -11.719 1 86.75 81 ARG B C 1
ATOM 5335 O O . ARG B 1 81 ? -18.094 -12.898 -11.219 1 86.75 81 ARG B O 1
ATOM 5342 N N . GLY B 1 82 ? -17.703 -15.086 -11.156 1 85.38 82 GLY B N 1
ATOM 5343 C CA . GLY B 1 82 ? -18.109 -15.148 -9.758 1 85.38 82 GLY B CA 1
ATOM 5344 C C . GLY B 1 82 ? -17.188 -14.359 -8.844 1 85.38 82 GLY B C 1
ATOM 5345 O O . GLY B 1 82 ? -17.641 -13.688 -7.918 1 85.38 82 GLY B O 1
ATOM 5346 N N . ASP B 1 83 ? -15.875 -14.422 -9.086 1 91.19 83 ASP B N 1
ATOM 5347 C CA . ASP B 1 83 ? -14.867 -13.695 -8.32 1 91.19 83 ASP B CA 1
ATOM 5348 C C . ASP B 1 83 ? -15.125 -12.188 -8.367 1 91.19 83 ASP B C 1
ATOM 5350 O O . ASP B 1 83 ? -15.234 -11.539 -7.324 1 91.19 83 ASP B O 1
ATOM 5354 N N . ASP B 1 84 ? -15.398 -11.695 -9.578 1 91.56 84 ASP B N 1
ATOM 5355 C CA . ASP B 1 84 ? -15.562 -10.258 -9.766 1 91.56 84 ASP B CA 1
ATOM 5356 C C . ASP B 1 84 ? -16.906 -9.781 -9.227 1 91.56 84 ASP B C 1
ATOM 5358 O O . ASP B 1 84 ? -17.016 -8.68 -8.695 1 91.56 84 ASP B O 1
ATOM 5362 N N . THR B 1 85 ? -17.875 -10.609 -9.375 1 90.75 85 THR B N 1
ATOM 5363 C CA . THR B 1 85 ? -19.203 -10.242 -8.898 1 90.75 85 THR B CA 1
ATOM 5364 C C . THR B 1 85 ? -19.234 -10.156 -7.375 1 90.75 85 THR B C 1
ATOM 5366 O O . THR B 1 85 ? -19.828 -9.242 -6.809 1 90.75 85 THR B O 1
ATOM 5369 N N . ILE B 1 86 ? -18.641 -11.078 -6.781 1 90.94 86 ILE B N 1
ATOM 5370 C CA . ILE B 1 86 ? -18.609 -11.078 -5.324 1 90.94 86 ILE B CA 1
ATOM 5371 C C . ILE B 1 86 ? -17.828 -9.859 -4.828 1 90.94 86 ILE B C 1
ATOM 5373 O O . ILE B 1 86 ? -18.234 -9.211 -3.863 1 90.94 86 ILE B O 1
ATOM 5377 N N . ARG B 1 87 ? -16.734 -9.578 -5.426 1 92.56 87 ARG B N 1
ATOM 5378 C CA . ARG B 1 87 ? -15.961 -8.391 -5.066 1 92.56 87 ARG B CA 1
ATOM 5379 C C . ARG B 1 87 ? -16.812 -7.129 -5.18 1 92.56 87 ARG B C 1
ATOM 5381 O O . ARG B 1 87 ? -16.766 -6.266 -4.305 1 92.56 87 ARG B O 1
ATOM 5388 N N . TYR B 1 88 ? -17.547 -7.102 -6.277 1 93.06 88 TYR B N 1
ATOM 5389 C CA . TYR B 1 88 ? -18.438 -5.965 -6.531 1 93.06 88 TYR B CA 1
ATOM 5390 C C . TYR B 1 88 ? -19.5 -5.855 -5.449 1 93.06 88 TYR B C 1
ATOM 5392 O O . TYR B 1 88 ? -19.719 -4.777 -4.887 1 93.06 88 TYR B O 1
ATOM 5400 N N . LEU B 1 89 ? -20.141 -6.883 -5.125 1 91.94 89 LEU B N 1
ATOM 5401 C CA . LEU B 1 89 ? -21.25 -6.887 -4.168 1 91.94 89 LEU B CA 1
ATOM 5402 C C . LEU B 1 89 ? -20.75 -6.551 -2.766 1 91.94 89 LEU B C 1
ATOM 5404 O O . LEU B 1 89 ? -21.375 -5.758 -2.057 1 91.94 89 LEU B O 1
ATOM 5408 N N . VAL B 1 90 ? -19.641 -7.133 -2.428 1 93.31 90 VAL B N 1
ATOM 5409 C CA . VAL B 1 90 ? -19.109 -6.914 -1.086 1 93.31 90 VAL B CA 1
ATOM 5410 C C . VAL B 1 90 ? -18.656 -5.461 -0.939 1 93.31 90 VAL B C 1
ATOM 5412 O O . VAL B 1 90 ? -18.938 -4.812 0.07 1 93.31 90 VAL B O 1
ATOM 5415 N N . THR B 1 91 ? -17.953 -5.008 -1.932 1 95 91 THR B N 1
ATOM 5416 C CA . THR B 1 91 ? -17.453 -3.639 -1.887 1 95 91 THR B CA 1
ATOM 5417 C C . THR B 1 91 ? -18.609 -2.641 -1.833 1 95 91 THR B C 1
ATOM 5419 O O . THR B 1 91 ? -18.562 -1.683 -1.058 1 95 91 THR B O 1
ATOM 5422 N N . THR B 1 92 ? -19.609 -2.832 -2.621 1 94 92 THR B N 1
ATOM 5423 C CA . THR B 1 92 ? -20.75 -1.92 -2.67 1 94 92 THR B CA 1
ATOM 5424 C C . THR B 1 92 ? -21.547 -1.975 -1.367 1 94 92 THR B C 1
ATOM 5426 O O . THR B 1 92 ? -21.984 -0.941 -0.855 1 94 92 THR B O 1
ATOM 5429 N N . LYS B 1 93 ? -21.734 -3.125 -0.855 1 92.62 93 LYS B N 1
ATOM 5430 C CA . LYS B 1 93 ? -22.453 -3.271 0.411 1 92.62 93 LYS B CA 1
ATOM 5431 C C . LYS B 1 93 ? -21.688 -2.609 1.553 1 92.62 93 LYS B C 1
ATOM 5433 O O . LYS B 1 93 ? -22.281 -1.987 2.432 1 92.62 93 LYS B O 1
ATOM 5438 N N . LEU B 1 94 ? -20.422 -2.799 1.521 1 94.19 94 LEU B N 1
ATOM 5439 C CA . LEU B 1 94 ? -19.578 -2.182 2.545 1 94.19 94 LEU B CA 1
ATOM 5440 C C . LEU B 1 94 ? -19.641 -0.662 2.457 1 94.19 94 LEU B C 1
ATOM 5442 O O . LEU B 1 94 ? -19.766 0.018 3.479 1 94.19 94 LEU B O 1
ATOM 5446 N N . TYR B 1 95 ? -19.547 -0.22 1.26 1 93.94 95 TYR B N 1
ATOM 5447 C CA . TYR B 1 95 ? -19.625 1.223 1.055 1 93.94 95 TYR B CA 1
ATOM 5448 C C . TYR B 1 95 ? -20.969 1.774 1.52 1 93.94 95 TYR B C 1
ATOM 5450 O O . TYR B 1 95 ? -21.016 2.826 2.16 1 93.94 95 TYR B O 1
ATOM 5458 N N . ASN B 1 96 ? -21.969 1.098 1.226 1 92.5 96 ASN B N 1
ATOM 5459 C CA . ASN B 1 96 ? -23.297 1.509 1.669 1 92.5 96 ASN B CA 1
ATOM 5460 C C . ASN B 1 96 ? -23.406 1.535 3.191 1 92.5 96 ASN B C 1
ATOM 5462 O O . ASN B 1 96 ? -24.062 2.406 3.76 1 92.5 96 ASN B O 1
ATOM 5466 N N . LYS B 1 97 ? -22.766 0.615 3.758 1 93 97 LYS B N 1
ATOM 5467 C CA . LYS B 1 97 ? -22.734 0.581 5.219 1 93 97 LYS B CA 1
ATOM 5468 C C . LYS B 1 97 ? -21.953 1.764 5.781 1 93 97 LYS B C 1
ATOM 5470 O O . LYS B 1 97 ? -22.359 2.352 6.793 1 93 97 LYS B O 1
ATOM 5475 N N . TYR B 1 98 ? -20.844 2.088 5.156 1 92.94 98 TYR B N 1
ATOM 5476 C CA . TYR B 1 98 ? -20.062 3.248 5.57 1 92.94 98 TYR B CA 1
ATOM 5477 C C . TYR B 1 98 ? -20.906 4.516 5.531 1 92.94 98 TYR B C 1
ATOM 5479 O O . TYR B 1 98 ? -20.859 5.336 6.449 1 92.94 98 TYR B O 1
ATOM 5487 N N . LEU B 1 99 ? -21.734 4.629 4.547 1 90.88 99 LEU B N 1
ATOM 5488 C CA . LEU B 1 99 ? -22.531 5.828 4.34 1 90.88 99 LEU B CA 1
ATOM 5489 C C . LEU B 1 99 ? -23.609 5.953 5.414 1 90.88 99 LEU B C 1
ATOM 5491 O O . LEU B 1 99 ? -24.047 7.062 5.73 1 90.88 99 LEU B O 1
ATOM 5495 N N . LYS B 1 100 ? -23.953 4.867 6.027 1 89.44 100 LYS B N 1
ATOM 5496 C CA . LYS B 1 100 ? -25.047 4.859 6.992 1 89.44 100 LYS B CA 1
ATOM 5497 C C . LYS B 1 100 ? -24.531 5.055 8.414 1 89.44 100 LYS B C 1
ATOM 5499 O O . LYS B 1 100 ? -25.312 5.289 9.336 1 89.44 100 LYS B O 1
ATOM 5504 N N . GLN B 1 101 ? -23.234 5.004 8.523 1 88.94 101 GLN B N 1
ATOM 5505 C CA . GLN B 1 101 ? -22.672 5.051 9.867 1 88.94 101 GLN B CA 1
ATOM 5506 C C . GLN B 1 101 ? -22.484 6.488 10.336 1 88.94 101 GLN B C 1
ATOM 5508 O O . GLN B 1 101 ? -22.328 7.398 9.516 1 88.94 101 GLN B O 1
ATOM 5513 N N . SER B 1 102 ? -22.516 6.605 11.625 1 86.5 102 SER B N 1
ATOM 5514 C CA . SER B 1 102 ? -22.312 7.91 12.25 1 86.5 102 SER B CA 1
ATOM 5515 C C . SER B 1 102 ? -20.844 8.195 12.469 1 86.5 102 SER B C 1
ATOM 5517 O O . SER B 1 102 ? -20 7.293 12.344 1 86.5 102 SER B O 1
ATOM 5519 N N . PRO B 1 103 ? -20.531 9.406 12.719 1 82.19 103 PRO B N 1
ATOM 5520 C CA . PRO B 1 103 ? -19.125 9.766 12.977 1 82.19 103 PRO B CA 1
ATOM 5521 C C . PRO B 1 103 ? -18.516 8.945 14.102 1 82.19 103 PRO B C 1
ATOM 5523 O O . PRO B 1 103 ? -17.297 8.719 14.109 1 82.19 103 PRO B O 1
ATOM 5526 N N . GLU B 1 104 ? -19.328 8.516 15.008 1 82.81 104 GLU B N 1
ATOM 5527 C CA . GLU B 1 104 ? -18.828 7.684 16.094 1 82.81 104 GLU B CA 1
ATOM 5528 C C . GLU B 1 104 ? -18.141 6.43 15.555 1 82.81 104 GLU B C 1
ATOM 5530 O O . GLU B 1 104 ? -17.109 6.008 16.078 1 82.81 104 GLU B O 1
ATOM 5535 N N . PHE B 1 105 ? -18.719 5.895 14.609 1 87.19 105 PHE B N 1
ATOM 5536 C CA . PHE B 1 105 ? -18.172 4.715 13.961 1 87.19 105 PHE B CA 1
ATOM 5537 C C . PHE B 1 105 ? -16.781 5.008 13.406 1 87.19 105 PHE B C 1
ATOM 5539 O O . PHE B 1 105 ? -15.867 4.184 13.539 1 87.19 105 PHE B O 1
ATOM 5546 N N . PHE B 1 106 ? -16.594 6.141 12.805 1 86.06 106 PHE B N 1
ATOM 5547 C CA . PHE B 1 106 ? -15.352 6.5 12.133 1 86.06 106 PHE B CA 1
ATOM 5548 C C . PHE B 1 106 ? -14.297 6.926 13.141 1 86.06 106 PHE B C 1
ATOM 5550 O O . PHE B 1 106 ? -13.109 6.973 12.812 1 86.06 106 PHE B O 1
ATOM 5557 N N . GLU B 1 107 ? -14.758 7.293 14.289 1 77.81 107 GLU B N 1
ATOM 5558 C CA . GLU B 1 107 ? -13.82 7.562 15.375 1 77.81 107 GLU B CA 1
ATOM 5559 C C . GLU B 1 107 ? -13.258 6.266 15.945 1 77.81 107 GLU B C 1
ATOM 5561 O O . GLU B 1 107 ? -12.102 6.223 16.375 1 77.81 107 GLU B O 1
ATOM 5566 N N . LYS B 1 108 ? -14.078 5.258 15.945 1 80.75 108 LYS B N 1
ATOM 5567 C CA . LYS B 1 108 ? -13.688 3.963 16.484 1 80.75 108 LYS B CA 1
ATOM 5568 C C . LYS B 1 108 ? -12.844 3.18 15.492 1 80.75 108 LYS B C 1
ATOM 5570 O O . LYS B 1 108 ? -12.078 2.291 15.883 1 80.75 108 LYS B O 1
ATOM 5575 N N . ASN B 1 109 ? -13.055 3.518 14.242 1 85.25 109 ASN B N 1
ATOM 5576 C CA . ASN B 1 109 ? -12.328 2.824 13.18 1 85.25 109 ASN B CA 1
ATOM 5577 C C . ASN B 1 109 ? -11.398 3.768 12.422 1 85.25 109 ASN B C 1
ATOM 5579 O O . ASN B 1 109 ? -11.844 4.785 11.883 1 85.25 109 ASN B O 1
ATOM 5583 N N . SER B 1 110 ? -10.203 3.428 12.344 1 82.75 110 SER B N 1
ATOM 5584 C CA . SER B 1 110 ? -9.242 4.273 11.641 1 82.75 110 SER B CA 1
ATOM 5585 C C . SER B 1 110 ? -9.492 4.266 10.141 1 82.75 110 SER B C 1
ATOM 5587 O O . SER B 1 110 ? -10.039 3.305 9.602 1 82.75 110 SER B O 1
ATOM 5589 N N . THR B 1 111 ? -9.133 5.355 9.523 1 82.75 111 THR B N 1
ATOM 5590 C CA . THR B 1 111 ? -9.289 5.469 8.078 1 82.75 111 THR B CA 1
ATOM 5591 C C . THR B 1 111 ? -8.539 4.348 7.359 1 82.75 111 THR B C 1
ATOM 5593 O O . THR B 1 111 ? -9.07 3.744 6.422 1 82.75 111 THR B O 1
ATOM 5596 N N . GLY B 1 112 ? -7.363 4.051 7.824 1 77.38 112 GLY B N 1
ATOM 5597 C CA . GLY B 1 112 ? -6.598 2.963 7.242 1 77.38 112 GLY B CA 1
ATOM 5598 C C . GLY B 1 112 ? -7.301 1.621 7.332 1 77.38 112 GLY B C 1
ATOM 5599 O O . GLY B 1 112 ? -7.309 0.852 6.371 1 77.38 112 GLY B O 1
ATOM 5600 N N . SER B 1 113 ? -7.785 1.358 8.438 1 85.62 113 SER B N 1
ATOM 5601 C CA . SER B 1 113 ? -8.5 0.104 8.648 1 85.62 113 SER B CA 1
ATOM 5602 C C . SER B 1 113 ? -9.719 -0 7.742 1 85.62 113 SER B C 1
ATOM 5604 O O . SER B 1 113 ? -9.969 -1.048 7.141 1 85.62 113 SER B O 1
ATOM 5606 N N . LEU B 1 114 ? -10.43 1.06 7.629 1 90.38 114 LEU B N 1
ATOM 5607 C CA . LEU B 1 114 ? -11.625 1.067 6.801 1 90.38 114 LEU B CA 1
ATOM 5608 C C . LEU B 1 114 ? -11.273 0.927 5.324 1 90.38 114 LEU B C 1
ATOM 5610 O O . LEU B 1 114 ? -11.969 0.235 4.578 1 90.38 114 LEU B O 1
ATOM 5614 N N . MET B 1 115 ? -10.211 1.559 4.961 1 88.88 115 MET B N 1
ATOM 5615 C CA . MET B 1 115 ? -9.758 1.437 3.578 1 88.88 115 MET B CA 1
ATOM 5616 C C . MET B 1 115 ? -9.328 0.006 3.27 1 88.88 115 MET B C 1
ATOM 5618 O O . MET B 1 115 ? -9.656 -0.532 2.213 1 88.88 115 MET B O 1
ATOM 5622 N N . GLY B 1 116 ? -8.602 -0.612 4.188 1 87.62 116 GLY B N 1
ATOM 5623 C CA . GLY B 1 116 ? -8.227 -2.006 4.008 1 87.62 116 GLY B CA 1
ATOM 5624 C C . GLY B 1 116 ? -9.422 -2.928 3.84 1 87.62 116 GLY B C 1
ATOM 5625 O O . GLY B 1 116 ? -9.422 -3.801 2.971 1 87.62 116 GLY B O 1
ATOM 5626 N N . LYS B 1 117 ? -10.383 -2.727 4.625 1 91.81 117 LYS B N 1
ATOM 5627 C CA . LYS B 1 117 ? -11.602 -3.531 4.57 1 91.81 117 LYS B CA 1
ATOM 5628 C C . LYS B 1 117 ? -12.359 -3.293 3.268 1 91.81 117 LYS B C 1
ATOM 5630 O O . LYS B 1 117 ? -13 -4.203 2.744 1 91.81 117 LYS B O 1
ATOM 5635 N N . ALA B 1 118 ? -12.172 -2.086 2.754 1 91.06 118 ALA B N 1
ATOM 5636 C CA . ALA B 1 118 ? -12.93 -1.735 1.555 1 91.06 118 ALA B CA 1
ATOM 5637 C C . ALA B 1 118 ? -12.18 -2.156 0.293 1 91.06 118 ALA B C 1
ATOM 5639 O O . ALA B 1 118 ? -12.789 -2.33 -0.767 1 91.06 118 ALA B O 1
ATOM 5640 N N . THR B 1 119 ? -10.898 -2.402 0.374 1 86.38 119 THR B N 1
ATOM 5641 C CA . THR B 1 119 ? -10.117 -2.639 -0.833 1 86.38 119 THR B CA 1
ATOM 5642 C C . THR B 1 119 ? -9.523 -4.043 -0.825 1 86.38 119 THR B C 1
ATOM 5644 O O . THR B 1 119 ? -9.812 -4.852 -1.711 1 86.38 119 THR B O 1
ATOM 5647 N N . ASN B 1 120 ? -8.852 -4.43 0.211 1 86.88 120 ASN B N 1
ATOM 5648 C CA . ASN B 1 120 ? -8.117 -5.691 0.26 1 86.88 120 ASN B CA 1
ATOM 5649 C C . ASN B 1 120 ? -9.039 -6.863 0.601 1 86.88 120 ASN B C 1
ATOM 5651 O O . ASN B 1 120 ? -8.922 -7.938 0.014 1 86.88 120 ASN B O 1
ATOM 5655 N N . ASP B 1 121 ? -9.883 -6.684 1.486 1 91.5 121 ASP B N 1
ATOM 5656 C CA . ASP B 1 121 ? -10.695 -7.781 2 1 91.5 121 ASP B CA 1
ATOM 5657 C C . ASP B 1 121 ? -11.664 -8.297 0.937 1 91.5 121 ASP B C 1
ATOM 5659 O O . ASP B 1 121 ? -11.844 -9.508 0.787 1 91.5 121 ASP B O 1
ATOM 5663 N N . PRO B 1 122 ? -12.242 -7.371 0.171 1 93.31 122 PRO B N 1
ATOM 5664 C CA . PRO B 1 122 ? -13.102 -7.887 -0.898 1 93.31 122 PRO B CA 1
ATOM 5665 C C . PRO B 1 122 ? -12.328 -8.719 -1.922 1 93.31 122 PRO B C 1
ATOM 5667 O O . PRO B 1 122 ? -12.867 -9.68 -2.479 1 93.31 122 PRO B O 1
ATOM 5670 N N . TYR B 1 123 ? -11.164 -8.414 -2.139 1 91.62 123 TYR B N 1
ATOM 5671 C CA . TYR B 1 123 ? -10.328 -9.18 -3.059 1 91.62 123 TYR B CA 1
ATOM 5672 C C . TYR B 1 123 ? -10.102 -10.594 -2.543 1 91.62 123 TYR B C 1
ATOM 5674 O O . TYR B 1 123 ? -10.156 -11.562 -3.314 1 91.62 123 TYR B O 1
ATOM 5682 N N . ALA B 1 124 ? -9.836 -10.688 -1.295 1 91.69 124 ALA B N 1
ATOM 5683 C CA . ALA B 1 124 ? -9.633 -12.008 -0.696 1 91.69 124 ALA B CA 1
ATOM 5684 C C . ALA B 1 124 ? -10.891 -12.867 -0.818 1 91.69 124 ALA B C 1
ATOM 5686 O O . ALA B 1 124 ? -10.805 -14.062 -1.081 1 91.69 124 ALA B O 1
ATOM 5687 N N . LEU B 1 125 ? -12 -12.258 -0.641 1 92.12 125 LEU B N 1
ATOM 5688 C CA . LEU B 1 125 ? -13.258 -12.992 -0.746 1 92.12 125 LEU B CA 1
ATOM 5689 C C . LEU B 1 125 ? -13.531 -13.391 -2.191 1 92.12 125 LEU B C 1
ATOM 5691 O O . LEU B 1 125 ? -14.023 -14.492 -2.453 1 92.12 125 LEU B O 1
ATOM 5695 N N . GLY B 1 126 ? -13.266 -12.461 -3.092 1 91.88 126 GLY B N 1
ATOM 5696 C CA . GLY B 1 126 ? -13.398 -12.789 -4.5 1 91.88 126 GLY B CA 1
ATOM 5697 C C . GLY B 1 126 ? -12.469 -13.906 -4.941 1 91.88 126 GLY B C 1
ATOM 5698 O O . GLY B 1 126 ? -12.883 -14.82 -5.66 1 91.88 126 GLY B O 1
ATOM 5699 N N . ASP B 1 127 ? -11.273 -13.836 -4.48 1 91 127 ASP B N 1
ATOM 5700 C CA . ASP B 1 127 ? -10.289 -14.859 -4.793 1 91 127 ASP B CA 1
ATOM 5701 C C . ASP B 1 127 ? -10.742 -16.234 -4.309 1 91 127 ASP B C 1
ATOM 5703 O O . ASP B 1 127 ? -10.531 -17.234 -4.984 1 91 127 ASP B O 1
ATOM 5707 N N . PHE B 1 128 ? -11.312 -16.266 -3.209 1 90.19 128 PHE B N 1
ATOM 5708 C CA . PHE B 1 128 ? -11.844 -17.516 -2.668 1 90.19 128 PHE B CA 1
ATOM 5709 C C . PHE B 1 128 ? -13 -18.016 -3.514 1 90.19 128 PHE B C 1
ATOM 5711 O O . PHE B 1 128 ? -13.102 -19.219 -3.781 1 90.19 128 PHE B O 1
ATOM 5718 N N . ALA B 1 129 ? -13.828 -17.125 -3.943 1 88.44 129 ALA B N 1
ATOM 5719 C CA . ALA B 1 129 ? -15 -17.5 -4.734 1 88.44 129 ALA B CA 1
ATOM 5720 C C . ALA B 1 129 ? -14.586 -17.984 -6.129 1 88.44 129 ALA B C 1
ATOM 5722 O O . ALA B 1 129 ? -15.297 -18.766 -6.758 1 88.44 129 ALA B O 1
ATOM 5723 N N . GLY B 1 130 ? -13.508 -17.469 -6.555 1 88.75 130 GLY B N 1
ATOM 5724 C CA . GLY B 1 130 ? -13.031 -17.859 -7.871 1 88.75 130 GLY B CA 1
ATOM 5725 C C . GLY B 1 130 ? -11.953 -18.922 -7.82 1 88.75 130 GLY B C 1
ATOM 5726 O O . GLY B 1 130 ? -12.25 -20.125 -7.938 1 88.75 130 GLY B O 1
ATOM 5727 N N . TYR B 1 131 ? -10.758 -18.469 -7.52 1 87.06 131 TYR B N 1
ATOM 5728 C CA . TYR B 1 131 ? -9.602 -19.344 -7.473 1 87.06 131 TYR B CA 1
ATOM 5729 C C . TYR B 1 131 ? -9.766 -20.406 -6.383 1 87.06 131 TYR B C 1
ATOM 5731 O O . TYR B 1 131 ? -9.336 -21.547 -6.547 1 87.06 131 TYR B O 1
ATOM 5739 N N . GLY B 1 132 ? -10.312 -20.031 -5.285 1 86.44 132 GLY B N 1
ATOM 5740 C CA . GLY B 1 132 ? -10.539 -20.984 -4.207 1 86.44 132 GLY B CA 1
ATOM 5741 C C . GLY B 1 132 ? -11.438 -22.125 -4.605 1 86.44 132 GLY B C 1
ATOM 5742 O O . GLY B 1 132 ? -11.164 -23.281 -4.27 1 86.44 132 GLY B O 1
ATOM 5743 N N . LEU B 1 133 ? -12.43 -21.828 -5.293 1 84.5 133 LEU B N 1
ATOM 5744 C CA . LEU B 1 133 ? -13.328 -22.875 -5.77 1 84.5 133 LEU B CA 1
ATOM 5745 C C . LEU B 1 133 ? -12.625 -23.797 -6.754 1 84.5 133 LEU B C 1
ATOM 5747 O O . LEU B 1 133 ? -12.773 -25.016 -6.688 1 84.5 133 LEU B O 1
ATOM 5751 N N . MET B 1 134 ? -11.953 -23.188 -7.621 1 85.62 134 MET B N 1
ATOM 5752 C CA . MET B 1 134 ? -11.195 -23.984 -8.586 1 85.62 134 MET B CA 1
ATOM 5753 C C . MET B 1 134 ? -10.188 -24.891 -7.871 1 85.62 134 MET B C 1
ATOM 5755 O O . MET B 1 134 ? -10.094 -26.078 -8.172 1 85.62 134 MET B O 1
ATOM 5759 N N . SER B 1 135 ? -9.477 -24.297 -6.945 1 87.69 135 SER B N 1
ATOM 5760 C CA . SER B 1 135 ? -8.445 -25.047 -6.23 1 87.69 135 SER B CA 1
ATOM 5761 C C . SER B 1 135 ? -9.062 -26.172 -5.402 1 87.69 135 SER B C 1
ATOM 5763 O O . SER B 1 135 ? -8.469 -27.234 -5.258 1 87.69 135 SER B O 1
ATOM 5765 N N . LEU B 1 136 ? -10.211 -25.984 -4.918 1 88.25 136 LEU B N 1
ATOM 5766 C CA . LEU B 1 136 ? -10.914 -27.016 -4.164 1 88.25 136 LEU B CA 1
ATOM 5767 C C . LEU B 1 136 ? -11.234 -28.219 -5.051 1 88.25 136 LEU B C 1
ATOM 5769 O O . LEU B 1 136 ? -10.945 -29.359 -4.688 1 88.25 136 LEU B O 1
ATOM 5773 N N . PHE B 1 137 ? -11.766 -27.984 -6.164 1 89.25 137 PHE B N 1
ATOM 5774 C CA . PHE B 1 137 ? -12.148 -29.062 -7.055 1 89.25 137 PHE B CA 1
ATOM 5775 C C . PHE B 1 137 ? -10.922 -29.734 -7.652 1 89.25 137 PHE B C 1
ATOM 5777 O O . PHE B 1 137 ? -10.891 -30.969 -7.793 1 89.25 137 PHE B O 1
ATOM 5784 N N . ASP B 1 138 ? -9.922 -28.938 -7.93 1 88.5 138 ASP B N 1
ATOM 5785 C CA . ASP B 1 138 ? -8.695 -29.484 -8.5 1 88.5 138 ASP B CA 1
ATOM 5786 C C . ASP B 1 138 ? -7.965 -30.359 -7.484 1 88.5 138 ASP B C 1
ATOM 5788 O O . ASP B 1 138 ? -7.289 -31.328 -7.867 1 88.5 138 ASP B O 1
ATOM 5792 N N . SER B 1 139 ? -8.109 -30 -6.223 1 88.12 139 SER B N 1
ATOM 5793 C CA . SER B 1 139 ? -7.34 -30.719 -5.203 1 88.12 139 SER B CA 1
ATOM 5794 C C . SER B 1 139 ? -8.141 -31.875 -4.617 1 88.12 139 SER B C 1
ATOM 5796 O O . SER B 1 139 ? -7.574 -32.75 -3.959 1 88.12 139 SER B O 1
ATOM 5798 N N . THR B 1 140 ? -9.438 -31.984 -4.848 1 88.62 140 THR B N 1
ATOM 5799 C CA . THR B 1 140 ? -10.242 -33.031 -4.23 1 88.62 140 THR B CA 1
ATOM 5800 C C . THR B 1 140 ? -10.906 -33.906 -5.297 1 88.62 140 THR B C 1
ATOM 5802 O O . THR B 1 140 ? -10.531 -35.062 -5.473 1 88.62 140 THR B O 1
ATOM 5805 N N . PHE B 1 141 ? -11.656 -33.281 -6.117 1 90.62 141 PHE B N 1
ATOM 5806 C CA . PHE B 1 141 ? -12.469 -34.031 -7.062 1 90.62 141 PHE B CA 1
ATOM 5807 C C . PHE B 1 141 ? -11.594 -34.625 -8.164 1 90.62 141 PHE B C 1
ATOM 5809 O O . PHE B 1 141 ? -11.766 -35.781 -8.555 1 90.62 141 PHE B O 1
ATOM 5816 N N . TYR B 1 142 ? -10.719 -33.812 -8.656 1 92.19 142 TYR B N 1
ATOM 5817 C CA . TYR B 1 142 ? -9.883 -34.281 -9.766 1 92.19 142 TYR B CA 1
ATOM 5818 C C . TYR B 1 142 ? -9.031 -35.469 -9.359 1 92.19 142 TYR B C 1
ATOM 5820 O O . TYR B 1 142 ? -9.047 -36.5 -10.023 1 92.19 142 TYR B O 1
ATOM 5828 N N . PRO B 1 143 ? -8.312 -35.406 -8.242 1 91.25 143 PRO B N 1
ATOM 5829 C CA . PRO B 1 143 ? -7.512 -36.562 -7.844 1 91.25 143 PRO B CA 1
ATOM 5830 C C . PRO B 1 143 ? -8.359 -37.781 -7.52 1 91.25 143 PRO B C 1
ATOM 5832 O O . PRO B 1 143 ? -7.957 -38.906 -7.809 1 91.25 143 PRO B O 1
ATOM 5835 N N . ILE B 1 144 ? -9.484 -37.656 -6.973 1 91.88 144 ILE B N 1
ATOM 5836 C CA . ILE B 1 144 ? -10.375 -38.75 -6.672 1 91.88 144 ILE B CA 1
ATOM 5837 C C . ILE B 1 144 ? -10.805 -39.438 -7.969 1 91.88 144 ILE B C 1
ATOM 5839 O O . ILE B 1 144 ? -10.797 -40.656 -8.07 1 91.88 144 ILE B O 1
ATOM 5843 N N . LEU B 1 145 ? -11.156 -38.625 -8.922 1 93.94 145 LEU B N 1
ATOM 5844 C CA . LEU B 1 145 ? -11.555 -39.156 -10.211 1 93.94 145 LEU B CA 1
ATOM 5845 C C . LEU B 1 145 ? -10.398 -39.906 -10.867 1 93.94 145 LEU B C 1
ATOM 5847 O O . LEU B 1 145 ? -10.602 -40.969 -11.453 1 93.94 145 LEU B O 1
ATOM 5851 N N . ILE B 1 146 ? -9.219 -39.375 -10.805 1 95 146 ILE B N 1
ATOM 5852 C CA . ILE B 1 146 ? -8.047 -40 -11.383 1 95 146 ILE B CA 1
ATOM 5853 C C . ILE B 1 146 ? -7.816 -41.344 -10.703 1 95 146 ILE B C 1
ATOM 5855 O O . ILE B 1 146 ? -7.594 -42.375 -11.383 1 95 146 ILE B O 1
ATOM 5859 N N . VAL B 1 147 ? -7.906 -41.438 -9.414 1 93.88 147 VAL B N 1
ATOM 5860 C CA . VAL B 1 147 ? -7.68 -42.656 -8.648 1 93.88 147 VAL B CA 1
ATOM 5861 C C . VAL B 1 147 ? -8.734 -43.688 -9.023 1 93.88 147 VAL B C 1
ATOM 5863 O O . VAL B 1 147 ? -8.422 -44.875 -9.188 1 93.88 147 VAL B O 1
ATOM 5866 N N . ILE B 1 148 ? -9.945 -43.281 -9.195 1 94.81 148 ILE B N 1
ATOM 5867 C CA . ILE B 1 148 ? -11.023 -44.188 -9.562 1 94.81 148 ILE B CA 1
ATOM 5868 C C . ILE B 1 148 ? -10.75 -44.781 -10.945 1 94.81 148 ILE B C 1
ATOM 5870 O O . ILE B 1 148 ? -10.875 -45.969 -11.141 1 94.81 148 ILE B O 1
ATOM 5874 N N . ILE B 1 149 ? -10.352 -43.938 -11.867 1 94.62 149 ILE B N 1
ATOM 5875 C CA . ILE B 1 149 ? -10.07 -44.406 -13.227 1 94.62 149 ILE B CA 1
ATOM 5876 C C . ILE B 1 149 ? -8.883 -45.344 -13.203 1 94.62 149 ILE B C 1
ATOM 5878 O O . ILE B 1 149 ? -8.859 -46.344 -13.938 1 94.62 149 ILE B O 1
ATOM 5882 N N . MET B 1 150 ? -7.859 -45.062 -12.398 1 95.38 150 MET B N 1
ATOM 5883 C CA . MET B 1 150 ? -6.699 -45.938 -12.273 1 95.38 150 MET B CA 1
ATOM 5884 C C . MET B 1 150 ? -7.102 -47.312 -11.734 1 95.38 150 MET B C 1
ATOM 5886 O O . MET B 1 150 ? -6.621 -48.344 -12.211 1 95.38 150 MET B O 1
ATOM 5890 N N . ILE B 1 151 ? -8.016 -47.344 -10.805 1 95.38 151 ILE B N 1
ATOM 5891 C CA . ILE B 1 151 ? -8.477 -48.562 -10.188 1 95.38 151 ILE B CA 1
ATOM 5892 C C . ILE B 1 151 ? -9.297 -49.375 -11.195 1 95.38 151 ILE B C 1
ATOM 5894 O O . ILE B 1 151 ? -9.102 -50.594 -11.352 1 95.38 151 ILE B O 1
ATOM 5898 N N . VAL B 1 152 ? -10.141 -48.75 -11.922 1 93.62 152 VAL B N 1
ATOM 5899 C CA . VAL B 1 152 ? -11.086 -49.438 -12.82 1 93.62 152 VAL B CA 1
ATOM 5900 C C . VAL B 1 152 ? -10.359 -49.906 -14.078 1 93.62 152 VAL B C 1
ATOM 5902 O O . VAL B 1 152 ? -10.648 -51 -14.594 1 93.62 152 VAL B O 1
ATOM 5905 N N . THR B 1 153 ? -9.414 -49.125 -14.57 1 91.25 153 THR B N 1
ATOM 5906 C CA . THR B 1 153 ? -8.797 -49.438 -15.852 1 91.25 153 THR B CA 1
ATOM 5907 C C . THR B 1 153 ? -7.57 -50.344 -15.648 1 91.25 153 THR B C 1
ATOM 5909 O O . THR B 1 153 ? -7.137 -51.031 -16.578 1 91.25 153 THR B O 1
ATOM 5912 N N . THR B 1 154 ? -6.953 -50.25 -14.57 1 92.62 154 THR B N 1
ATOM 5913 C CA . THR B 1 154 ? -5.707 -51 -14.406 1 92.62 154 THR B CA 1
ATOM 5914 C C . THR B 1 154 ? -5.824 -52 -13.258 1 92.62 154 THR B C 1
ATOM 5916 O O . THR B 1 154 ? -6.188 -53.156 -13.484 1 92.62 154 THR B O 1
ATOM 5919 N N . ASP B 1 155 ? -5.52 -51.469 -11.977 1 94.19 155 ASP B N 1
ATOM 5920 C CA . ASP B 1 155 ? -5.531 -52.406 -10.852 1 94.19 155 ASP B CA 1
ATOM 5921 C C . ASP B 1 155 ? -5.582 -51.656 -9.523 1 94.19 155 ASP B C 1
ATOM 5923 O O . ASP B 1 155 ? -4.891 -50.656 -9.344 1 94.19 155 ASP B O 1
ATOM 5927 N N . PHE B 1 156 ? -6.383 -52.219 -8.648 1 94.25 156 PHE B N 1
ATOM 5928 C CA . PHE B 1 156 ? -6.59 -51.625 -7.344 1 94.25 156 PHE B CA 1
ATOM 5929 C C . PHE B 1 156 ? -5.328 -51.719 -6.492 1 94.25 156 PHE B C 1
ATOM 5931 O O . PHE B 1 156 ? -4.957 -50.75 -5.805 1 94.25 156 PHE B O 1
ATOM 5938 N N . ARG B 1 157 ? -4.746 -52.812 -6.43 1 87.75 157 ARG B N 1
ATOM 5939 C CA . ARG B 1 157 ? -3.551 -53.031 -5.625 1 87.75 157 ARG B CA 1
ATOM 5940 C C . ARG B 1 157 ? -2.406 -52.125 -6.074 1 87.75 157 ARG B C 1
ATOM 5942 O O . ARG B 1 157 ? -1.683 -51.562 -5.242 1 87.75 157 ARG B O 1
ATOM 5949 N N . LEU B 1 158 ? -2.236 -52 -7.414 1 96.06 158 LEU B N 1
ATOM 5950 C CA . LEU B 1 158 ? 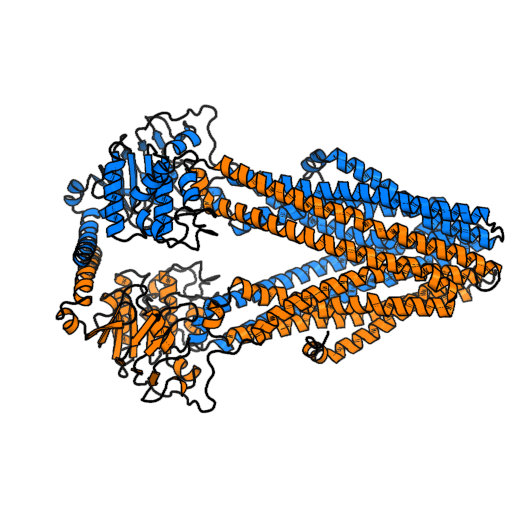-1.199 -51.125 -7.992 1 96.06 158 LEU B CA 1
ATOM 5951 C C . LEU B 1 158 ? -1.435 -49.688 -7.637 1 96.06 158 LEU B C 1
ATOM 5953 O O . LEU B 1 158 ? -0.489 -48.938 -7.32 1 96.06 158 LEU B O 1
ATOM 5957 N N . THR B 1 159 ? -2.656 -49.281 -7.742 1 95.94 159 THR B N 1
ATOM 5958 C CA . THR B 1 159 ? -3.018 -47.906 -7.457 1 95.94 159 THR B CA 1
ATOM 5959 C C . THR B 1 159 ? -2.719 -47.531 -6 1 95.94 159 THR B C 1
ATOM 5961 O O . THR B 1 159 ? -2.109 -46.5 -5.719 1 95.94 159 THR B O 1
ATOM 5964 N N . LEU B 1 160 ? -3.096 -48.344 -5.051 1 94.31 160 LEU B N 1
ATOM 5965 C CA . LEU B 1 160 ? -2.885 -48.094 -3.629 1 94.31 160 LEU B CA 1
ATOM 5966 C C . LEU B 1 160 ? -1.397 -48 -3.309 1 94.31 160 LEU B C 1
ATOM 5968 O O . LEU B 1 160 ? -0.973 -47.125 -2.551 1 94.31 160 LEU B O 1
ATOM 5972 N N . LEU B 1 161 ? -0.65 -48.812 -3.91 1 93.75 161 LEU B N 1
ATOM 5973 C CA . LEU B 1 161 ? 0.785 -48.844 -3.646 1 93.75 161 LEU B CA 1
ATOM 5974 C C . LEU B 1 161 ? 1.476 -47.594 -4.219 1 93.75 161 LEU B C 1
ATOM 5976 O O . LEU B 1 161 ? 2.342 -47 -3.566 1 93.75 161 LEU B O 1
ATOM 5980 N N . SER B 1 162 ? 1.076 -47.281 -5.43 1 93.5 162 SER B N 1
ATOM 5981 C CA . SER B 1 162 ? 1.76 -46.188 -6.117 1 93.5 162 SER B CA 1
ATOM 5982 C C . SER B 1 162 ? 1.366 -44.812 -5.539 1 93.5 162 SER B C 1
ATOM 5984 O O . SER B 1 162 ? 2.133 -43.875 -5.613 1 93.5 162 SER B O 1
ATOM 5986 N N . VAL B 1 163 ? 0.236 -44.688 -4.98 1 92 163 VAL B N 1
ATOM 5987 C CA . VAL B 1 163 ? -0.261 -43.406 -4.48 1 92 163 VAL B CA 1
ATOM 5988 C C . VAL B 1 163 ? 0.192 -43.219 -3.035 1 92 163 VAL B C 1
ATOM 5990 O O . VAL B 1 163 ? 0.143 -42.094 -2.51 1 92 163 VAL B O 1
ATOM 5993 N N . LEU B 1 164 ? 0.802 -44.031 -2.396 1 90.31 164 LEU B N 1
ATOM 5994 C CA . LEU B 1 164 ? 1.174 -44.062 -0.986 1 90.31 164 LEU B CA 1
ATOM 5995 C C . LEU B 1 164 ? 2.139 -42.906 -0.669 1 90.31 164 LEU B C 1
ATOM 5997 O O . LEU B 1 164 ? 2.023 -42.25 0.375 1 90.31 164 LEU B O 1
ATOM 6001 N N . PRO B 1 165 ? 3.051 -42.562 -1.574 1 89.81 165 PRO B N 1
ATOM 6002 C CA . PRO B 1 165 ? 3.998 -41.5 -1.249 1 89.81 165 PRO B CA 1
ATOM 6003 C C . PRO B 1 165 ? 3.365 -40.125 -1.3 1 89.81 165 PRO B C 1
ATOM 6005 O O . PRO B 1 165 ? 3.904 -39.156 -0.729 1 89.81 165 PRO B O 1
ATOM 6008 N N . LEU B 1 166 ? 2.299 -40.031 -1.925 1 86.44 166 LEU B N 1
ATOM 6009 C CA . LEU B 1 166 ? 1.719 -38.719 -2.184 1 86.44 166 LEU B CA 1
ATOM 6010 C C . LEU B 1 166 ? 1.178 -38.125 -0.899 1 86.44 166 LEU B C 1
ATOM 6012 O O . LEU B 1 166 ? 1.365 -36.938 -0.652 1 86.44 166 LEU B O 1
ATOM 6016 N N . PRO B 1 167 ? 0.564 -38.844 0.019 1 83.19 167 PRO B N 1
ATOM 6017 C CA . PRO B 1 167 ? 0.147 -38.281 1.298 1 83.19 167 PRO B CA 1
ATOM 6018 C C . PRO B 1 167 ? 1.323 -37.75 2.119 1 83.19 167 PRO B C 1
ATOM 6020 O O . PRO B 1 167 ? 1.16 -36.812 2.912 1 83.19 167 PRO B O 1
ATOM 6023 N N . ILE B 1 168 ? 2.502 -38.312 1.873 1 85.75 168 ILE B N 1
ATOM 6024 C CA . ILE B 1 168 ? 3.701 -37.844 2.557 1 85.75 168 ILE B CA 1
ATOM 6025 C C . ILE B 1 168 ? 4.031 -36.406 2.098 1 85.75 168 ILE B C 1
ATOM 6027 O O . ILE B 1 168 ? 4.438 -35.562 2.902 1 85.75 168 ILE B O 1
ATOM 6031 N N . LEU B 1 169 ? 3.779 -36.25 0.854 1 83.38 169 LEU B N 1
ATOM 6032 C CA . LEU B 1 169 ? 4.008 -34.906 0.304 1 83.38 169 LEU B CA 1
ATOM 6033 C C . LEU B 1 169 ? 3.076 -33.906 0.948 1 83.38 169 LEU B C 1
ATOM 6035 O O . LEU B 1 169 ? 3.49 -32.781 1.248 1 83.38 169 LEU B O 1
ATOM 6039 N N . VAL B 1 170 ? 1.9 -34.25 1.236 1 80.06 170 VAL B N 1
ATOM 6040 C CA . VAL B 1 170 ? 0.91 -33.375 1.834 1 80.06 170 VAL B CA 1
ATOM 6041 C C . VAL B 1 170 ? 1.317 -33.031 3.266 1 80.06 170 VAL B C 1
ATOM 6043 O O . VAL B 1 170 ? 1.246 -31.875 3.68 1 80.06 170 VAL B O 1
ATOM 6046 N N . VAL B 1 171 ? 1.75 -33.969 4.004 1 83.81 171 VAL B N 1
ATOM 6047 C CA . VAL B 1 171 ? 2.125 -33.781 5.402 1 83.81 171 VAL B CA 1
ATOM 6048 C C . VAL B 1 171 ? 3.363 -32.906 5.496 1 83.81 171 VAL B C 1
ATOM 6050 O O . VAL B 1 171 ? 3.408 -31.984 6.305 1 83.81 171 VAL B O 1
ATOM 6053 N N . VAL B 1 172 ? 4.32 -33.156 4.652 1 83.31 172 VAL B N 1
ATOM 6054 C CA . VAL B 1 172 ? 5.559 -32.375 4.652 1 83.31 172 VAL B CA 1
ATOM 6055 C C . VAL B 1 172 ? 5.27 -30.938 4.223 1 83.31 172 VAL B C 1
ATOM 6057 O O . VAL B 1 172 ? 5.801 -30 4.805 1 83.31 172 VAL B O 1
ATOM 6060 N N . SER B 1 173 ? 4.414 -30.844 3.266 1 80.19 173 SER B N 1
ATOM 6061 C CA . SER B 1 173 ? 4.055 -29.516 2.771 1 80.19 173 SER B CA 1
ATOM 6062 C C . SER B 1 173 ? 3.363 -28.688 3.852 1 80.19 173 SER B C 1
ATOM 6064 O O . SER B 1 173 ? 3.631 -27.5 3.994 1 80.19 173 SER B O 1
ATOM 6066 N N . ASN B 1 174 ? 2.557 -29.344 4.641 1 78.62 174 ASN B N 1
ATOM 6067 C CA . ASN B 1 174 ? 1.831 -28.625 5.684 1 78.62 174 ASN B CA 1
ATOM 6068 C C . ASN B 1 174 ? 2.752 -28.234 6.836 1 78.62 174 ASN B C 1
ATOM 6070 O O . ASN B 1 174 ? 2.629 -27.141 7.383 1 78.62 174 ASN B O 1
ATOM 6074 N N . LYS B 1 175 ? 3.621 -29.062 7.191 1 84.38 175 LYS B N 1
ATOM 6075 C CA . LYS B 1 175 ? 4.539 -28.797 8.297 1 84.38 175 LYS B CA 1
ATOM 6076 C C . LYS B 1 175 ? 5.508 -27.672 7.934 1 84.38 175 LYS B C 1
ATOM 6078 O O . LYS B 1 175 ? 5.715 -26.734 8.719 1 84.38 175 LYS B O 1
ATOM 6083 N N . ILE B 1 176 ? 6.035 -27.734 6.824 1 85.75 176 ILE B N 1
ATOM 6084 C CA . ILE B 1 176 ? 6.98 -26.719 6.383 1 85.75 176 ILE B CA 1
ATOM 6085 C C . ILE B 1 176 ? 6.23 -25.422 6.074 1 85.75 176 ILE B C 1
ATOM 6087 O O . ILE B 1 176 ? 6.742 -24.328 6.324 1 85.75 176 ILE B O 1
ATOM 6091 N N . GLY B 1 177 ? 5.047 -25.594 5.559 1 80.69 177 GLY B N 1
ATOM 6092 C CA . GLY B 1 177 ? 4.211 -24.438 5.285 1 80.69 177 GLY B CA 1
ATOM 6093 C C . GLY B 1 177 ? 3.934 -23.594 6.516 1 80.69 177 GLY B C 1
ATOM 6094 O O . GLY B 1 177 ? 3.992 -22.359 6.461 1 80.69 177 GLY B O 1
ATOM 6095 N N . ASN B 1 178 ? 3.713 -24.203 7.598 1 83.19 178 ASN B N 1
ATOM 6096 C CA . ASN B 1 178 ? 3.455 -23.5 8.844 1 83.19 178 ASN B CA 1
ATOM 6097 C C . ASN B 1 178 ? 4.695 -22.75 9.336 1 83.19 178 ASN B C 1
ATOM 6099 O O . ASN B 1 178 ? 4.598 -21.625 9.812 1 83.19 178 ASN B O 1
ATOM 6103 N N . LYS B 1 179 ? 5.781 -23.391 9.227 1 88.75 179 LYS B N 1
ATOM 6104 C CA . LYS B 1 179 ? 7.035 -22.75 9.609 1 88.75 179 LYS B CA 1
ATOM 6105 C C . LYS B 1 179 ? 7.355 -21.578 8.688 1 88.75 179 LYS B C 1
ATOM 6107 O O . LYS B 1 179 ? 7.859 -20.547 9.133 1 88.75 179 LYS B O 1
ATOM 6112 N N . LEU B 1 180 ? 7.047 -21.766 7.523 1 86.94 180 LEU B N 1
ATOM 6113 C CA . LEU B 1 180 ? 7.25 -20.719 6.531 1 86.94 180 LEU B CA 1
ATOM 6114 C C . LEU B 1 180 ? 6.395 -19.5 6.855 1 86.94 180 LEU B C 1
ATOM 6116 O O . LEU B 1 180 ? 6.859 -18.359 6.742 1 86.94 180 LEU B O 1
ATOM 6120 N N . ASN B 1 181 ? 5.27 -19.75 7.316 1 84.44 181 ASN B N 1
ATOM 6121 C CA . ASN B 1 181 ? 4.371 -18.656 7.668 1 84.44 181 ASN B CA 1
ATOM 6122 C C . ASN B 1 181 ? 4.906 -17.844 8.844 1 84.44 181 ASN B C 1
ATOM 6124 O O . ASN B 1 181 ? 4.812 -16.609 8.852 1 84.44 181 ASN B O 1
ATOM 6128 N N . THR B 1 182 ? 5.461 -18.484 9.742 1 89.56 182 THR B N 1
ATOM 6129 C CA . THR B 1 182 ? 6.008 -17.812 10.922 1 89.56 182 THR B CA 1
ATOM 6130 C C . THR B 1 182 ? 7.211 -16.953 10.547 1 89.56 182 THR B C 1
ATOM 6132 O O . THR B 1 182 ? 7.324 -15.805 10.984 1 89.56 182 THR B O 1
ATOM 6135 N N . THR B 1 183 ? 8.062 -17.531 9.766 1 91.06 183 THR B N 1
ATOM 6136 C CA . THR B 1 183 ? 9.25 -16.781 9.367 1 91.06 183 THR B CA 1
ATOM 6137 C C . THR B 1 183 ? 8.875 -15.609 8.461 1 91.06 183 THR B C 1
ATOM 6139 O O . THR B 1 183 ? 9.516 -14.562 8.492 1 91.06 183 THR B O 1
ATOM 6142 N N . PHE B 1 184 ? 7.895 -15.766 7.801 1 88.12 184 PHE B N 1
ATOM 6143 C CA . PHE B 1 184 ? 7.418 -14.703 6.93 1 88.12 184 PHE B CA 1
ATOM 6144 C C . PHE B 1 184 ? 6.852 -13.547 7.75 1 88.12 184 PHE B C 1
ATOM 6146 O O . PHE B 1 184 ? 7.098 -12.383 7.438 1 88.12 184 PHE B O 1
ATOM 6153 N N . GLU B 1 185 ? 6.168 -13.922 8.711 1 88.62 185 GLU B N 1
ATOM 6154 C CA . GLU B 1 185 ? 5.625 -12.906 9.602 1 88.62 185 GLU B CA 1
ATOM 6155 C C . GLU B 1 185 ? 6.738 -12.086 10.25 1 88.62 185 GLU B C 1
ATOM 6157 O O . GLU B 1 185 ? 6.625 -10.867 10.383 1 88.62 185 GLU B O 1
ATOM 6162 N N . GLU B 1 186 ? 7.727 -12.742 10.57 1 93.19 186 GLU B N 1
ATOM 6163 C CA . GLU B 1 186 ? 8.875 -12.07 11.172 1 93.19 186 GLU B CA 1
ATOM 6164 C C . GLU B 1 186 ? 9.57 -11.156 10.164 1 93.19 186 GLU B C 1
ATOM 6166 O O . GLU B 1 186 ? 9.984 -10.047 10.508 1 93.19 186 GLU B O 1
ATOM 6171 N N . SER B 1 187 ? 9.734 -11.625 9 1 93.12 187 SER B N 1
ATOM 6172 C CA . SER B 1 187 ? 10.336 -10.828 7.938 1 93.12 187 SER B CA 1
ATOM 6173 C C . SER B 1 187 ? 9.492 -9.602 7.621 1 93.12 187 SER B C 1
ATOM 6175 O O . SER B 1 187 ? 10.023 -8.508 7.414 1 93.12 187 SER B O 1
ATOM 6177 N N . GLN B 1 188 ? 8.258 -9.781 7.723 1 88.62 188 GLN B N 1
ATOM 6178 C CA . GLN B 1 188 ? 7.352 -8.672 7.438 1 88.62 188 GLN B CA 1
ATOM 6179 C C . GLN B 1 188 ? 7.441 -7.598 8.516 1 88.62 188 GLN B C 1
ATOM 6181 O O . GLN B 1 188 ? 7.445 -6.406 8.211 1 88.62 188 GLN B O 1
ATOM 6186 N N . LYS B 1 189 ? 7.512 -8.008 9.711 1 91.06 189 LYS B N 1
ATOM 6187 C CA . LYS B 1 189 ? 7.672 -7.062 10.82 1 91.06 189 LYS B CA 1
ATOM 6188 C C . LYS B 1 189 ? 8.961 -6.266 10.672 1 91.06 189 LYS B C 1
ATOM 6190 O O . LYS B 1 189 ? 8.977 -5.051 10.891 1 91.06 189 LYS B O 1
ATOM 6195 N N . SER B 1 190 ? 9.977 -6.965 10.312 1 93.44 190 SER B N 1
ATOM 6196 C CA . SER B 1 190 ? 11.266 -6.301 10.117 1 93.44 190 SER B CA 1
ATOM 6197 C C . SER B 1 190 ? 11.211 -5.348 8.93 1 93.44 190 SER B C 1
ATOM 6199 O O . SER B 1 190 ? 11.836 -4.281 8.953 1 93.44 190 SER B O 1
ATOM 6201 N N . PHE B 1 191 ? 10.5 -5.695 7.953 1 90.19 191 PHE B N 1
ATOM 6202 C CA . PHE B 1 191 ? 10.312 -4.855 6.777 1 90.19 191 PHE B CA 1
ATOM 6203 C C . PHE B 1 191 ? 9.578 -3.574 7.137 1 90.19 191 PHE B C 1
ATOM 6205 O O . PHE B 1 191 ? 9.969 -2.486 6.711 1 90.19 191 PHE B O 1
ATOM 6212 N N . ASP B 1 192 ? 8.656 -3.721 7.934 1 87.75 192 ASP B N 1
ATOM 6213 C CA . ASP B 1 192 ? 7.879 -2.568 8.391 1 87.75 192 ASP B CA 1
ATOM 6214 C C . ASP B 1 192 ? 8.75 -1.597 9.18 1 87.75 192 ASP B C 1
ATOM 6216 O O . ASP B 1 192 ? 8.648 -0.38 9.008 1 87.75 192 ASP B O 1
ATOM 6220 N N . LYS B 1 193 ? 9.547 -2.127 9.977 1 90.31 193 LYS B N 1
ATOM 6221 C CA . LYS B 1 193 ? 10.445 -1.292 10.766 1 90.31 193 LYS B CA 1
ATOM 6222 C C . LYS B 1 193 ? 11.414 -0.528 9.867 1 90.31 193 LYS B C 1
ATOM 6224 O O . LYS B 1 193 ? 11.695 0.65 10.102 1 90.31 193 LYS B O 1
ATOM 6229 N N . MET B 1 194 ? 11.953 -1.2 8.945 1 91.88 194 MET B N 1
ATOM 6230 C CA . MET B 1 194 ? 12.875 -0.561 8.008 1 91.88 194 MET B CA 1
ATOM 6231 C C . MET B 1 194 ? 12.172 0.526 7.207 1 91.88 194 MET B C 1
ATOM 6233 O O . MET B 1 194 ? 12.727 1.604 6.988 1 91.88 194 MET B O 1
ATOM 6237 N N . ASN B 1 195 ? 10.992 0.224 6.785 1 88.38 195 ASN B N 1
ATOM 6238 C CA . ASN B 1 195 ? 10.188 1.189 6.043 1 88.38 195 ASN B CA 1
ATOM 6239 C C . ASN B 1 195 ? 9.883 2.428 6.883 1 88.38 195 ASN B C 1
ATOM 6241 O O . ASN B 1 195 ? 9.93 3.551 6.375 1 88.38 195 ASN B O 1
ATOM 6245 N N . ASP B 1 196 ? 9.578 2.184 8.062 1 86.62 196 ASP B N 1
ATOM 6246 C CA . ASP B 1 196 ? 9.328 3.287 8.984 1 86.62 196 ASP B CA 1
ATOM 6247 C C . ASP B 1 196 ? 10.562 4.18 9.125 1 86.62 196 ASP B C 1
ATOM 6249 O O . ASP B 1 196 ? 10.438 5.406 9.172 1 86.62 196 ASP B O 1
ATOM 6253 N N . GLN B 1 197 ? 11.633 3.578 9.227 1 89.38 197 GLN B N 1
ATOM 6254 C CA . GLN B 1 197 ? 12.883 4.32 9.344 1 89.38 197 GLN B CA 1
ATOM 6255 C C . GLN B 1 197 ? 13.141 5.164 8.094 1 89.38 197 GLN B C 1
ATOM 6257 O O . GLN B 1 197 ? 13.594 6.309 8.195 1 89.38 197 GLN B O 1
ATOM 6262 N N . THR B 1 198 ? 12.891 4.602 6.996 1 90.12 198 THR B N 1
ATOM 6263 C CA . THR B 1 198 ? 13.086 5.324 5.746 1 90.12 198 THR B CA 1
ATOM 6264 C C . THR B 1 198 ? 12.141 6.52 5.664 1 90.12 198 THR B C 1
ATOM 6266 O O . THR B 1 198 ? 12.555 7.621 5.301 1 90.12 198 THR B O 1
ATOM 6269 N N . LEU B 1 199 ? 10.945 6.301 6 1 86.56 199 LEU B N 1
ATOM 6270 C CA . LEU B 1 199 ? 9.953 7.371 5.984 1 86.56 199 LEU B CA 1
ATOM 6271 C C . LEU B 1 199 ? 10.344 8.492 6.941 1 86.56 199 LEU B C 1
ATOM 6273 O O . LEU B 1 199 ? 10.219 9.672 6.609 1 86.56 199 LEU B O 1
ATOM 6277 N N . GLU B 1 200 ? 10.805 8.172 8.062 1 85.44 200 GLU B N 1
ATOM 6278 C CA . GLU B 1 200 ? 11.25 9.141 9.062 1 85.44 200 GLU B CA 1
ATOM 6279 C C . GLU B 1 200 ? 12.422 9.961 8.547 1 85.44 200 GLU B C 1
ATOM 6281 O O . GLU B 1 200 ? 12.492 11.172 8.766 1 85.44 200 GLU B O 1
ATOM 6286 N N . THR B 1 201 ? 13.289 9.297 7.953 1 87 201 THR B N 1
ATOM 6287 C CA . THR B 1 201 ? 14.469 9.977 7.441 1 87 201 THR B CA 1
ATOM 6288 C C . THR B 1 201 ? 14.102 10.93 6.309 1 87 201 THR B C 1
ATOM 6290 O O . THR B 1 201 ? 14.586 12.062 6.258 1 87 201 THR B O 1
ATOM 6293 N N . VAL B 1 202 ? 13.242 10.508 5.484 1 86.75 202 VAL B N 1
ATOM 6294 C CA . VAL B 1 202 ? 12.82 11.32 4.348 1 86.75 202 VAL B CA 1
ATOM 6295 C C . VAL B 1 202 ? 12.031 12.531 4.836 1 86.75 202 VAL B C 1
ATOM 6297 O O . VAL B 1 202 ? 12.258 13.656 4.379 1 86.75 202 VAL B O 1
ATOM 6300 N N . SER B 1 203 ? 11.211 12.289 5.805 1 83 203 SER B N 1
ATOM 6301 C CA . SER B 1 203 ? 10.398 13.359 6.355 1 83 203 SER B CA 1
ATOM 6302 C C . SER B 1 203 ? 11.227 14.305 7.219 1 83 203 SER B C 1
ATOM 6304 O O . SER B 1 203 ? 10.922 15.492 7.328 1 83 203 SER B O 1
ATOM 6306 N N . GLY B 1 204 ? 12.234 13.781 7.832 1 84.44 204 GLY B N 1
ATOM 6307 C CA . GLY B 1 204 ? 13.047 14.555 8.758 1 84.44 204 GLY B CA 1
ATOM 6308 C C . GLY B 1 204 ? 14.391 14.953 8.18 1 84.44 204 GLY B C 1
ATOM 6309 O O . GLY B 1 204 ? 15.352 15.18 8.922 1 84.44 204 GLY B O 1
ATOM 6310 N N . VAL B 1 205 ? 14.508 15.078 6.922 1 85.62 205 VAL B N 1
ATOM 6311 C CA . VAL B 1 205 ? 15.797 15.281 6.262 1 85.62 205 VAL B CA 1
ATOM 6312 C C . VAL B 1 205 ? 16.422 16.594 6.73 1 85.62 205 VAL B C 1
ATOM 6314 O O . VAL B 1 205 ? 17.641 16.688 6.895 1 85.62 205 VAL B O 1
ATOM 6317 N N . ARG B 1 206 ? 15.656 17.609 6.969 1 83.94 206 ARG B N 1
ATOM 6318 C CA . ARG B 1 206 ? 16.156 18.906 7.402 1 83.94 206 ARG B CA 1
ATOM 6319 C C . ARG B 1 206 ? 16.812 18.812 8.773 1 83.94 206 ARG B C 1
ATOM 6321 O O . ARG B 1 206 ? 17.859 19.422 9.008 1 83.94 206 ARG B O 1
ATOM 6328 N N . VAL B 1 207 ? 16.203 18.078 9.609 1 86.81 207 VAL B N 1
ATOM 6329 C CA . VAL B 1 207 ? 16.734 17.891 10.953 1 86.81 207 VAL B CA 1
ATOM 6330 C C . VAL B 1 207 ? 18 17.031 10.891 1 86.81 207 VAL B C 1
ATOM 6332 O O . VAL B 1 207 ? 19 17.328 11.562 1 86.81 207 VAL B O 1
ATOM 6335 N N . VAL B 1 208 ? 17.984 16.078 10.07 1 89.44 208 VAL B N 1
ATOM 6336 C CA . VAL B 1 208 ? 19.109 15.164 9.938 1 89.44 208 VAL B CA 1
ATOM 6337 C C . VAL B 1 208 ? 20.328 15.922 9.398 1 89.44 208 VAL B C 1
ATOM 6339 O O . VAL B 1 208 ? 21.438 15.75 9.891 1 89.44 208 VAL B O 1
ATOM 6342 N N . ARG B 1 209 ? 20.094 16.781 8.516 1 87.5 209 ARG B N 1
ATOM 6343 C CA . ARG B 1 209 ? 21.172 17.516 7.883 1 87.5 209 ARG B CA 1
ATOM 6344 C C . ARG B 1 209 ? 21.656 18.656 8.781 1 87.5 209 ARG B C 1
ATOM 6346 O O . ARG B 1 209 ? 22.875 18.859 8.922 1 87.5 209 ARG B O 1
ATOM 6353 N N . ALA B 1 210 ? 20.719 19.328 9.305 1 88.12 210 ALA B N 1
ATOM 6354 C CA . ALA B 1 210 ? 21.078 20.484 10.125 1 88.12 210 ALA B CA 1
ATOM 6355 C C . ALA B 1 210 ? 21.891 20.062 11.344 1 88.12 210 ALA B C 1
ATOM 6357 O O . ALA B 1 210 ? 22.719 20.812 11.836 1 88.12 210 ALA B O 1
ATOM 6358 N N . ASN B 1 211 ? 21.719 18.812 11.75 1 89.31 211 ASN B N 1
ATOM 6359 C CA . ASN B 1 211 ? 22.375 18.375 12.977 1 89.31 211 ASN B CA 1
ATOM 6360 C C . ASN B 1 211 ? 23.438 17.312 12.703 1 89.31 211 ASN B C 1
ATOM 6362 O O . ASN B 1 211 ? 23.875 16.609 13.617 1 89.31 211 ASN B O 1
ATOM 6366 N N . ASN B 1 212 ? 23.844 17.109 11.5 1 88.44 212 ASN B N 1
ATOM 6367 C CA . ASN B 1 212 ? 24.891 16.172 11.102 1 88.44 212 ASN B CA 1
ATOM 6368 C C . ASN B 1 212 ? 24.625 14.766 11.633 1 88.44 212 ASN B C 1
ATOM 6370 O O . ASN B 1 212 ? 25.5 14.141 12.227 1 88.44 212 ASN B O 1
ATOM 6374 N N . LEU B 1 213 ? 23.391 14.359 11.477 1 89.5 213 LEU B N 1
ATOM 6375 C CA . LEU B 1 213 ? 22.984 13.062 12.008 1 89.5 213 LEU B CA 1
ATOM 6376 C C . LEU B 1 213 ? 23.016 11.992 10.93 1 89.5 213 LEU B C 1
ATOM 6378 O O . LEU B 1 213 ? 22.391 10.938 11.062 1 89.5 213 LEU B O 1
ATOM 6382 N N . LYS B 1 214 ? 23.734 12.188 9.867 1 90.12 214 LYS B N 1
ATOM 6383 C CA . LYS B 1 214 ? 23.766 11.258 8.742 1 90.12 214 LYS B CA 1
ATOM 6384 C C . LYS B 1 214 ? 24.312 9.898 9.172 1 90.12 214 LYS B C 1
ATOM 6386 O O . LYS B 1 214 ? 23.703 8.867 8.875 1 90.12 214 LYS B O 1
ATOM 6391 N N . ASP B 1 215 ? 25.391 9.883 9.875 1 90.31 215 ASP B N 1
ATOM 6392 C CA . ASP B 1 215 ? 26.031 8.633 10.258 1 90.31 215 ASP B CA 1
ATOM 6393 C C . ASP B 1 215 ? 25.188 7.859 11.258 1 90.31 215 ASP B C 1
ATOM 6395 O O . ASP B 1 215 ? 25.109 6.629 11.203 1 90.31 215 ASP B O 1
ATOM 6399 N N . PHE B 1 216 ? 24.562 8.633 12.07 1 88.81 216 PHE B N 1
ATOM 6400 C CA . PHE B 1 216 ? 23.688 7.992 13.047 1 88.81 216 PHE B CA 1
ATOM 6401 C C . PHE B 1 216 ? 22.531 7.297 12.352 1 88.81 216 PHE B C 1
ATOM 6403 O O . PHE B 1 216 ? 22.219 6.145 12.656 1 88.81 216 PHE B O 1
ATOM 6410 N N . GLN B 1 217 ? 21.922 8.039 11.477 1 91.62 217 GLN B N 1
ATOM 6411 C CA . GLN B 1 217 ? 20.797 7.48 10.734 1 91.62 217 GLN B CA 1
ATOM 6412 C C . GLN B 1 217 ? 21.234 6.312 9.852 1 91.62 217 GLN B C 1
ATOM 6414 O O . GLN B 1 217 ? 20.516 5.332 9.703 1 91.62 217 GLN B O 1
ATOM 6419 N N . ARG B 1 218 ? 22.391 6.438 9.297 1 93.44 218 ARG B N 1
ATOM 6420 C CA . ARG B 1 218 ? 22.938 5.379 8.453 1 93.44 218 ARG B CA 1
ATOM 6421 C C . ARG B 1 218 ? 23.125 4.09 9.25 1 93.44 218 ARG B C 1
ATOM 6423 O O . ARG B 1 218 ? 22.734 3.012 8.789 1 93.44 218 ARG B O 1
ATOM 6430 N N . LYS B 1 219 ? 23.688 4.203 10.406 1 93.06 219 LYS B N 1
ATOM 6431 C CA . LYS B 1 219 ? 23.938 3.031 11.242 1 93.06 219 LYS B CA 1
ATOM 6432 C C . LYS B 1 219 ? 22.625 2.385 11.68 1 93.06 219 LYS B C 1
ATOM 6434 O O . LYS B 1 219 ? 22.5 1.159 11.672 1 93.06 219 LYS B O 1
ATOM 6439 N N . LYS B 1 220 ? 21.75 3.172 12.055 1 91.69 220 LYS B N 1
ATOM 6440 C CA . LYS B 1 220 ? 20.438 2.664 12.469 1 91.69 220 LYS B CA 1
ATOM 6441 C C . LYS B 1 220 ? 19.75 1.923 11.328 1 91.69 220 LYS B C 1
ATOM 6443 O O . LYS B 1 220 ? 19.172 0.857 11.539 1 91.69 220 LYS B O 1
ATOM 6448 N N . PHE B 1 221 ? 19.859 2.508 10.18 1 93.94 221 PHE B N 1
ATOM 6449 C CA . PHE B 1 221 ? 19.25 1.871 9.016 1 93.94 221 PHE B CA 1
ATOM 6450 C C . PHE B 1 221 ? 19.953 0.561 8.68 1 93.94 221 PHE B C 1
ATOM 6452 O O . PHE B 1 221 ? 19.297 -0.429 8.336 1 93.94 221 PHE B O 1
ATOM 6459 N N . GLN B 1 222 ? 21.188 0.607 8.766 1 94.75 222 GLN B N 1
ATOM 6460 C CA . GLN B 1 222 ? 21.969 -0.594 8.469 1 94.75 222 GLN B CA 1
ATOM 6461 C C . GLN B 1 222 ? 21.578 -1.739 9.398 1 94.75 222 GLN B C 1
ATOM 6463 O O . GLN B 1 222 ? 21.5 -2.895 8.977 1 94.75 222 GLN B O 1
ATOM 6468 N N . ASP B 1 223 ? 21.375 -1.393 10.602 1 95.19 223 ASP B N 1
ATOM 6469 C CA . ASP B 1 223 ? 20.953 -2.408 11.562 1 95.19 223 ASP B CA 1
ATOM 6470 C C . ASP B 1 223 ? 19.594 -2.992 11.188 1 95.19 223 ASP B C 1
ATOM 6472 O O . ASP B 1 223 ? 19.391 -4.207 11.273 1 95.19 223 ASP B O 1
ATOM 6476 N N . ARG B 1 224 ? 18.688 -2.154 10.797 1 94.25 224 ARG B N 1
ATOM 6477 C CA . ARG B 1 224 ? 17.359 -2.602 10.391 1 94.25 224 ARG B CA 1
ATOM 6478 C C . ARG B 1 224 ? 17.438 -3.418 9.102 1 94.25 224 ARG B C 1
ATOM 6480 O O . ARG B 1 224 ? 16.734 -4.426 8.961 1 94.25 224 ARG B O 1
ATOM 6487 N N . ALA B 1 225 ? 18.234 -2.943 8.227 1 95.38 225 ALA B N 1
ATOM 6488 C CA . ALA B 1 225 ? 18.422 -3.654 6.965 1 95.38 225 ALA B CA 1
ATOM 6489 C C . ALA B 1 225 ? 19.031 -5.031 7.195 1 95.38 225 ALA B C 1
ATOM 6491 O O . ALA B 1 225 ? 18.656 -6.008 6.551 1 95.38 225 ALA B O 1
ATOM 6492 N N . ASN B 1 226 ? 19.984 -5.102 8.102 1 96.06 226 ASN B N 1
ATOM 6493 C CA . ASN B 1 226 ? 20.609 -6.375 8.445 1 96.06 226 ASN B CA 1
ATOM 6494 C C . ASN B 1 226 ? 19.609 -7.336 9.086 1 96.06 226 ASN B C 1
ATOM 6496 O O . ASN B 1 226 ? 19.625 -8.531 8.789 1 96.06 226 ASN B O 1
ATOM 6500 N N . ASP B 1 227 ? 18.875 -6.793 9.938 1 96.44 227 ASP B N 1
ATOM 6501 C CA . ASP B 1 227 ? 17.859 -7.605 10.586 1 96.44 227 ASP B CA 1
ATOM 6502 C C . ASP B 1 227 ? 16.891 -8.18 9.562 1 96.44 227 ASP B C 1
ATOM 6504 O O . ASP B 1 227 ? 16.547 -9.367 9.617 1 96.44 227 ASP B O 1
ATOM 6508 N N . LEU B 1 228 ? 16.422 -7.398 8.641 1 95.06 228 LEU B N 1
ATOM 6509 C CA . LEU B 1 228 ? 15.531 -7.848 7.578 1 95.06 228 LEU B CA 1
ATOM 6510 C C . LEU B 1 228 ? 16.203 -8.914 6.719 1 95.06 228 LEU B C 1
ATOM 6512 O O . LEU B 1 228 ? 15.578 -9.914 6.355 1 95.06 228 LEU B O 1
ATOM 6516 N N . TYR B 1 229 ? 17.438 -8.672 6.434 1 95.06 229 TYR B N 1
ATOM 6517 C CA . TYR B 1 229 ? 18.203 -9.625 5.637 1 95.06 229 TYR B CA 1
ATOM 6518 C C . TYR B 1 229 ? 18.25 -10.984 6.316 1 95.06 229 TYR B C 1
ATOM 6520 O O . TYR B 1 229 ? 18.031 -12.016 5.672 1 95.06 229 TYR B O 1
ATOM 6528 N N . GLU B 1 230 ? 18.484 -10.992 7.566 1 95.69 230 GLU B N 1
ATOM 6529 C CA . GLU B 1 230 ? 18.578 -12.242 8.312 1 95.69 230 GLU B CA 1
ATOM 6530 C C . GLU B 1 230 ? 17.25 -12.969 8.344 1 95.69 230 GLU B C 1
ATOM 6532 O O . GLU B 1 230 ? 17.188 -14.195 8.188 1 95.69 230 GLU B O 1
ATOM 6537 N N . LYS B 1 231 ? 16.203 -12.273 8.547 1 95.62 231 LYS B N 1
ATOM 6538 C CA . LYS B 1 231 ? 14.883 -12.883 8.57 1 95.62 231 LYS B CA 1
ATOM 6539 C C . LYS B 1 231 ? 14.5 -13.406 7.188 1 95.62 231 LYS B C 1
ATOM 6541 O O . LYS B 1 231 ? 13.898 -14.484 7.066 1 95.62 231 LYS B O 1
ATOM 6546 N N . ASN B 1 232 ? 14.805 -12.68 6.176 1 93.44 232 ASN B N 1
ATOM 6547 C CA . ASN B 1 232 ? 14.555 -13.133 4.812 1 93.44 232 ASN B CA 1
ATOM 6548 C C . ASN B 1 232 ? 15.344 -14.391 4.484 1 93.44 232 ASN B C 1
ATOM 6550 O O . ASN B 1 232 ? 14.844 -15.281 3.799 1 93.44 232 ASN B O 1
ATOM 6554 N N . MET B 1 233 ? 16.578 -14.406 4.98 1 92.81 233 MET B N 1
ATOM 6555 C CA . MET B 1 233 ? 17.422 -15.562 4.73 1 92.81 233 MET B CA 1
ATOM 6556 C C . MET B 1 233 ? 16.859 -16.812 5.418 1 92.81 233 MET B C 1
ATOM 6558 O O . MET B 1 233 ? 16.969 -17.922 4.891 1 92.81 233 MET B O 1
ATOM 6562 N N . ALA B 1 234 ? 16.297 -16.625 6.559 1 93.69 234 ALA B N 1
ATOM 6563 C CA . ALA B 1 234 ? 15.656 -17.734 7.25 1 93.69 234 ALA B CA 1
ATOM 6564 C C . ALA B 1 234 ? 14.477 -18.281 6.441 1 93.69 234 ALA B C 1
ATOM 6566 O O . ALA B 1 234 ? 14.297 -19.5 6.344 1 93.69 234 ALA B O 1
ATOM 6567 N N . THR B 1 235 ? 13.727 -17.453 5.875 1 90.81 235 THR B N 1
ATOM 6568 C CA . THR B 1 235 ? 12.609 -17.844 5.027 1 90.81 235 THR B CA 1
ATOM 6569 C C . THR B 1 235 ? 13.109 -18.5 3.744 1 90.81 235 THR B C 1
ATOM 6571 O O . THR B 1 235 ? 12.578 -19.531 3.328 1 90.81 235 THR B O 1
ATOM 6574 N N . ALA B 1 236 ? 14.141 -17.891 3.18 1 89.5 236 ALA B N 1
ATOM 6575 C CA . ALA B 1 236 ? 14.703 -18.406 1.934 1 89.5 236 ALA B CA 1
ATOM 6576 C C . ALA B 1 236 ? 15.242 -19.812 2.117 1 89.5 236 ALA B C 1
ATOM 6578 O O . ALA B 1 236 ? 15.102 -20.656 1.23 1 89.5 236 ALA B O 1
ATOM 6579 N N . LYS B 1 237 ? 15.812 -20.125 3.197 1 91.62 237 LYS B N 1
ATOM 6580 C CA . LYS B 1 237 ? 16.344 -21.453 3.486 1 91.62 237 LYS B CA 1
ATOM 6581 C C . LYS B 1 237 ? 15.227 -22.484 3.564 1 91.62 237 LYS B C 1
ATOM 6583 O O . LYS B 1 237 ? 15.367 -23.609 3.062 1 91.62 237 LYS B O 1
ATOM 6588 N N . LEU B 1 238 ? 14.164 -22.156 4.164 1 89.12 238 LEU B N 1
ATOM 6589 C CA . LEU B 1 238 ? 13.023 -23.062 4.254 1 89.12 238 LEU B CA 1
ATOM 6590 C C . LEU B 1 238 ? 12.438 -23.344 2.875 1 89.12 238 LEU B C 1
ATOM 6592 O O . LEU B 1 238 ? 12.102 -24.484 2.559 1 89.12 238 LEU B O 1
ATOM 6596 N N . ILE B 1 239 ? 12.375 -22.359 2.066 1 87.06 239 ILE B N 1
ATOM 6597 C CA . ILE B 1 239 ? 11.859 -22.516 0.709 1 87.06 239 ILE B CA 1
ATOM 6598 C C . ILE B 1 239 ? 12.797 -23.406 -0.099 1 87.06 239 ILE B C 1
ATOM 6600 O O . ILE B 1 239 ? 12.344 -24.281 -0.84 1 87.06 239 ILE B O 1
ATOM 6604 N N . ALA B 1 240 ? 14.07 -23.172 0.059 1 88.44 240 ALA B N 1
ATOM 6605 C CA . ALA B 1 240 ? 15.078 -23.938 -0.667 1 88.44 240 ALA B CA 1
ATOM 6606 C C . ALA B 1 240 ? 14.992 -25.422 -0.317 1 88.44 240 ALA B C 1
ATOM 6608 O O . ALA B 1 240 ? 15.211 -26.281 -1.174 1 88.44 240 ALA B O 1
ATOM 6609 N N . TRP B 1 241 ? 14.547 -25.688 0.855 1 86.94 241 TRP B N 1
ATOM 6610 C CA . TRP B 1 241 ? 14.438 -27.078 1.298 1 86.94 241 TRP B CA 1
ATOM 6611 C C . TRP B 1 241 ? 13.094 -27.672 0.881 1 86.94 241 TRP B C 1
ATOM 6613 O O . TRP B 1 241 ? 13.016 -28.859 0.56 1 86.94 241 TRP B O 1
ATOM 6623 N N . TYR B 1 242 ? 12.117 -26.859 0.842 1 84.25 242 TYR B N 1
ATOM 6624 C CA . TYR B 1 242 ? 10.75 -27.328 0.613 1 84.25 242 TYR B CA 1
ATOM 6625 C C . TYR B 1 242 ? 10.492 -27.547 -0.872 1 84.25 242 TYR B C 1
ATOM 6627 O O . TYR B 1 242 ? 9.875 -28.531 -1.259 1 84.25 242 TYR B O 1
ATOM 6635 N N . GLY B 1 243 ? 10.945 -26.75 -1.687 1 80.75 243 GLY B N 1
ATOM 6636 C CA . GLY B 1 243 ? 10.633 -26.75 -3.105 1 80.75 243 GLY B CA 1
ATOM 6637 C C . GLY B 1 243 ? 10.977 -28.062 -3.791 1 80.75 243 GLY B C 1
ATOM 6638 O O . GLY B 1 243 ? 10.102 -28.703 -4.371 1 80.75 243 GLY B O 1
ATOM 6639 N N . PRO B 1 244 ? 12.133 -28.562 -3.506 1 86.94 244 PRO B N 1
ATOM 6640 C CA . PRO B 1 244 ? 12.602 -29.719 -4.266 1 86.94 244 PRO B CA 1
ATOM 6641 C C . PRO B 1 244 ? 12.117 -31.047 -3.678 1 86.94 244 PRO B C 1
ATOM 6643 O O . PRO B 1 244 ? 12.305 -32.094 -4.285 1 86.94 244 PRO B O 1
ATOM 6646 N N . ILE B 1 245 ? 11.406 -31.016 -2.559 1 87.62 245 ILE B N 1
ATOM 6647 C CA . ILE B 1 245 ? 11.039 -32.25 -1.885 1 87.62 245 ILE B CA 1
ATOM 6648 C C . ILE B 1 245 ? 10.039 -33.031 -2.742 1 87.62 245 ILE B C 1
ATOM 6650 O O . ILE B 1 245 ? 9.898 -34.25 -2.596 1 87.62 245 ILE B O 1
ATOM 6654 N N . GLN B 1 246 ? 9.43 -32.438 -3.674 1 85.38 246 GLN B N 1
ATOM 6655 C CA . GLN B 1 246 ? 8.414 -33.062 -4.527 1 85.38 246 GLN B CA 1
ATOM 6656 C C . GLN B 1 246 ? 9.047 -34.062 -5.469 1 85.38 246 GLN B C 1
ATOM 6658 O O . GLN B 1 246 ? 8.438 -35.094 -5.766 1 85.38 246 GLN B O 1
ATOM 6663 N N . LYS B 1 247 ? 10.25 -33.906 -5.863 1 87.25 247 LYS B N 1
ATOM 6664 C CA . LYS B 1 247 ? 10.852 -34.719 -6.906 1 87.25 247 LYS B CA 1
ATOM 6665 C C . LYS B 1 247 ? 11.109 -36.156 -6.402 1 87.25 247 LYS B C 1
ATOM 6667 O O . LYS B 1 247 ? 10.672 -37.125 -7.023 1 87.25 247 LYS B O 1
ATOM 6672 N N . PRO B 1 248 ? 11.773 -36.281 -5.195 1 89.75 248 PRO B N 1
ATOM 6673 C CA . PRO B 1 248 ? 11.961 -37.656 -4.727 1 89.75 248 PRO B CA 1
ATOM 6674 C C . PRO B 1 248 ? 10.641 -38.375 -4.477 1 89.75 248 PRO B C 1
ATOM 6676 O O . PRO B 1 248 ? 10.539 -39.594 -4.711 1 89.75 248 PRO B O 1
ATOM 6679 N N . ILE B 1 249 ? 9.664 -37.719 -4.07 1 90.19 249 ILE B N 1
ATOM 6680 C CA . ILE B 1 249 ? 8.367 -38.344 -3.811 1 90.19 249 ILE B CA 1
ATOM 6681 C C . ILE B 1 249 ? 7.727 -38.75 -5.129 1 90.19 249 ILE B C 1
ATOM 6683 O O . ILE B 1 249 ? 7.176 -39.844 -5.23 1 90.19 249 ILE B O 1
ATOM 6687 N N . GLU B 1 250 ? 7.797 -37.906 -6.109 1 88.81 250 GLU B N 1
ATOM 6688 C CA . GLU B 1 250 ? 7.293 -38.219 -7.445 1 88.81 250 GLU B CA 1
ATOM 6689 C C . GLU B 1 250 ? 7.969 -39.438 -8.023 1 88.81 250 GLU B C 1
ATOM 6691 O O . GLU B 1 250 ? 7.301 -40.344 -8.547 1 88.81 250 GLU B O 1
ATOM 6696 N N . VAL B 1 251 ? 9.281 -39.5 -7.926 1 92.19 251 VAL B N 1
ATOM 6697 C CA . VAL B 1 251 ? 10.047 -40.594 -8.484 1 92.19 251 VAL B CA 1
ATOM 6698 C C . VAL B 1 251 ? 9.711 -41.906 -7.734 1 92.19 251 VAL B C 1
ATOM 6700 O O . VAL B 1 251 ? 9.586 -42.969 -8.344 1 92.19 251 VAL B O 1
ATOM 6703 N N . MET B 1 252 ? 9.539 -41.75 -6.477 1 93 252 MET B N 1
ATOM 6704 C CA . MET B 1 252 ? 9.18 -42.906 -5.676 1 93 252 MET B CA 1
ATOM 6705 C C . MET B 1 252 ? 7.844 -43.5 -6.133 1 93 252 MET B C 1
ATOM 6707 O O . MET B 1 252 ? 7.688 -44.719 -6.188 1 93 252 MET B O 1
ATOM 6711 N N . THR B 1 253 ? 6.941 -42.656 -6.48 1 93.25 253 THR B N 1
ATOM 6712 C CA . THR B 1 253 ? 5.645 -43.125 -6.957 1 93.25 253 THR B CA 1
ATOM 6713 C C . THR B 1 253 ? 5.801 -43.875 -8.266 1 93.25 253 THR B C 1
ATOM 6715 O O . THR B 1 253 ? 5.172 -44.938 -8.461 1 93.25 253 THR B O 1
ATOM 6718 N N . TYR B 1 254 ? 6.629 -43.438 -9.156 1 93.25 254 TYR B N 1
ATOM 6719 C CA . TYR B 1 254 ? 6.855 -44.094 -10.438 1 93.25 254 TYR B CA 1
ATOM 6720 C C . TYR B 1 254 ? 7.586 -45.406 -10.25 1 93.25 254 TYR B C 1
ATOM 6722 O O . TYR B 1 254 ? 7.273 -46.406 -10.914 1 93.25 254 TYR B O 1
ATOM 6730 N N . VAL B 1 255 ? 8.555 -45.438 -9.32 1 93.25 255 VAL B N 1
ATOM 6731 C CA . VAL B 1 255 ? 9.336 -46.625 -9.062 1 93.25 255 VAL B CA 1
ATOM 6732 C C . VAL B 1 255 ? 8.43 -47.719 -8.523 1 93.25 255 VAL B C 1
ATOM 6734 O O . VAL B 1 255 ? 8.523 -48.875 -8.953 1 93.25 255 VAL B O 1
ATOM 6737 N N . LEU B 1 256 ? 7.57 -47.375 -7.645 1 94.44 256 LEU B N 1
ATOM 6738 C CA . LEU B 1 256 ? 6.641 -48.344 -7.086 1 94.44 256 LEU B CA 1
ATOM 6739 C C . LEU B 1 256 ? 5.672 -48.844 -8.148 1 94.44 256 LEU B C 1
ATOM 6741 O O . LEU B 1 256 ? 5.371 -50.031 -8.211 1 94.44 256 LEU B O 1
ATOM 6745 N N . ALA B 1 257 ? 5.25 -47.969 -8.961 1 94.69 257 ALA B N 1
ATOM 6746 C CA . ALA B 1 257 ? 4.316 -48.312 -10.023 1 94.69 257 ALA B CA 1
ATOM 6747 C C . ALA B 1 257 ? 4.969 -49.281 -11.023 1 94.69 257 ALA B C 1
ATOM 6749 O O . ALA B 1 257 ? 4.371 -50.281 -11.406 1 94.69 257 ALA B O 1
ATOM 6750 N N . ILE B 1 258 ? 6.164 -48.938 -11.406 1 93.62 258 ILE B N 1
ATOM 6751 C CA . ILE B 1 258 ? 6.863 -49.75 -12.406 1 93.62 258 ILE B CA 1
ATOM 6752 C C . ILE B 1 258 ? 7.23 -51.094 -11.812 1 93.62 258 ILE B C 1
ATOM 6754 O O . ILE B 1 258 ? 7.078 -52.125 -12.469 1 93.62 258 ILE B O 1
ATOM 6758 N N . SER B 1 259 ? 7.707 -51.125 -10.57 1 92.38 259 SER B N 1
ATOM 6759 C CA . SER B 1 259 ? 8.117 -52.375 -9.914 1 92.38 259 SER B CA 1
ATOM 6760 C C . SER B 1 259 ? 6.945 -53.344 -9.781 1 92.38 259 SER B C 1
ATOM 6762 O O . SER B 1 259 ? 7.023 -54.469 -10.234 1 92.38 259 SER B O 1
ATOM 6764 N N . TYR B 1 260 ? 5.914 -52.844 -9.266 1 93.75 260 TYR B N 1
ATOM 6765 C CA . TYR B 1 260 ? 4.758 -53.719 -9.078 1 93.75 260 TYR B CA 1
ATOM 6766 C C . TYR B 1 260 ? 4.023 -53.938 -10.398 1 93.75 260 TYR B C 1
ATOM 6768 O O . TYR B 1 260 ? 3.455 -55 -10.625 1 93.75 260 TYR B O 1
ATOM 6776 N N . GLY B 1 261 ? 3.99 -52.938 -11.227 1 93.94 261 GLY B N 1
ATOM 6777 C CA . GLY B 1 261 ? 3.365 -53.094 -12.531 1 93.94 261 GLY B CA 1
ATOM 6778 C C . GLY B 1 261 ? 4.016 -54.156 -13.383 1 93.94 261 GLY B C 1
ATOM 6779 O O . GLY B 1 261 ? 3.324 -54.938 -14.07 1 93.94 261 GLY B O 1
ATOM 6780 N N . THR B 1 262 ? 5.281 -54.219 -13.312 1 91.69 262 THR B N 1
ATOM 6781 C CA . THR B 1 262 ? 6.008 -55.25 -14.055 1 91.69 262 THR B CA 1
ATOM 6782 C C . THR B 1 262 ? 5.664 -56.656 -13.539 1 91.69 262 THR B C 1
ATOM 6784 O O . THR B 1 262 ? 5.555 -57.594 -14.32 1 91.69 262 THR B O 1
ATOM 6787 N N . TYR B 1 263 ? 5.559 -56.688 -12.289 1 90.81 263 TYR B N 1
ATOM 6788 C CA . TYR B 1 263 ? 5.145 -57.969 -11.688 1 90.81 263 TYR B CA 1
ATOM 6789 C C . TYR B 1 263 ? 3.756 -58.375 -12.172 1 90.81 263 TYR B C 1
ATOM 6791 O O . TYR B 1 263 ? 3.521 -59.531 -12.508 1 90.81 263 TYR B O 1
ATOM 6799 N N . LEU B 1 264 ? 2.885 -57.5 -12.281 1 93.75 264 LEU B N 1
ATOM 6800 C CA . LEU B 1 264 ? 1.519 -57.781 -12.719 1 93.75 264 LEU B CA 1
ATOM 6801 C C . LEU B 1 264 ? 1.48 -58.156 -14.195 1 93.75 264 LEU B C 1
ATOM 6803 O O . LEU B 1 264 ? 0.637 -58.938 -14.633 1 93.75 264 LEU B O 1
ATOM 6807 N N . ILE B 1 265 ? 2.311 -57.562 -14.953 1 91.38 265 ILE B N 1
ATOM 6808 C CA . ILE B 1 265 ? 2.395 -57.906 -16.375 1 91.38 265 ILE B CA 1
ATOM 6809 C C . ILE B 1 265 ? 2.865 -59.344 -16.531 1 91.38 265 ILE B C 1
ATOM 6811 O O . ILE B 1 265 ? 2.332 -60.094 -17.359 1 91.38 265 ILE B O 1
ATOM 6815 N N . ARG B 1 266 ? 3.85 -59.75 -15.758 1 87.31 266 ARG B N 1
ATOM 6816 C CA . ARG B 1 266 ? 4.398 -61.094 -15.82 1 87.31 266 ARG B CA 1
ATOM 6817 C C . ARG B 1 266 ? 3.336 -62.125 -15.461 1 87.31 266 ARG B C 1
ATOM 6819 O O . ARG B 1 266 ? 3.32 -63.219 -16.031 1 87.31 266 ARG B O 1
ATOM 6826 N N . THR B 1 267 ? 2.486 -61.781 -14.562 1 90.88 267 THR B N 1
ATOM 6827 C CA . THR B 1 267 ? 1.441 -62.719 -14.148 1 90.88 267 THR B CA 1
ATOM 6828 C C . THR B 1 267 ? 0.233 -62.625 -15.07 1 90.88 267 THR B C 1
ATOM 6830 O O . THR B 1 267 ? -0.722 -63.406 -14.938 1 90.88 267 THR B O 1
ATOM 6833 N N . GLY B 1 268 ? 0.188 -61.688 -15.984 1 89.56 268 GLY B N 1
ATOM 6834 C CA . GLY B 1 268 ? -0.865 -61.562 -16.969 1 89.56 268 GLY B CA 1
ATOM 6835 C C . GLY B 1 268 ? -2.059 -60.75 -16.484 1 89.56 268 GLY B C 1
ATOM 6836 O O . GLY B 1 268 ? -3.113 -60.75 -17.109 1 89.56 268 GLY B O 1
ATOM 6837 N N . SER B 1 269 ? -1.9 -60.094 -15.43 1 92 269 SER B N 1
ATOM 6838 C CA . SER B 1 269 ? -3.01 -59.344 -14.828 1 92 269 SER B CA 1
ATOM 6839 C C . SER B 1 269 ? -3.244 -58.031 -15.539 1 92 269 SER B C 1
ATOM 6841 O O . SER B 1 269 ? -4.367 -57.5 -15.555 1 92 269 SER B O 1
ATOM 6843 N N . ILE B 1 270 ? -2.209 -57.375 -16.016 1 93.69 270 ILE B N 1
ATOM 6844 C CA . ILE B 1 270 ? -2.33 -56.125 -16.766 1 93.69 270 ILE B CA 1
ATOM 6845 C C . ILE B 1 270 ? -1.442 -56.156 -18 1 93.69 270 ILE B C 1
ATOM 6847 O O . ILE B 1 270 ? -0.571 -57.031 -18.125 1 93.69 270 ILE B O 1
ATOM 6851 N N . THR B 1 271 ? -1.771 -55.25 -18.891 1 91.5 271 THR B N 1
ATOM 6852 C CA . THR B 1 271 ? -0.971 -55.156 -20.109 1 91.5 271 THR B CA 1
ATOM 6853 C C . THR B 1 271 ? 0.073 -54.062 -20 1 91.5 271 THR B C 1
ATOM 6855 O O . THR B 1 271 ? 0.04 -53.25 -19.062 1 91.5 271 THR B O 1
ATOM 6858 N N . VAL B 1 272 ? 1.013 -54.094 -20.938 1 87.81 272 VAL B N 1
ATOM 6859 C CA . VAL B 1 272 ? 2.053 -53.062 -20.984 1 87.81 272 VAL B CA 1
ATOM 6860 C C . VAL B 1 272 ? 1.425 -51.688 -21.219 1 87.81 272 VAL B C 1
ATOM 6862 O O . VAL B 1 272 ? 1.837 -50.719 -20.625 1 87.81 272 VAL B O 1
ATOM 6865 N N . GLY B 1 273 ? 0.478 -51.625 -22.094 1 89.56 273 GLY B N 1
ATOM 6866 C CA . GLY B 1 273 ? -0.22 -50.406 -22.375 1 89.56 273 GLY B CA 1
ATOM 6867 C C . GLY B 1 273 ? -0.937 -49.844 -21.156 1 89.56 273 GLY B C 1
ATOM 6868 O O . GLY B 1 273 ? -0.934 -48.625 -20.938 1 89.56 273 GLY B O 1
ATOM 6869 N N . ARG B 1 274 ? -1.516 -50.688 -20.359 1 93.44 274 ARG B N 1
ATOM 6870 C CA . ARG B 1 274 ? -2.215 -50.25 -19.156 1 93.44 274 ARG B CA 1
ATOM 6871 C C . ARG B 1 274 ? -1.238 -49.688 -18.141 1 93.44 274 ARG B C 1
ATOM 6873 O O . ARG B 1 274 ? -1.573 -48.75 -17.406 1 93.44 274 ARG B O 1
ATOM 6880 N N . LEU B 1 275 ? -0.091 -50.25 -18.047 1 92.44 275 LEU B N 1
ATOM 6881 C CA . LEU B 1 275 ? 0.927 -49.688 -17.172 1 92.44 275 LEU B CA 1
ATOM 6882 C C . LEU B 1 275 ? 1.358 -48.312 -17.656 1 92.44 275 LEU B C 1
ATOM 6884 O O . LEU B 1 275 ? 1.596 -47.406 -16.844 1 92.44 275 LEU B O 1
ATOM 6888 N N . MET B 1 276 ? 1.504 -48.125 -18.938 1 90.62 276 MET B N 1
ATOM 6889 C CA . MET B 1 276 ? 1.865 -46.812 -19.5 1 90.62 276 MET B CA 1
ATOM 6890 C C . MET B 1 276 ? 0.796 -45.781 -19.172 1 90.62 276 MET B C 1
ATOM 6892 O O . MET B 1 276 ? 1.113 -44.688 -18.75 1 90.62 276 MET B O 1
ATOM 6896 N N . SER B 1 277 ? -0.394 -46.188 -19.422 1 93.56 277 SER B N 1
ATOM 6897 C CA . SER B 1 277 ? -1.483 -45.281 -19.047 1 93.56 277 SER B CA 1
ATOM 6898 C C . SER B 1 277 ? -1.404 -44.906 -17.578 1 93.56 277 SER B C 1
ATOM 6900 O O . SER B 1 277 ? -1.612 -43.75 -17.203 1 93.56 277 SER B O 1
ATOM 6902 N N . PHE B 1 278 ? -1.153 -45.906 -16.781 1 94.94 278 PHE B N 1
ATOM 6903 C CA . PHE B 1 278 ? -1.073 -45.75 -15.336 1 94.94 278 PHE B CA 1
ATOM 6904 C C . PHE B 1 278 ? -0.008 -44.719 -14.977 1 94.94 278 PHE B C 1
ATOM 6906 O O . PHE B 1 278 ? -0.228 -43.875 -14.102 1 94.94 278 PHE B O 1
ATOM 6913 N N . MET B 1 279 ? 1.059 -44.688 -15.602 1 92.56 279 MET B N 1
ATOM 6914 C CA . MET B 1 279 ? 2.145 -43.75 -15.336 1 92.56 279 MET B CA 1
ATOM 6915 C C . MET B 1 279 ? 1.733 -42.312 -15.68 1 92.56 279 MET B C 1
ATOM 6917 O O . MET B 1 279 ? 2.074 -41.375 -14.961 1 92.56 279 MET B O 1
ATOM 6921 N N . PHE B 1 280 ? 1.062 -42.188 -16.719 1 92.25 280 PHE B N 1
ATOM 6922 C CA . PHE B 1 280 ? 0.599 -40.844 -17.094 1 92.25 280 PHE B CA 1
ATOM 6923 C C . PHE B 1 280 ? -0.464 -40.344 -16.125 1 92.25 280 PHE B C 1
ATOM 6925 O O . PHE B 1 280 ? -0.528 -39.156 -15.828 1 92.25 280 PHE B O 1
ATOM 6932 N N . TYR B 1 281 ? -1.319 -41.25 -15.664 1 94.12 281 TYR B N 1
ATOM 6933 C CA . TYR B 1 281 ? -2.293 -40.844 -14.648 1 94.12 281 TYR B CA 1
ATOM 6934 C C . TYR B 1 281 ? -1.599 -40.406 -13.367 1 94.12 281 TYR B C 1
ATOM 6936 O O . TYR B 1 281 ? -2.051 -39.469 -12.703 1 94.12 281 TYR B O 1
ATOM 6944 N N . LEU B 1 282 ? -0.54 -41.062 -13.055 1 91.88 282 LEU B N 1
ATOM 6945 C CA . LEU B 1 282 ? 0.224 -40.688 -11.875 1 91.88 282 LEU B CA 1
ATOM 6946 C C . LEU B 1 282 ? 0.757 -39.25 -12.023 1 91.88 282 LEU B C 1
ATOM 6948 O O . LEU B 1 282 ? 0.803 -38.5 -11.047 1 91.88 282 LEU B O 1
ATOM 6952 N N . ASN B 1 283 ? 1.164 -38.938 -13.203 1 89.12 283 ASN B N 1
ATOM 6953 C CA . ASN B 1 283 ? 1.657 -37.594 -13.469 1 89.12 283 ASN B CA 1
ATOM 6954 C C . ASN B 1 283 ? 0.575 -36.562 -13.234 1 89.12 283 ASN B C 1
ATOM 6956 O O . ASN B 1 283 ? 0.861 -35.469 -12.742 1 89.12 283 ASN B O 1
ATOM 6960 N N . LEU B 1 284 ? -0.594 -36.875 -13.555 1 90.88 284 LEU B N 1
ATOM 6961 C CA . LEU B 1 284 ? -1.711 -35.938 -13.398 1 90.88 284 LEU B CA 1
ATOM 6962 C C . LEU B 1 284 ? -2.023 -35.719 -11.922 1 90.88 284 LEU B C 1
ATOM 6964 O O . LEU B 1 284 ? -2.664 -34.719 -11.562 1 90.88 284 LEU B O 1
ATOM 6968 N N . LEU B 1 285 ? -1.587 -36.594 -11.086 1 89.56 285 LEU B N 1
ATOM 6969 C CA . LEU B 1 285 ? -1.9 -36.531 -9.664 1 89.56 285 LEU B CA 1
ATOM 6970 C C . LEU B 1 285 ? -0.94 -35.594 -8.945 1 89.56 285 LEU B C 1
ATOM 6972 O O . LEU B 1 285 ? -1.203 -35.188 -7.809 1 89.56 285 LEU B O 1
ATOM 6976 N N . ILE B 1 286 ? 0.069 -35.156 -9.578 1 82.12 286 ILE B N 1
ATOM 6977 C CA . ILE B 1 286 ? 1.124 -34.406 -8.914 1 82.12 286 ILE B CA 1
ATOM 6978 C C . ILE B 1 286 ? 0.628 -33 -8.594 1 82.12 286 ILE B C 1
ATOM 6980 O O . ILE B 1 286 ? 0.704 -32.562 -7.445 1 82.12 286 ILE B O 1
ATOM 6984 N N . TRP B 1 287 ? -0.013 -32.375 -9.547 1 80.06 287 TRP B N 1
ATOM 6985 C CA . TRP B 1 287 ? -0.385 -30.969 -9.383 1 80.06 287 TRP B CA 1
ATOM 6986 C C . TRP B 1 287 ? -1.522 -30.812 -8.383 1 80.06 287 TRP B C 1
ATOM 6988 O O . TRP B 1 287 ? -1.494 -29.922 -7.527 1 80.06 287 TRP B O 1
ATOM 6998 N N . PRO B 1 288 ? -2.516 -31.672 -8.383 1 83.19 288 PRO B N 1
ATOM 6999 C CA . PRO B 1 288 ? -3.596 -31.578 -7.398 1 83.19 288 PRO B CA 1
ATOM 7000 C C . PRO B 1 288 ? -3.088 -31.625 -5.957 1 83.19 288 PRO B C 1
ATOM 7002 O O . PRO B 1 288 ? -3.689 -31.031 -5.066 1 83.19 288 PRO B O 1
ATOM 7005 N N . MET B 1 289 ? -2.031 -32.25 -5.766 1 78.38 289 MET B N 1
ATOM 7006 C CA . MET B 1 289 ? -1.49 -32.344 -4.41 1 78.38 289 MET B CA 1
ATOM 7007 C C . MET B 1 289 ? -0.92 -31 -3.957 1 78.38 289 MET B C 1
ATOM 7009 O O . MET B 1 289 ? -1.037 -30.641 -2.785 1 78.38 289 MET B O 1
ATOM 7013 N N . ILE B 1 290 ? -0.412 -30.297 -4.871 1 74.44 290 ILE B N 1
ATOM 7014 C CA . ILE B 1 290 ? 0.108 -28.969 -4.562 1 74.44 290 ILE B CA 1
ATOM 7015 C C . ILE B 1 290 ? -1.049 -27.984 -4.398 1 74.44 290 ILE B C 1
ATOM 7017 O O . ILE B 1 290 ? -1.008 -27.109 -3.533 1 74.44 290 ILE B O 1
ATOM 7021 N N . GLY B 1 291 ? -2.096 -28.172 -5.102 1 77.56 291 GLY B N 1
ATOM 7022 C CA . GLY B 1 291 ? -3.264 -27.312 -5.098 1 77.56 291 GLY B CA 1
ATOM 7023 C C . GLY B 1 291 ? -3.982 -27.281 -3.76 1 77.56 291 GLY B C 1
ATOM 7024 O O . GLY B 1 291 ? -4.574 -26.266 -3.387 1 77.56 291 GLY B O 1
ATOM 7025 N N . MET B 1 292 ? -3.863 -28.359 -3 1 79.94 292 MET B N 1
ATOM 7026 C CA . MET B 1 292 ? -4.543 -28.406 -1.709 1 79.94 292 MET B CA 1
ATOM 7027 C C . MET B 1 292 ? -3.979 -27.375 -0.751 1 79.94 292 MET B C 1
ATOM 7029 O O . MET B 1 292 ? -4.727 -26.75 0.007 1 79.94 292 MET B O 1
ATOM 7033 N N . GLY B 1 293 ? -2.742 -27.234 -0.793 1 73.69 293 GLY B N 1
ATOM 7034 C CA . GLY B 1 293 ? -2.139 -26.188 0.024 1 73.69 293 GLY B CA 1
ATOM 7035 C C . GLY B 1 293 ? -2.598 -24.797 -0.35 1 73.69 293 GLY B C 1
ATOM 7036 O O . GLY B 1 293 ? -2.844 -23.969 0.524 1 73.69 293 GLY B O 1
ATOM 7037 N N . ASP B 1 294 ? -2.77 -24.547 -1.612 1 77.75 294 ASP B N 1
ATOM 7038 C CA . ASP B 1 294 ? -3.256 -23.266 -2.102 1 77.75 294 ASP B CA 1
ATOM 7039 C C . ASP B 1 294 ? -4.676 -23 -1.614 1 77.75 294 ASP B C 1
ATOM 7041 O O . ASP B 1 294 ? -5 -21.875 -1.221 1 77.75 294 ASP B O 1
ATOM 7045 N N . PHE B 1 295 ? -5.484 -24.031 -1.631 1 84.75 295 PHE B N 1
ATOM 7046 C CA . PHE B 1 295 ? -6.867 -23.875 -1.196 1 84.75 295 PHE B CA 1
ATOM 7047 C C . PHE B 1 295 ? -6.934 -23.484 0.274 1 84.75 295 PHE B C 1
ATOM 7049 O O . PHE B 1 295 ? -7.668 -22.562 0.643 1 84.75 295 PHE B O 1
ATOM 7056 N N . ILE B 1 296 ? -6.109 -24.188 1.03 1 82.19 296 ILE B N 1
ATOM 7057 C CA . ILE B 1 296 ? -6.117 -23.922 2.465 1 82.19 296 ILE B CA 1
ATOM 7058 C C . ILE B 1 296 ? -5.676 -22.484 2.725 1 82.19 296 ILE B C 1
ATOM 7060 O O . ILE B 1 296 ? -6.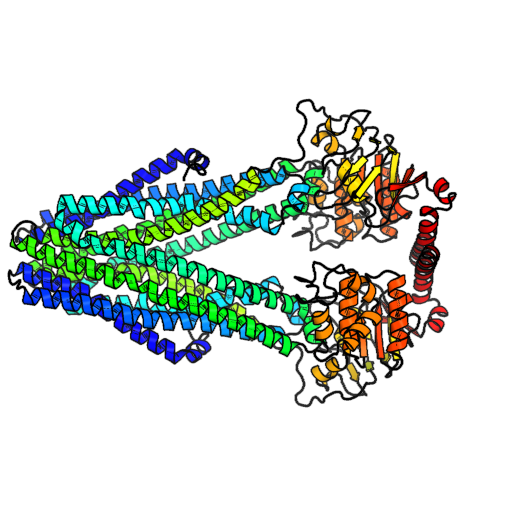27 -21.781 3.549 1 82.19 296 ILE B O 1
ATOM 7064 N N . SER B 1 297 ? -4.727 -22.062 2.006 1 79.31 297 SER B N 1
ATOM 7065 C CA . SER B 1 297 ? -4.191 -20.703 2.17 1 79.31 297 SER B CA 1
ATOM 7066 C C . SER B 1 297 ? -5.223 -19.656 1.779 1 79.31 297 SER B C 1
ATOM 7068 O O . SER B 1 297 ? -5.445 -18.688 2.516 1 79.31 297 SER B O 1
ATOM 7070 N N . VAL B 1 298 ? -5.836 -19.828 0.675 1 86.88 298 VAL B N 1
ATOM 7071 C CA . VAL B 1 298 ? -6.828 -18.875 0.173 1 86.88 298 VAL B CA 1
ATOM 7072 C C . VAL B 1 298 ? -8.031 -18.844 1.112 1 86.88 298 VAL B C 1
ATOM 7074 O O . VAL B 1 298 ? -8.586 -17.781 1.387 1 86.88 298 VAL B O 1
ATOM 7077 N N . LYS B 1 299 ? -8.398 -19.984 1.592 1 88.62 299 LYS B N 1
ATOM 7078 C CA . LYS B 1 299 ? -9.531 -20.047 2.506 1 88.62 299 LYS B CA 1
ATOM 7079 C C . LYS B 1 299 ? -9.234 -19.328 3.814 1 88.62 299 LYS B C 1
ATOM 7081 O O . LYS B 1 299 ? -10.086 -18.609 4.34 1 88.62 299 LYS B O 1
ATOM 7086 N N . LYS B 1 300 ? -8.109 -19.578 4.289 1 84.75 300 LYS B N 1
ATOM 7087 C CA . LYS B 1 300 ? -7.73 -18.938 5.543 1 84.75 300 LYS B CA 1
ATOM 7088 C C . LYS B 1 300 ? -7.738 -17.422 5.402 1 84.75 300 LYS B C 1
ATOM 7090 O O . LYS B 1 300 ? -8.219 -16.719 6.293 1 84.75 300 LYS B O 1
ATOM 7095 N N . GLN B 1 301 ? -7.234 -17.016 4.348 1 86.69 301 GLN B N 1
ATOM 7096 C CA . GLN B 1 301 ? -7.223 -15.586 4.094 1 86.69 301 GLN B CA 1
ATOM 7097 C C . GLN B 1 301 ? -8.641 -15.039 3.943 1 86.69 301 GLN B C 1
ATOM 7099 O O . GLN B 1 301 ? -8.961 -13.969 4.469 1 86.69 301 GLN B O 1
ATOM 7104 N N . ALA B 1 302 ? -9.461 -15.711 3.232 1 90.75 302 ALA B N 1
ATOM 7105 C CA . ALA B 1 302 ? -10.852 -15.312 3.037 1 90.75 302 ALA B CA 1
ATOM 7106 C C . ALA B 1 302 ? -11.602 -15.281 4.363 1 90.75 302 ALA B C 1
ATOM 7108 O O . ALA B 1 302 ? -12.422 -14.391 4.602 1 90.75 302 ALA B O 1
ATOM 7109 N N . ASP B 1 303 ? -11.312 -16.266 5.203 1 91.44 303 ASP B N 1
ATOM 7110 C CA . ASP B 1 303 ? -11.961 -16.312 6.508 1 91.44 303 ASP B CA 1
ATOM 7111 C C . ASP B 1 303 ? -11.586 -15.109 7.363 1 91.44 303 ASP B C 1
ATOM 7113 O O . ASP B 1 303 ? -12.438 -14.516 8.023 1 91.44 303 ASP B O 1
ATOM 7117 N N . ALA B 1 304 ? -10.383 -14.789 7.344 1 89.25 304 ALA B N 1
ATOM 7118 C CA . ALA B 1 304 ? -9.914 -13.633 8.102 1 89.25 304 ALA B CA 1
ATOM 7119 C C . ALA B 1 304 ? -10.562 -12.352 7.59 1 89.25 304 ALA B C 1
ATOM 7121 O O . ALA B 1 304 ? -11 -11.508 8.383 1 89.25 304 ALA B O 1
ATOM 7122 N N . SER B 1 305 ? -10.578 -12.195 6.285 1 92.19 305 SER B N 1
ATOM 7123 C CA . SER B 1 305 ? -11.195 -11.016 5.68 1 92.19 305 SER B CA 1
ATOM 7124 C C . SER B 1 305 ? -12.695 -10.969 5.965 1 92.19 305 SER B C 1
ATOM 7126 O O . SER B 1 305 ? -13.25 -9.898 6.215 1 92.19 305 SER B O 1
ATOM 7128 N N . MET B 1 306 ? -13.312 -12.102 5.934 1 92.12 306 MET B N 1
ATOM 7129 C CA . MET B 1 306 ? -14.75 -12.18 6.191 1 92.12 306 MET B CA 1
ATOM 7130 C C . MET B 1 306 ? -15.062 -11.75 7.621 1 92.12 306 MET B C 1
ATOM 7132 O O . MET B 1 306 ? -16.062 -11.078 7.863 1 92.12 306 MET B O 1
ATOM 7136 N N . ASP B 1 307 ? -14.234 -12.109 8.5 1 92.25 307 ASP B N 1
ATOM 7137 C CA . ASP B 1 307 ? -14.414 -11.703 9.891 1 92.25 307 ASP B CA 1
ATOM 7138 C C . ASP B 1 307 ? -14.367 -10.188 10.023 1 92.25 307 ASP B C 1
ATOM 7140 O O . ASP B 1 307 ? -15.188 -9.594 10.734 1 92.25 307 ASP B O 1
ATOM 7144 N N . ARG B 1 308 ? -13.477 -9.641 9.367 1 91.38 308 ARG B N 1
ATOM 7145 C CA . ARG B 1 308 ? -13.32 -8.188 9.422 1 91.38 308 ARG B CA 1
ATOM 7146 C C . ARG B 1 308 ? -14.508 -7.48 8.781 1 91.38 308 ARG B C 1
ATOM 7148 O O . ARG B 1 308 ? -15.023 -6.504 9.328 1 91.38 308 ARG B O 1
ATOM 7155 N N . ILE B 1 309 ? -14.906 -7.969 7.695 1 93.38 309 ILE B N 1
ATOM 7156 C CA . ILE B 1 309 ? -16.031 -7.375 6.984 1 93.38 309 ILE B CA 1
ATOM 7157 C C . ILE B 1 309 ? -17.312 -7.562 7.797 1 93.38 309 ILE B C 1
ATOM 7159 O O . ILE B 1 309 ? -18.141 -6.652 7.871 1 93.38 309 ILE B O 1
ATOM 7163 N N . GLN B 1 310 ? -17.438 -8.703 8.383 1 91.56 310 GLN B N 1
ATOM 7164 C CA . GLN B 1 310 ? -18.625 -9 9.18 1 91.56 310 GLN B CA 1
ATOM 7165 C C . GLN B 1 310 ? -18.734 -8.062 10.375 1 91.56 310 GLN B C 1
ATOM 7167 O O . GLN B 1 310 ? -19.828 -7.703 10.789 1 91.56 310 GLN B O 1
ATOM 7172 N N . GLU B 1 311 ? -17.641 -7.676 10.891 1 92.19 311 GLU B N 1
ATOM 7173 C CA . GLU B 1 311 ? -17.625 -6.707 11.984 1 92.19 311 GLU B CA 1
ATOM 7174 C C . GLU B 1 311 ? -18.297 -5.402 11.57 1 92.19 311 GLU B C 1
ATOM 7176 O O . GLU B 1 311 ? -19.062 -4.816 12.344 1 92.19 311 GLU B O 1
ATOM 7181 N N . VAL B 1 312 ? -18.016 -4.992 10.398 1 92.75 312 VAL B N 1
ATOM 7182 C CA . VAL B 1 312 ? -18.594 -3.754 9.883 1 92.75 312 VAL B CA 1
ATOM 7183 C C . VAL B 1 312 ? -20.078 -3.961 9.594 1 92.75 312 VAL B C 1
ATOM 7185 O O . VAL B 1 312 ? -20.906 -3.119 9.938 1 92.75 312 VAL B O 1
ATOM 7188 N N . TRP B 1 313 ? -20.422 -5.074 8.969 1 91.12 313 TRP B N 1
ATOM 7189 C CA . TRP B 1 313 ? -21.797 -5.367 8.594 1 91.12 313 TRP B CA 1
ATOM 7190 C C . TRP B 1 313 ? -22.672 -5.527 9.828 1 91.12 313 TRP B C 1
ATOM 7192 O O . TRP B 1 313 ? -23.859 -5.188 9.805 1 91.12 313 TRP B O 1
ATOM 7202 N N . ASP B 1 314 ? -22.078 -5.977 10.906 1 91.31 314 ASP B N 1
ATOM 7203 C CA . ASP B 1 314 ? -22.844 -6.242 12.125 1 91.31 314 ASP B CA 1
ATOM 7204 C C . ASP B 1 314 ? -22.953 -4.992 12.984 1 91.31 314 ASP B C 1
ATOM 7206 O O . ASP B 1 314 ? -23.766 -4.945 13.922 1 91.31 314 ASP B O 1
ATOM 7210 N N . TYR B 1 315 ? -22.141 -4.043 12.633 1 91.31 315 TYR B N 1
ATOM 7211 C CA . TYR B 1 315 ? -22.219 -2.811 13.414 1 91.31 315 TYR B CA 1
ATOM 7212 C C . TYR B 1 315 ? -23.594 -2.152 13.258 1 91.31 315 TYR B C 1
ATOM 7214 O O . TYR B 1 315 ? -24.062 -1.956 12.141 1 91.31 315 TYR B O 1
ATOM 7222 N N . LYS B 1 316 ? -24.188 -1.896 14.383 1 89 316 LYS B N 1
ATOM 7223 C CA . LYS B 1 316 ? -25.516 -1.272 14.352 1 89 316 LYS B CA 1
ATOM 7224 C C . LYS B 1 316 ? -25.406 0.241 14.188 1 89 316 LYS B C 1
ATOM 7226 O O . LYS B 1 316 ? -24.516 0.871 14.773 1 89 316 LYS B O 1
ATOM 7231 N N . GLU B 1 317 ? -26.234 0.717 13.352 1 87.12 317 GLU B N 1
ATOM 7232 C CA . GLU B 1 317 ? -26.281 2.164 13.156 1 87.12 317 GLU B CA 1
ATOM 7233 C C . GLU B 1 317 ? -26.641 2.881 14.461 1 87.12 317 GLU B C 1
ATOM 7235 O O . GLU B 1 317 ? -27.578 2.482 15.148 1 87.12 317 GLU B O 1
ATOM 7240 N N . ASP B 1 318 ? -25.875 3.873 14.742 1 82.69 318 ASP B N 1
ATOM 7241 C CA . ASP B 1 318 ? -26.062 4.582 16 1 82.69 318 ASP B CA 1
ATOM 7242 C C . ASP B 1 318 ? -27.266 5.508 15.93 1 82.69 318 ASP B C 1
ATOM 7244 O O . ASP B 1 318 ? -27.984 5.676 16.922 1 82.69 318 ASP B O 1
ATOM 7248 N N . ILE B 1 319 ? -27.5 6.051 14.828 1 87.12 319 ILE B N 1
ATOM 7249 C CA . ILE B 1 319 ? -28.578 7.027 14.664 1 87.12 319 ILE B CA 1
ATOM 7250 C C . ILE B 1 319 ? -29.625 6.488 13.695 1 87.12 319 ILE B C 1
ATOM 7252 O O . ILE B 1 319 ? -29.375 6.395 12.492 1 87.12 319 ILE B O 1
ATOM 7256 N N . VAL B 1 320 ? -30.781 6.141 14.25 1 88.62 320 VAL B N 1
ATOM 7257 C CA . VAL B 1 320 ? -31.875 5.598 13.453 1 88.62 320 VAL B CA 1
ATOM 7258 C C . VAL B 1 320 ? -33.156 6.363 13.758 1 88.62 320 VAL B C 1
ATOM 7260 O O . VAL B 1 320 ? -33.406 6.738 14.906 1 88.62 320 VAL B O 1
ATOM 7263 N N . ASN B 1 321 ? -33.844 6.613 12.68 1 91.75 321 ASN B N 1
ATOM 7264 C CA . ASN B 1 321 ? -35.156 7.262 12.867 1 91.75 321 ASN B CA 1
ATOM 7265 C C . ASN B 1 321 ? -36.125 6.348 13.578 1 91.75 321 ASN B C 1
ATOM 7267 O O . ASN B 1 321 ? -36.188 5.148 13.305 1 91.75 321 ASN B O 1
ATOM 7271 N N . LYS B 1 322 ? -36.844 6.953 14.508 1 91.88 322 LYS B N 1
ATOM 7272 C CA . LYS B 1 322 ? -38 6.227 15.062 1 91.88 322 LYS B CA 1
ATOM 7273 C C . LYS B 1 322 ? -39.062 5.965 14 1 91.88 322 LYS B C 1
ATOM 7275 O O . LYS B 1 322 ? -39.188 6.734 13.047 1 91.88 322 LYS B O 1
ATOM 7280 N N . PRO B 1 323 ? -39.719 4.84 14.133 1 93.19 323 PRO B N 1
ATOM 7281 C CA . PRO B 1 323 ? -40.719 4.523 13.133 1 93.19 323 PRO B CA 1
ATOM 7282 C C . PRO B 1 323 ? -41.812 5.598 13.023 1 93.19 323 PRO B C 1
ATOM 7284 O O . PRO B 1 323 ? -42.375 5.824 11.945 1 93.19 323 PRO B O 1
ATOM 7287 N N . ASP B 1 324 ? -42 6.297 14.117 1 93.5 324 ASP B N 1
ATOM 7288 C CA . ASP B 1 324 ? -43.062 7.289 14.133 1 93.5 324 ASP B CA 1
ATOM 7289 C C . ASP B 1 324 ? -42.5 8.703 14.023 1 93.5 324 ASP B C 1
ATOM 7291 O O . ASP B 1 324 ? -43.188 9.68 14.312 1 93.5 324 ASP B O 1
ATOM 7295 N N . ALA B 1 325 ? -41.344 8.82 13.594 1 94.31 325 ALA B N 1
ATOM 7296 C CA . ALA B 1 325 ? -40.719 10.133 13.469 1 94.31 325 ALA B CA 1
ATOM 7297 C C . ALA B 1 325 ? -41.406 10.961 12.383 1 94.31 325 ALA B C 1
ATOM 7299 O O . ALA B 1 325 ? -41.812 10.43 11.344 1 94.31 325 ALA B O 1
ATOM 7300 N N . VAL B 1 326 ? -41.531 12.25 12.664 1 95.44 326 VAL B N 1
ATOM 7301 C CA . VAL B 1 326 ? -42.188 13.141 11.711 1 95.44 326 VAL B CA 1
ATOM 7302 C C . VAL B 1 326 ? -41.156 14.07 11.086 1 95.44 326 VAL B C 1
ATOM 7304 O O . VAL B 1 326 ? -40.062 14.219 11.602 1 95.44 326 VAL B O 1
ATOM 7307 N N . ASP B 1 327 ? -41.5 14.656 9.914 1 95.88 327 ASP B N 1
ATOM 7308 C CA . ASP B 1 327 ? -40.562 15.57 9.25 1 95.88 327 ASP B CA 1
ATOM 7309 C C . ASP B 1 327 ? -40.688 16.984 9.812 1 95.88 327 ASP B C 1
ATOM 7311 O O . ASP B 1 327 ? -41.812 17.438 10.133 1 95.88 327 ASP B O 1
ATOM 7315 N N . LEU B 1 328 ? -39.594 17.641 9.977 1 94.81 328 LEU B N 1
ATOM 7316 C CA . LEU B 1 328 ? -39.594 19.047 10.359 1 94.81 328 LEU B CA 1
ATOM 7317 C C . LEU B 1 328 ? -39.938 19.938 9.172 1 94.81 328 LEU B C 1
ATOM 7319 O O . LEU B 1 328 ? -39.281 19.875 8.133 1 94.81 328 LEU B O 1
ATOM 7323 N N . LYS B 1 329 ? -40.938 20.75 9.258 1 91.75 329 LYS B N 1
ATOM 7324 C CA . LYS B 1 329 ? -41.469 21.469 8.102 1 91.75 329 LYS B CA 1
ATOM 7325 C C . LYS B 1 329 ? -41.125 22.969 8.195 1 91.75 329 LYS B C 1
ATOM 7327 O O . LYS B 1 329 ? -41.094 23.656 7.18 1 91.75 329 LYS B O 1
ATOM 7332 N N . GLU B 1 330 ? -40.969 23.453 9.391 1 91 330 GLU B N 1
ATOM 7333 C CA . GLU B 1 330 ? -40.719 24.891 9.562 1 91 330 GLU B CA 1
ATOM 7334 C C . GLU B 1 330 ? -39.531 25.141 10.461 1 91 330 GLU B C 1
ATOM 7336 O O . GLU B 1 330 ? -39 24.203 11.094 1 91 330 GLU B O 1
ATOM 7341 N N . SER B 1 331 ? -39.094 26.438 10.359 1 92.56 331 SER B N 1
ATOM 7342 C CA . SER B 1 331 ? -38 26.812 11.25 1 92.56 331 SER B CA 1
ATOM 7343 C C . SER B 1 331 ? -38.406 26.688 12.711 1 92.56 331 SER B C 1
ATOM 7345 O O . SER B 1 331 ? -39.375 27.312 13.148 1 92.56 331 SER B O 1
ATOM 7347 N N . PRO B 1 332 ? -37.656 26 13.445 1 93.38 332 PRO B N 1
ATOM 7348 C CA . PRO B 1 332 ? -38.125 25.688 14.805 1 93.38 332 PRO B CA 1
ATOM 7349 C C . PRO B 1 332 ? -37.469 26.562 15.867 1 93.38 332 PRO B C 1
ATOM 7351 O O . PRO B 1 332 ? -36.438 27.188 15.609 1 93.38 332 PRO B O 1
ATOM 7354 N N . THR B 1 333 ? -38.188 26.625 17 1 96.5 333 THR B N 1
ATOM 7355 C CA . THR B 1 333 ? -37.531 27.016 18.234 1 96.5 333 THR B CA 1
ATOM 7356 C C . THR B 1 333 ? -36.625 25.906 18.734 1 96.5 333 THR B C 1
ATOM 7358 O O . THR B 1 333 ? -36.969 24.719 18.688 1 96.5 333 THR B O 1
ATOM 7361 N N . ILE B 1 334 ? -35.438 26.188 19.094 1 97.44 334 ILE B N 1
ATOM 7362 C CA . ILE B 1 334 ? -34.469 25.188 19.547 1 97.44 334 ILE B CA 1
ATOM 7363 C C . ILE B 1 334 ? -34.281 25.328 21.062 1 97.44 334 ILE B C 1
ATOM 7365 O O . ILE B 1 334 ? -33.875 26.406 21.547 1 97.44 334 ILE B O 1
ATOM 7369 N N . ASP B 1 335 ? -34.531 24.297 21.781 1 97.31 335 ASP B N 1
ATOM 7370 C CA . ASP B 1 335 ? -34.406 24.312 23.234 1 97.31 335 ASP B CA 1
ATOM 7371 C C . ASP B 1 335 ? -33.5 23.203 23.734 1 97.31 335 ASP B C 1
ATOM 7373 O O . ASP B 1 335 ? -33.75 22.016 23.516 1 97.31 335 ASP B O 1
ATOM 7377 N N . PHE B 1 336 ? -32.375 23.609 24.297 1 97.12 336 PHE B N 1
ATOM 7378 C CA . PHE B 1 336 ? -31.484 22.688 24.984 1 97.12 336 PHE B CA 1
ATOM 7379 C C . PHE B 1 336 ? -31.859 22.594 26.469 1 97.12 336 PHE B C 1
ATOM 7381 O O . PHE B 1 336 ? -31.922 23.625 27.156 1 97.12 336 PHE B O 1
ATOM 7388 N N . ARG B 1 337 ? -32.094 21.375 26.938 1 96.81 337 ARG B N 1
ATOM 7389 C CA . ARG B 1 337 ? -32.5 21.188 28.328 1 96.81 337 ARG B CA 1
ATOM 7390 C C . ARG B 1 337 ? -31.562 20.219 29.031 1 96.81 337 ARG B C 1
ATOM 7392 O O . ARG B 1 337 ? -31.641 19.016 28.844 1 96.81 337 ARG B O 1
ATOM 7399 N N . ASN B 1 338 ? -30.719 20.75 29.938 1 96.25 338 ASN B N 1
ATOM 7400 C CA . ASN B 1 338 ? -29.812 19.984 30.797 1 96.25 338 ASN B CA 1
ATOM 7401 C C . ASN B 1 338 ? -29.031 18.938 30 1 96.25 338 ASN B C 1
ATOM 7403 O O . ASN B 1 338 ? -29.016 17.766 30.375 1 96.25 338 ASN B O 1
ATOM 7407 N N . LEU B 1 339 ? -28.578 19.375 28.922 1 95.88 339 LEU B N 1
ATOM 7408 C CA . LEU B 1 339 ? -27.859 18.484 28.016 1 95.88 339 LEU B CA 1
ATOM 7409 C C . LEU B 1 339 ? -26.469 18.172 28.562 1 95.88 339 LEU B C 1
ATOM 7411 O O . LEU B 1 339 ? -25.688 19.094 28.875 1 95.88 339 LEU B O 1
ATOM 7415 N N . SER B 1 340 ? -26.141 16.938 28.766 1 95.75 340 SER B N 1
ATOM 7416 C CA . SER B 1 340 ? -24.812 16.453 29.125 1 95.75 340 SER B CA 1
ATOM 7417 C C . SER B 1 340 ? -24.328 15.398 28.125 1 95.75 340 SER B C 1
ATOM 7419 O O . SER B 1 340 ? -25.125 14.633 27.594 1 95.75 340 SER B O 1
ATOM 7421 N N . PHE B 1 341 ? -23.078 15.445 27.828 1 93.31 341 PHE B N 1
ATOM 7422 C CA . PHE B 1 341 ? -22.578 14.523 26.828 1 93.31 341 PHE B CA 1
ATOM 7423 C C . PHE B 1 341 ? -21.141 14.109 27.125 1 93.31 341 PHE B C 1
ATOM 7425 O O . PHE B 1 341 ? -20.328 14.938 27.547 1 93.31 341 PHE B O 1
ATOM 7432 N N . LYS B 1 342 ? -20.938 12.898 26.938 1 89.12 342 LYS B N 1
ATOM 7433 C CA . LYS B 1 342 ? -19.609 12.305 27.047 1 89.12 342 LYS B CA 1
ATOM 7434 C C . LYS B 1 342 ? -19.281 11.461 25.812 1 89.12 342 LYS B C 1
ATOM 7436 O O . LYS B 1 342 ? -20.109 10.648 25.375 1 89.12 342 LYS B O 1
ATOM 7441 N N . TYR B 1 343 ? -18.156 11.805 25.156 1 81.69 343 TYR B N 1
ATOM 7442 C CA . TYR B 1 343 ? -17.734 10.961 24.047 1 81.69 343 TYR B CA 1
ATOM 7443 C C . TYR B 1 343 ? -17.469 9.531 24.531 1 81.69 343 TYR B C 1
ATOM 7445 O O . TYR B 1 343 ? -17.047 9.312 25.656 1 81.69 343 TYR B O 1
ATOM 7453 N N . PRO B 1 344 ? -17.703 8.609 23.672 1 73.38 344 PRO B N 1
ATOM 7454 C CA . PRO B 1 344 ? -17.438 7.219 24.047 1 73.38 344 PRO B CA 1
ATOM 7455 C C . PRO B 1 344 ? -15.992 6.98 24.453 1 73.38 344 PRO B C 1
ATOM 7457 O O . PRO B 1 344 ? -15.711 6.129 25.297 1 73.38 344 PRO B O 1
ATOM 7460 N N . SER B 1 345 ? -15.141 7.738 23.859 1 64.06 345 SER B N 1
ATOM 7461 C CA . SER B 1 345 ? -13.711 7.547 24.109 1 64.06 345 SER B CA 1
ATOM 7462 C C . SER B 1 345 ? -13.234 8.367 25.297 1 64.06 345 SER B C 1
ATOM 7464 O O . SER B 1 345 ? -12.102 8.219 25.75 1 64.06 345 SER B O 1
ATOM 7466 N N . SER B 1 346 ? -14.148 9.188 25.797 1 68.94 346 SER B N 1
ATOM 7467 C CA . SER B 1 346 ? -13.766 10.062 26.891 1 68.94 346 SER B CA 1
ATOM 7468 C C . SER B 1 346 ? -14.375 9.602 28.219 1 68.94 346 SER B C 1
ATOM 7470 O O . SER B 1 346 ? -15.438 8.984 28.234 1 68.94 346 SER B O 1
ATOM 7472 N N . LYS B 1 347 ? -13.641 9.727 29.328 1 74.06 347 LYS B N 1
ATOM 7473 C CA . LYS B 1 347 ? -14.141 9.375 30.656 1 74.06 347 LYS B CA 1
ATOM 7474 C C . LYS B 1 347 ? -14.93 10.523 31.266 1 74.06 347 LYS B C 1
ATOM 7476 O O . LYS B 1 347 ? -15.766 10.312 32.156 1 74.06 347 LYS B O 1
ATOM 7481 N N . GLU B 1 348 ? -14.625 11.711 30.781 1 80.25 348 GLU B N 1
ATOM 7482 C CA . GLU B 1 348 ? -15.266 12.883 31.375 1 80.25 348 GLU B CA 1
ATOM 7483 C C . GLU B 1 348 ? -16.281 13.492 30.422 1 80.25 348 GLU B C 1
ATOM 7485 O O . GLU B 1 348 ? -16.203 13.305 29.203 1 80.25 348 GLU B O 1
ATOM 7490 N N . ASN B 1 349 ? -17.266 14.141 31.078 1 88.69 349 ASN B N 1
ATOM 7491 C CA . ASN B 1 349 ? -18.25 14.859 30.281 1 88.69 349 ASN B CA 1
ATOM 7492 C C . ASN B 1 349 ? -17.625 16.078 29.594 1 88.69 349 ASN B C 1
ATOM 7494 O O . ASN B 1 349 ? -16.875 16.828 30.203 1 88.69 349 ASN B O 1
ATOM 7498 N N . VAL B 1 350 ? -17.891 16.141 28.328 1 88.06 350 VAL B N 1
ATOM 7499 C CA . VAL B 1 350 ? -17.438 17.297 27.578 1 88.06 350 VAL B CA 1
ATOM 7500 C C . VAL B 1 350 ? -18.453 18.422 27.688 1 88.06 350 VAL B C 1
ATOM 7502 O O . VAL B 1 350 ? -18.094 19.609 27.625 1 88.06 350 VAL B O 1
ATOM 7505 N N . LEU B 1 351 ? -19.734 18.062 27.797 1 94.38 351 LEU B N 1
ATOM 7506 C CA . LEU B 1 351 ? -20.828 19 28.094 1 94.38 351 LEU B CA 1
ATOM 7507 C C . LEU B 1 351 ? -21.531 18.609 29.375 1 94.38 351 LEU B C 1
ATOM 7509 O O . LEU B 1 351 ? -21.75 17.438 29.656 1 94.38 351 LEU B O 1
ATOM 7513 N N . GLU B 1 352 ? -21.828 19.641 30.188 1 95.31 352 GLU B N 1
ATOM 7514 C CA . GLU B 1 352 ? -22.469 19.391 31.484 1 95.31 352 GLU B CA 1
ATOM 7515 C C . GLU B 1 352 ? -23.672 20.312 31.688 1 95.31 352 GLU B C 1
ATOM 7517 O O . GLU B 1 352 ? -23.5 21.5 31.969 1 95.31 352 GLU B O 1
ATOM 7522 N N . LYS B 1 353 ? -24.812 19.766 31.688 1 95.06 353 LYS B N 1
ATOM 7523 C CA . LYS B 1 353 ? -26.078 20.391 32.031 1 95.06 353 LYS B CA 1
ATOM 7524 C C . LYS B 1 353 ? -26.25 21.719 31.281 1 95.06 353 LYS B C 1
ATOM 7526 O O . LYS B 1 353 ? -26.5 22.75 31.891 1 95.06 353 LYS B O 1
ATOM 7531 N N . ILE B 1 354 ? -26.156 21.688 30.016 1 96.31 354 ILE B N 1
ATOM 7532 C CA . ILE B 1 354 ? -26.297 22.859 29.156 1 96.31 354 ILE B CA 1
ATOM 7533 C C . ILE B 1 354 ? -27.766 23.125 28.891 1 96.31 354 ILE B C 1
ATOM 7535 O O . ILE B 1 354 ? -28.5 22.25 28.453 1 96.31 354 ILE B O 1
ATOM 7539 N N . SER B 1 355 ? -28.219 24.344 29.219 1 97.31 355 SER B N 1
ATOM 7540 C CA . SER B 1 355 ? -29.609 24.734 28.969 1 97.31 355 SER B CA 1
ATOM 7541 C C . SER B 1 355 ? -29.688 26.125 28.375 1 97.31 355 SER B C 1
ATOM 7543 O O . SER B 1 355 ? -29.109 27.078 28.906 1 97.31 355 SER B O 1
ATOM 7545 N N . PHE B 1 356 ? -30.359 26.281 27.25 1 96.56 356 PHE B N 1
ATOM 7546 C CA . PHE B 1 356 ? -30.641 27.578 26.641 1 96.56 356 PHE B CA 1
ATOM 7547 C C . PHE B 1 356 ? -31.672 27.422 25.516 1 96.56 356 PHE B C 1
ATOM 7549 O O . PHE B 1 356 ? -31.984 26.297 25.109 1 96.56 356 PHE B O 1
ATOM 7556 N N . THR B 1 357 ? -32.188 28.5 25.078 1 96.94 357 THR B N 1
ATOM 7557 C CA . THR B 1 357 ? -33.219 28.5 24.016 1 96.94 357 THR B CA 1
ATOM 7558 C C . THR B 1 357 ? -32.844 29.484 22.906 1 96.94 357 THR B C 1
ATOM 7560 O O . THR B 1 357 ? -32.312 30.562 23.172 1 96.94 357 THR B O 1
ATOM 7563 N N . ILE B 1 358 ? -33.062 29.047 21.703 1 96.69 358 ILE B N 1
ATOM 7564 C CA . ILE B 1 358 ? -32.875 29.891 20.531 1 96.69 358 ILE B CA 1
ATOM 7565 C C . ILE B 1 358 ? -34.219 30.094 19.812 1 96.69 358 ILE B C 1
ATOM 7567 O O . ILE B 1 358 ? -34.844 29.125 19.359 1 96.69 358 ILE B O 1
ATOM 7571 N N . GLU B 1 359 ? -34.625 31.328 19.75 1 95.56 359 GLU B N 1
ATOM 7572 C CA . GLU B 1 359 ? -35.844 31.625 19.016 1 95.56 359 GLU B CA 1
ATOM 7573 C C . GLU B 1 359 ? -35.594 31.656 17.516 1 95.56 359 GLU B C 1
ATOM 7575 O O . GLU B 1 359 ? -34.5 31.984 17.062 1 95.56 359 GLU B O 1
ATOM 7580 N N . PRO B 1 360 ? -36.688 31.312 16.734 1 95.38 360 PRO B N 1
ATOM 7581 C CA . PRO B 1 360 ? -36.531 31.359 15.281 1 95.38 360 PRO B CA 1
ATOM 7582 C C . PRO B 1 360 ? -36.125 32.75 14.781 1 95.38 360 PRO B C 1
ATOM 7584 O O . PRO B 1 360 ? -36.656 33.75 15.266 1 95.38 360 PRO B O 1
ATOM 7587 N N . GLY B 1 361 ? -35.125 32.75 13.914 1 94.12 361 GLY B N 1
ATOM 7588 C CA . GLY B 1 361 ? -34.719 34 13.281 1 94.12 361 GLY B CA 1
ATOM 7589 C C . GLY B 1 361 ? -33.656 34.75 14.078 1 94.12 361 GLY B C 1
ATOM 7590 O O . GLY B 1 361 ? -33.219 35.844 13.672 1 94.12 361 GLY B O 1
ATOM 7591 N N . LYS B 1 362 ? -33.219 34.188 15.18 1 95.31 362 LYS B N 1
ATOM 7592 C CA . LYS B 1 362 ? -32.219 34.844 16.016 1 95.31 362 LYS B CA 1
ATOM 7593 C C . LYS B 1 362 ? -30.844 34.219 15.844 1 95.31 362 LYS B C 1
ATOM 7595 O O . LYS B 1 362 ? -30.734 33.062 15.383 1 95.31 362 LYS B O 1
ATOM 7600 N N . THR B 1 363 ? -29.859 34.969 16.188 1 95.81 363 THR B N 1
ATOM 7601 C CA . THR B 1 363 ? -28.484 34.531 16.078 1 95.81 363 THR B CA 1
ATOM 7602 C C . THR B 1 363 ? -27.891 34.25 17.469 1 95.81 363 THR B C 1
ATOM 7604 O O . THR B 1 363 ? -27.969 35.094 18.359 1 95.81 363 THR B O 1
ATOM 7607 N N . LEU B 1 364 ? -27.375 33.031 17.609 1 96.94 364 LEU B N 1
ATOM 7608 C CA . LEU B 1 364 ? -26.703 32.656 18.859 1 96.94 364 LEU B CA 1
ATOM 7609 C C . LEU B 1 364 ? -25.188 32.594 18.641 1 96.94 364 LEU B C 1
ATOM 7611 O O . LEU B 1 364 ? -24.734 31.922 17.703 1 96.94 364 LEU B O 1
ATOM 7615 N N . GLY B 1 365 ? -24.453 33.281 19.469 1 96.69 365 GLY B N 1
ATOM 7616 C CA . GLY B 1 365 ? -23.016 33.125 19.516 1 96.69 365 GLY B CA 1
ATOM 7617 C C . GLY B 1 365 ? -22.547 32.219 20.641 1 96.69 365 GLY B C 1
ATOM 7618 O O . GLY B 1 365 ? -23 32.344 21.781 1 96.69 365 GLY B O 1
ATOM 7619 N N . VAL B 1 366 ? -21.828 31.234 20.266 1 96.19 366 VAL B N 1
ATOM 7620 C CA . VAL B 1 366 ? -21.219 30.344 21.234 1 96.19 366 VAL B CA 1
ATOM 7621 C C . VAL B 1 366 ? -19.719 30.641 21.328 1 96.19 366 VAL B C 1
ATOM 7623 O O . VAL B 1 366 ? -18.969 30.344 20.391 1 96.19 366 VAL B O 1
ATOM 7626 N N . LEU B 1 367 ? -19.359 31.172 22.422 1 94.06 367 LEU B N 1
ATOM 7627 C CA . LEU B 1 367 ? -17.969 31.609 22.625 1 94.06 367 LEU B CA 1
ATOM 7628 C C . LEU B 1 367 ? -17.281 30.75 23.672 1 94.06 367 LEU B C 1
ATOM 7630 O O . LEU B 1 367 ? -17.891 30.328 24.641 1 94.06 367 LEU B O 1
ATOM 7634 N N . GLY B 1 368 ? -16.031 30.531 23.453 1 87.75 368 GLY B N 1
ATOM 7635 C CA . GLY B 1 368 ? -15.227 29.766 24.406 1 87.75 368 GLY B CA 1
ATOM 7636 C C . GLY B 1 368 ? -13.844 29.453 23.875 1 87.75 368 GLY B C 1
ATOM 7637 O O . GLY B 1 368 ? -13.586 29.562 22.688 1 87.75 368 GLY B O 1
ATOM 7638 N N . LYS B 1 369 ? -13.062 29 24.781 1 79.94 369 LYS B N 1
ATOM 7639 C CA . LYS B 1 369 ? -11.711 28.578 24.406 1 79.94 369 LYS B CA 1
ATOM 7640 C C . LYS B 1 369 ? -11.734 27.266 23.641 1 79.94 369 LYS B C 1
ATOM 7642 O O . LYS B 1 369 ? -12.766 26.594 23.578 1 79.94 369 LYS B O 1
ATOM 7647 N N . THR B 1 370 ? -10.68 27.062 22.953 1 74 370 THR B N 1
ATOM 7648 C CA . THR B 1 370 ? -10.555 25.766 22.281 1 74 370 THR B CA 1
ATOM 7649 C C . THR B 1 370 ? -10.688 24.641 23.297 1 74 370 THR B C 1
ATOM 7651 O O . THR B 1 370 ? -10.109 24.688 24.391 1 74 370 THR B O 1
ATOM 7654 N N . GLY B 1 371 ? -11.516 23.734 23 1 75.62 371 GLY B N 1
ATOM 7655 C CA . GLY B 1 371 ? -11.719 22.609 23.891 1 75.62 371 GLY B CA 1
ATOM 7656 C C . GLY B 1 371 ? -12.836 22.828 24.906 1 75.62 371 GLY B C 1
ATOM 7657 O O . GLY B 1 371 ? -13.094 21.969 25.75 1 75.62 371 GLY B O 1
ATOM 7658 N N . SER B 1 372 ? -13.461 23.922 24.781 1 85.19 372 SER B N 1
ATOM 7659 C CA . SER B 1 372 ? -14.484 24.266 25.766 1 85.19 372 SER B CA 1
ATOM 7660 C C . SER B 1 372 ? -15.766 23.469 25.516 1 85.19 372 SER B C 1
ATOM 7662 O O . SER B 1 372 ? -16.641 23.422 26.391 1 85.19 372 SER B O 1
ATOM 7664 N N . GLY B 1 373 ? -15.914 22.844 24.359 1 89.06 373 GLY B N 1
ATOM 7665 C CA . GLY B 1 373 ? -17.094 22.031 24.078 1 89.06 373 GLY B CA 1
ATOM 7666 C C . GLY B 1 373 ? -17.969 22.625 22.984 1 89.06 373 GLY B C 1
ATOM 7667 O O . GLY B 1 373 ? -19.031 22.078 22.688 1 89.06 373 GLY B O 1
ATOM 7668 N N . LYS B 1 374 ? -17.547 23.672 22.359 1 91.12 374 LYS B N 1
ATOM 7669 C CA . LYS B 1 374 ? -18.344 24.359 21.344 1 91.12 374 LYS B CA 1
ATOM 7670 C C . LYS B 1 374 ? -18.719 23.406 20.203 1 91.12 374 LYS B C 1
ATOM 7672 O O . LYS B 1 374 ? -19.891 23.266 19.875 1 91.12 374 LYS B O 1
ATOM 7677 N N . THR B 1 375 ? -17.688 22.75 19.672 1 90.19 375 THR B N 1
ATOM 7678 C CA . THR B 1 375 ? -17.891 21.844 18.547 1 90.19 375 THR B CA 1
ATOM 7679 C C . THR B 1 375 ? -18.781 20.672 18.953 1 90.19 375 THR B C 1
ATOM 7681 O O . THR B 1 375 ? -19.625 20.234 18.172 1 90.19 375 THR B O 1
ATOM 7684 N N . THR B 1 376 ? -18.594 20.188 20.156 1 91 376 THR B N 1
ATOM 7685 C CA . THR B 1 376 ? -19.391 19.078 20.672 1 91 376 THR B CA 1
ATOM 7686 C C . THR B 1 376 ? -20.859 19.453 20.766 1 91 376 THR B C 1
ATOM 7688 O O . THR B 1 376 ? -21.734 18.656 20.453 1 91 376 THR B O 1
ATOM 7691 N N . LEU B 1 377 ? -21.062 20.656 21.219 1 94.62 377 LEU B N 1
ATOM 7692 C CA . LEU B 1 377 ? -22.422 21.156 21.328 1 94.62 377 LEU B CA 1
ATOM 7693 C C . LEU B 1 377 ? -23.109 21.156 19.953 1 94.62 377 LEU B C 1
ATOM 7695 O O . LEU B 1 377 ? -24.25 20.703 19.828 1 94.62 377 LEU B O 1
ATOM 7699 N N . LEU B 1 378 ? -22.406 21.609 18.969 1 94.25 378 LEU B N 1
ATOM 7700 C CA . LEU B 1 378 ? -22.938 21.672 17.609 1 94.25 378 LEU B CA 1
ATOM 7701 C C . LEU B 1 378 ? -23.156 20.266 17.062 1 94.25 378 LEU B C 1
ATOM 7703 O O . LEU B 1 378 ? -24.156 20.016 16.375 1 94.25 378 LEU B O 1
ATOM 7707 N N . LYS B 1 379 ? -22.312 19.375 17.359 1 91.81 379 LYS B N 1
ATOM 7708 C CA . LYS B 1 379 ? -22.422 18 16.875 1 91.81 379 LYS B CA 1
ATOM 7709 C C . LYS B 1 379 ? -23.641 17.312 17.469 1 91.81 379 LYS B C 1
ATOM 7711 O O . LYS B 1 379 ? -24.266 16.484 16.812 1 91.81 379 LYS B O 1
ATOM 7716 N N . GLN B 1 380 ? -23.906 17.625 18.672 1 92.19 380 GLN B N 1
ATOM 7717 C CA . GLN B 1 380 ? -25.109 17.094 19.312 1 92.19 380 GLN B CA 1
ATOM 7718 C C . GLN B 1 380 ? -26.359 17.609 18.625 1 92.19 380 GLN B C 1
ATOM 7720 O O . GLN B 1 380 ? -27.312 16.844 18.406 1 92.19 380 GLN B O 1
ATOM 7725 N N . PHE B 1 381 ? -26.312 18.859 18.359 1 93.75 381 PHE B N 1
ATOM 7726 C CA . PHE B 1 381 ? -27.453 19.453 17.703 1 93.75 381 PHE B CA 1
ATOM 7727 C C . PHE B 1 381 ? -27.656 18.844 16.312 1 93.75 381 PHE B C 1
ATOM 7729 O O . PHE B 1 381 ? -28.797 18.625 15.891 1 93.75 381 PHE B O 1
ATOM 7736 N N . LEU B 1 382 ? -26.578 18.516 15.641 1 92.88 382 LEU B N 1
ATOM 7737 C CA . LEU B 1 382 ? -26.625 17.906 14.32 1 92.88 382 LEU B CA 1
ATOM 7738 C C . LEU B 1 382 ? -26.969 16.422 14.414 1 92.88 382 LEU B C 1
ATOM 7740 O O . LEU B 1 382 ? -27.109 15.742 13.391 1 92.88 382 LEU B O 1
ATOM 7744 N N . ARG B 1 383 ? -27.047 15.922 15.594 1 91.81 383 ARG B N 1
ATOM 7745 C CA . ARG B 1 383 ? -27.359 14.531 15.891 1 91.81 383 ARG B CA 1
ATOM 7746 C C . ARG B 1 383 ? -26.312 13.594 15.273 1 91.81 383 ARG B C 1
ATOM 7748 O O . ARG B 1 383 ? -26.672 12.602 14.633 1 91.81 383 ARG B O 1
ATOM 7755 N N . PHE B 1 384 ? -25.094 14.047 15.344 1 89.81 384 PHE B N 1
ATOM 7756 C CA . PHE B 1 384 ? -23.984 13.156 14.984 1 89.81 384 PHE B CA 1
ATOM 7757 C C . PHE B 1 384 ? -23.812 12.062 16.031 1 89.81 384 PHE B C 1
ATOM 7759 O O . PHE B 1 384 ? -23.297 10.984 15.727 1 89.81 384 PHE B O 1
ATOM 7766 N N . TYR B 1 385 ? -24.188 12.445 17.234 1 88.12 385 TYR B N 1
ATOM 7767 C CA . TYR B 1 385 ? -24.234 11.531 18.359 1 88.12 385 TYR B CA 1
ATOM 7768 C C . TYR B 1 385 ? -25.625 11.484 18.969 1 88.12 385 TYR B C 1
ATOM 7770 O O . TYR B 1 385 ? -26.391 12.438 18.859 1 88.12 385 TYR B O 1
ATOM 7778 N N . ASP B 1 386 ? -25.875 10.367 19.547 1 85 386 ASP B N 1
ATOM 7779 C CA . ASP B 1 386 ? -27.172 10.289 20.203 1 85 386 ASP B CA 1
ATOM 7780 C C . ASP B 1 386 ? -27.188 11.086 21.516 1 85 386 ASP B C 1
ATOM 7782 O O . ASP B 1 386 ? -26.141 11.25 22.141 1 85 386 ASP B O 1
ATOM 7786 N N . VAL B 1 387 ? -28.359 11.602 21.766 1 83.69 387 VAL B N 1
ATOM 7787 C CA . VAL B 1 387 ? -28.531 12.359 23 1 83.69 387 VAL B CA 1
ATOM 7788 C C . VAL B 1 387 ? -28.906 11.414 24.141 1 83.69 387 VAL B C 1
ATOM 7790 O O . VAL B 1 387 ? -30.016 10.875 24.172 1 83.69 387 VAL B O 1
ATOM 7793 N N . GLU B 1 388 ? -27.953 11.195 25.047 1 81 388 GLU B N 1
ATOM 7794 C CA . GLU B 1 388 ? -28.172 10.219 26.109 1 81 388 GLU B CA 1
ATOM 7795 C C . GLU B 1 388 ? -28.656 10.883 27.391 1 81 388 GLU B C 1
ATOM 7797 O O . GLU B 1 388 ? -29.5 10.328 28.109 1 81 388 GLU B O 1
ATOM 7802 N N . ASP B 1 389 ? -28.109 11.984 27.719 1 91.25 389 ASP B N 1
ATOM 7803 C CA . ASP B 1 389 ? -28.453 12.703 28.938 1 91.25 389 ASP B CA 1
ATOM 7804 C C . ASP B 1 389 ? -28.938 14.117 28.641 1 91.25 389 ASP B C 1
ATOM 7806 O O . ASP B 1 389 ? -28.188 14.93 28.094 1 91.25 389 ASP B O 1
ATOM 7810 N N . GLY B 1 390 ? -30.172 14.367 29 1 93.56 390 GLY B N 1
ATOM 7811 C CA . GLY B 1 390 ? -30.828 15.609 28.625 1 93.56 390 GLY B CA 1
ATOM 7812 C C . GLY B 1 390 ? -31.609 15.5 27.344 1 93.56 390 GLY B C 1
ATOM 7813 O O . GLY B 1 390 ? -32 14.406 26.938 1 93.56 390 GLY B O 1
ATOM 7814 N N . GLU B 1 391 ? -32.062 16.625 26.828 1 95.19 391 GLU B N 1
ATOM 7815 C CA . GLU B 1 391 ? -32.812 16.578 25.578 1 95.19 391 GLU B CA 1
ATOM 7816 C C . GLU B 1 391 ? -32.688 17.875 24.781 1 95.19 391 GLU B C 1
ATOM 7818 O O . GLU B 1 391 ? -32.344 18.922 25.344 1 95.19 391 GLU B O 1
ATOM 7823 N N . ILE B 1 392 ? -32.781 17.797 23.578 1 96.19 392 ILE B N 1
ATOM 7824 C CA . ILE B 1 392 ? -32.875 18.906 22.641 1 96.19 392 ILE B CA 1
ATOM 7825 C C . ILE B 1 392 ? -34.281 18.906 22 1 96.19 392 ILE B C 1
ATOM 7827 O O . ILE B 1 392 ? -34.719 17.906 21.438 1 96.19 392 ILE B O 1
ATOM 7831 N N . LEU B 1 393 ? -34.938 20.047 22.172 1 96.81 393 LEU B N 1
ATOM 7832 C CA . LEU B 1 393 ? -36.281 20.141 21.672 1 96.81 393 LEU B CA 1
ATOM 7833 C C . LEU B 1 393 ? -36.375 21.109 20.484 1 96.81 393 LEU B C 1
ATOM 7835 O O . LEU B 1 393 ? -35.719 22.141 20.484 1 96.81 393 LEU B O 1
ATOM 7839 N N . LEU B 1 394 ? -37.156 20.719 19.484 1 96.56 394 LEU B N 1
ATOM 7840 C CA . LEU B 1 394 ? -37.562 21.562 18.359 1 96.56 394 LEU B CA 1
ATOM 7841 C C . LEU B 1 394 ? -39.062 21.812 18.375 1 96.56 394 LEU B C 1
ATOM 7843 O O . LEU B 1 394 ? -39.844 20.875 18.188 1 96.56 394 LEU B O 1
ATOM 7847 N N . ASN B 1 395 ? -39.5 23 18.484 1 95 395 ASN B N 1
ATOM 7848 C CA . ASN B 1 395 ? -40.906 23.312 18.656 1 95 395 ASN B CA 1
ATOM 7849 C C . ASN B 1 395 ? -41.531 22.453 19.734 1 95 395 ASN B C 1
ATOM 7851 O O . ASN B 1 395 ? -42.562 21.812 19.5 1 95 395 ASN B O 1
ATOM 7855 N N . ASP B 1 396 ? -40.875 22.25 20.812 1 92.62 396 ASP B N 1
ATOM 7856 C CA . ASP B 1 396 ? -41.344 21.562 22.016 1 92.62 396 ASP B CA 1
ATOM 7857 C C . ASP B 1 396 ? -41.438 20.062 21.797 1 92.62 396 ASP B C 1
ATOM 7859 O O . ASP B 1 396 ? -42.062 19.359 22.578 1 92.62 396 ASP B O 1
ATOM 7863 N N . LYS B 1 397 ? -40.906 19.609 20.719 1 95.19 397 LYS B N 1
ATOM 7864 C CA . LYS B 1 397 ? -40.812 18.172 20.469 1 95.19 397 LYS B CA 1
ATOM 7865 C C . LYS B 1 397 ? -39.344 17.734 20.469 1 95.19 397 LYS B C 1
ATOM 7867 O O . LYS B 1 397 ? -38.469 18.453 19.969 1 95.19 397 LYS B O 1
ATOM 7872 N N . ASN B 1 398 ? -39.219 16.516 20.891 1 95.31 398 ASN B N 1
ATOM 7873 C CA . ASN B 1 398 ? -37.844 16.016 21 1 95.31 398 ASN B CA 1
ATOM 7874 C C . ASN B 1 398 ? -37.219 15.875 19.625 1 95.31 398 ASN B C 1
ATOM 7876 O O . ASN B 1 398 ? -37.844 15.453 18.656 1 95.31 398 ASN B O 1
ATOM 7880 N N . LEU B 1 399 ? -35.938 16.234 19.547 1 94.94 399 LEU B N 1
ATOM 7881 C CA . LEU B 1 399 ? -35.156 16.172 18.312 1 94.94 399 LEU B CA 1
ATOM 7882 C C . LEU B 1 399 ? -35.25 14.773 17.703 1 94.94 399 LEU B C 1
ATOM 7884 O O . LEU B 1 399 ? -35.281 14.617 16.484 1 94.94 399 LEU B O 1
ATOM 7888 N N . THR B 1 400 ? -35.344 13.703 18.562 1 93 400 THR B N 1
ATOM 7889 C CA . THR B 1 400 ? -35.344 12.305 18.141 1 93 400 THR B CA 1
ATOM 7890 C C . THR B 1 400 ? -36.688 11.922 17.531 1 93 400 THR B C 1
ATOM 7892 O O . THR B 1 400 ? -36.812 10.883 16.875 1 93 400 THR B O 1
ATOM 7895 N N . ASP B 1 401 ? -37.625 12.781 17.688 1 94.81 401 ASP B N 1
ATOM 7896 C CA . ASP B 1 401 ? -38.938 12.5 17.156 1 94.81 401 ASP B CA 1
ATOM 7897 C C . ASP B 1 401 ? -39.094 13.031 15.734 1 94.81 401 ASP B C 1
ATOM 7899 O O . ASP B 1 401 ? -40.125 12.812 15.086 1 94.81 401 ASP B O 1
ATOM 7903 N N . TYR B 1 402 ? -38.125 13.664 15.25 1 95.5 402 TYR B N 1
ATOM 7904 C CA . TYR B 1 402 ? -38.031 14.094 13.859 1 95.5 402 TYR B CA 1
ATOM 7905 C C . TYR B 1 402 ? -37.094 13.195 13.062 1 95.5 402 TYR B C 1
ATOM 7907 O O . TYR B 1 402 ? -36.188 12.586 13.625 1 95.5 402 TYR B O 1
ATOM 7915 N N . THR B 1 403 ? -37.438 13.094 11.789 1 94.94 403 THR B N 1
ATOM 7916 C CA . THR B 1 403 ? -36.469 12.391 10.945 1 94.94 403 THR B CA 1
ATOM 7917 C C . THR B 1 403 ? -35.156 13.18 10.828 1 94.94 403 THR B C 1
ATOM 7919 O O . THR B 1 403 ? -35.188 14.406 10.742 1 94.94 403 THR B O 1
ATOM 7922 N N . VAL B 1 404 ? -34.094 12.508 10.867 1 92.75 404 VAL B N 1
ATOM 7923 C CA . VAL B 1 404 ? -32.781 13.141 10.836 1 92.75 404 VAL B CA 1
ATOM 7924 C C . VAL B 1 404 ? -32.594 13.898 9.531 1 92.75 404 VAL B C 1
ATOM 7926 O O . VAL B 1 404 ? -32.031 15 9.516 1 92.75 404 VAL B O 1
ATOM 7929 N N . GLU B 1 405 ? -33.125 13.367 8.445 1 92.44 405 GLU B N 1
ATOM 7930 C CA . GLU B 1 405 ? -32.969 13.961 7.121 1 92.44 405 GLU B CA 1
ATOM 7931 C C . GLU B 1 405 ? -33.719 15.297 7.035 1 92.44 405 GLU B C 1
ATOM 7933 O O . GLU B 1 405 ? -33.188 16.281 6.5 1 92.44 405 GLU B O 1
ATOM 7938 N N . SER B 1 406 ? -34.906 15.297 7.629 1 94.5 406 SER B N 1
ATOM 7939 C CA . SER B 1 406 ? -35.719 16.516 7.559 1 94.5 406 SER B CA 1
ATOM 7940 C C . SER B 1 406 ? -35.094 17.641 8.375 1 94.5 406 SER B C 1
ATOM 7942 O O . SER B 1 406 ? -35.125 18.812 7.977 1 94.5 406 SER B O 1
ATOM 7944 N N . VAL B 1 407 ? -34.5 17.297 9.438 1 94.62 407 VAL B N 1
ATOM 7945 C CA . VAL B 1 407 ? -33.844 18.281 10.297 1 94.62 407 VAL B CA 1
ATOM 7946 C C . VAL B 1 407 ? -32.594 18.828 9.609 1 94.62 407 VAL B C 1
ATOM 7948 O O . VAL B 1 407 ? -32.406 20.031 9.547 1 94.62 407 VAL B O 1
ATOM 7951 N N . ARG B 1 408 ? -31.859 17.953 9.078 1 93 408 ARG B N 1
ATOM 7952 C CA . ARG B 1 408 ? -30.594 18.344 8.469 1 93 408 ARG B CA 1
ATOM 7953 C C . ARG B 1 408 ? -30.828 19.078 7.148 1 93 408 ARG B C 1
ATOM 7955 O O . ARG B 1 408 ? -30 19.875 6.727 1 93 408 ARG B O 1
ATOM 7962 N N . GLU B 1 409 ? -31.922 18.75 6.559 1 92.31 409 GLU B N 1
ATOM 7963 C CA . GLU B 1 409 ? -32.281 19.453 5.332 1 92.31 409 GLU B CA 1
ATOM 7964 C C . GLU B 1 409 ? -32.469 20.953 5.594 1 92.31 409 GLU B C 1
ATOM 7966 O O . GLU B 1 409 ? -32.219 21.781 4.727 1 92.31 409 GLU B O 1
ATOM 7971 N N . ARG B 1 410 ? -32.781 21.25 6.723 1 93.5 410 ARG B N 1
ATOM 7972 C CA . ARG B 1 410 ? -33.062 22.625 7.074 1 93.5 410 ARG B CA 1
ATOM 7973 C C . ARG B 1 410 ? -31.859 23.297 7.707 1 93.5 410 ARG B C 1
ATOM 7975 O O . ARG B 1 410 ? -31.891 24.5 7.996 1 93.5 410 ARG B O 1
ATOM 7982 N N . MET B 1 411 ? -30.875 22.516 7.805 1 94.44 411 MET B N 1
ATOM 7983 C CA . MET B 1 411 ? -29.656 23.031 8.445 1 94.44 411 MET B CA 1
ATOM 7984 C C . MET B 1 411 ? -28.516 23.156 7.441 1 94.44 411 MET B C 1
ATOM 7986 O O . MET B 1 411 ? -28.422 22.359 6.504 1 94.44 411 MET B O 1
ATOM 7990 N N . GLY B 1 412 ? -27.781 24.188 7.508 1 93.5 412 GLY B N 1
ATOM 7991 C CA . GLY B 1 412 ? -26.469 24.312 6.891 1 93.5 412 GLY B CA 1
ATOM 7992 C C . GLY B 1 412 ? -25.328 24.234 7.895 1 93.5 412 GLY B C 1
ATOM 7993 O O . GLY B 1 412 ? -25.438 24.766 8.992 1 93.5 412 GLY B O 1
ATOM 7994 N N . TYR B 1 413 ? -24.344 23.453 7.555 1 93.38 413 TYR B N 1
ATOM 7995 C CA . TYR B 1 413 ? -23.25 23.25 8.5 1 93.38 413 TYR B CA 1
ATOM 7996 C C . TYR B 1 413 ? -21.906 23.531 7.855 1 93.38 413 TYR B C 1
ATOM 7998 O O . TYR B 1 413 ? -21.609 23.016 6.781 1 93.38 413 TYR B O 1
ATOM 8006 N N . VAL B 1 414 ? -21.172 24.375 8.469 1 92.69 414 VAL B N 1
ATOM 8007 C CA . VAL B 1 414 ? -19.797 24.656 8.086 1 92.69 414 VAL B CA 1
ATOM 8008 C C . VAL B 1 414 ? -18.844 24.172 9.172 1 92.69 414 VAL B C 1
ATOM 8010 O O . VAL B 1 414 ? -18.594 24.891 10.156 1 92.69 414 VAL B O 1
ATOM 8013 N N . PRO B 1 415 ? -18.219 23.062 8.93 1 88.88 415 PRO B N 1
ATOM 8014 C CA . PRO B 1 415 ? -17.344 22.5 9.961 1 88.88 415 PRO B CA 1
ATOM 8015 C C . PRO B 1 415 ? -16 23.234 10.062 1 88.88 415 PRO B C 1
ATOM 8017 O O . PRO B 1 415 ? -15.641 23.984 9.164 1 88.88 415 PRO B O 1
ATOM 8020 N N . GLN B 1 416 ? -15.391 22.953 11.188 1 81.94 416 GLN B N 1
ATOM 8021 C CA . GLN B 1 416 ? -14.055 23.5 11.43 1 81.94 416 GLN B CA 1
ATOM 8022 C C . GLN B 1 416 ? -13.055 22.969 10.406 1 81.94 416 GLN B C 1
ATOM 8024 O O . GLN B 1 416 ? -12.234 23.719 9.875 1 81.94 416 GLN B O 1
ATOM 8029 N N . ASN B 1 417 ? -13.219 21.672 10.188 1 77.38 417 ASN B N 1
ATOM 8030 C CA . ASN B 1 417 ? -12.414 21.047 9.141 1 77.38 417 ASN B CA 1
ATOM 8031 C C . ASN B 1 417 ? -13.148 21.031 7.801 1 77.38 417 ASN B C 1
ATOM 8033 O O . ASN B 1 417 ? -14.102 20.281 7.625 1 77.38 417 ASN B O 1
ATOM 8037 N N . HIS B 1 418 ? -12.578 21.828 6.879 1 79.56 418 HIS B N 1
ATOM 8038 C CA . HIS B 1 418 ? -13.273 22.031 5.613 1 79.56 418 HIS B CA 1
ATOM 8039 C C . HIS B 1 418 ? -12.891 20.969 4.594 1 79.56 418 HIS B C 1
ATOM 8041 O O . HIS B 1 418 ? -11.898 21.109 3.881 1 79.56 418 HIS B O 1
ATOM 8047 N N . MET B 1 419 ? -13.656 20.031 4.551 1 83.38 419 MET B N 1
ATOM 8048 C CA . MET B 1 419 ? -13.438 18.969 3.576 1 83.38 419 MET B CA 1
ATOM 8049 C C . MET B 1 419 ? -13.883 19.406 2.184 1 83.38 419 MET B C 1
ATOM 8051 O O . MET B 1 419 ? -15.008 19.875 2.004 1 83.38 419 MET B O 1
ATOM 8055 N N . ILE B 1 420 ? -12.93 19.328 1.251 1 86.62 420 ILE B N 1
ATOM 8056 C CA . ILE B 1 420 ? -13.211 19.641 -0.147 1 86.62 420 ILE B CA 1
ATOM 8057 C C . ILE B 1 420 ? -13.133 18.359 -0.984 1 86.62 420 ILE B C 1
ATOM 8059 O O . ILE B 1 420 ? -12.172 17.594 -0.868 1 86.62 420 ILE B O 1
ATOM 8063 N N . PHE B 1 421 ? -14.141 18.109 -1.724 1 86.94 421 PHE B N 1
ATOM 8064 C CA . PHE B 1 421 ? -14.188 16.922 -2.568 1 86.94 421 PHE B CA 1
ATOM 8065 C C . PHE B 1 421 ? -13.375 17.141 -3.844 1 86.94 421 PHE B C 1
ATOM 8067 O O . PHE B 1 421 ? -13.133 18.281 -4.25 1 86.94 421 PHE B O 1
ATOM 8074 N N . SER B 1 422 ? -12.969 16.016 -4.441 1 84 422 SER B N 1
ATOM 8075 C CA . SER B 1 422 ? -12.188 16.078 -5.676 1 84 422 SER B CA 1
ATOM 8076 C C . SER B 1 422 ? -13.07 16.438 -6.867 1 84 422 SER B C 1
ATOM 8078 O O . SER B 1 422 ? -13.281 15.602 -7.758 1 84 422 SER B O 1
ATOM 8080 N N . LYS B 1 423 ? -13.477 17.609 -6.895 1 87.19 423 LYS B N 1
ATOM 8081 C CA . LYS B 1 423 ? -14.32 18.203 -7.926 1 87.19 423 LYS B CA 1
ATOM 8082 C C . LYS B 1 423 ? -13.922 19.656 -8.188 1 87.19 423 LYS B C 1
ATOM 8084 O O . LYS B 1 423 ? -12.945 20.156 -7.617 1 87.19 423 LYS B O 1
ATOM 8089 N N . THR B 1 424 ? -14.656 20.219 -9.07 1 90.31 424 THR B N 1
ATOM 8090 C CA . THR B 1 424 ? -14.414 21.641 -9.312 1 90.31 424 THR B CA 1
ATOM 8091 C C . THR B 1 424 ? -14.945 22.484 -8.156 1 90.31 424 THR B C 1
ATOM 8093 O O . THR B 1 424 ? -15.758 22.016 -7.355 1 90.31 424 THR B O 1
ATOM 8096 N N . ILE B 1 425 ? -14.469 23.672 -8.078 1 92.12 425 ILE B N 1
ATOM 8097 C CA . ILE B 1 425 ? -14.93 24.578 -7.039 1 92.12 425 ILE B CA 1
ATOM 8098 C C . ILE B 1 425 ? -16.438 24.766 -7.141 1 92.12 425 ILE B C 1
ATOM 8100 O O . ILE B 1 425 ? -17.156 24.672 -6.137 1 92.12 425 ILE B O 1
ATOM 8104 N N . GLY B 1 426 ? -16.891 24.922 -8.391 1 93.38 426 GLY B N 1
ATOM 8105 C CA . GLY B 1 426 ? -18.328 25.078 -8.602 1 93.38 426 GLY B CA 1
ATOM 8106 C C . GLY B 1 426 ? -19.125 23.859 -8.172 1 93.38 426 GLY B C 1
ATOM 8107 O O . GLY B 1 426 ? -20.172 24 -7.531 1 93.38 426 GLY B O 1
ATOM 8108 N N . GLU B 1 427 ? -18.672 22.766 -8.438 1 91.25 427 GLU B N 1
ATOM 8109 C CA . GLU B 1 427 ? -19.359 21.531 -8.086 1 91.25 427 GLU B CA 1
ATOM 8110 C C . GLU B 1 427 ? -19.344 21.297 -6.578 1 91.25 427 GLU B C 1
ATOM 8112 O O . GLU B 1 427 ? -20.297 20.766 -6.02 1 91.25 427 GLU B O 1
ATOM 8117 N N . ASN B 1 428 ? -18.25 21.625 -5.973 1 92.25 428 ASN B N 1
ATOM 8118 C CA . ASN B 1 428 ? -18.156 21.516 -4.52 1 92.25 428 ASN B CA 1
ATOM 8119 C C . ASN B 1 428 ? -19.219 22.375 -3.826 1 92.25 428 ASN B C 1
ATOM 8121 O O . ASN B 1 428 ? -19.812 21.953 -2.838 1 92.25 428 ASN B O 1
ATOM 8125 N N . ILE B 1 429 ? -19.359 23.531 -4.383 1 94.12 429 ILE B N 1
ATOM 8126 C CA . ILE B 1 429 ? -20.328 24.453 -3.787 1 94.12 429 ILE B CA 1
ATOM 8127 C C . ILE B 1 429 ? -21.75 23.984 -4.07 1 94.12 429 ILE B C 1
ATOM 8129 O O . ILE B 1 429 ? -22.594 24 -3.186 1 94.12 429 ILE B O 1
ATOM 8133 N N . LYS B 1 430 ? -22 23.484 -5.211 1 93.75 430 LYS B N 1
ATOM 8134 C CA . LYS B 1 430 ? -23.328 23.094 -5.645 1 93.75 430 LYS B CA 1
ATOM 8135 C C . LYS B 1 430 ? -23.734 21.734 -5.062 1 93.75 430 LYS B C 1
ATOM 8137 O O . LYS B 1 430 ? -24.828 21.25 -5.305 1 93.75 430 LYS B O 1
ATOM 8142 N N . LEU B 1 431 ? -22.922 21.141 -4.32 1 90.12 431 LEU B N 1
ATOM 8143 C CA . LEU B 1 431 ? -23.188 19.828 -3.75 1 90.12 431 LEU B CA 1
ATOM 8144 C C . LEU B 1 431 ? -24.469 19.844 -2.906 1 90.12 431 LEU B C 1
ATOM 8146 O O . LEU B 1 431 ? -25.172 18.844 -2.828 1 90.12 431 LEU B O 1
ATOM 8150 N N . THR B 1 432 ? -24.703 20.891 -2.221 1 91 432 THR B N 1
ATOM 8151 C CA . THR B 1 432 ? -25.812 20.984 -1.29 1 91 432 THR B CA 1
ATOM 8152 C C . THR B 1 432 ? -27.062 21.5 -1.994 1 91 432 THR B C 1
ATOM 8154 O O . THR B 1 432 ? -28.172 21.438 -1.442 1 91 432 THR B O 1
ATOM 8157 N N . ASN B 1 433 ? -26.906 22.031 -3.109 1 92.56 433 ASN B N 1
ATOM 8158 C CA . ASN B 1 433 ? -28 22.453 -4 1 92.56 433 ASN B CA 1
ATOM 8159 C C . ASN B 1 433 ? -27.625 22.234 -5.465 1 92.56 433 ASN B C 1
ATOM 8161 O O . ASN B 1 433 ? -27.234 23.172 -6.16 1 92.56 433 ASN B O 1
ATOM 8165 N N . LYS B 1 434 ? -27.969 21.109 -5.996 1 87.25 434 LYS B N 1
ATOM 8166 C CA . LYS B 1 434 ? -27.516 20.688 -7.32 1 87.25 434 LYS B CA 1
ATOM 8167 C C . LYS B 1 434 ? -28.203 21.484 -8.422 1 87.25 434 LYS B C 1
ATOM 8169 O O . LYS B 1 434 ? -27.641 21.688 -9.5 1 87.25 434 LYS B O 1
ATOM 8174 N N . ASP B 1 435 ? -29.281 21.984 -8.141 1 90.38 435 ASP B N 1
ATOM 8175 C CA . ASP B 1 435 ? -30.078 22.672 -9.164 1 90.38 435 ASP B CA 1
ATOM 8176 C C . ASP B 1 435 ? -29.875 24.188 -9.094 1 90.38 435 ASP B C 1
ATOM 8178 O O . ASP B 1 435 ? -30.531 24.938 -9.805 1 90.38 435 ASP B O 1
ATOM 8182 N N . ALA B 1 436 ? -28.922 24.547 -8.234 1 93.38 436 ALA B N 1
ATOM 8183 C CA . ALA B 1 436 ? -28.688 25.984 -8.109 1 93.38 436 ALA B CA 1
ATOM 8184 C C . ALA B 1 436 ? -28.219 26.594 -9.43 1 93.38 436 ALA B C 1
ATOM 8186 O O . ALA B 1 436 ? -27.453 25.969 -10.172 1 93.38 436 ALA B O 1
ATOM 8187 N N . THR B 1 437 ? -28.719 27.703 -9.766 1 94.25 437 THR B N 1
ATOM 8188 C CA . THR B 1 437 ? -28.344 28.422 -10.977 1 94.25 437 THR B CA 1
ATOM 8189 C C . THR B 1 437 ? -26.953 29.047 -10.82 1 94.25 437 THR B C 1
ATOM 8191 O O . THR B 1 437 ? -26.422 29.125 -9.703 1 94.25 437 THR B O 1
ATOM 8194 N N . ASP B 1 438 ? -26.422 29.438 -11.898 1 93.38 438 ASP B N 1
ATOM 8195 C CA . ASP B 1 438 ? -25.109 30.078 -11.875 1 93.38 438 ASP B CA 1
ATOM 8196 C C . ASP B 1 438 ? -25.156 31.391 -11.086 1 93.38 438 ASP B C 1
ATOM 8198 O O . ASP B 1 438 ? -24.188 31.766 -10.438 1 93.38 438 ASP B O 1
ATOM 8202 N N . GLU B 1 439 ? -26.297 31.969 -11.195 1 93.69 439 GLU B N 1
ATOM 8203 C CA . GLU B 1 439 ? -26.453 33.188 -10.438 1 93.69 439 GLU B CA 1
ATOM 8204 C C . GLU B 1 439 ? -26.438 32.938 -8.938 1 93.69 439 GLU B C 1
ATOM 8206 O O . GLU B 1 439 ? -25.812 33.688 -8.18 1 93.69 439 GLU B O 1
ATOM 8211 N N . GLU B 1 440 ? -27.094 31.938 -8.555 1 94.19 440 GLU B N 1
ATOM 8212 C CA . GLU B 1 440 ? -27.109 31.562 -7.145 1 94.19 440 GLU B CA 1
ATOM 8213 C C . GLU B 1 440 ? -25.734 31.141 -6.664 1 94.19 440 GLU B C 1
ATOM 8215 O O . GLU B 1 440 ? -25.344 31.438 -5.531 1 94.19 440 GLU B O 1
ATOM 8220 N N . LEU B 1 441 ? -25.078 30.484 -7.555 1 95.75 441 LEU B N 1
ATOM 8221 C CA . LEU B 1 441 ? -23.719 30.078 -7.25 1 95.75 441 LEU B CA 1
ATOM 8222 C C . LEU B 1 441 ? -22.828 31.281 -7.023 1 95.75 441 LEU B C 1
ATOM 8224 O O . LEU B 1 441 ? -22.094 31.344 -6.027 1 95.75 441 LEU B O 1
ATOM 8228 N N . MET B 1 442 ? -22.906 32.188 -7.895 1 94.69 442 MET B N 1
ATOM 8229 C CA . MET B 1 442 ? -22.078 33.375 -7.781 1 94.69 442 MET B CA 1
ATOM 8230 C C . MET B 1 442 ? -22.453 34.219 -6.562 1 94.69 442 MET B C 1
ATOM 8232 O O . MET B 1 442 ? -21.594 34.844 -5.926 1 94.69 442 MET B O 1
ATOM 8236 N N . GLU B 1 443 ? -23.719 34.219 -6.27 1 93.44 443 GLU B N 1
ATOM 8237 C CA . GLU B 1 443 ? -24.172 34.938 -5.074 1 93.44 443 GLU B CA 1
ATOM 8238 C C . GLU B 1 443 ? -23.562 34.312 -3.812 1 93.44 443 GLU B C 1
ATOM 8240 O O . GLU B 1 443 ? -23.094 35.031 -2.934 1 93.44 443 GLU B O 1
ATOM 8245 N N . ALA B 1 444 ? -23.625 33.031 -3.709 1 94.12 444 ALA B N 1
ATOM 8246 C CA . ALA B 1 444 ? -23.047 32.344 -2.557 1 94.12 444 ALA B CA 1
ATOM 8247 C C . ALA B 1 444 ? -21.547 32.625 -2.453 1 94.12 444 ALA B C 1
ATOM 8249 O O . ALA B 1 444 ? -21.016 32.812 -1.354 1 94.12 444 ALA B O 1
ATOM 8250 N N . ILE B 1 445 ? -20.891 32.719 -3.592 1 95 445 ILE B N 1
ATOM 8251 C CA . ILE B 1 445 ? -19.469 33 -3.664 1 95 445 ILE B CA 1
ATOM 8252 C C . ILE B 1 445 ? -19.188 34.438 -3.189 1 95 445 ILE B C 1
ATOM 8254 O O . ILE B 1 445 ? -18.25 34.656 -2.426 1 95 445 ILE B O 1
ATOM 8258 N N . ARG B 1 446 ? -20 35.312 -3.605 1 92.81 446 ARG B N 1
ATOM 8259 C CA . ARG B 1 446 ? -19.859 36.688 -3.203 1 92.81 446 ARG B CA 1
ATOM 8260 C C . ARG B 1 446 ? -20.109 36.875 -1.706 1 92.81 446 ARG B C 1
ATOM 8262 O O . ARG B 1 446 ? -19.391 37.594 -1.03 1 92.81 446 ARG B O 1
ATOM 8269 N N . MET B 1 447 ? -21.062 36.188 -1.229 1 91.44 447 MET B N 1
ATOM 8270 C CA . MET B 1 447 ? -21.422 36.25 0.184 1 91.44 447 MET B CA 1
ATOM 8271 C C . MET B 1 447 ? -20.281 35.75 1.064 1 91.44 447 MET B C 1
ATOM 8273 O O . MET B 1 447 ? -20.109 36.219 2.193 1 91.44 447 MET B O 1
ATOM 8277 N N . SER B 1 448 ? -19.531 34.844 0.526 1 93 448 SER B N 1
ATOM 8278 C CA . SER B 1 448 ? -18.422 34.281 1.276 1 93 448 SER B CA 1
ATOM 8279 C C . SER B 1 448 ? -17.109 35 0.998 1 93 448 SER B C 1
ATOM 8281 O O . SER B 1 448 ? -16.031 34.562 1.368 1 93 448 SER B O 1
ATOM 8283 N N . ASP B 1 449 ? -17.219 36.094 0.252 1 91.81 449 ASP B N 1
ATOM 8284 C CA . ASP B 1 449 ? -16.062 36.906 -0.11 1 91.81 449 ASP B CA 1
ATOM 8285 C C . ASP B 1 449 ? -15.016 36.094 -0.851 1 91.81 449 ASP B C 1
ATOM 8287 O O . ASP B 1 449 ? -13.82 36.188 -0.548 1 91.81 449 ASP B O 1
ATOM 8291 N N . PHE B 1 450 ? -15.477 35.281 -1.742 1 91 450 PHE B N 1
ATOM 8292 C CA . PHE B 1 450 ? -14.586 34.375 -2.449 1 91 450 PHE B CA 1
ATOM 8293 C C . PHE B 1 450 ? -14.43 34.812 -3.908 1 91 450 PHE B C 1
ATOM 8295 O O . PHE B 1 450 ? -13.594 34.25 -4.629 1 91 450 PHE B O 1
ATOM 8302 N N . GLU B 1 451 ? -15.109 35.75 -4.383 1 91.12 451 GLU B N 1
ATOM 8303 C CA . GLU B 1 451 ? -15.164 36.156 -5.789 1 91.12 451 GLU B CA 1
ATOM 8304 C C . GLU B 1 451 ? -13.789 36.594 -6.289 1 91.12 451 GLU B C 1
ATOM 8306 O O . GLU B 1 451 ? -13.367 36.188 -7.383 1 91.12 451 GLU B O 1
ATOM 8311 N N . LYS B 1 452 ? -13.141 37.312 -5.508 1 85.06 452 LYS B N 1
ATOM 8312 C CA . LYS B 1 452 ? -11.844 37.844 -5.914 1 85.06 452 LYS B CA 1
ATOM 8313 C C . LYS B 1 452 ? -10.82 36.719 -6.082 1 85.06 452 LYS B C 1
ATOM 8315 O O . LYS B 1 452 ? -10.039 36.719 -7.031 1 85.06 452 LYS B O 1
ATOM 8320 N N . ASP B 1 453 ? -10.812 35.844 -5.129 1 83.94 453 ASP B N 1
ATOM 8321 C CA . ASP B 1 453 ? -9.898 34.719 -5.215 1 83.94 453 ASP B CA 1
ATOM 8322 C C . ASP B 1 453 ? -10.234 33.812 -6.418 1 83.94 453 ASP B C 1
ATOM 8324 O O . ASP B 1 453 ? -9.328 33.281 -7.062 1 83.94 453 ASP B O 1
ATOM 8328 N N . LEU B 1 454 ? -11.484 33.688 -6.652 1 88.38 454 LEU B N 1
ATOM 8329 C CA . LEU B 1 454 ? -11.938 32.875 -7.766 1 88.38 454 LEU B CA 1
ATOM 8330 C C . LEU B 1 454 ? -11.461 33.438 -9.094 1 88.38 454 LEU B C 1
ATOM 8332 O O . LEU B 1 454 ? -11.094 32.688 -10.008 1 88.38 454 LEU B O 1
ATOM 8336 N N . GLU B 1 455 ? -11.477 34.656 -9.156 1 84.25 455 GLU B N 1
ATOM 8337 C CA . GLU B 1 455 ? -11.07 35.344 -10.383 1 84.25 455 GLU B CA 1
ATOM 8338 C C . GLU B 1 455 ? -9.578 35.188 -10.641 1 84.25 455 GLU B C 1
ATOM 8340 O O . GLU B 1 455 ? -9.133 35.219 -11.789 1 84.25 455 GLU B O 1
ATOM 8345 N N . LYS B 1 456 ? -8.891 34.969 -9.633 1 76.25 456 LYS B N 1
ATOM 8346 C CA . LYS B 1 456 ? -7.441 34.812 -9.758 1 76.25 456 LYS B CA 1
ATOM 8347 C C . LYS B 1 456 ? -7.082 33.406 -10.227 1 76.25 456 LYS B C 1
ATOM 8349 O O . LYS B 1 456 ? -5.969 33.156 -10.703 1 76.25 456 LYS B O 1
ATOM 8354 N N . LEU B 1 457 ? -8 32.594 -10.102 1 81 457 LEU B N 1
ATOM 8355 C CA . LEU B 1 457 ? -7.754 31.234 -10.547 1 81 457 LEU B CA 1
ATOM 8356 C C . LEU B 1 457 ? -7.969 31.094 -12.047 1 81 457 LEU B C 1
ATOM 8358 O O . LEU B 1 457 ? -8.938 31.625 -12.594 1 81 457 LEU B O 1
ATOM 8362 N N . VAL B 1 458 ? -7.164 30.359 -12.781 1 77.69 458 VAL B N 1
ATOM 8363 C CA . VAL B 1 458 ? -7.152 30.234 -14.234 1 77.69 458 VAL B CA 1
ATOM 8364 C C . VAL B 1 458 ? -8.492 29.688 -14.719 1 77.69 458 VAL B C 1
ATOM 8366 O O . VAL B 1 458 ? -9.055 30.188 -15.695 1 77.69 458 VAL B O 1
ATOM 8369 N N . ASN B 1 459 ? -9.078 28.75 -14.047 1 86.5 459 ASN B N 1
ATOM 8370 C CA . ASN B 1 459 ? -10.305 28.109 -14.492 1 86.5 459 ASN B CA 1
ATOM 8371 C C . ASN B 1 459 ? -11.508 28.547 -13.656 1 86.5 459 ASN B C 1
ATOM 8373 O O . ASN B 1 459 ? -12.586 27.953 -13.758 1 86.5 459 ASN B O 1
ATOM 8377 N N . GLY B 1 460 ? -11.242 29.484 -12.781 1 88.44 460 GLY B N 1
ATOM 8378 C CA . GLY B 1 460 ? -12.336 29.984 -11.969 1 88.44 460 GLY B CA 1
ATOM 8379 C C . GLY B 1 460 ? -13.102 28.906 -11.242 1 88.44 460 GLY B C 1
ATOM 8380 O O . GLY B 1 460 ? -12.5 28.062 -10.555 1 88.44 460 GLY B O 1
ATOM 8381 N N . LYS B 1 461 ? -14.438 28.891 -11.555 1 88.38 461 LYS B N 1
ATOM 8382 C CA . LYS B 1 461 ? -15.312 27.938 -10.891 1 88.38 461 LYS B CA 1
ATOM 8383 C C . LYS B 1 461 ? -15.07 26.516 -11.398 1 88.38 461 LYS B C 1
ATOM 8385 O O . LYS B 1 461 ? -15.453 25.547 -10.742 1 88.38 461 LYS B O 1
ATOM 8390 N N . ASP B 1 462 ? -14.375 26.391 -12.445 1 88.81 462 ASP B N 1
ATOM 8391 C CA . ASP B 1 462 ? -14.117 25.094 -13.047 1 88.81 462 ASP B CA 1
ATOM 8392 C C . ASP B 1 462 ? -12.758 24.547 -12.609 1 88.81 462 ASP B C 1
ATOM 8394 O O . ASP B 1 462 ? -12.336 23.484 -13.07 1 88.81 462 ASP B O 1
ATOM 8398 N N . THR B 1 463 ? -12.172 25.25 -11.68 1 86.44 463 THR B N 1
ATOM 8399 C CA . THR B 1 463 ? -10.883 24.781 -11.172 1 86.44 463 THR B CA 1
ATOM 8400 C C . THR B 1 463 ? -11.039 23.484 -10.398 1 86.44 463 THR B C 1
ATOM 8402 O O . THR B 1 463 ? -11.891 23.375 -9.516 1 86.44 463 THR B O 1
ATOM 8405 N N . LEU B 1 464 ? -10.258 22.562 -10.727 1 83.94 464 LEU B N 1
ATOM 8406 C CA . LEU B 1 464 ? -10.266 21.266 -10.047 1 83.94 464 LEU B CA 1
ATOM 8407 C C . LEU B 1 464 ? -9.531 21.359 -8.711 1 83.94 464 LEU B C 1
ATOM 8409 O O . LEU B 1 464 ? -8.375 21.766 -8.664 1 83.94 464 LEU B O 1
ATOM 8413 N N . CYS B 1 465 ? -10.141 21.047 -7.621 1 80.56 465 CYS B N 1
ATOM 8414 C CA . CYS B 1 465 ? -9.586 21.141 -6.277 1 80.56 465 CYS B CA 1
ATOM 8415 C C . CYS B 1 465 ? -8.633 19.984 -5.992 1 80.56 465 CYS B C 1
ATOM 8417 O O . CYS B 1 465 ? -7.711 20.125 -5.188 1 80.56 465 CYS B O 1
ATOM 8419 N N . GLY B 1 466 ? -8.625 19 -6.77 1 66.88 466 GLY B N 1
ATOM 8420 C CA . GLY B 1 466 ? -7.773 17.859 -6.523 1 66.88 466 GLY B CA 1
ATOM 8421 C C . GLY B 1 466 ? -8.156 17.078 -5.273 1 66.88 466 GLY B C 1
ATOM 8422 O O . GLY B 1 466 ? -9.195 17.359 -4.664 1 66.88 466 GLY B O 1
ATOM 8423 N N . GLU B 1 467 ? -7.16 16.203 -4.852 1 61.25 467 GLU B N 1
ATOM 8424 C CA . GLU B 1 467 ? -7.414 15.391 -3.666 1 61.25 467 GLU B CA 1
ATOM 8425 C C . GLU B 1 467 ? -7.344 16.234 -2.395 1 61.25 467 GLU B C 1
ATOM 8427 O O . GLU B 1 467 ? -6.352 16.922 -2.152 1 61.25 467 GLU B O 1
ATOM 8432 N N . LYS B 1 468 ? -8.406 16.234 -1.635 1 57.44 468 LYS B N 1
ATOM 8433 C CA . LYS B 1 468 ? -8.562 16.953 -0.372 1 57.44 468 LYS B CA 1
ATOM 8434 C C . LYS B 1 468 ? -8.281 18.438 -0.545 1 57.44 468 LYS B C 1
ATOM 8436 O O . LYS B 1 468 ? -7.848 19.109 0.396 1 57.44 468 LYS B O 1
ATOM 8441 N N . GLY B 1 469 ? -8.398 18.875 -1.766 1 56.44 469 GLY B N 1
ATOM 8442 C CA . GLY B 1 469 ? -8.203 20.297 -2.006 1 56.44 469 GLY B CA 1
ATOM 8443 C C . GLY B 1 469 ? -6.762 20.734 -1.848 1 56.44 469 GLY B C 1
ATOM 8444 O O . GLY B 1 469 ? -6.496 21.859 -1.429 1 56.44 469 GLY B O 1
ATOM 8445 N N . ILE B 1 470 ? -5.883 19.891 -2.059 1 53.69 470 ILE B N 1
ATOM 8446 C CA . ILE B 1 470 ? -4.469 20.141 -1.795 1 53.69 470 ILE B CA 1
ATOM 8447 C C . ILE B 1 470 ? -4 21.375 -2.561 1 53.69 470 ILE B C 1
ATOM 8449 O O . ILE B 1 470 ? -3.111 22.094 -2.105 1 53.69 470 ILE B O 1
ATOM 8453 N N . SER B 1 471 ? -4.719 21.734 -3.486 1 58.81 471 SER B N 1
ATOM 8454 C CA . SER B 1 471 ? -4.305 22.844 -4.332 1 58.81 471 SER B CA 1
ATOM 8455 C C . SER B 1 471 ? -4.816 24.172 -3.783 1 58.81 471 SER B C 1
ATOM 8457 O O . SER B 1 471 ? -4.438 25.234 -4.273 1 58.81 471 SER B O 1
ATOM 8459 N N . LEU B 1 472 ? -5.605 24.109 -2.742 1 71.5 472 LEU B N 1
ATOM 8460 C CA . LEU B 1 472 ? -6.262 25.297 -2.215 1 71.5 472 LEU B CA 1
ATOM 8461 C C . LEU B 1 472 ? -5.672 25.688 -0.866 1 71.5 472 LEU B C 1
ATOM 8463 O O . LEU B 1 472 ? -5.207 24.828 -0.112 1 71.5 472 LEU B O 1
ATOM 8467 N N . SER B 1 473 ? -5.648 26.938 -0.657 1 67.69 473 SER B N 1
ATOM 8468 C CA . SER B 1 473 ? -5.238 27.406 0.66 1 67.69 473 SER B CA 1
ATOM 8469 C C . SER B 1 473 ? -6.316 27.141 1.705 1 67.69 473 SER B C 1
ATOM 8471 O O . SER B 1 473 ? -7.461 26.844 1.36 1 67.69 473 SER B O 1
ATOM 8473 N N . GLY B 1 474 ? -5.957 27.141 2.969 1 73.12 474 GLY B N 1
ATOM 8474 C CA . GLY B 1 474 ? -6.914 26.969 4.051 1 73.12 474 GLY B CA 1
ATOM 8475 C C . GLY B 1 474 ? -8.07 27.953 3.992 1 73.12 474 GLY B C 1
ATOM 8476 O O . GLY B 1 474 ? -9.227 27.562 4.18 1 73.12 474 GLY B O 1
ATOM 8477 N N . GLY B 1 475 ? -7.766 29.188 3.689 1 77.94 475 GLY B N 1
ATOM 8478 C CA . GLY B 1 475 ? -8.789 30.219 3.58 1 77.94 475 GLY B CA 1
ATOM 8479 C C . GLY B 1 475 ? -9.742 29.984 2.42 1 77.94 475 GLY B C 1
ATOM 8480 O O . GLY B 1 475 ? -10.945 30.234 2.539 1 77.94 475 GLY B O 1
ATOM 8481 N N . GLN B 1 476 ? -9.188 29.562 1.349 1 81.25 476 GLN B N 1
ATOM 8482 C CA . GLN B 1 476 ? -10.008 29.25 0.187 1 81.25 476 GLN B CA 1
ATOM 8483 C C . GLN B 1 476 ? -10.969 28.094 0.482 1 81.25 476 GLN B C 1
ATOM 8485 O O . GLN B 1 476 ? -12.141 28.156 0.119 1 81.25 476 GLN B O 1
ATOM 8490 N N . LYS B 1 477 ? -10.469 27.109 1.174 1 87 477 LYS B N 1
ATOM 8491 C CA . LYS B 1 477 ? -11.297 25.969 1.538 1 87 477 LYS B CA 1
ATOM 8492 C C . LYS B 1 477 ? -12.461 26.391 2.436 1 87 477 LYS B C 1
ATOM 8494 O O . LYS B 1 477 ? -13.586 25.922 2.273 1 87 477 LYS B O 1
ATOM 8499 N N . GLN B 1 478 ? -12.125 27.266 3.291 1 86.94 478 GLN B N 1
ATOM 8500 C CA . GLN B 1 478 ? -13.133 27.766 4.215 1 86.94 478 GLN B CA 1
ATOM 8501 C C . GLN B 1 478 ? -14.234 28.516 3.467 1 86.94 478 GLN B C 1
ATOM 8503 O O . GLN B 1 478 ? -15.422 28.344 3.766 1 86.94 478 GLN B O 1
ATOM 8508 N N . ARG B 1 479 ? -13.844 29.328 2.58 1 90.62 479 ARG B N 1
ATOM 8509 C CA . ARG B 1 479 ? -14.812 30.125 1.839 1 90.62 479 ARG B CA 1
ATOM 8510 C C . ARG B 1 479 ? -15.656 29.25 0.917 1 90.62 479 ARG B C 1
ATOM 8512 O O . ARG B 1 479 ? -16.844 29.531 0.699 1 90.62 479 ARG B O 1
ATOM 8519 N N . ILE B 1 480 ? -15.039 28.234 0.397 1 91.81 480 ILE B N 1
ATOM 8520 C CA . ILE B 1 480 ? -15.789 27.281 -0.413 1 91.81 480 ILE B CA 1
ATOM 8521 C C . ILE B 1 480 ? -16.812 26.547 0.458 1 91.81 480 ILE B C 1
ATOM 8523 O O . ILE B 1 480 ? -17.969 26.391 0.061 1 91.81 480 ILE B O 1
ATOM 8527 N N . ALA B 1 481 ? -16.359 26.094 1.635 1 91.94 481 ALA B N 1
ATOM 8528 C CA . ALA B 1 481 ? -17.266 25.422 2.566 1 91.94 481 ALA B CA 1
ATOM 8529 C C . ALA B 1 481 ? -18.422 26.328 2.98 1 91.94 481 ALA B C 1
ATOM 8531 O O . ALA B 1 481 ? -19.562 25.891 3.088 1 91.94 481 ALA B O 1
ATOM 8532 N N . LEU B 1 482 ? -18.047 27.562 3.211 1 93.44 482 LEU B N 1
ATOM 8533 C CA . LEU B 1 482 ? -19.078 28.531 3.57 1 93.44 482 LEU B CA 1
ATOM 8534 C C . LEU B 1 482 ? -20.062 28.734 2.424 1 93.44 482 LEU B C 1
ATOM 8536 O O . LEU B 1 482 ? -21.281 28.766 2.641 1 93.44 482 LEU B O 1
ATOM 8540 N N . SER B 1 483 ? -19.531 28.906 1.205 1 94.25 483 SER B N 1
ATOM 8541 C CA . SER B 1 483 ? -20.375 29.047 0.027 1 94.25 483 SER B CA 1
ATOM 8542 C C . SER B 1 483 ? -21.312 27.859 -0.13 1 94.25 483 SER B C 1
ATOM 8544 O O . SER B 1 483 ? -22.484 28.016 -0.489 1 94.25 483 SER B O 1
ATOM 8546 N N . ARG B 1 484 ? -20.828 26.734 0.127 1 93.69 484 ARG B N 1
ATOM 8547 C CA . ARG B 1 484 ? -21.594 25.484 0.03 1 93.69 484 ARG B CA 1
ATOM 8548 C C . ARG B 1 484 ? -22.766 25.484 1 1 93.69 484 ARG B C 1
ATOM 8550 O O . ARG B 1 484 ? -23.859 25.047 0.654 1 93.69 484 ARG B O 1
ATOM 8557 N N . ALA B 1 485 ? -22.5 25.922 2.164 1 92.5 485 ALA B N 1
ATOM 8558 C CA . ALA B 1 485 ? -23.562 25.969 3.172 1 92.5 485 ALA B CA 1
ATOM 8559 C C . ALA B 1 485 ? -24.594 27.047 2.826 1 92.5 485 ALA B C 1
ATOM 8561 O O . ALA B 1 485 ? -25.797 26.844 3.045 1 92.5 485 ALA B O 1
ATOM 8562 N N . LEU B 1 486 ? -24.188 28.141 2.244 1 93.19 486 LEU B N 1
ATOM 8563 C CA . LEU B 1 486 ? -25.047 29.281 2 1 93.19 486 LEU B CA 1
ATOM 8564 C C . LEU B 1 486 ? -25.938 29.047 0.786 1 93.19 486 LEU B C 1
ATOM 8566 O O . LEU B 1 486 ? -27.062 29.531 0.741 1 93.19 486 LEU B O 1
ATOM 8570 N N . ILE B 1 487 ? -25.375 28.391 -0.194 1 94.62 487 ILE B N 1
ATOM 8571 C CA . ILE B 1 487 ? -26.141 28.188 -1.425 1 94.62 487 ILE B CA 1
ATOM 8572 C C . ILE B 1 487 ? -27.391 27.359 -1.131 1 94.62 487 ILE B C 1
ATOM 8574 O O . ILE B 1 487 ? -28.375 27.422 -1.867 1 94.62 487 ILE B O 1
ATOM 8578 N N . LYS B 1 488 ? -27.344 26.594 -0.113 1 92.31 488 LYS B N 1
ATOM 8579 C CA . LYS B 1 488 ? -28.469 25.766 0.323 1 92.31 488 LYS B CA 1
ATOM 8580 C C . LYS B 1 488 ? -29.594 26.625 0.873 1 92.31 488 LYS B C 1
ATOM 8582 O O . LYS B 1 488 ? -30.75 26.203 0.917 1 92.31 488 LYS B O 1
ATOM 8587 N N . ASN B 1 489 ? -29.297 27.812 1.275 1 90.81 489 ASN B N 1
ATOM 8588 C CA . ASN B 1 489 ? -30.25 28.734 1.91 1 90.81 489 ASN B CA 1
ATOM 8589 C C . ASN B 1 489 ? -30.984 28.062 3.07 1 90.81 489 ASN B C 1
ATOM 8591 O O . ASN B 1 489 ? -32.219 28.031 3.096 1 90.81 489 ASN B O 1
ATOM 8595 N N . PRO B 1 490 ? -30.281 27.594 4.078 1 94 490 PRO B N 1
ATOM 8596 C CA . PRO B 1 490 ? -30.891 26.859 5.195 1 94 490 PRO B CA 1
ATOM 8597 C C . PRO B 1 490 ? -31.641 27.781 6.156 1 94 490 PRO B C 1
ATOM 8599 O O . PRO B 1 490 ? -31.375 28.984 6.207 1 94 490 PRO B O 1
ATOM 8602 N N . ASP B 1 491 ? -32.562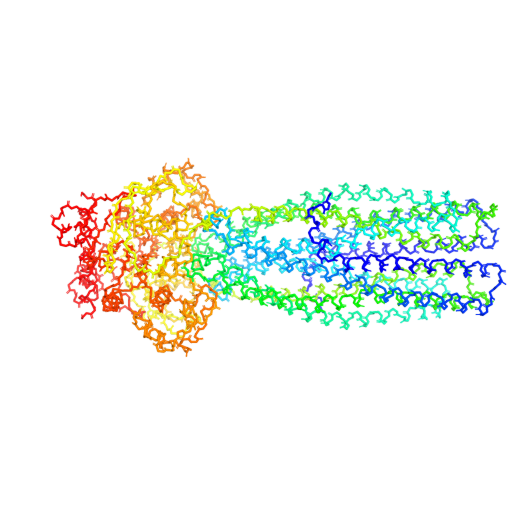 27.188 6.949 1 95.19 491 ASP B N 1
ATOM 8603 C CA . ASP B 1 491 ? -33.25 27.922 8 1 95.19 491 ASP B CA 1
ATOM 8604 C C . ASP B 1 491 ? -32.344 28.188 9.195 1 95.19 491 ASP B C 1
ATOM 8606 O O . ASP B 1 491 ? -32.438 29.234 9.836 1 95.19 491 ASP B O 1
ATOM 8610 N N . ILE B 1 492 ? -31.516 27.203 9.383 1 96.12 492 ILE B N 1
ATOM 8611 C CA . ILE B 1 492 ? -30.562 27.297 10.484 1 96.12 492 ILE B CA 1
ATOM 8612 C C . ILE B 1 492 ? -29.141 27.094 9.953 1 96.12 492 ILE B C 1
ATOM 8614 O O . ILE B 1 492 ? -28.844 26.062 9.344 1 96.12 492 ILE B O 1
ATOM 8618 N N . LEU B 1 493 ? -28.328 28.031 10.102 1 95.81 493 LEU B N 1
ATOM 8619 C CA . LEU B 1 493 ? -26.938 27.922 9.688 1 95.81 493 LEU B CA 1
ATOM 8620 C C . LEU B 1 493 ? -26.016 27.75 10.898 1 95.81 493 LEU B C 1
ATOM 8622 O O . LEU B 1 493 ? -26.078 28.547 11.844 1 95.81 493 LEU B O 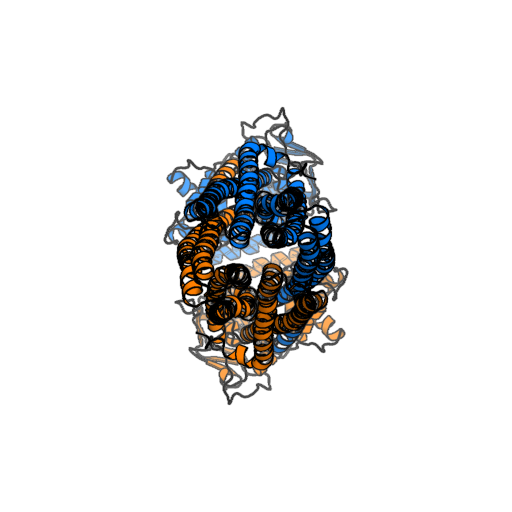1
ATOM 8626 N N . ILE B 1 494 ? -25.266 26.719 10.867 1 95.81 494 ILE B N 1
ATOM 8627 C CA . ILE B 1 494 ? -24.328 26.406 11.945 1 95.81 494 ILE B CA 1
ATOM 8628 C C . ILE B 1 494 ? -22.891 26.609 11.461 1 95.81 494 ILE B C 1
ATOM 8630 O O . ILE B 1 494 ? -22.453 25.953 10.508 1 95.81 494 ILE B O 1
ATOM 8634 N N . MET B 1 495 ? -22.203 27.469 12.094 1 94.62 495 MET B N 1
ATOM 8635 C CA . MET B 1 495 ? -20.812 27.766 11.75 1 94.62 495 MET B CA 1
ATOM 8636 C C . MET B 1 495 ? -19.875 27.375 12.891 1 94.62 495 MET B C 1
ATOM 8638 O O . MET B 1 495 ? -19.938 27.953 13.977 1 94.62 495 MET B O 1
ATOM 8642 N N . ASP B 1 496 ? -19.031 26.453 12.648 1 92.38 496 ASP B N 1
ATOM 8643 C CA . ASP B 1 496 ? -18.094 25.953 13.648 1 92.38 496 ASP B CA 1
ATOM 8644 C C . ASP B 1 496 ? -16.672 26.438 13.375 1 92.38 496 ASP B C 1
ATOM 8646 O O . ASP B 1 496 ? -15.914 25.781 12.656 1 92.38 496 ASP B O 1
ATOM 8650 N N . ASP B 1 497 ? -16.312 27.516 13.945 1 88.25 497 ASP B N 1
ATOM 8651 C CA . ASP B 1 497 ? -15 28.141 13.797 1 88.25 497 ASP B CA 1
ATOM 8652 C C . ASP B 1 497 ? -14.594 28.203 12.328 1 88.25 497 ASP B C 1
ATOM 8654 O O . ASP B 1 497 ? -13.484 27.797 11.961 1 88.25 497 ASP B O 1
ATOM 8658 N N . CYS B 1 498 ? -15.461 28.656 11.508 1 81.88 498 CYS B N 1
ATOM 8659 C CA . CYS B 1 498 ? -15.281 28.5 10.07 1 81.88 498 CYS B CA 1
ATOM 8660 C C . CYS B 1 498 ? -14.562 29.703 9.484 1 81.88 498 CYS B C 1
ATOM 8662 O O . CYS B 1 498 ? -14.484 29.859 8.258 1 81.88 498 CYS B O 1
ATOM 8664 N N . MET B 1 499 ? -14.086 30.656 10.281 1 80.44 499 MET B N 1
ATOM 8665 C CA . MET B 1 499 ? -13.383 31.828 9.766 1 80.44 499 MET B CA 1
ATOM 8666 C C . MET B 1 499 ? -12.016 31.969 10.43 1 80.44 499 MET B C 1
ATOM 8668 O O . MET B 1 499 ? -11.477 33.062 10.508 1 80.44 499 MET B O 1
ATOM 8672 N N . SER B 1 500 ? -11.57 30.875 10.914 1 70.88 500 SER B N 1
ATOM 8673 C CA . SER B 1 500 ? -10.32 30.906 11.664 1 70.88 500 SER B CA 1
ATOM 8674 C C . SER B 1 500 ? -9.133 31.125 10.742 1 70.88 500 SER B C 1
ATOM 8676 O O . SER B 1 500 ? -8.086 31.625 11.164 1 70.88 500 SER B O 1
ATOM 8678 N N . ALA B 1 501 ? -9.289 30.797 9.477 1 66.25 501 ALA B N 1
ATOM 8679 C CA . ALA B 1 501 ? -8.156 30.844 8.555 1 66.25 501 ALA B CA 1
ATOM 8680 C C . ALA B 1 501 ? -8.266 32.062 7.621 1 66.25 501 ALA B C 1
ATOM 8682 O O . ALA B 1 501 ? -7.547 32.125 6.621 1 66.25 501 ALA B O 1
ATOM 8683 N N . VAL B 1 502 ? -9.164 32.969 7.906 1 70.94 502 VAL B N 1
ATOM 8684 C CA . VAL B 1 502 ? -9.328 34.156 7.062 1 70.94 502 VAL B CA 1
ATOM 8685 C C . VAL B 1 502 ? -8.797 35.375 7.793 1 70.94 502 VAL B C 1
ATOM 8687 O O . VAL B 1 502 ? -8.766 35.406 9.023 1 70.94 502 VAL B O 1
ATOM 8690 N N . ASP B 1 503 ? -8.406 36.344 7.012 1 67.88 503 ASP B N 1
ATOM 8691 C CA . ASP B 1 503 ? -7.898 37.594 7.594 1 67.88 503 ASP B CA 1
ATOM 8692 C C . ASP B 1 503 ? -9.047 38.469 8.078 1 67.88 503 ASP B C 1
ATOM 8694 O O . ASP B 1 503 ? -10.211 38.219 7.77 1 67.88 503 ASP B O 1
ATOM 8698 N N . GLY B 1 504 ? -8.664 39.5 8.82 1 70.56 504 GLY B N 1
ATOM 8699 C CA . GLY B 1 504 ? -9.633 40.344 9.469 1 70.56 504 GLY B CA 1
ATOM 8700 C C . GLY B 1 504 ? -10.562 41.031 8.484 1 70.56 504 GLY B C 1
ATOM 8701 O O . GLY B 1 504 ? -11.773 41.125 8.727 1 70.56 504 GLY B O 1
ATOM 8702 N N . THR B 1 505 ? -10 41.469 7.418 1 74.75 505 THR B N 1
ATOM 8703 C CA . THR B 1 505 ? -10.805 42.156 6.426 1 74.75 505 THR B CA 1
ATOM 8704 C C . THR B 1 505 ? -11.82 41.219 5.793 1 74.75 505 THR B C 1
ATOM 8706 O O . THR B 1 505 ? -13 41.562 5.66 1 74.75 505 THR B O 1
ATOM 8709 N N . THR B 1 506 ? -11.352 40.125 5.438 1 81.12 506 THR B N 1
ATOM 8710 C CA . THR B 1 506 ? -12.227 39.125 4.848 1 81.12 506 THR B CA 1
ATOM 8711 C C . THR B 1 506 ? -13.297 38.688 5.844 1 81.12 506 THR B C 1
ATOM 8713 O O . THR B 1 506 ? -14.453 38.5 5.473 1 81.12 506 THR B O 1
ATOM 8716 N N . GLU B 1 507 ? -12.852 38.5 7.039 1 84.75 507 GLU B N 1
ATOM 8717 C CA . GLU B 1 507 ? -13.789 38.156 8.094 1 84.75 507 GLU B CA 1
ATOM 8718 C C . GLU B 1 507 ? -14.906 39.188 8.211 1 84.75 507 GLU B C 1
ATOM 8720 O O . GLU B 1 507 ? -16.078 38.844 8.273 1 84.75 507 GLU B O 1
ATOM 8725 N N . LYS B 1 508 ? -14.508 40.438 8.234 1 83.25 508 LYS B N 1
ATOM 8726 C CA . LYS B 1 508 ? -15.477 41.531 8.344 1 83.25 508 LYS B CA 1
ATOM 8727 C C . LYS B 1 508 ? -16.453 41.531 7.168 1 83.25 508 LYS B C 1
ATOM 8729 O O . LYS B 1 508 ? -17.656 41.688 7.352 1 83.25 508 LYS B O 1
ATOM 8734 N N . ASN B 1 509 ? -15.922 41.344 5.992 1 87.94 509 ASN B N 1
ATOM 8735 C CA . ASN B 1 509 ? -16.75 41.312 4.797 1 87.94 509 ASN B CA 1
ATOM 8736 C C . ASN B 1 509 ? -17.781 40.188 4.863 1 87.94 509 ASN B C 1
ATOM 8738 O O . ASN B 1 509 ? -18.953 40.375 4.52 1 87.94 509 ASN B O 1
ATOM 8742 N N . ILE B 1 510 ? -17.359 39.062 5.273 1 90.69 510 ILE B N 1
ATOM 8743 C CA . ILE B 1 510 ? -18.219 37.906 5.371 1 90.69 510 ILE B CA 1
ATOM 8744 C C . ILE B 1 510 ? -19.328 38.156 6.391 1 90.69 510 ILE B C 1
ATOM 8746 O O . ILE B 1 510 ? -20.5 37.875 6.129 1 90.69 510 ILE B O 1
ATOM 8750 N N . LEU B 1 511 ? -18.922 38.719 7.484 1 88.94 511 LEU B N 1
ATOM 8751 C CA . LEU B 1 511 ? -19.891 39 8.547 1 88.94 511 LEU B CA 1
ATOM 8752 C C . LEU B 1 511 ? -20.906 40.062 8.109 1 88.94 511 LEU B C 1
ATOM 8754 O O . LEU B 1 511 ? -22.094 39.938 8.438 1 88.94 511 LEU B O 1
ATOM 8758 N N . ASP B 1 512 ? -20.438 41.031 7.402 1 88.19 512 ASP B N 1
ATOM 8759 C CA . ASP B 1 512 ? -21.344 42.062 6.891 1 88.19 512 ASP B CA 1
ATOM 8760 C C . ASP B 1 512 ? -22.344 41.469 5.898 1 88.19 512 ASP B C 1
ATOM 8762 O O . ASP B 1 512 ? -23.531 41.781 5.957 1 88.19 512 ASP B O 1
ATOM 8766 N N . ASN B 1 513 ? -21.844 40.75 5.031 1 89.31 513 ASN B N 1
ATOM 8767 C CA . ASN B 1 513 ? -22.719 40.062 4.07 1 89.31 513 ASN B CA 1
ATOM 8768 C C . ASN B 1 513 ? -23.703 39.125 4.766 1 89.31 513 ASN B C 1
ATOM 8770 O O . ASN B 1 513 ? -24.875 39.062 4.383 1 89.31 513 ASN B O 1
ATOM 8774 N N . PHE B 1 514 ? -23.203 38.5 5.68 1 87.62 514 PHE B N 1
ATOM 8775 C CA . PHE B 1 514 ? -23.984 37.562 6.477 1 87.62 514 PHE B CA 1
ATOM 8776 C C . PHE B 1 514 ? -25.172 38.25 7.141 1 87.62 514 PHE B C 1
ATOM 8778 O O . PHE B 1 514 ? -26.297 37.75 7.105 1 87.62 514 PHE B O 1
ATOM 8785 N N . ARG B 1 515 ? -24.938 39.375 7.719 1 85 515 ARG B N 1
ATOM 8786 C CA . ARG B 1 515 ? -25.969 40.156 8.414 1 85 515 ARG B CA 1
ATOM 8787 C C . ARG B 1 515 ? -27.062 40.594 7.453 1 85 515 ARG B C 1
ATOM 8789 O O . ARG B 1 515 ? -28.234 40.625 7.801 1 85 515 ARG B O 1
ATOM 8796 N N . LYS B 1 516 ? -26.609 40.875 6.312 1 85.12 516 LYS B N 1
ATOM 8797 C CA . LYS B 1 516 ? -27.547 41.375 5.316 1 85.12 516 LYS B CA 1
ATOM 8798 C C . LYS B 1 516 ? -28.391 40.25 4.742 1 85.12 516 LYS B C 1
ATOM 8800 O O . LYS B 1 516 ? -29.609 40.375 4.625 1 85.12 516 LYS B O 1
ATOM 8805 N N . ILE B 1 517 ? -27.812 39.188 4.461 1 86.06 517 ILE B N 1
ATOM 8806 C CA . ILE B 1 517 ? -28.469 38.125 3.697 1 86.06 517 ILE B CA 1
ATOM 8807 C C . ILE B 1 517 ? -29.25 37.219 4.645 1 86.06 517 ILE B C 1
ATOM 8809 O O . ILE B 1 517 ? -30.297 36.688 4.27 1 86.06 517 ILE B O 1
ATOM 8813 N N . ARG B 1 518 ? -28.797 37.094 5.832 1 88.88 518 ARG B N 1
ATOM 8814 C CA . ARG B 1 518 ? -29.406 36.125 6.734 1 88.88 518 ARG B CA 1
ATOM 8815 C C . ARG B 1 518 ? -30.25 36.812 7.801 1 88.88 518 ARG B C 1
ATOM 8817 O O . ARG B 1 518 ? -30.516 36.25 8.859 1 88.88 518 ARG B O 1
ATOM 8824 N N . SER B 1 519 ? -30.609 38 7.422 1 86.25 519 SER B N 1
ATOM 8825 C CA . SER B 1 519 ? -31.516 38.688 8.336 1 86.25 519 SER B CA 1
ATOM 8826 C C . SER B 1 519 ? -32.844 37.938 8.477 1 86.25 519 SER B C 1
ATOM 8828 O O . SER B 1 519 ? -33.438 37.531 7.484 1 86.25 519 SER B O 1
ATOM 8830 N N . GLY B 1 520 ? -33.219 37.531 9.648 1 88.19 520 GLY B N 1
ATOM 8831 C CA . GLY B 1 520 ? -34.469 36.844 9.906 1 88.19 520 GLY B CA 1
ATOM 8832 C C . GLY B 1 520 ? -34.312 35.312 9.953 1 88.19 520 GLY B C 1
ATOM 8833 O O . GLY B 1 520 ? -35.281 34.594 10.133 1 88.19 520 GLY B O 1
ATOM 8834 N N . LYS B 1 521 ? -33.156 34.844 9.766 1 93.75 521 LYS B N 1
ATOM 8835 C CA . LYS B 1 521 ? -32.906 33.438 9.844 1 93.75 521 LYS B CA 1
ATOM 8836 C C . LYS B 1 521 ? -32.094 33.094 11.102 1 93.75 521 LYS B C 1
ATOM 8838 O O . LYS B 1 521 ? -31.469 33.969 11.703 1 93.75 521 LYS B O 1
ATOM 8843 N N . THR B 1 522 ? -32.156 31.859 11.484 1 96.31 522 THR B N 1
ATOM 8844 C CA . THR B 1 522 ? -31.469 31.406 12.695 1 96.31 522 THR B CA 1
ATOM 8845 C C . THR B 1 522 ? -30.016 31.078 12.398 1 96.31 522 THR B C 1
ATOM 8847 O O . THR B 1 522 ? -29.719 30.359 11.445 1 96.31 522 THR B O 1
ATOM 8850 N N . ASN B 1 523 ? -29.109 31.594 13.148 1 96.06 523 ASN B N 1
ATOM 8851 C CA . ASN B 1 523 ? -27.688 31.344 12.984 1 96.06 523 ASN B CA 1
ATOM 8852 C C . ASN B 1 523 ? -27.031 30.969 14.305 1 96.06 523 ASN B C 1
ATOM 8854 O O . ASN B 1 523 ? -27.375 31.516 15.359 1 96.06 523 ASN B O 1
ATOM 8858 N N . ILE B 1 524 ? -26.188 29.984 14.242 1 96.38 524 ILE B N 1
ATOM 8859 C CA . ILE B 1 524 ? -25.375 29.578 15.391 1 96.38 524 ILE B CA 1
ATOM 8860 C C . ILE B 1 524 ? -23.906 29.672 15.023 1 96.38 524 ILE B C 1
ATOM 8862 O O . ILE B 1 524 ? -23.438 28.969 14.125 1 96.38 524 ILE B O 1
ATOM 8866 N N . ILE B 1 525 ? -23.188 30.5 15.703 1 95.81 525 ILE B N 1
ATOM 8867 C CA . ILE B 1 525 ? -21.781 30.734 15.398 1 95.81 525 ILE B CA 1
ATOM 8868 C C . ILE B 1 525 ? -20.922 30.328 16.594 1 95.81 525 ILE B C 1
ATOM 8870 O O . ILE B 1 525 ? -21.016 30.953 17.672 1 95.81 525 ILE B O 1
ATOM 8874 N N . ALA B 1 526 ? -20.219 29.281 16.438 1 94.94 526 ALA B N 1
ATOM 8875 C CA . ALA B 1 526 ? -19.25 28.875 17.453 1 94.94 526 ALA B CA 1
ATOM 8876 C C . ALA B 1 526 ? -17.844 29.359 17.109 1 94.94 526 ALA B C 1
ATOM 8878 O O . ALA B 1 526 ? -17.328 29.078 16.031 1 94.94 526 ALA B O 1
ATOM 8879 N N . THR B 1 527 ? -17.234 30.078 17.969 1 90.12 527 THR B N 1
ATOM 8880 C CA . THR B 1 527 ? -15.922 30.672 17.703 1 90.12 527 THR B CA 1
ATOM 8881 C C . THR B 1 527 ? -15.203 31.031 19 1 90.12 527 THR B C 1
ATOM 8883 O O . THR B 1 527 ? -15.797 30.953 20.078 1 90.12 527 THR B O 1
ATOM 8886 N N . HIS B 1 528 ? -14.008 31.281 18.875 1 83.19 528 HIS B N 1
ATOM 8887 C CA . HIS B 1 528 ? -13.258 31.812 20.016 1 83.19 528 HIS B CA 1
ATOM 8888 C C . HIS B 1 528 ? -12.992 33.312 19.844 1 83.19 528 HIS B C 1
ATOM 8890 O O . HIS B 1 528 ? -12.43 33.938 20.734 1 83.19 528 HIS B O 1
ATOM 8896 N N . ARG B 1 529 ? -13.469 33.875 18.766 1 81.88 529 ARG B N 1
ATOM 8897 C CA . ARG B 1 529 ? -13.258 35.312 18.484 1 81.88 529 ARG B CA 1
ATOM 8898 C C . ARG B 1 529 ? -14.523 36.094 18.734 1 81.88 529 ARG B C 1
ATOM 8900 O O . ARG B 1 529 ? -15.562 35.875 18.109 1 81.88 529 ARG B O 1
ATOM 8907 N N . ILE B 1 530 ? -14.406 37.125 19.5 1 87.06 530 ILE B N 1
ATOM 8908 C CA . ILE B 1 530 ? -15.555 37.938 19.922 1 87.06 530 ILE B CA 1
ATOM 8909 C C . ILE B 1 530 ? -16.062 38.75 18.734 1 87.06 530 ILE B C 1
ATOM 8911 O O . ILE B 1 530 ? -17.281 38.938 18.594 1 87.06 530 ILE B O 1
ATOM 8915 N N . SER B 1 531 ? -15.156 39.125 17.828 1 83.56 531 SER B N 1
ATOM 8916 C CA . SER B 1 531 ? -15.531 39.906 16.656 1 83.56 531 SER B CA 1
ATOM 8917 C C . SER B 1 531 ? -16.594 39.219 15.828 1 83.56 531 SER B C 1
ATOM 8919 O O . SER B 1 531 ? -17.406 39.875 15.172 1 83.56 531 SER B O 1
ATOM 8921 N N . GLN B 1 532 ? -16.734 37.969 15.938 1 89.75 532 GLN B N 1
ATOM 8922 C CA . GLN B 1 532 ? -17.609 37.156 15.094 1 89.75 532 GLN B CA 1
ATOM 8923 C C . GLN B 1 532 ? -19 37.031 15.727 1 89.75 532 GLN B C 1
ATOM 8925 O O . GLN B 1 532 ? -19.969 36.656 15.047 1 89.75 532 GLN B O 1
ATOM 8930 N N . VAL B 1 533 ? -19.062 37.312 17 1 92.12 533 VAL B N 1
ATOM 8931 C CA . VAL B 1 533 ? -20.328 37.094 17.656 1 92.12 533 VAL B CA 1
ATOM 8932 C C . VAL B 1 533 ? -20.812 38.375 18.328 1 92.12 533 VAL B C 1
ATOM 8934 O O . VAL B 1 533 ? -21.844 38.375 19 1 92.12 533 VAL B O 1
ATOM 8937 N N . LYS B 1 534 ? -20.141 39.438 18.109 1 89.69 534 LYS B N 1
ATOM 8938 C CA . LYS B 1 534 ? -20.453 40.719 18.781 1 89.69 534 LYS B CA 1
ATOM 8939 C C . LYS B 1 534 ? -21.875 41.156 18.484 1 89.69 534 LYS B C 1
ATOM 8941 O O . LYS B 1 534 ? -22.547 41.719 19.344 1 89.69 534 LYS B O 1
ATOM 8946 N N . ASP B 1 535 ? -22.359 40.844 17.312 1 88.88 535 ASP B N 1
ATOM 8947 C CA . ASP B 1 535 ? -23.672 41.312 16.875 1 88.88 535 ASP B CA 1
ATOM 8948 C C . ASP B 1 535 ? -24.734 40.25 17.078 1 88.88 535 ASP B C 1
ATOM 8950 O O . ASP B 1 535 ? -25.875 40.406 16.609 1 88.88 535 ASP B O 1
ATOM 8954 N N . ALA B 1 536 ? -24.484 39.188 17.703 1 94.12 536 ALA B N 1
ATOM 8955 C CA . ALA B 1 536 ? -25.453 38.125 17.953 1 94.12 536 ALA B CA 1
ATOM 8956 C C . ALA B 1 536 ? -26.531 38.594 18.938 1 94.12 536 ALA B C 1
ATOM 8958 O O . ALA B 1 536 ? -26.281 39.469 19.766 1 94.12 536 ALA B O 1
ATOM 8959 N N . ASP B 1 537 ? -27.688 38 18.844 1 94.81 537 ASP B N 1
ATOM 8960 C CA . ASP B 1 537 ? -28.781 38.312 19.75 1 94.81 537 ASP B CA 1
ATOM 8961 C C . ASP B 1 537 ? -28.484 37.812 21.172 1 94.81 537 ASP B C 1
ATOM 8963 O O . ASP B 1 537 ? -28.844 38.469 22.141 1 94.81 537 ASP B O 1
ATOM 8967 N N . GLU B 1 538 ? -27.891 36.719 21.219 1 96.25 538 GLU B N 1
ATOM 8968 C CA . GLU B 1 538 ? -27.438 36.156 22.469 1 96.25 538 GLU B CA 1
ATOM 8969 C C . GLU B 1 538 ? -26.094 35.469 22.312 1 96.25 538 GLU B C 1
ATOM 8971 O O . GLU B 1 538 ? -25.812 34.875 21.266 1 96.25 538 GLU B O 1
ATOM 8976 N N . ILE B 1 539 ? -25.297 35.625 23.359 1 96.94 539 ILE B N 1
ATOM 8977 C CA . ILE B 1 539 ? -23.984 35 23.406 1 96.94 539 ILE B CA 1
ATOM 8978 C C . ILE B 1 539 ? -23.875 34.125 24.656 1 96.94 539 ILE B C 1
ATOM 8980 O O . ILE B 1 539 ? -24.188 34.562 25.75 1 96.94 539 ILE B O 1
ATOM 8984 N N . ILE B 1 540 ? -23.484 32.906 24.438 1 96.75 540 ILE B N 1
ATOM 8985 C CA . ILE B 1 540 ? -23.188 32.062 25.578 1 96.75 540 ILE B CA 1
ATOM 8986 C C . ILE B 1 540 ? -21.688 31.766 25.609 1 96.75 540 ILE B C 1
ATOM 8988 O O . ILE B 1 540 ? -21.062 31.531 24.578 1 96.75 540 ILE B O 1
ATOM 8992 N N . VAL B 1 541 ? -21.125 31.859 26.797 1 96 541 VAL B N 1
ATOM 8993 C CA . VAL B 1 541 ? -19.719 31.562 26.984 1 96 541 VAL B CA 1
ATOM 8994 C C . VAL B 1 541 ? -19.562 30.188 27.625 1 96 541 VAL B C 1
ATOM 8996 O O . VAL B 1 541 ? -20.094 29.938 28.703 1 96 541 VAL B O 1
ATOM 8999 N N . LEU B 1 542 ? -18.891 29.344 26.875 1 94.12 542 LEU B N 1
ATOM 9000 C CA . LEU B 1 542 ? -18.656 27.984 27.359 1 94.12 542 LEU B CA 1
ATOM 9001 C C . LEU B 1 542 ? -17.266 27.844 27.938 1 94.12 542 LEU B C 1
ATOM 9003 O O . LEU B 1 542 ? -16.281 28.234 27.312 1 94.12 542 LEU B O 1
ATOM 9007 N N . GLU B 1 543 ? -17.188 27.312 29.109 1 91.25 543 GLU B N 1
ATOM 9008 C CA . GLU B 1 543 ? -15.938 26.969 29.781 1 91.25 543 GLU B CA 1
ATOM 9009 C C . GLU B 1 543 ? -16.016 25.578 30.422 1 91.25 543 GLU B C 1
ATOM 9011 O O . GLU B 1 543 ? -16.875 25.328 31.25 1 91.25 543 GLU B O 1
ATOM 9016 N N . ASN B 1 544 ? -15.141 24.734 30.047 1 88.56 544 ASN B N 1
ATOM 9017 C CA . ASN B 1 544 ? -15.062 23.375 30.562 1 88.56 544 ASN B CA 1
ATOM 9018 C C . ASN B 1 544 ? -16.422 22.672 30.5 1 88.56 544 ASN B C 1
ATOM 9020 O O . ASN B 1 544 ? -16.844 22.047 31.469 1 88.56 544 ASN B O 1
ATOM 9024 N N . GLY B 1 545 ? -17.172 22.969 29.484 1 92.12 545 GLY B N 1
ATOM 9025 C CA . GLY B 1 545 ? -18.391 22.234 29.203 1 92.12 545 GLY B CA 1
ATOM 9026 C C . GLY B 1 545 ? -19.609 22.859 29.875 1 92.12 545 GLY B C 1
ATOM 9027 O O . GLY B 1 545 ? -20.703 22.297 29.828 1 92.12 545 GLY B O 1
ATOM 9028 N N . LYS B 1 546 ? -19.422 24 30.547 1 95.44 546 LYS B N 1
ATOM 9029 C CA . LYS B 1 546 ? -20.516 24.656 31.234 1 95.44 546 LYS B CA 1
ATOM 9030 C C . LYS B 1 546 ? -20.703 26.094 30.734 1 95.44 546 LYS B C 1
ATOM 9032 O O . LYS B 1 546 ? -19.75 26.734 30.297 1 95.44 546 LYS B O 1
ATOM 9037 N N . ILE B 1 547 ? -21.953 26.531 30.797 1 96.25 547 ILE B N 1
ATOM 9038 C CA . ILE B 1 547 ? -22.219 27.922 30.469 1 96.25 547 ILE B CA 1
ATOM 9039 C C . ILE B 1 547 ? -21.875 28.812 31.656 1 96.25 547 ILE B C 1
ATOM 9041 O O . ILE B 1 547 ? -22.484 28.688 32.719 1 96.25 547 ILE B O 1
ATOM 9045 N N . VAL B 1 548 ? -21 29.734 31.484 1 94.62 548 VAL B N 1
ATOM 9046 C CA . VAL B 1 548 ? -20.531 30.547 32.594 1 94.62 548 VAL B CA 1
ATOM 9047 C C . VAL B 1 548 ? -21.094 31.953 32.5 1 94.62 548 VAL B C 1
ATOM 9049 O O . VAL B 1 548 ? -21.219 32.656 33.5 1 94.62 548 VAL B O 1
ATOM 9052 N N . GLU B 1 549 ? -21.25 32.438 31.266 1 95.19 549 GLU B N 1
ATOM 9053 C CA . GLU B 1 549 ? -21.828 33.75 31 1 95.19 549 GLU B CA 1
ATOM 9054 C C . GLU B 1 549 ? -22.875 33.656 29.875 1 95.19 549 GLU B C 1
ATOM 9056 O O . GLU B 1 549 ? -22.766 32.844 28.984 1 95.19 549 GLU B O 1
ATOM 9061 N N . ARG B 1 550 ? -23.953 34.531 30 1 95.19 550 ARG B N 1
ATOM 9062 C CA . ARG B 1 550 ? -24.984 34.594 28.969 1 95.19 550 ARG B CA 1
ATOM 9063 C C . ARG B 1 550 ? -25.531 36 28.828 1 95.19 550 ARG B C 1
ATOM 9065 O O . ARG B 1 550 ? -25.719 36.719 29.828 1 95.19 550 ARG B O 1
ATOM 9072 N N . GLY B 1 551 ? -25.703 36.406 27.625 1 94.56 551 GLY B N 1
ATOM 9073 C CA . GLY B 1 551 ? -26.234 37.75 27.344 1 94.56 551 GLY B CA 1
ATOM 9074 C C . GLY B 1 551 ? -25.828 38.281 25.984 1 94.56 551 GLY B C 1
ATOM 9075 O O . GLY B 1 551 ? -25.375 37.531 25.125 1 94.56 551 GLY B O 1
ATOM 9076 N N . ASN B 1 552 ? -26.109 39.469 25.656 1 94.44 552 ASN B N 1
ATOM 9077 C CA . ASN B 1 552 ? -25.625 40.125 24.453 1 94.44 552 ASN B CA 1
ATOM 9078 C C . ASN B 1 552 ? -24.312 40.875 24.703 1 94.44 552 ASN B C 1
ATOM 9080 O O . ASN B 1 552 ? -23.812 40.906 25.828 1 94.44 552 ASN B O 1
ATOM 9084 N N . HIS B 1 553 ? -23.766 41.438 23.688 1 92.88 553 HIS B N 1
ATOM 9085 C CA . HIS B 1 553 ? -22.469 42.094 23.781 1 92.88 553 HIS B CA 1
ATOM 9086 C C . HIS B 1 553 ? -22.469 43.156 24.875 1 92.88 553 HIS B C 1
ATOM 9088 O O . HIS B 1 553 ? -21.609 43.156 25.75 1 92.88 553 HIS B O 1
ATOM 9094 N N . ASP B 1 554 ? -23.516 43.969 24.891 1 91.62 554 ASP B N 1
ATOM 9095 C CA . ASP B 1 554 ? -23.578 45.094 25.812 1 91.62 554 ASP B CA 1
ATOM 9096 C C . ASP B 1 554 ? -23.734 44.625 27.25 1 91.62 554 ASP B C 1
ATOM 9098 O O . ASP B 1 554 ? -23.062 45.125 28.156 1 91.62 554 ASP B O 1
ATOM 9102 N N . SER B 1 555 ? -24.547 43.656 27.422 1 93.38 555 SER B N 1
ATOM 9103 C CA . SER B 1 555 ? -24.797 43.125 28.766 1 93.38 555 SER B CA 1
ATOM 9104 C C . SER B 1 555 ? -23.562 42.406 29.297 1 93.38 555 SER B C 1
ATOM 9106 O O . SER B 1 555 ? -23.266 42.469 30.484 1 93.38 555 SER B O 1
ATOM 9108 N N . LEU B 1 556 ? -22.906 41.719 28.422 1 92.81 556 LEU B N 1
ATOM 9109 C CA . LEU B 1 556 ? -21.734 40.938 28.859 1 92.81 556 LEU B CA 1
ATOM 9110 C C . LEU B 1 556 ? -20.562 41.875 29.156 1 92.81 556 LEU B C 1
ATOM 9112 O O . LEU B 1 556 ? -19.734 41.562 30.016 1 92.81 556 LEU B O 1
ATOM 9116 N N . MET B 1 557 ? -20.516 43 28.438 1 90.5 557 MET B N 1
ATOM 9117 C CA . MET B 1 557 ? -19.469 44 28.703 1 90.5 557 MET B CA 1
ATOM 9118 C C . MET B 1 557 ? -19.656 44.625 30.062 1 90.5 557 MET B C 1
ATOM 9120 O O . MET B 1 557 ? -18.672 45.062 30.688 1 90.5 557 MET B O 1
ATOM 9124 N N . LYS B 1 558 ? -20.891 44.625 30.469 1 89.38 558 LYS B N 1
ATOM 9125 C CA . LYS B 1 558 ? -21.188 45.219 31.766 1 89.38 558 LYS B CA 1
ATOM 9126 C C . LYS B 1 558 ? -20.906 44.25 32.906 1 89.38 558 LYS B C 1
ATOM 9128 O O . LYS B 1 558 ? -20.672 44.656 34.031 1 89.38 558 LYS B O 1
ATOM 9133 N N . GLN B 1 559 ? -20.844 43.094 32.375 1 85.19 559 GLN B N 1
ATOM 9134 C CA . GLN B 1 559 ? -20.516 42.094 33.375 1 85.19 559 GLN B CA 1
ATOM 9135 C C . GLN B 1 559 ? -19.016 41.906 33.5 1 85.19 559 GLN B C 1
ATOM 9137 O O . GLN B 1 559 ? -18.266 42.062 32.531 1 85.19 559 GLN B O 1
ATOM 9142 N N . ASP B 1 560 ? -18.391 41.906 34.688 1 80.88 560 ASP B N 1
ATOM 9143 C CA . ASP B 1 560 ? -16.953 41.75 34.875 1 80.88 560 ASP B CA 1
ATOM 9144 C C . ASP B 1 560 ? -16.547 40.281 34.844 1 80.88 560 ASP B C 1
ATOM 9146 O O . ASP B 1 560 ? -16.047 39.75 35.844 1 80.88 560 ASP B O 1
ATOM 9150 N N . GLY B 1 561 ? -16.797 39.719 33.656 1 85.25 561 GLY B N 1
ATOM 9151 C CA . GLY B 1 561 ? -16.484 38.312 33.531 1 85.25 561 GLY B CA 1
ATOM 9152 C C . GLY B 1 561 ? -15.453 38 32.469 1 85.25 561 GLY B C 1
ATOM 9153 O O . GLY B 1 561 ? -14.641 38.844 32.125 1 85.25 561 GLY B O 1
ATOM 9154 N N . TRP B 1 562 ? -15.508 36.75 32.062 1 85.19 562 TRP B N 1
ATOM 9155 C CA . TRP B 1 562 ? -14.547 36.25 31.094 1 85.19 562 TRP B CA 1
ATOM 9156 C C . TRP B 1 562 ? -14.695 36.969 29.766 1 85.19 562 TRP B C 1
ATOM 9158 O O . TRP B 1 562 ? -13.703 37.281 29.094 1 85.19 562 TRP B O 1
ATOM 9168 N N . TYR B 1 563 ? -15.844 37.281 29.344 1 89.69 563 TYR B N 1
ATOM 9169 C CA . TYR B 1 563 ? -16.141 37.938 28.078 1 89.69 563 TYR B CA 1
ATOM 9170 C C . TYR B 1 563 ? -15.461 39.281 27.969 1 89.69 563 TYR B C 1
ATOM 9172 O O . TYR B 1 563 ? -14.805 39.594 26.969 1 89.69 563 TYR B O 1
ATOM 9180 N N . LYS B 1 564 ? -15.734 40.094 28.938 1 86.62 564 LYS B N 1
ATOM 9181 C CA . LYS B 1 564 ? -15.141 41.438 28.969 1 86.62 564 LYS B CA 1
ATOM 9182 C C . LYS B 1 564 ? -13.617 41.344 28.906 1 86.62 564 LYS B C 1
ATOM 9184 O O . LYS B 1 564 ? -12.984 42.094 28.172 1 86.62 564 LYS B O 1
ATOM 9189 N N . GLU B 1 565 ? -13.18 40.438 29.625 1 79.19 565 GLU B N 1
ATOM 9190 C CA . GLU B 1 565 ? -11.734 40.25 29.641 1 79.19 565 GLU B CA 1
ATOM 9191 C C . GLU B 1 565 ? -11.195 39.875 28.266 1 79.19 565 GLU B C 1
ATOM 9193 O O . GLU B 1 565 ? -10.18 40.438 27.812 1 79.19 565 GLU B O 1
ATOM 9198 N N . GLN B 1 566 ? -11.906 39 27.672 1 79.81 566 GLN B N 1
ATOM 9199 C CA . GLN B 1 566 ? -11.484 38.531 26.359 1 79.81 566 GLN B CA 1
ATOM 9200 C C . GLN B 1 566 ? -11.633 39.656 25.312 1 79.81 566 GLN B C 1
ATOM 9202 O O . GLN B 1 566 ? -10.805 39.781 24.406 1 79.81 566 GLN B O 1
ATOM 9207 N N . TYR B 1 567 ? -12.727 40.344 25.328 1 80.12 567 TYR B N 1
ATOM 9208 C CA . TYR B 1 567 ? -12.984 41.438 24.391 1 80.12 567 TYR B CA 1
ATOM 9209 C C . TYR B 1 567 ? -11.875 42.5 24.453 1 80.12 567 TYR B C 1
ATOM 9211 O O . TYR B 1 567 ? -11.383 42.938 23.422 1 80.12 567 TYR B O 1
ATOM 9219 N N . LEU B 1 568 ? -11.57 42.844 25.578 1 70.75 568 LEU B N 1
ATOM 9220 C CA . LEU B 1 568 ? -10.516 43.844 25.766 1 70.75 568 LEU B CA 1
ATOM 9221 C C . LEU B 1 568 ? -9.18 43.312 25.234 1 70.75 568 LEU B C 1
ATOM 9223 O O . LEU B 1 568 ? -8.422 44.062 24.625 1 70.75 568 LEU B O 1
ATOM 9227 N N . ARG B 1 569 ? -9.164 42.125 25.391 1 63.41 569 ARG B N 1
ATOM 9228 C CA . ARG B 1 569 ? -7.938 41.469 24.922 1 63.41 569 ARG B CA 1
ATOM 9229 C C . ARG B 1 569 ? -7.891 41.438 23.391 1 63.41 569 ARG B C 1
ATOM 9231 O O . ARG B 1 569 ? -6.855 41.75 22.797 1 63.41 569 ARG B O 1
ATOM 9238 N N . GLN B 1 570 ? -8.977 41.156 22.781 1 67.88 570 GLN B N 1
ATOM 9239 C CA . GLN B 1 570 ? -9.055 40.969 21.328 1 67.88 570 GLN B CA 1
ATOM 9240 C C . GLN B 1 570 ? -9.062 42.312 20.625 1 67.88 570 GLN B C 1
ATOM 9242 O O . GLN B 1 570 ? -8.602 42.438 19.484 1 67.88 570 GLN B O 1
ATOM 9247 N N . THR B 1 571 ? -9.914 43.375 21.078 1 58.25 571 THR B N 1
ATOM 9248 C CA . THR B 1 571 ? -9.961 44.719 20.484 1 58.25 571 THR B CA 1
ATOM 9249 C C . THR B 1 571 ? -8.57 45.344 20.453 1 58.25 571 THR B C 1
ATOM 9251 O O . THR B 1 571 ? -8.203 46 19.484 1 58.25 571 THR B O 1
ATOM 9254 N N . VAL B 1 572 ? -8.062 45.094 21.406 1 47.03 572 VAL B N 1
ATOM 9255 C CA . VAL B 1 572 ? -6.695 45.594 21.438 1 47.03 572 VAL B CA 1
ATOM 9256 C C . VAL B 1 572 ? -5.871 44.938 20.344 1 47.03 572 VAL B C 1
ATOM 9258 O O . VAL B 1 572 ? -5.09 45.562 19.656 1 47.03 572 VAL B O 1
ATOM 9261 N N . GLU B 1 573 ? -6.348 43.719 20.062 1 48.38 573 GLU B N 1
ATOM 9262 C CA . GLU B 1 573 ? -5.691 42.938 19.016 1 48.38 573 GLU B CA 1
ATOM 9263 C C . GLU B 1 573 ? -6.117 43.438 17.641 1 48.38 573 GLU B C 1
ATOM 9265 O O . GLU B 1 573 ? -5.289 43.531 16.734 1 48.38 573 GLU B O 1
ATOM 9270 N N . SER B 1 574 ? -7.539 43.688 17.312 1 50.84 574 SER B N 1
ATOM 9271 C CA . SER B 1 574 ? -8.117 44.125 16.047 1 50.84 574 SER B CA 1
ATOM 9272 C C . SER B 1 574 ? -7.781 45.562 15.742 1 50.84 574 SER B C 1
ATOM 9274 O O . SER B 1 574 ? -7.57 45.938 14.586 1 50.84 574 SER B O 1
ATOM 9276 N N . ALA B 1 575 ? -8.125 46.625 16.516 1 47.31 575 ALA B N 1
ATOM 9277 C CA . ALA B 1 575 ? -7.797 48.031 16.312 1 47.31 575 ALA B CA 1
ATOM 9278 C C . ALA B 1 575 ? -6.363 48.188 15.805 1 47.31 575 ALA B C 1
ATOM 9280 O O . ALA B 1 575 ? -6.094 49 14.938 1 47.31 575 ALA B O 1
ATOM 9281 N N . TYR B 1 576 ? -5.738 47.375 16.188 1 36.62 576 TYR B N 1
ATOM 9282 C CA . TYR B 1 576 ? -4.344 47.406 15.75 1 36.62 576 TYR B CA 1
ATOM 9283 C C . TYR B 1 576 ? -4.203 46.781 14.352 1 36.62 576 TYR B C 1
ATOM 9285 O O . TYR B 1 576 ? -3.365 47.25 13.562 1 36.62 576 TYR B O 1
ATOM 9293 N N . GLU B 1 577 ? -5.125 45.812 13.961 1 43.84 577 GLU B N 1
ATOM 9294 C CA . GLU B 1 577 ? -5.195 45.25 12.609 1 43.84 577 GLU B CA 1
ATOM 9295 C C . GLU B 1 577 ? -5.734 46.281 11.625 1 43.84 577 GLU B C 1
ATOM 9297 O O . GLU B 1 577 ? -5.262 46.344 10.484 1 43.84 577 GLU B O 1
ATOM 9302 N N . LYS B 1 578 ? -6.883 47.125 11.711 1 47.56 578 LYS B N 1
ATOM 9303 C CA . LYS B 1 578 ? -7.504 48.125 10.867 1 47.56 578 LYS B CA 1
ATOM 9304 C C . LYS B 1 578 ? -6.566 49.312 10.656 1 47.56 578 LYS B C 1
ATOM 9306 O O . LYS B 1 578 ? -6.527 49.906 9.57 1 47.56 578 LYS B O 1
ATOM 9311 N N . GLU B 1 579 ? -6.07 49.812 11.602 1 39.31 579 GLU B N 1
ATOM 9312 C CA . GLU B 1 579 ? -5.195 50.969 11.391 1 39.31 579 GLU B CA 1
ATOM 9313 C C . GLU B 1 579 ? -4.023 50.594 10.477 1 39.31 579 GLU B C 1
ATOM 9315 O O . GLU B 1 579 ? -3.465 51.469 9.805 1 39.31 579 GLU B O 1
ATOM 9320 N N . CYS B 1 580 ? -3.674 49.469 10.352 1 34.94 580 CYS B N 1
ATOM 9321 C CA . CYS B 1 580 ? -2.654 49.031 9.406 1 34.94 580 CYS B CA 1
ATOM 9322 C C . CYS B 1 580 ? -3.25 48.844 8.016 1 34.94 580 CYS B C 1
ATOM 9324 O O . CYS B 1 580 ? -2.516 48.656 7.035 1 34.94 580 CYS B O 1
ATOM 9326 N N . ASP B 1 581 ? -4.465 48.562 7.777 1 36 581 ASP B N 1
ATOM 9327 C CA . ASP B 1 581 ? -5.102 48.5 6.465 1 36 581 ASP B CA 1
ATOM 9328 C C . ASP B 1 581 ? -5.414 49.875 5.926 1 36 581 ASP B C 1
ATOM 9330 O O . ASP B 1 581 ? -5.672 50.031 4.73 1 36 581 ASP B O 1
ATOM 9334 N N . GLU B 1 582 ? -5.656 50.906 6.703 1 34.41 582 GLU B N 1
ATOM 9335 C CA . GLU B 1 582 ? -5.781 52.25 6.16 1 34.41 582 GLU B CA 1
ATOM 9336 C C . GLU B 1 582 ? -4.41 52.906 5.969 1 34.41 582 GLU B C 1
ATOM 9338 O O . GLU B 1 582 ? -3.537 52.781 6.828 1 34.41 582 GLU B O 1
#

Foldseek 3Di:
DCPLVVVLCVVLVVLQVLLVVLVVLLLVLVLLLLLLQLVQVLCVVVVNDDPVSVCVSVVSNVVSVVSSVVSVVSNLVSQLVSLVVQLVVLLVVLVVLVVLAFVLVPVVPDPVLSVCLNPVLSNLQSCCSHVLVVLVCLQPVSLVVLLVCLCVLFNNVLSCQLCVLLVVLLVLCVVLVVVLVVLVVQLVVLVVVLVVLVVCCVVCVVVCVVVVCVVVSVVVNVVSVVSSVVSVVVSVVSCVVSVCPLVVSLVSSLVSNCVVVVVCVVVVRGHPSSSSSSNVSSVSNSVSSVSVVVSVVSVVSNVVSSVSSVVSVVDDHQADADPQAAFDDDQWKKWWAQFWDDRPVGPDILAGGDTDIDDFQFEEEEAEDVSLCLVVVVCVVLPSHDGDGTFMDTNNHTPSSHDSCRSVLQEFEQAPQQFADQFFLQCSLCVNPVPQDPVLLVLLLVLLVNQVVLVPDPCRRRDGLHHRSPVDDLSNSLSSSSSSRVSSVHLEYEYAQSCVRPDPVSLVSNLVSCCVPSRRGYYYHYHNDCVNCQPGQKYFYGGSNDTDDMGHNVVVCVPPDPSVVVVVVCVVVVVVVVVVVD/DCPLVVVLCVVLVVLQVLLVVLVVLLLVLVLLLLLLQLVQVQCVVVVNDDPVSVCVSVVSNVVSVVSSVVSVVSNLVSQLVSLVVQLVVLLVVLVVLVVLAFVLVPVVPDPVLSVCLNPVLSNLQSCCSHVLVVLVCLQPVSLVVLLVCLCVLFNNVLSCQLCVLLVVLLVLCVVLVVVLVVLVVQLVVLVVVLVVLVVCCVVCVVVCVVVVVVVVSVVVNVVSVVSSVVSVVVSVVSCVVSVCPLPVSLVSSLVSLCVVVVVCVVVVRGHPSSSSSSNVSSVSNSVSSVSVVVSVVSVVSSVVSSVSSVVSVPDDHQADADPQAAFDDDQWKKWFAQFWDDRPVGPDILAGGDTDIDDFQFEEEEAEDVSLCLQVVVCVVLPSHDGDGTFMDTNNHTPSSHDSCRSVLQEFEQAPQQFADQFFLQCSLCVNPVPQDPVLLVLLLVLLVNQVVLVVDPCRRRDGLHHRSVVDDLSNSLSSSSSSRVSSVHLEYEYAQSCVRPDPVSLVSNLVSCCVPSRRGYYYHYHNDCVNCQPGQKYFYGGSNDTDDMGHNVVVCPPPDPSVVVVVVCCVVVVVVVVVVD

pLDDT: mean 87.99, std 9.57, range [34.41, 97.44]

Solvent-accessible surface area (backbone atoms only — not comparable to full-atom values): 58021 Å² total; per-residue (Å²): 135,60,68,86,47,41,68,60,50,61,72,45,39,68,42,48,52,51,18,51,54,24,45,54,51,28,51,55,34,63,55,44,48,34,51,44,53,11,52,51,43,38,26,55,72,68,68,61,70,43,76,64,60,49,51,51,50,47,48,50,41,53,53,32,27,52,50,27,31,54,29,38,28,50,20,38,39,31,28,44,48,43,13,51,47,47,24,47,50,49,36,52,52,50,50,53,49,58,63,59,44,37,61,62,55,56,72,75,38,52,70,66,59,52,47,42,54,55,54,53,27,25,49,35,45,10,41,28,54,16,58,26,47,51,25,44,43,42,34,46,53,44,44,51,51,51,50,50,51,42,33,74,69,57,33,56,71,55,44,58,60,24,51,55,45,54,61,54,53,50,54,52,51,52,56,51,47,53,53,44,51,54,35,46,52,52,24,49,54,33,46,50,53,40,49,49,51,50,52,50,47,66,74,30,42,67,60,34,59,48,52,70,36,50,65,59,53,49,52,55,46,49,51,34,49,50,52,27,46,52,33,44,49,56,36,42,49,52,48,21,57,53,66,38,55,56,53,42,41,53,50,50,23,50,44,43,35,51,58,53,44,50,52,35,38,75,74,63,70,44,51,73,10,43,47,52,16,47,53,48,52,55,59,63,45,53,59,25,58,58,29,42,58,52,24,53,51,37,45,51,48,20,52,55,30,47,54,57,48,46,54,60,72,65,52,72,63,76,72,70,66,46,94,81,35,41,72,55,86,65,79,49,36,40,35,39,43,47,27,32,43,56,53,91,89,45,95,54,66,44,31,48,57,35,64,53,73,44,58,64,34,38,32,40,15,39,34,33,56,92,82,13,31,61,66,58,53,52,37,47,73,69,51,51,45,80,81,80,39,52,46,46,25,44,68,88,32,54,55,69,46,27,29,64,64,37,50,31,65,35,34,18,64,26,52,62,73,54,72,40,59,73,35,25,51,45,54,52,27,30,66,56,30,77,80,58,47,71,65,50,49,50,47,21,29,50,43,36,65,34,51,69,64,36,68,71,38,94,52,34,55,64,30,68,27,41,72,69,22,68,79,49,53,70,40,54,37,29,29,45,37,44,15,17,26,50,53,47,64,38,48,32,37,38,34,34,43,50,61,75,62,46,53,71,66,57,47,50,50,25,51,53,40,43,57,66,73,45,61,69,34,24,36,38,40,30,34,73,53,58,87,79,34,50,84,26,68,31,32,38,31,31,52,81,16,28,76,78,47,75,36,31,52,70,59,36,56,71,34,94,48,70,60,34,49,48,43,52,13,46,48,30,29,45,60,25,53,55,61,67,73,101,134,60,68,85,47,40,68,58,49,63,72,44,38,67,42,49,51,51,19,50,53,24,44,54,50,28,51,55,34,61,53,44,49,35,51,45,52,10,52,52,43,38,27,54,72,67,69,60,69,44,75,65,60,50,51,50,50,46,47,51,41,51,52,32,29,50,50,26,32,54,31,38,28,50,19,38,41,30,29,43,48,44,13,50,48,46,26,48,53,50,34,51,52,50,49,54,48,59,64,60,45,36,61,61,55,57,70,76,37,53,69,67,58,52,48,43,55,56,54,55,28,26,48,36,45,11,42,28,54,15,57,26,47,51,26,44,42,43,34,46,54,44,45,52,51,51,53,51,50,41,31,74,70,56,35,56,71,56,44,57,58,24,50,55,46,53,60,52,52,49,53,52,50,52,57,51,47,54,54,45,51,53,36,45,50,51,24,48,53,34,45,51,52,39,50,50,51,49,52,48,48,65,73,30,43,66,60,34,59,47,53,69,36,51,65,59,53,47,51,55,46,48,51,34,49,49,52,27,47,53,33,44,49,55,37,42,50,53,48,20,57,54,66,37,54,56,52,41,41,53,49,48,23,52,43,45,34,52,56,53,43,51,52,34,38,74,73,63,71,42,52,72,11,44,49,51,17,48,54,48,51,54,58,64,45,53,57,26,57,57,29,42,58,53,24,53,52,36,45,51,48,20,51,56,30,47,53,56,49,45,54,60,71,66,52,73,62,75,73,72,68,46,95,79,35,41,71,55,86,66,80,48,37,42,34,38,44,45,28,33,41,54,54,91,89,45,94,54,66,44,30,47,59,35,63,53,74,44,56,64,34,37,31,40,16,39,35,33,57,92,83,12,32,61,67,58,53,50,36,47,74,69,53,52,44,79,81,80,40,50,46,46,25,43,68,88,33,54,54,69,47,27,28,65,64,36,51,31,65,36,35,19,64,26,53,62,73,56,74,40,58,73,36,25,50,45,54,54,25,29,66,57,31,78,81,59,47,70,65,50,49,50,49,20,29,50,43,36,65,34,50,69,64,35,67,71,37,94,52,34,53,65,30,69,26,40,72,70,20,68,80,49,52,70,39,54,37,31,27,44,37,44,14,16,26,50,52,47,63,38,48,32,36,38,34,34,44,50,62,74,63,47,52,70,67,58,47,51,51,26,51,53,38,43,56,65,72,46,62,68,33,23,34,38,40,29,35,72,53,59,87,81,34,50,84,26,68,31,31,37,31,31,51,81,15,28,76,78,47,74,36,31,51,70,59,36,57,70,34,96,45,70,60,34,50,48,42,54,13,45,47,29,30,46,61,24,53,54,60,68,75,100

Secondary structure (DSSP, 8-state):
--GGGHHHHHHTHHHHHHHHHHHHHHHHHHTHHHHHHHHHHHHHHTT---HHHHHHHHHHHHHHHHHHHHHHHHHHHHHHHHHHHHHHHHHHHHHHHHHH--HHHHHHS-HHHHHHHHHHHHHHHHHIIIIIHHHHHHHTHHHHHHHHHHHHHT-HHHHHHHHTHHHHHHHHHHHHHHHHHHHHHHHHHHHHHHHHHHHHHHHTHHHHHHTT-HHHHHHHHHHHHHHHHHHHHHHHHHHHHHGGGHHHHHHHHHHHHHHHHHHHHHTTSS-HHHHHHHHHHHHHTHHHHHHHHHHHHHHHHHHHHHHHHHHHHHPPPS----TT-B---SPPPEEEEEEEE--TT-SS-SEEEEEEEE-TT-EEEEEE-TTSSHHHHHHHHTTSS---EEEEEETTEEGGGB-HHHHHHTEEEE-SS----SSBHHHHHGGG-TT--HHHHHHHHHHTT-HHHHHHSTTGGG-B--GGGTTS-HHHHHHHHHHHHHHT--SEEEEESTTTTS-HHHHHHHHHHHHHHTTTSEEEEEES-GGGTTT-SEEEEEETTEEEEEE-HHHHHHTTSHHHHHHHHHHHHHHHHHTTT-/--GGGHHHHHHTHHHHHHHHHHHHHHHHHHTHHHHHHHHHHHHHHTT---HHHHHHHHHHHHHHHHHHHHHHHHHHHHHHHHHHHHHHHHHHHHHHHHHH--HHHHHHS-HHHHHHHHHHHHHHHHHIIIIIHHHHHHHTHHHHHHHHHHHHHT-HHHHHHHHTHHHHHHHHHHHHHHHHHHHHHHHHHHHHHHHHHHHHHHHTHHHHHHTT-HHHHHHHHHHHHHHHHHHHHHHHHHHHHHGGGHHHHHHHHHHHHHHHHHHHHHTTSS-HHHHHHHHHHHHHTHHHHHHHHHHHHHHHHHHHHHHHHHHHHHPPPS----TT-B---SPPPEEEEEEEE--TT-SS-SEEEEEEEE-TT-EEEEEE-TTSSHHHHHHHHTTSS---EEEEEETTEEGGGB-HHHHHHTEEEE-SS----SSBHHHHHGGG-TT--HHHHHHHHHHTT-HHHHHHSTTGGG-B--GGGTTS-HHHHHHHHHHHHHHT--SEEEEESTTTTS-HHHHHHHHHHHHHHTTTSEEEEEES-GGGTTT-SEEEEEETTEEEEEE-HHHHHHTTSHHHHHHHHHHHHHHHHHTTT-

InterPro domains:
  IPR003439 ABC transporter-like, ATP-binding domain [PF00005] (351-499)
  IPR003439 ABC transporter-like, ATP-binding domain [PS50893] (334-569)
  IPR003593 AAA+ ATPase domain [SM00382] (360-552)
  IPR011527 ABC transporter type 1, transmembrane domain [PF00664] (17-289)
  IPR011527 ABC transporter type 1, transmembrane domain [PS50929] (17-301)
  IPR017871 ABC transporter-like, conserved site [PS00211] (472-486)
  IPR027417 P-loop containing nucleoside triphosphate hydrolase [G3DSA:3.40.50.300] (325-581)
  IPR027417 P-loop containing nucleoside triphosphate hydrolase [SSF52540] (330-570)
  IPR036640 ABC transporter type 1, transmembrane domain superfamily [G3DSA:1.20.1560.10] (1-323)
  IPR036640 ABC transporter type 1, transmembrane domain superfamily [SSF90123] (3-323)
  IPR039421 Type 1 protein exporter [PTHR43394] (14-571)

Radius of gyration: 38.66 Å; Cα contacts (8 Å, |Δi|>4): 1813; chains: 2; bounding box: 83×119×76 Å

Sequence (1164 aa):
MLKRYKWFIDYYKKSYIIAIIALIFDYAFKLILPYMIGNVADNIFNKNVTAENLKINLGICLVASVLCYVVSVVWNLNVFRGDDTIRYLVTTKLYNKYLKQSPEFFEKNSTGSLMGKATNDPYALGDFAGYGLMSLFDSTFYPILIVIIMIVTTDFRLTLLSVLPLPILVVVSNKIGNKLNTTFEESQKSFDKMNDQTLETVSGVRVVRANNLKDFQRKKFQDRANDLYEKNMATAKLIAWYGPIQKPIEVMTYVLAISYGTYLIRTGSITVGRLMSFMFYLNLLIWPMIGMGDFISVKKQADASMDRIQEVWDYKEDIVNKPDAVDLKESPTIDFRNLSFKYPSSKENVLEKISFTIEPGKTLGVLGKTGSGKTTLLKQFLRFYDVEDGEILLNDKNLTDYTVESVRERMGYVPQNHMIFSKTIGENIKLTNKDATDEELMEAIRMSDFEKDLEKLVNGKDTLCGEKGISLSGGQKQRIALSRALIKNPDILIMDDCMSAVDGTTEKNILDNFRKIRSGKTNIIATHRISQVKDADEIIVLENGKIVERGNHDSLMKQDGWYKEQYLRQTVESAYEKECDEMLKRYKWFIDYYKKSYIIAIIALIFDYAFKLILPYMIGNVADNIFNKNVTAENLKINLGICLVASVLCYVVSVVWNLNVFRGDDTIRYLVTTKLYNKYLKQSPEFFEKNSTGSLMGKATNDPYALGDFAGYGLMSLFDSTFYPILIVIIMIVTTDFRLTLLSVLPLPILVVVSNKIGNKLNTTFEESQKSFDKMNDQTLETVSGVRVVRANNLKDFQRKKFQDRANDLYEKNMATAKLIAWYGPIQKPIEVMTYVLAISYGTYLIRTGSITVGRLMSFMFYLNLLIWPMIGMGDFISVKKQADASMDRIQEVWDYKEDIVNKPDAVDLKESPTIDFRNLSFKYPSSKENVLEKISFTIEPGKTLGVLGKTGSGKTTLLKQFLRFYDVEDGEILLNDKNLTDYTVESVRERMGYVPQNHMIFSKTIGENIKLTNKDATDEELMEAIRMSDFEKDLEKLVNGKDTLCGEKGISLSGGQKQRIALSRALIKNPDILIMDDCMSAVDGTTEKNILDNFRKIRSGKTNIIATHRISQVKDADEIIVLENGKIVERGNHDSLMKQDGWYKEQYLRQTVESAYEKECDE

Organism: Finegoldia magna (strain ATCC 29328 / DSM 20472 / WAL 2508) (NCBI:txid334413)